Protein AF-A0A9W7W078-F1 (afdb_monomer)

Foldseek 3Di:
DDDDDDDDDDDDDDDDDDDDDDDDDPAAEFAEEEEDLFLLSLLLLLLCQLLLGGYAAEYQAQDFDPFDDFWWDFLVNLLQCLLQVLNVVQVVFWAWAQKEWEWEDDVVVPDDIDTPDMDGLQDLVQDFGPRSTITTDTRRSSSVSSQVSSVLSPHHYHYSKHWDDWDQDPVCWIWTQIHPVSNHTYTYNAYEFPRFQVTPLLVVAPQQDWDDDWDLKKKKKWKFQKDKPPDVLSHFYWFQYPQLAIWTWDATGPNIIMIIGTRDDDPPDRDDPVNPDPVVRQVSVPVRPPPMDIDGPDTPDIDMDIFDWIATPDQAHPVLRYGYFQRRGTGGDSRLSCRSHLRSLLSLQQSLLSSCVSLVLDDPVSSVLSGQLSSVLSVVVSVLRVCQVVVRRVRDDPPSNVVSSSNCVCSSSVQVSFGDDDPLFHFDPFHFAADDHGRGFQRFAWWQQLPPRDIDGLLSQQRLLSAKEKEKEAEQQVVLQQVVQQVVLVLCCDPPPHPNNVSQVSQVVSCVVRPRGDRPVCVPVPNCLQCQLGSHYGYAYEYQHDSVVDDLVSHHVSVVSNSRRYTHQDQLCPGSVSDTSQCNHGVHDDNQKIKIWIAGSSRGTRDMDIDGPPDDDQDDPCSLLVLVSVLVVCVVSVPQEDENADPRCLLPLVSLVVCVVSNHQYLFWHSQLSVQQQWPVSLVVLLVVLVAFAFDWDDDPDADLVVRLVRCVVQDPQKKKADRDDDQQWLIDTDGDSVCSVVSLVVSQVRCCVPPVDRRIMIGYDFDFKWKKKWKWAAAPVLDIATLAIKTQLCAASPHGFKIKPHAPPQDPVLRVVRRVSQRSSCSSSVTHAIKMWIWIARPVPRDIHTDGIGRHDDPPCVQSCQLQVDDRSVVSVCRSVRHGDPDDRVSSVVSNLAFEMKMKGFKFLFDVLVVGHHWWFAFLDWDAFDDDSFWDKAADDDHGTIRDQSAGRGGIMIMGGDNYPLRRLVVVLVRLLRIDTDTGDICSLLVNQQSVPPCVSNSVGHNCVCVVCVCSSVPDDDDDLVNVQQVVVLVVVVVVVVVVDPDPPDDDDDDPQQDWDKFWKFFDDLDPVDDTDTKIKTWGAPDPQWIWIDIHPDDIQHTKRWDADPVQCWIWIDGPVDIKIKRWGQDPVFQWIWIRISSDITIMGGDDDPVVCVVVVDDDQPQFDWDSAWWAWAAAPDDAFDWFAFQQFGTWTATNNDIDTDGHNHTFTWHDQPDHRGDTDGGRHTGTGGDDDDPDDDD

InterPro domains:
  IPR000089 Biotin/lipoyl attachment [PF00364] (1170-1234)
  IPR000089 Biotin/lipoyl attachment [PS50968] (1161-1236)
  IPR002938 FAD-binding domain [PF01494] (29-384)
  IPR005479 Carbamoyl phosphate synthase, ATP-binding domain [PF02786] (679-887)
  IPR005479 Carbamoyl phosphate synthase, ATP-binding domain [PS00867] (851-858)
  IPR005481 Biotin carboxylase-like, N-terminal domain [PF00289] (613-674)
  IPR005482 Biotin carboxylase, C-terminal [PF02785] (905-1012)
  IPR005482 Biotin carboxylase, C-terminal [SM00878] (905-1012)
  IPR011053 Single hybrid motif [SSF51230] (1164-1235)
  IPR011054 Rudiment single hybrid motif [SSF51246] (900-1019)
  IPR011761 ATP-grasp fold [PS50975] (684-882)
  IPR011764 Biotin carboxylation domain [PS50979] (554-1016)
  IPR012941 Phenol hydroxylase-like, C-terminal dimerisation domain [PF07976] (418-607)
  IPR013815 ATP-grasp fold, subdomain 1 [G3DSA:3.30.1490.20] (695-766)
  IPR036188 FAD/NAD(P)-binding domain superfamily [G3DSA:3.50.50.60] (31-382)
  IPR036188 FAD/NAD(P)-binding domain superfamily [SSF51905] (29-404)
  IPR036249 Thioredoxin-like superfamily [SSF52833] (429-608)
  IPR038220 Phenol hydroxylase, C-terminal TRX-fold domain superfamily [G3DSA:3.40.30.20] (397-627)
  IPR050856 Biotin-dependent Carboxylase Complex [PTHR18866] (608-1236)

Nearest PDB structures (foldseek):
  3hb9-assembly1_C  TM=9.054E-01  e=6.932E-40  Staphylococcus aureus subsp. aureus Mu50
  3bg5-assembly2_C  TM=8.882E-01  e=4.922E-40  Staphylococcus aureus
  3hbl-assembly1_C  TM=8.869E-01  e=2.355E-39  Staphylococcus aureus subsp. aureus Mu50
  2dzd-assembly1_A  TM=8.850E-01  e=2.588E-38  Geobacillus thermodenitrificans
  4hnv-assembly1_C  TM=8.382E-01  e=1.937E-39  Staphylococcus aureus

Mean predicted aligned error: 16.95 Å

pLDDT: mean 84.95, std 15.07, range [23.55, 98.62]

Radius of gyration: 37.93 Å; Cα contacts (8 Å, |Δi|>4): 2602; chains: 1; bounding box: 103×86×109 Å

Solvent-accessible surface area (backbone atoms only — not comparable to full-atom values): 67303 Å² total; per-residue (Å²): 133,85,79,89,88,85,86,88,84,87,90,83,89,82,82,88,86,81,86,76,90,74,78,87,61,85,65,48,77,34,52,31,35,30,35,18,70,44,54,23,24,33,43,24,49,37,49,30,44,55,57,36,43,51,67,45,37,29,19,55,50,80,63,81,62,82,67,78,85,47,50,37,38,30,36,43,51,48,50,52,27,49,25,67,70,61,31,65,74,49,72,75,58,32,37,77,35,46,36,36,36,33,30,34,47,42,74,92,82,69,42,72,57,39,80,77,48,73,45,63,64,50,44,72,93,70,37,83,64,93,51,51,36,40,38,23,43,46,42,29,60,59,45,44,55,37,48,55,54,29,46,58,64,73,45,72,75,43,53,51,26,33,82,74,51,73,46,81,45,99,81,74,32,36,42,32,34,22,30,88,82,59,74,39,48,36,38,18,54,29,40,36,22,23,53,26,81,80,29,71,56,43,76,77,28,77,77,30,54,68,49,72,59,67,52,90,61,41,32,33,36,41,35,25,32,65,52,60,74,55,90,55,62,80,31,35,28,41,37,38,20,92,86,54,28,42,37,39,39,34,42,37,50,94,69,23,37,36,39,41,31,42,53,58,53,65,95,79,47,78,71,48,84,89,65,65,40,71,68,52,44,55,51,51,46,40,63,37,50,37,87,40,56,69,47,70,85,45,74,83,42,77,50,80,46,66,37,41,32,30,38,33,75,35,38,50,28,96,85,72,37,43,36,40,30,24,42,36,29,33,42,56,58,75,87,76,38,43,63,62,43,55,11,27,51,42,22,46,56,45,32,50,44,49,52,32,45,80,60,68,74,46,63,74,72,61,58,63,46,46,44,62,44,44,50,50,52,48,49,53,52,38,52,50,45,48,57,53,52,46,48,65,71,64,73,80,49,77,60,61,44,53,45,55,48,55,77,42,38,30,46,67,33,50,61,51,64,60,36,69,78,47,101,61,14,49,78,60,95,84,61,66,51,46,71,49,49,45,20,31,52,66,69,81,33,28,28,29,28,62,83,77,66,47,78,38,48,63,78,49,65,66,60,69,72,65,28,34,39,40,34,40,37,36,23,52,43,48,79,63,32,45,65,47,51,35,55,50,44,49,48,46,59,33,82,85,81,25,66,62,27,50,50,34,52,52,34,46,54,41,42,68,78,39,47,57,65,73,42,83,72,48,76,79,65,55,67,63,55,61,38,59,70,19,63,43,43,31,52,30,40,40,24,48,35,61,75,90,78,58,55,69,84,77,45,45,71,57,49,45,50,18,43,78,40,29,32,26,43,79,41,22,83,78,22,97,84,50,42,34,41,55,41,49,39,37,57,47,63,54,53,50,31,37,34,42,38,36,27,39,54,79,52,29,28,21,36,68,50,77,46,36,87,86,64,79,88,75,72,62,88,71,41,74,68,37,55,70,59,54,54,51,48,30,63,75,70,69,48,60,59,48,73,52,63,61,60,86,53,35,69,35,30,69,48,39,41,49,30,52,79,68,71,23,46,52,48,44,42,47,32,65,34,31,54,44,46,74,36,62,64,58,32,49,54,51,29,52,77,53,71,32,52,58,64,61,60,50,77,62,92,76,78,52,69,68,58,53,50,56,49,44,62,74,66,35,69,37,26,30,39,32,37,58,68,73,68,81,72,60,24,53,33,80,30,73,48,81,86,50,40,64,63,43,49,56,52,22,34,53,43,14,37,75,75,63,74,44,60,60,63,30,42,30,53,47,69,89,51,31,26,38,38,32,31,40,33,39,24,19,87,82,74,50,64,36,50,59,51,42,33,28,42,18,46,28,58,93,82,44,70,40,38,38,29,15,58,46,64,93,61,54,68,71,58,52,52,51,53,37,51,39,39,32,38,52,41,59,71,52,65,38,27,22,40,30,32,37,34,27,42,31,31,70,86,80,72,51,65,22,51,72,53,51,51,52,26,53,62,94,73,45,58,27,42,26,63,16,47,74,52,60,66,70,59,48,25,52,44,25,63,75,62,39,73,76,94,72,54,59,72,57,44,52,48,31,28,72,72,43,28,16,14,37,32,38,60,39,31,26,16,32,61,92,65,77,53,42,71,34,60,39,47,26,78,38,63,42,72,50,82,69,51,103,43,31,45,71,58,64,80,71,59,66,68,40,67,47,58,63,87,47,75,52,64,46,31,36,44,36,21,42,16,78,38,62,67,52,12,47,58,50,41,52,54,40,58,28,49,48,43,74,35,64,36,42,52,35,58,72,51,50,50,41,49,64,69,29,74,48,54,67,73,46,67,67,20,50,56,44,63,74,77,42,34,74,70,60,66,53,86,77,79,85,52,65,67,56,56,46,48,52,46,50,45,54,52,48,55,47,48,62,75,64,71,62,88,67,86,87,79,81,89,91,74,82,86,63,65,74,64,45,76,41,49,33,26,60,58,63,90,50,91,87,57,84,59,70,74,39,47,27,36,42,25,60,77,48,100,47,27,25,27,37,35,40,60,94,81,47,73,43,79,56,30,40,47,52,74,40,83,87,73,38,29,35,42,34,35,43,93,90,47,79,47,59,32,40,54,47,71,48,91,90,50,59,40,35,38,37,40,42,91,50,40,82,45,52,34,26,56,62,76,54,69,73,55,42,63,73,68,66,66,69,83,70,78,58,50,46,53,30,93,39,56,29,31,30,64,42,66,71,62,56,67,66,39,79,44,47,54,68,36,67,41,36,33,32,34,40,51,92,41,80,45,76,44,50,33,92,47,68,49,37,29,57,39,65,68,65,53,61,72,40,79,45,50,53,72,39,64,41,37,31,40,56,80,80,77,94,83,76,92,132

Secondary structure (DSSP, 8-state):
--------------PPPP------PPPEEEEEEEE--SHHHHHHHHHHHHTT--EEEE-S-SS---S-S-EEE-HHHHHHHHHTT--HHHHTTSEEE-EEEEEEEETTTTEEEEEEEEEESS-TTT---SS-SEEEEEHHHHHHHHHHHHHHTT--EE-S--EEEEEE-TTSPEEEEESTTS-EEEEEEEEEE-S-TT-SGGGGSTT--EE--EEEEEEEEEEEEEEE--TTTTSEEEEEETTTEEEEEEEEGGGEEEEEEE-PPBTTBPPPTTT--HHHHHHHHHHHTTTS-EEEEEEEEEEEEEEE-EEES-SB-TTS-EEE-GGGTEE--STTS-HHHHHHHHHHHHHHHHHHHHTT-S-THHHHHHHHHHHHHHHHHHHHHHHHHHHHHH-S-HHHHHHHHHHTHHHHTTTT-PPPSSSSSPPPTT--SSS--TTSBPPP-EEEETTTTEEEEHHHHS--SS-EEEEEEE-S-HHHHHHHHHHHHHHHH-TTT-HHHHHHHHHHHHHHHSPPP--TTGGGT-GGGGTSS-SSEEEEEEE-S-GGG--GGGS-HHHHHTGGGEEE---GGGSSSS--HHHHHHS---TT-EEEEEE-TTSBEEEEEEE-TT----SSGGGGG-HHHHHHHHHHHT--EE---SSTTTT-HHHHHHHHHHT-EESSS-HHHHHHHSSHHHHHHHHHHTT--B-SEE--S---HHHHHHHHHHH-SSEEEEESS--TTTT-EEE-SGGGHHHHHHHHHHHHHHHHS---EEEEEPPSSEEEEEEEEEE-TTS-EEEEEEEEEEEEETTEEEEEEESPTT--HHHHHHHHHHHHHHHHHTT--EEEEEEEEEETTT--EEEEEEESS--TTHHHHHHHHT--HHHHHHHHHTTPPPSS-HHHHHHHHHHH-EEEEEEEESEEGGGTSEE--EE-SEEE----BTTEEEEES--TT-EE-TTS--EEEEEEEEESSHHHHHHHHHHHHHH-EEESS--SHHHHHHHHH-HHHHHT---TTHHHHTHHHHTPPPPPPHHHHHHHHHHHHHHHHHHHT------SSSS--PPPPEEEEEEEPPSSTT--PPPEEEEEEEEETTEEEEEETTTEEEEEEEEEEETTTTEEEEEETTEEEEEEEEE-SSSSEEEEEETTEEEEEEEPPPHHHHHHTT----TTEEE-SSSEEEEEE---TT-EE-TT-EEEEEEETTEEEEEE-SSSEEEEEE---TT-EE-TT-EEEEEPPPP-----

Sequence (1244 aa):
MAPAALLPDSSATPTPATSGEHKCVEAAETDVLVVGAGPAGLMLGTNLVRYGIRTIIIDDRVTKTSTGRADGLQPKSIETLKQLRLADPLLKQGVKVYDICFWSDDREAGQSLRRTRRGVHYPADAVDVLDPYILLVHQGMVEKTFIDDMESQGTKVSRSMPFRSLQLSSASAIETVAGHDASHVISSRFVVGTDGAHSAVRRFIPDATPEGSSSDAIWGVLDGVIETDFPDLWSKVVVHSEVHGNVLCIPRERNMTRLYIELKPEGGTPVSKSQATEDFVMARAKQIMAPYSLSWHSVEWFGVYIIAQRVAKRFMDNSQQVFIAGDASHTHSPKAAQGMNTSMHDTLNLGWKLNLSIRGLAKPELLATYEHERQKIAKELIEFDYEHANAFHAGSDAKALAENFRTNVRFISGVGAEYGPNILNRPLEDGSRGALSPGVILPPARATRYVDANPVDLQLDIPMLGQFRIYFLCGANLSAALPFLTQVCEHVSDSHSSPLRRLTTAAKASYGTRPRPRSPQDASMQLQRYVAASDLFTYALVTAAAKDSFEIADLPPLIQASRWTVYLDDIPESDTRREGCLDKWLGGLMDREVAIVNVRPDGYVGSHAISSPFAVNLGSTDQYLNGPRIIELAKQHGIEAVHPGYGFLSENAAFAKACTDAGVKFIGPPWRAIEAMGDKSRSKEIMIEAGVPCIPGYHGAEQDPAHLAEQAEKIGYPVLLKAVKGGGGKGMRIVTAPEDFQQQLDSAKSEARSSFGDDVMLVEKYITTPRHIEVQVFADQHGNALALGERDCSIQRRHQKILEESPAPNLPEEVRQDLWDKARQAALAVGYEGAGTVEFIFDNDSGDFFFMEMNTRLQVEHPVTEMVTGLDLVHWQILVAEGKPLPLTQAEVERRIKERGHAIEARIYAEDPSMNFVPSTGRLLHLRTPVENESVRVDAGFVQGDEVSAHYDPMIAKLIVSGADRRAALQKMERALEEYEIAGPITNIEFLKRCVASPAFMKGEVETGYINKHHDELFARETVPDEVWSQAALALYQAEQLQHGLTLPAQTIGFGNAPQPREFHLLESSSDPQVTNPTVPVRVLQIDPDTFSVSVGSGKEFQTVTSSYDARANTLTSFYPNTRLSTALVRDPESNNLTLFQQGRQFRLQLATPKYLKEALGQKDVANSVLAPMPCKVLRVEVAEGDEVKKNQALVVIESMKMETVIRSPQDGKIARVVHKAGDLCKAGTALVEFDGADEEGKS

Structure (mmCIF, N/CA/C/O backbone):
data_AF-A0A9W7W078-F1
#
_entry.id   AF-A0A9W7W078-F1
#
loop_
_atom_site.group_PDB
_atom_site.id
_atom_site.type_symbol
_atom_site.label_atom_id
_atom_site.label_alt_id
_atom_site.label_comp_id
_atom_site.label_asym_id
_atom_site.label_entity_id
_atom_site.label_seq_id
_atom_site.pdbx_PDB_ins_code
_atom_site.Cartn_x
_atom_site.Cartn_y
_atom_site.Cartn_z
_atom_site.occupancy
_atom_site.B_iso_or_equiv
_atom_site.auth_seq_id
_atom_site.auth_comp_id
_atom_site.auth_asym_id
_atom_site.auth_atom_id
_atom_site.pdbx_PDB_model_num
ATOM 1 N N . MET A 1 1 ? 67.399 12.438 -49.039 1.00 32.16 1 MET A N 1
ATOM 2 C CA . MET A 1 1 ? 68.011 12.161 -47.723 1.00 32.16 1 MET A CA 1
ATOM 3 C C . MET A 1 1 ? 67.071 12.707 -46.659 1.00 32.16 1 MET A C 1
ATOM 5 O O . MET A 1 1 ? 66.650 13.843 -46.815 1.00 32.16 1 MET A O 1
ATOM 9 N N . ALA A 1 2 ? 66.726 11.922 -45.635 1.00 35.50 2 ALA A N 1
ATOM 10 C CA . ALA A 1 2 ? 66.313 12.475 -44.334 1.00 35.50 2 ALA A CA 1
ATOM 11 C C . ALA A 1 2 ? 67.582 13.019 -43.627 1.00 35.50 2 ALA A C 1
ATOM 13 O O . ALA A 1 2 ? 68.671 12.578 -44.017 1.00 35.50 2 ALA A O 1
ATOM 14 N N . PRO A 1 3 ? 67.509 13.993 -42.695 1.00 35.25 3 PRO A N 1
ATOM 15 C CA . PRO A 1 3 ? 66.773 13.926 -41.413 1.00 35.25 3 PRO A CA 1
ATOM 16 C C . PRO A 1 3 ? 65.824 15.150 -41.213 1.00 35.25 3 PRO A C 1
ATOM 18 O O . PRO A 1 3 ? 65.826 16.050 -42.044 1.00 35.25 3 PRO A O 1
ATOM 21 N N . ALA A 1 4 ? 64.837 15.213 -40.302 1.00 24.34 4 ALA A N 1
ATOM 22 C CA . ALA A 1 4 ? 64.836 15.087 -38.830 1.00 24.34 4 ALA A CA 1
ATOM 23 C C . ALA A 1 4 ? 65.800 16.076 -38.124 1.00 24.34 4 ALA A C 1
ATOM 25 O O . ALA A 1 4 ? 66.919 16.262 -38.584 1.00 24.34 4 ALA A O 1
ATOM 26 N N . ALA A 1 5 ? 65.489 16.729 -37.000 1.00 30.05 5 ALA A N 1
ATOM 27 C CA . ALA A 1 5 ? 64.241 17.050 -36.281 1.00 30.05 5 ALA A CA 1
ATOM 28 C C . ALA A 1 5 ? 64.586 18.148 -35.234 1.00 30.05 5 ALA A C 1
ATOM 30 O O . ALA A 1 5 ? 65.775 18.325 -34.979 1.00 30.05 5 ALA A O 1
ATOM 31 N N . LEU A 1 6 ? 63.597 18.841 -34.633 1.00 24.02 6 LEU A N 1
ATOM 32 C CA . LEU A 1 6 ? 63.548 19.323 -33.222 1.00 24.02 6 LEU A CA 1
ATOM 33 C C . LEU A 1 6 ? 62.532 20.477 -33.015 1.00 24.02 6 LEU A C 1
ATOM 35 O O . LEU A 1 6 ? 62.597 21.512 -33.669 1.00 24.02 6 LEU A O 1
ATOM 39 N N . LEU A 1 7 ? 61.626 20.271 -32.054 1.00 29.55 7 LEU A N 1
ATOM 40 C CA . LEU A 1 7 ? 60.880 21.276 -31.264 1.00 29.55 7 LEU A CA 1
ATOM 41 C C . LEU A 1 7 ? 61.644 21.485 -29.921 1.00 29.55 7 LEU A C 1
ATOM 43 O O . LEU A 1 7 ? 62.582 20.706 -29.704 1.00 29.55 7 LEU A O 1
ATOM 47 N N . PRO A 1 8 ? 61.295 22.412 -28.988 1.00 39.34 8 PRO A N 1
ATOM 48 C CA . PRO A 1 8 ? 60.077 23.242 -28.834 1.00 39.34 8 PRO A CA 1
ATOM 49 C C . PRO A 1 8 ? 60.432 24.773 -28.751 1.00 39.34 8 PRO A C 1
ATOM 51 O O . PRO A 1 8 ? 61.413 25.152 -29.381 1.00 39.34 8 PRO A O 1
ATOM 54 N N . ASP A 1 9 ? 59.731 25.739 -28.120 1.00 23.55 9 ASP A N 1
ATOM 55 C CA . ASP A 1 9 ? 58.607 25.708 -27.162 1.00 23.55 9 ASP A CA 1
ATOM 56 C C . ASP A 1 9 ? 57.757 27.011 -27.054 1.00 23.55 9 ASP A C 1
ATOM 58 O O . ASP A 1 9 ? 58.136 28.064 -27.555 1.00 23.55 9 ASP A O 1
ATOM 62 N N . SER A 1 10 ? 56.601 26.857 -26.390 1.00 28.08 10 SER A N 1
ATOM 63 C CA . SER A 1 10 ? 55.740 27.756 -25.584 1.00 28.08 10 SER A CA 1
ATOM 64 C C . SER A 1 10 ? 55.617 29.291 -25.762 1.00 28.08 10 SER A C 1
ATOM 66 O O . SER A 1 10 ? 56.558 30.076 -25.775 1.00 28.08 10 SER A O 1
ATOM 68 N N . SER A 1 11 ? 54.347 29.705 -25.600 1.00 25.89 11 SER A N 1
ATOM 69 C CA . SER A 1 11 ? 53.844 30.966 -25.013 1.00 25.89 11 SER A CA 1
ATOM 70 C C . SER A 1 11 ? 53.812 32.265 -25.848 1.00 25.89 11 SER A C 1
ATOM 72 O O . SER A 1 11 ? 54.773 33.020 -25.902 1.00 25.89 11 SER A O 1
ATOM 74 N N . ALA A 1 12 ? 52.621 32.595 -26.375 1.00 24.95 12 ALA A N 1
ATOM 75 C CA . ALA A 1 12 ? 51.972 33.916 -26.252 1.00 24.95 12 ALA A CA 1
ATOM 76 C C . ALA A 1 12 ? 50.567 33.913 -26.897 1.00 24.95 12 ALA A C 1
ATOM 78 O O . ALA A 1 12 ? 50.382 33.451 -28.020 1.00 24.95 12 ALA A O 1
ATOM 79 N N . THR A 1 13 ? 49.575 34.469 -26.201 1.00 35.62 13 THR A N 1
ATOM 80 C CA . THR A 1 13 ? 48.233 34.781 -26.730 1.00 35.62 13 THR A CA 1
ATOM 81 C C . THR A 1 13 ? 48.233 36.050 -27.590 1.00 35.62 13 THR A C 1
ATOM 83 O O . THR A 1 13 ? 48.895 37.015 -27.200 1.00 35.62 13 THR A O 1
ATOM 86 N N . PRO A 1 14 ? 47.385 36.145 -28.630 1.00 28.47 14 PRO A N 1
ATOM 87 C CA . PRO A 1 14 ? 46.945 37.434 -29.162 1.00 28.47 14 PRO A CA 1
ATOM 88 C C . PRO A 1 14 ? 45.437 37.691 -28.967 1.00 28.47 14 PRO A C 1
ATOM 90 O O . PRO A 1 14 ? 44.592 36.820 -29.171 1.00 28.47 14 PRO A O 1
ATOM 93 N N . THR A 1 15 ? 45.118 38.928 -28.591 1.00 25.28 15 THR A N 1
ATOM 94 C CA . THR A 1 15 ? 43.776 39.534 -28.523 1.00 25.28 15 THR A CA 1
ATOM 95 C C . THR A 1 15 ? 43.203 39.834 -29.929 1.00 25.28 15 THR A C 1
ATOM 97 O O . THR A 1 15 ? 43.931 39.731 -30.919 1.00 25.28 15 THR A O 1
ATOM 100 N N . PRO A 1 16 ? 41.896 40.150 -30.071 1.00 31.59 16 PRO A N 1
ATOM 101 C CA . PRO A 1 16 ? 41.178 39.969 -31.336 1.00 31.59 16 PRO A CA 1
ATOM 102 C C . PRO A 1 16 ? 41.430 41.064 -32.381 1.00 31.59 16 PRO A C 1
ATOM 104 O O . PRO A 1 16 ? 41.504 42.250 -32.062 1.00 31.59 16 PRO A O 1
ATOM 107 N N . ALA A 1 17 ? 41.447 40.658 -33.654 1.00 27.92 17 ALA A N 1
ATOM 108 C CA . ALA A 1 17 ? 41.353 41.565 -34.795 1.00 27.92 17 ALA A CA 1
ATOM 109 C C . ALA A 1 17 ? 39.883 41.900 -35.112 1.00 27.92 17 ALA A C 1
ATOM 111 O O . ALA A 1 17 ? 39.006 41.037 -35.082 1.00 27.92 17 ALA A O 1
ATOM 112 N N . THR A 1 18 ? 39.620 43.168 -35.413 1.00 30.64 18 THR A N 1
ATOM 113 C CA . THR A 1 18 ? 38.282 43.742 -35.607 1.00 30.64 18 THR A CA 1
ATOM 114 C C . THR A 1 18 ? 37.709 43.548 -37.013 1.00 30.64 18 THR A C 1
ATOM 116 O O . THR A 1 18 ? 38.414 43.726 -38.002 1.00 30.64 18 THR A O 1
ATOM 119 N N . SER A 1 19 ? 36.388 43.335 -37.066 1.00 38.34 19 SER A N 1
ATOM 120 C CA . SER A 1 19 ? 35.465 43.741 -38.147 1.00 38.34 19 SER A CA 1
ATOM 121 C C . SER A 1 19 ? 35.849 43.391 -39.596 1.00 38.34 19 SER A C 1
ATOM 123 O O . SER A 1 19 ? 36.395 44.219 -40.325 1.00 38.34 19 SER A O 1
ATOM 125 N N . GLY A 1 20 ? 35.419 42.209 -40.045 1.00 27.64 20 GLY A N 1
ATOM 126 C CA . GLY A 1 20 ? 35.104 41.938 -41.452 1.00 27.64 20 GLY A CA 1
ATOM 127 C C . GLY A 1 20 ? 33.584 41.895 -41.645 1.00 27.64 20 GLY A C 1
ATOM 128 O O . GLY A 1 20 ? 32.875 41.346 -40.802 1.00 27.64 20 GLY A O 1
ATOM 129 N N . GLU A 1 21 ? 33.074 42.488 -42.724 1.00 34.56 21 GLU A N 1
ATOM 130 C CA . GLU A 1 21 ? 31.635 42.551 -43.015 1.00 34.56 21 GLU A CA 1
ATOM 131 C C . GLU A 1 21 ? 31.056 41.152 -43.288 1.00 34.56 21 GLU A C 1
ATOM 133 O O . GLU A 1 21 ? 31.237 40.578 -44.365 1.00 34.56 21 GLU A O 1
ATOM 138 N N . HIS A 1 22 ? 30.313 40.599 -42.327 1.00 33.81 22 HIS A N 1
ATOM 139 C CA . HIS A 1 22 ? 29.513 39.405 -42.575 1.00 33.81 22 HIS A CA 1
ATOM 140 C C . HIS A 1 22 ? 28.330 39.759 -43.481 1.00 33.81 22 HIS A C 1
ATOM 142 O O . HIS A 1 22 ? 27.445 40.528 -43.102 1.00 33.81 22 HIS A O 1
ATOM 148 N N . LYS A 1 23 ? 28.291 39.153 -44.674 1.00 34.66 23 LYS A N 1
ATOM 149 C CA . LYS A 1 23 ? 27.078 39.115 -45.501 1.00 34.66 23 LYS A CA 1
ATOM 150 C C . LYS A 1 23 ? 25.925 38.594 -44.647 1.00 34.66 23 LYS A C 1
ATOM 152 O O . LYS A 1 23 ? 26.033 37.515 -44.070 1.00 34.66 23 LYS A O 1
ATOM 157 N N . CYS A 1 24 ? 24.836 39.353 -44.597 1.00 31.81 24 CYS A N 1
ATOM 158 C CA . CYS A 1 24 ? 23.642 38.977 -43.857 1.00 31.81 24 CYS A CA 1
ATOM 159 C C . CYS A 1 24 ? 22.996 37.753 -44.530 1.00 31.81 24 CYS A C 1
ATOM 161 O O . CYS A 1 24 ? 22.362 37.872 -45.578 1.00 31.81 24 CYS A O 1
ATOM 163 N N . VAL A 1 25 ? 23.231 36.571 -43.960 1.00 43.78 25 VAL A N 1
ATOM 164 C CA . VAL A 1 25 ? 22.477 35.347 -44.249 1.00 43.78 25 VAL A CA 1
ATOM 165 C C . VAL A 1 25 ? 21.240 35.389 -43.356 1.00 43.78 25 VAL A C 1
ATOM 167 O O . VAL A 1 25 ? 21.375 35.671 -42.167 1.00 43.78 25 VAL A O 1
ATOM 170 N N . GLU A 1 26 ? 20.047 35.147 -43.908 1.00 44.06 26 GLU A N 1
ATOM 171 C CA . GLU A 1 26 ? 18.814 35.113 -43.109 1.00 44.06 26 GLU A CA 1
ATOM 172 C C . GLU A 1 26 ? 18.948 34.086 -41.976 1.00 44.06 26 GLU A C 1
ATOM 174 O O . GLU A 1 26 ? 19.167 32.897 -42.218 1.00 44.06 26 GLU A O 1
ATOM 179 N N . ALA A 1 27 ? 18.834 34.552 -40.730 1.00 59.75 27 ALA A N 1
ATOM 180 C CA . ALA A 1 27 ? 18.890 33.686 -39.563 1.00 59.75 27 ALA A CA 1
ATOM 181 C C . ALA A 1 27 ? 17.602 32.856 -39.478 1.00 59.75 27 ALA A C 1
ATOM 183 O O . ALA A 1 27 ? 16.499 33.404 -39.423 1.00 59.75 27 ALA A O 1
ATOM 184 N N . ALA A 1 28 ? 17.731 31.531 -39.453 1.00 76.50 28 ALA A N 1
ATOM 185 C CA . ALA A 1 28 ? 16.577 30.648 -39.332 1.00 76.50 28 ALA A CA 1
ATOM 186 C C . ALA A 1 28 ? 16.091 30.609 -37.873 1.00 76.50 28 ALA A C 1
ATOM 188 O O . ALA A 1 28 ? 16.864 30.273 -36.977 1.00 76.50 28 ALA A O 1
ATOM 189 N N . GLU A 1 29 ? 14.816 30.916 -37.627 1.00 88.94 29 GLU A N 1
ATOM 190 C CA . GLU A 1 29 ? 14.214 30.836 -36.289 1.00 88.94 29 GLU A CA 1
ATOM 191 C C . GLU A 1 29 ? 13.483 29.510 -36.043 1.00 88.94 29 GLU A C 1
ATOM 193 O O . GLU A 1 29 ? 12.680 29.053 -36.859 1.00 88.94 29 GLU A O 1
ATOM 198 N N . THR A 1 30 ? 13.678 28.935 -34.857 1.00 94.44 30 THR A N 1
ATOM 199 C CA . THR A 1 30 ? 12.986 27.723 -34.398 1.00 94.44 30 THR A CA 1
ATOM 200 C C . THR A 1 30 ? 12.644 27.806 -32.907 1.00 94.44 30 THR A C 1
ATOM 202 O O . THR A 1 30 ? 13.224 28.601 -32.171 1.00 94.44 30 THR A O 1
ATOM 205 N N . ASP A 1 31 ? 11.694 27.002 -32.418 1.00 95.56 31 ASP A N 1
ATOM 206 C CA . ASP A 1 31 ? 11.496 26.882 -30.967 1.00 95.56 31 ASP A CA 1
ATOM 207 C C . ASP A 1 31 ? 12.564 25.941 -30.373 1.00 95.56 31 ASP A C 1
ATOM 209 O O . ASP A 1 31 ? 13.162 26.268 -29.347 1.00 95.56 31 ASP A O 1
ATOM 213 N N . VAL A 1 32 ? 12.866 24.825 -31.053 1.00 97.56 32 VAL A N 1
ATOM 214 C CA . VAL A 1 32 ? 13.921 23.865 -30.673 1.00 97.56 32 VAL A CA 1
ATOM 215 C C . VAL A 1 32 ? 14.879 23.608 -31.841 1.00 97.56 32 VAL A C 1
ATOM 217 O O . VAL A 1 32 ? 14.445 23.416 -32.981 1.00 97.56 32 VAL A O 1
ATOM 220 N N . LEU A 1 33 ? 16.181 23.575 -31.559 1.00 97.75 33 LEU A N 1
ATOM 221 C CA . LEU A 1 33 ? 17.215 23.071 -32.461 1.00 97.75 33 LEU A CA 1
ATOM 222 C C . LEU A 1 33 ? 17.731 21.722 -31.945 1.00 97.75 33 LEU A C 1
ATOM 224 O O . LEU A 1 33 ? 18.274 21.632 -30.845 1.00 97.75 33 LEU A O 1
ATOM 228 N N . VAL A 1 34 ? 17.582 20.676 -32.753 1.00 98.12 34 VAL A N 1
ATOM 229 C CA . VAL A 1 34 ? 18.112 19.339 -32.473 1.00 98.12 34 VAL A CA 1
ATOM 230 C C . VAL A 1 34 ? 19.399 19.145 -33.268 1.00 98.12 34 VAL A C 1
ATOM 232 O O . VAL A 1 34 ? 19.415 19.283 -34.493 1.00 98.12 34 VAL A O 1
ATOM 235 N N . VAL A 1 35 ? 20.485 18.830 -32.569 1.00 97.50 35 VAL A N 1
ATOM 236 C CA . VAL A 1 35 ? 21.803 18.589 -33.163 1.00 97.50 35 VAL A CA 1
ATOM 237 C C . VAL A 1 35 ? 22.062 17.087 -33.165 1.00 97.50 35 VAL A C 1
ATOM 239 O O . VAL A 1 35 ? 22.083 16.454 -32.112 1.00 97.50 35 VAL A O 1
ATOM 242 N N . GLY A 1 36 ? 22.250 16.511 -34.348 1.00 95.56 36 GLY A N 1
ATOM 243 C CA . GLY A 1 36 ? 22.286 15.069 -34.575 1.00 95.56 36 GLY A CA 1
ATOM 244 C C . GLY A 1 36 ? 20.917 14.507 -34.975 1.00 95.56 36 GLY A C 1
ATOM 245 O O . GLY A 1 36 ? 19.883 14.824 -34.398 1.00 95.56 36 GLY A O 1
ATOM 246 N N . ALA A 1 37 ? 20.920 13.631 -35.976 1.00 94.50 37 ALA A N 1
ATOM 247 C CA . ALA A 1 37 ? 19.747 12.923 -36.487 1.00 94.50 37 ALA A CA 1
ATOM 248 C C . ALA A 1 37 ? 19.905 11.399 -36.338 1.00 94.50 37 ALA A C 1
ATOM 250 O O . ALA A 1 37 ? 19.628 10.635 -37.268 1.00 94.50 37 ALA A O 1
ATOM 251 N N . GLY A 1 38 ? 20.462 10.954 -35.208 1.00 92.81 38 GLY A N 1
ATOM 252 C CA . GLY A 1 38 ? 20.394 9.555 -34.771 1.00 92.81 38 GLY A CA 1
ATOM 253 C C . GLY A 1 38 ? 19.030 9.230 -34.137 1.00 92.81 38 GLY A C 1
ATOM 254 O O . GLY A 1 38 ? 18.167 10.108 -34.078 1.00 92.81 38 GLY A O 1
ATOM 255 N N . PRO A 1 39 ? 18.821 8.007 -33.615 1.00 93.69 39 PRO A N 1
ATOM 256 C CA . PRO A 1 39 ? 17.546 7.596 -33.019 1.00 93.69 39 PRO A CA 1
ATOM 257 C C . PRO A 1 39 ? 17.007 8.546 -31.939 1.00 93.69 39 PRO A C 1
ATOM 259 O O . PRO A 1 39 ? 15.821 8.853 -31.964 1.00 93.69 39 PRO A O 1
ATOM 262 N N . ALA A 1 40 ? 17.865 9.084 -31.059 1.00 95.62 40 ALA A N 1
ATOM 263 C CA . ALA A 1 40 ? 17.483 10.116 -30.086 1.00 95.62 40 ALA A CA 1
ATOM 264 C C . ALA A 1 40 ? 16.944 11.390 -30.762 1.00 95.62 40 ALA A C 1
ATOM 266 O O . ALA A 1 40 ? 15.793 11.769 -30.561 1.00 95.62 40 ALA A O 1
ATOM 267 N N . GLY A 1 41 ? 17.760 12.047 -31.593 1.00 96.94 41 GLY A N 1
ATOM 268 C CA . GLY A 1 41 ? 17.379 13.306 -32.242 1.00 96.94 41 GLY A CA 1
ATOM 269 C C . GLY A 1 41 ? 16.148 13.176 -33.142 1.00 96.94 41 GLY A C 1
ATOM 270 O O . GLY A 1 41 ? 15.306 14.071 -33.181 1.00 96.94 41 GLY A O 1
ATOM 271 N N . LEU A 1 42 ? 15.990 12.031 -33.810 1.00 97.31 42 LEU A N 1
ATOM 272 C CA . LEU A 1 42 ? 14.817 11.737 -34.631 1.00 97.31 42 LEU A CA 1
ATOM 273 C C . LEU A 1 42 ? 13.566 11.419 -33.800 1.00 97.31 42 LEU A C 1
ATOM 275 O O . LEU A 1 42 ? 12.488 11.882 -34.169 1.00 97.31 42 LEU A O 1
ATOM 279 N N . MET A 1 43 ? 13.682 10.705 -32.675 1.00 97.19 43 MET A N 1
ATOM 280 C CA . MET A 1 43 ? 12.571 10.506 -31.733 1.00 97.19 43 MET A CA 1
ATOM 281 C C . MET A 1 43 ? 12.108 11.850 -31.151 1.00 97.19 43 MET A C 1
ATOM 283 O O . MET A 1 43 ? 10.907 12.137 -31.148 1.00 97.19 43 MET A O 1
ATOM 287 N N . LEU A 1 44 ? 13.049 12.706 -30.731 1.00 98.00 44 LEU A N 1
ATOM 288 C CA . LEU A 1 44 ? 12.754 14.058 -30.251 1.00 98.00 44 LEU A CA 1
ATOM 289 C C . LEU A 1 44 ? 12.042 14.887 -31.324 1.00 98.00 44 LEU A C 1
ATOM 291 O O . LEU A 1 44 ? 10.959 15.417 -31.078 1.00 98.00 44 LEU A O 1
ATOM 295 N N . GLY A 1 45 ? 12.634 14.962 -32.519 1.00 97.19 45 GLY A N 1
ATOM 296 C CA . GLY A 1 45 ? 12.095 15.708 -33.652 1.00 97.19 45 GLY A CA 1
ATOM 297 C C . GLY A 1 45 ? 10.691 15.249 -34.034 1.00 97.19 45 GLY A C 1
ATOM 298 O O . GLY A 1 45 ? 9.793 16.076 -34.151 1.00 97.19 45 GLY A O 1
ATOM 299 N N . THR A 1 46 ? 10.473 13.935 -34.121 1.00 96.19 46 THR A N 1
ATOM 300 C CA . THR A 1 46 ? 9.166 13.338 -34.437 1.00 96.19 46 THR A CA 1
ATOM 301 C C . THR A 1 46 ? 8.101 13.754 -33.425 1.00 96.19 46 THR A C 1
ATOM 303 O O . THR A 1 46 ? 7.022 14.202 -33.811 1.00 96.19 46 THR A O 1
ATOM 306 N N . ASN A 1 47 ? 8.406 13.664 -32.127 1.00 96.19 47 ASN A N 1
ATOM 307 C CA . ASN A 1 47 ? 7.477 14.073 -31.073 1.00 96.19 47 ASN A CA 1
ATOM 308 C C . ASN A 1 47 ? 7.183 15.579 -31.133 1.00 96.19 47 ASN A C 1
ATOM 310 O O . ASN A 1 47 ? 6.020 15.972 -31.145 1.00 96.19 47 ASN A O 1
ATOM 314 N N . LEU A 1 48 ? 8.213 16.426 -31.220 1.00 96.75 48 LEU A N 1
ATOM 315 C CA . LEU A 1 48 ? 8.043 17.882 -31.268 1.00 96.75 48 LEU A CA 1
ATOM 316 C C . LEU A 1 48 ? 7.249 18.340 -32.503 1.00 96.75 48 LEU A C 1
ATOM 318 O O . LEU A 1 48 ? 6.351 19.174 -32.369 1.00 96.75 48 LEU A O 1
ATOM 322 N N . VAL A 1 49 ? 7.512 17.755 -33.678 1.00 95.00 49 VAL A N 1
ATOM 323 C CA . VAL A 1 49 ? 6.750 18.014 -34.911 1.00 95.00 49 VAL A CA 1
ATOM 324 C C . VAL A 1 49 ? 5.286 17.607 -34.730 1.00 95.00 49 VAL A C 1
ATOM 326 O O . VAL A 1 49 ? 4.409 18.445 -34.934 1.00 95.00 49 VAL A O 1
ATOM 329 N N . ARG A 1 50 ? 5.003 16.394 -34.234 1.00 91.75 50 ARG A N 1
ATOM 330 C CA . ARG A 1 50 ? 3.633 15.924 -33.935 1.00 91.75 50 ARG A CA 1
ATOM 331 C C . ARG A 1 50 ? 2.913 16.771 -32.881 1.00 91.75 50 ARG A C 1
ATOM 333 O O . ARG A 1 50 ? 1.691 16.916 -32.921 1.00 91.75 50 ARG A O 1
ATOM 340 N N . TYR A 1 51 ? 3.654 17.379 -31.957 1.00 93.88 51 TYR A N 1
ATOM 341 C CA . TYR A 1 51 ? 3.122 18.345 -30.997 1.00 93.88 51 TYR A CA 1
ATOM 342 C C . TYR A 1 51 ? 2.906 19.749 -31.584 1.00 93.88 51 TYR A C 1
ATOM 344 O O . TYR A 1 51 ? 2.332 20.588 -30.892 1.00 93.88 51 TYR A O 1
ATOM 352 N N . GLY A 1 52 ? 3.312 20.033 -32.825 1.00 93.69 52 GLY A N 1
ATOM 353 C CA . GLY A 1 52 ? 3.191 21.357 -33.453 1.00 93.69 52 GLY A CA 1
ATOM 354 C C . GLY A 1 52 ? 4.234 22.377 -32.976 1.00 93.69 52 GLY A C 1
ATOM 355 O O . GLY A 1 52 ? 3.970 23.581 -32.981 1.00 93.69 52 GLY A O 1
ATOM 356 N N . ILE A 1 53 ? 5.401 21.913 -32.522 1.00 95.44 53 ILE A N 1
ATOM 357 C CA . ILE A 1 53 ? 6.528 22.750 -32.088 1.00 95.44 53 ILE A CA 1
ATOM 358 C C . ILE A 1 53 ? 7.489 22.965 -33.264 1.00 95.44 53 ILE A C 1
ATOM 360 O O . ILE A 1 53 ? 7.921 21.998 -33.900 1.00 95.44 53 ILE A O 1
ATOM 364 N N . ARG A 1 54 ? 7.863 24.224 -33.550 1.00 94.81 54 ARG A N 1
ATOM 365 C CA . ARG A 1 54 ? 8.827 24.522 -34.622 1.00 94.81 54 ARG A CA 1
ATOM 366 C C . ARG A 1 54 ? 10.176 23.929 -34.234 1.00 94.81 54 ARG A C 1
ATOM 368 O O . ARG A 1 54 ? 10.718 24.267 -33.181 1.00 94.81 54 ARG A O 1
ATOM 375 N N . THR A 1 55 ? 10.674 23.035 -35.079 1.00 96.31 55 THR A N 1
ATOM 376 C CA . THR A 1 55 ? 11.857 22.225 -34.798 1.00 96.31 55 THR A CA 1
ATOM 377 C C . THR A 1 55 ? 12.736 22.163 -36.039 1.00 96.31 55 THR A C 1
ATOM 379 O O . THR A 1 55 ? 12.257 21.797 -37.111 1.00 96.31 55 THR A O 1
ATOM 382 N N . ILE A 1 56 ? 14.020 22.488 -35.890 1.00 97.38 56 ILE A N 1
ATOM 383 C CA . ILE A 1 56 ? 15.049 22.284 -36.917 1.00 97.38 56 ILE A CA 1
ATOM 384 C C . ILE A 1 56 ? 15.955 21.149 -36.441 1.00 97.38 56 ILE A C 1
ATOM 386 O O . ILE A 1 56 ? 16.311 21.098 -35.265 1.00 97.38 56 ILE A O 1
ATOM 390 N N . ILE A 1 57 ? 16.327 20.245 -37.349 1.00 97.38 57 ILE A N 1
ATOM 391 C CA . ILE A 1 57 ? 17.215 19.112 -37.065 1.00 97.38 57 ILE A CA 1
ATOM 392 C C . ILE A 1 57 ? 18.420 19.215 -37.996 1.00 97.38 57 ILE A C 1
ATOM 394 O O . ILE A 1 57 ? 18.250 19.166 -39.216 1.00 97.38 57 ILE A O 1
ATOM 398 N N . ILE A 1 58 ? 19.620 19.346 -37.432 1.00 96.19 58 ILE A N 1
ATOM 399 C CA . ILE A 1 58 ? 20.882 19.430 -38.184 1.00 96.19 58 ILE A CA 1
ATOM 400 C C . ILE A 1 58 ? 21.733 18.183 -37.947 1.00 96.19 58 ILE A C 1
ATOM 402 O O . ILE A 1 58 ? 21.754 17.640 -36.844 1.00 96.19 58 ILE A O 1
ATOM 406 N N . ASP A 1 59 ? 22.438 17.708 -38.969 1.00 94.50 59 ASP A N 1
ATOM 407 C CA . ASP A 1 59 ? 23.292 16.525 -38.881 1.00 94.50 59 ASP A CA 1
ATOM 408 C C . ASP A 1 59 ? 24.496 16.654 -39.827 1.00 94.50 59 ASP A C 1
ATOM 410 O O . ASP A 1 59 ? 24.362 17.064 -40.980 1.00 94.50 59 ASP A O 1
ATOM 414 N N . ASP A 1 60 ? 25.683 16.297 -39.337 1.00 92.56 60 ASP A N 1
ATOM 415 C CA . ASP A 1 60 ? 26.943 16.382 -40.091 1.00 92.56 60 ASP A CA 1
ATOM 416 C C . ASP A 1 60 ? 27.043 15.325 -41.209 1.00 92.56 60 ASP A C 1
ATOM 418 O O . ASP A 1 60 ? 27.729 15.528 -42.208 1.00 92.56 60 ASP A O 1
ATOM 422 N N . ARG A 1 61 ? 26.328 14.192 -41.103 1.00 88.75 61 ARG A N 1
ATOM 423 C CA . ARG A 1 61 ? 26.402 13.144 -42.133 1.00 88.75 61 ARG A CA 1
ATOM 424 C C . ARG A 1 61 ? 25.782 13.654 -43.431 1.00 88.75 61 ARG A C 1
ATOM 426 O O . ARG A 1 61 ? 24.681 14.202 -43.438 1.00 88.75 61 ARG A O 1
ATOM 433 N N . VAL A 1 62 ? 26.454 13.370 -44.545 1.00 86.00 62 VAL A N 1
ATOM 434 C CA . VAL A 1 62 ? 25.983 13.694 -45.903 1.00 86.00 62 VAL A CA 1
ATOM 435 C C . VAL A 1 62 ? 24.691 12.941 -46.250 1.00 86.00 62 VAL A C 1
ATOM 437 O O . VAL A 1 62 ? 23.812 13.466 -46.928 1.00 86.00 62 VAL A O 1
ATOM 440 N N . THR A 1 63 ? 24.546 11.710 -45.755 1.00 84.81 63 THR A N 1
ATOM 441 C CA . THR A 1 63 ? 23.386 10.841 -45.998 1.00 84.81 63 THR A CA 1
ATOM 442 C C . THR A 1 63 ? 22.850 10.244 -44.697 1.00 84.81 63 THR A C 1
ATOM 444 O O . THR A 1 63 ? 23.545 10.177 -43.684 1.00 84.81 63 THR A O 1
ATOM 447 N N . LYS A 1 64 ? 21.603 9.754 -44.730 1.00 83.00 64 LYS A N 1
ATOM 448 C CA . LYS A 1 64 ? 21.051 8.889 -43.671 1.00 83.00 64 LYS A CA 1
ATOM 449 C C . LYS A 1 64 ? 21.842 7.578 -43.540 1.00 83.00 64 LYS A C 1
ATOM 451 O O . LYS A 1 64 ? 22.533 7.182 -44.481 1.00 83.00 64 LYS A O 1
ATOM 456 N N . THR A 1 65 ? 21.699 6.887 -42.410 1.00 81.00 65 THR A N 1
ATOM 457 C CA . THR A 1 65 ? 22.350 5.586 -42.185 1.00 81.00 65 THR A CA 1
ATOM 458 C C . THR A 1 65 ? 21.769 4.526 -43.124 1.00 81.00 65 THR A C 1
ATOM 460 O O . THR A 1 65 ? 20.560 4.295 -43.126 1.00 81.00 65 THR A O 1
ATOM 463 N N . SER A 1 66 ? 22.620 3.872 -43.917 1.00 68.81 66 SER A N 1
ATOM 464 C CA . SER A 1 66 ? 22.240 2.762 -44.803 1.00 68.81 66 SER A CA 1
ATOM 465 C C . SER A 1 66 ? 22.155 1.430 -44.054 1.00 68.81 66 SER A C 1
ATOM 467 O O . SER A 1 66 ? 21.159 0.728 -44.182 1.00 68.81 66 SER A O 1
ATOM 469 N N . THR A 1 67 ? 23.167 1.108 -43.246 1.00 66.62 67 THR A N 1
ATOM 470 C CA . THR A 1 67 ? 23.347 -0.164 -42.522 1.00 66.62 67 THR A CA 1
ATOM 471 C C . THR A 1 67 ? 24.121 0.053 -41.210 1.00 66.62 67 THR A C 1
ATOM 473 O O . THR A 1 67 ? 24.719 1.108 -41.006 1.00 66.62 67 THR A O 1
ATOM 476 N N . GLY A 1 68 ? 24.048 -0.936 -40.310 1.00 65.19 68 GLY A N 1
ATOM 477 C CA . GLY A 1 68 ? 24.967 -1.208 -39.192 1.00 65.19 68 GLY A CA 1
ATOM 478 C C . GLY A 1 68 ? 25.494 -0.051 -38.324 1.00 65.19 68 GLY A C 1
ATOM 479 O O . GLY A 1 68 ? 26.529 0.528 -38.635 1.00 65.19 68 GLY A O 1
ATOM 480 N N . ARG A 1 69 ? 24.871 0.180 -37.153 1.00 67.88 69 ARG A N 1
ATOM 481 C CA . ARG A 1 69 ? 25.495 0.854 -35.980 1.00 67.88 69 ARG A CA 1
ATOM 482 C C . ARG A 1 69 ? 24.890 0.405 -34.646 1.00 67.88 69 ARG A C 1
ATOM 484 O O . ARG A 1 69 ? 25.630 0.089 -33.722 1.00 67.88 69 ARG A O 1
ATOM 491 N N . ALA A 1 70 ? 23.564 0.336 -34.581 1.00 72.12 70 ALA A N 1
ATOM 492 C CA . ALA A 1 70 ? 22.795 -0.248 -33.487 1.00 72.12 70 ALA A CA 1
ATOM 493 C C . ALA A 1 70 ? 21.635 -1.072 -34.062 1.00 72.12 70 ALA A C 1
ATOM 495 O O . ALA A 1 70 ? 21.081 -0.705 -35.102 1.00 72.12 70 ALA A O 1
ATOM 496 N N . ASP A 1 71 ? 21.264 -2.151 -33.372 1.00 78.69 71 ASP A N 1
ATOM 497 C CA . ASP A 1 71 ? 20.156 -3.026 -33.759 1.00 78.69 71 ASP A CA 1
ATOM 498 C C . ASP A 1 71 ? 19.295 -3.367 -32.542 1.00 78.69 71 ASP A C 1
ATOM 500 O O . ASP A 1 71 ? 19.765 -3.315 -31.404 1.00 78.69 71 ASP A O 1
ATOM 504 N N . GLY A 1 72 ? 18.067 -3.806 -32.808 1.00 88.44 72 GLY A N 1
ATOM 505 C CA . GLY A 1 72 ? 17.184 -4.381 -31.798 1.00 88.44 72 GLY A CA 1
ATOM 506 C C . GLY A 1 72 ? 16.313 -3.347 -31.091 1.00 88.44 72 GLY A C 1
ATOM 507 O O . GLY A 1 72 ? 16.792 -2.352 -30.545 1.00 88.44 72 GLY A O 1
ATOM 508 N N . LEU A 1 73 ? 15.011 -3.609 -31.071 1.00 93.50 73 LEU A N 1
ATOM 509 C CA . LEU A 1 73 ? 14.034 -2.890 -30.263 1.00 93.50 73 LEU A CA 1
ATOM 510 C C . LEU A 1 73 ? 13.584 -3.790 -29.112 1.00 93.50 73 LEU A C 1
ATOM 512 O O . LEU A 1 73 ? 13.128 -4.912 -29.343 1.00 93.50 73 LEU A O 1
ATOM 516 N N . GLN A 1 74 ? 13.739 -3.285 -27.889 1.00 94.25 74 GLN A N 1
ATOM 517 C CA . GLN A 1 74 ? 13.261 -3.935 -26.666 1.00 94.25 74 GLN A CA 1
ATOM 518 C C . GLN A 1 74 ? 11.724 -3.864 -26.597 1.00 94.25 74 GLN A C 1
ATOM 520 O O . GLN A 1 74 ? 11.157 -2.916 -27.159 1.00 94.25 74 GLN A O 1
ATOM 525 N N . PRO A 1 75 ? 11.047 -4.779 -25.873 1.00 95.25 75 PRO A N 1
ATOM 526 C CA . PRO A 1 75 ? 9.592 -4.777 -25.708 1.00 95.25 75 PRO A CA 1
ATOM 527 C C . PRO A 1 75 ? 9.002 -3.392 -25.413 1.00 95.25 75 PRO A C 1
ATOM 529 O O . PRO A 1 75 ? 8.080 -2.959 -26.109 1.00 95.25 75 PRO A O 1
ATOM 532 N N . LYS A 1 76 ? 9.593 -2.616 -24.490 1.00 94.75 76 LYS A N 1
ATOM 533 C CA . LYS A 1 76 ? 9.061 -1.284 -24.170 1.00 94.75 76 LYS A CA 1
ATOM 534 C C . LYS A 1 76 ? 9.163 -0.275 -25.317 1.00 94.75 76 LYS A C 1
ATOM 536 O O . LYS A 1 76 ? 8.273 0.554 -25.494 1.00 94.75 76 LYS A O 1
ATOM 541 N N . SER A 1 77 ? 10.210 -0.341 -26.135 1.00 95.88 77 SER A N 1
ATOM 542 C CA . SER A 1 77 ? 10.324 0.512 -27.327 1.00 95.88 77 SER A CA 1
ATOM 543 C C . SER A 1 77 ? 9.351 0.096 -28.429 1.00 95.88 77 SER A C 1
ATOM 545 O O . SER A 1 77 ? 8.867 0.960 -29.160 1.00 95.88 77 SER A O 1
ATOM 547 N N . ILE A 1 78 ? 9.027 -1.199 -28.534 1.00 96.38 78 ILE A N 1
ATOM 548 C CA . ILE A 1 78 ? 7.969 -1.691 -29.429 1.00 96.38 78 ILE A CA 1
ATOM 549 C C . ILE A 1 78 ? 6.619 -1.106 -28.988 1.00 96.38 78 ILE A C 1
ATOM 551 O O . ILE A 1 78 ? 5.908 -0.550 -29.824 1.00 96.38 78 ILE A O 1
ATOM 555 N N . GLU A 1 79 ? 6.300 -1.126 -27.688 1.00 95.12 79 GLU A N 1
ATOM 556 C CA . GLU A 1 79 ? 5.104 -0.470 -27.137 1.00 95.12 79 GLU A CA 1
ATOM 557 C C . GLU A 1 79 ? 5.054 1.037 -27.435 1.00 95.12 79 GLU A C 1
ATOM 559 O O . GLU A 1 79 ? 4.044 1.533 -27.934 1.00 95.12 79 GLU A O 1
ATOM 564 N N . THR A 1 80 ? 6.142 1.774 -27.189 1.00 95.31 80 THR A N 1
ATOM 565 C CA . THR A 1 80 ? 6.223 3.214 -27.493 1.00 95.31 80 THR A CA 1
ATOM 566 C C . THR A 1 80 ? 6.003 3.490 -28.982 1.00 95.31 80 THR A C 1
ATOM 568 O O . THR A 1 80 ? 5.263 4.407 -29.345 1.00 95.31 80 THR A O 1
ATOM 571 N N . LEU A 1 81 ? 6.579 2.676 -29.871 1.00 95.38 81 LEU A N 1
ATOM 572 C CA . LEU A 1 81 ? 6.353 2.797 -31.313 1.00 95.38 81 LEU A CA 1
ATOM 573 C C . LEU A 1 81 ? 4.922 2.395 -31.712 1.00 95.38 81 LEU A C 1
ATOM 575 O O . LEU A 1 81 ? 4.372 2.995 -32.636 1.00 95.38 81 LEU A O 1
ATOM 579 N N . LYS A 1 82 ? 4.273 1.458 -31.005 1.00 94.50 82 LYS A N 1
ATOM 580 C CA . LYS A 1 82 ? 2.839 1.153 -31.169 1.00 94.50 82 LYS A CA 1
ATOM 581 C C . LYS A 1 82 ? 1.961 2.329 -30.720 1.00 94.50 82 LYS A C 1
ATOM 583 O O . LYS A 1 82 ? 1.024 2.673 -31.436 1.00 94.50 82 LYS A O 1
ATOM 588 N N . GLN A 1 83 ? 2.275 3.003 -29.610 1.00 91.50 83 GLN A N 1
ATOM 589 C CA . GLN A 1 83 ? 1.575 4.217 -29.146 1.00 91.50 83 GLN A CA 1
ATOM 590 C C . GLN A 1 83 ? 1.765 5.420 -30.086 1.00 91.50 83 GLN A C 1
ATOM 592 O O . GLN A 1 83 ? 0.844 6.222 -30.255 1.00 91.50 83 GLN A O 1
ATOM 597 N N . LEU A 1 84 ? 2.938 5.532 -30.721 1.00 91.06 84 LEU A N 1
ATOM 598 C CA . LEU A 1 84 ? 3.218 6.492 -31.796 1.00 91.06 84 LEU A CA 1
ATOM 599 C C . LEU A 1 84 ? 2.587 6.096 -33.143 1.00 91.06 84 LEU A C 1
ATOM 601 O O . LEU A 1 84 ? 2.554 6.922 -34.052 1.00 91.06 84 LEU A O 1
ATOM 605 N N . ARG A 1 85 ? 2.082 4.862 -33.283 1.00 89.06 85 ARG A N 1
ATOM 606 C CA . ARG A 1 85 ? 1.591 4.275 -34.547 1.00 89.06 85 ARG A CA 1
ATOM 607 C C . ARG A 1 85 ? 2.677 4.213 -35.644 1.00 89.06 85 ARG A C 1
ATOM 609 O O . ARG A 1 85 ? 2.401 4.380 -36.824 1.00 89.06 85 ARG A O 1
ATOM 616 N N . LEU A 1 86 ? 3.924 3.957 -35.235 1.00 92.19 86 LEU A N 1
ATOM 617 C CA . LEU A 1 86 ? 5.122 3.843 -36.085 1.00 92.19 86 LEU A CA 1
ATOM 618 C C . LEU A 1 86 ? 5.740 2.428 -36.101 1.00 92.19 86 LEU A C 1
ATOM 620 O O . LEU A 1 86 ? 6.740 2.196 -36.780 1.00 92.19 86 LEU A O 1
ATOM 624 N N . ALA A 1 87 ? 5.175 1.467 -35.362 1.00 94.50 87 ALA A N 1
ATOM 625 C CA . ALA A 1 87 ? 5.735 0.117 -35.248 1.00 94.50 87 ALA A CA 1
ATOM 626 C C . ALA A 1 87 ? 5.537 -0.762 -36.501 1.00 94.50 87 ALA A C 1
ATOM 628 O O . ALA A 1 87 ? 6.407 -1.578 -36.805 1.00 94.50 87 ALA A O 1
ATOM 629 N N . ASP A 1 88 ? 4.434 -0.614 -37.240 1.00 92.38 88 ASP A N 1
ATOM 630 C CA . ASP A 1 88 ? 4.017 -1.576 -38.277 1.00 92.38 88 ASP A CA 1
ATOM 631 C C . ASP A 1 88 ? 5.056 -1.836 -39.388 1.00 92.38 88 ASP A C 1
ATOM 633 O O . ASP A 1 88 ? 5.294 -3.007 -39.710 1.00 92.38 88 ASP A O 1
ATOM 637 N N . PRO A 1 89 ? 5.744 -0.819 -39.961 1.00 91.38 89 PRO A N 1
ATOM 638 C CA . PRO A 1 89 ? 6.767 -1.058 -40.979 1.00 91.38 89 PRO A CA 1
ATOM 639 C C . PRO A 1 89 ? 7.947 -1.880 -40.448 1.00 91.38 89 PRO A C 1
ATOM 641 O O . PRO A 1 89 ? 8.553 -2.636 -41.208 1.00 91.38 89 PRO A O 1
ATOM 644 N N . LEU A 1 90 ? 8.258 -1.736 -39.156 1.00 94.00 90 LEU A N 1
ATOM 645 C CA . LEU A 1 90 ? 9.351 -2.420 -38.468 1.00 94.00 90 LEU A CA 1
ATOM 646 C C . LEU A 1 90 ? 8.935 -3.844 -38.080 1.00 94.00 90 LEU A C 1
ATOM 648 O O . LEU A 1 90 ? 9.665 -4.787 -38.367 1.00 94.00 90 LEU A O 1
ATOM 652 N N . LEU A 1 91 ? 7.730 -4.022 -37.527 1.00 94.44 91 LEU A N 1
ATOM 653 C CA . LEU A 1 91 ? 7.159 -5.329 -37.172 1.00 94.44 91 LEU A CA 1
ATOM 654 C C . LEU A 1 91 ? 6.981 -6.259 -38.381 1.00 94.44 91 LEU A C 1
ATOM 656 O O . LEU A 1 91 ? 7.036 -7.477 -38.220 1.00 94.44 91 LEU A O 1
ATOM 660 N N . LYS A 1 92 ? 6.771 -5.697 -39.579 1.00 92.38 92 LYS A N 1
ATOM 661 C CA . LYS A 1 92 ? 6.634 -6.445 -40.839 1.00 92.38 92 LYS A CA 1
ATOM 662 C C . LYS A 1 92 ? 7.970 -6.883 -41.457 1.00 92.38 92 LYS A C 1
ATOM 664 O O . LYS A 1 92 ? 7.979 -7.818 -42.251 1.00 92.38 92 LYS A O 1
ATOM 669 N N . GLN A 1 93 ? 9.068 -6.184 -41.162 1.00 89.50 93 GLN A N 1
ATOM 670 C CA . GLN A 1 93 ? 10.367 -6.372 -41.832 1.00 89.50 93 GLN A CA 1
ATOM 671 C C . GLN A 1 93 ? 11.477 -6.897 -40.909 1.00 89.50 93 GLN A C 1
ATOM 673 O O . GLN A 1 93 ? 12.448 -7.465 -41.403 1.00 89.50 93 GLN A O 1
ATOM 678 N N . GLY A 1 94 ? 11.362 -6.676 -39.599 1.00 91.12 94 GLY A N 1
ATOM 679 C CA . GLY A 1 94 ? 12.336 -7.118 -38.607 1.00 91.12 94 GLY A CA 1
ATOM 680 C C . GLY A 1 94 ? 12.206 -8.593 -38.241 1.00 91.12 94 GLY A C 1
ATOM 681 O O . GLY A 1 94 ? 11.141 -9.198 -38.372 1.00 91.12 94 GLY A O 1
ATOM 682 N N . VAL A 1 95 ? 13.296 -9.161 -37.731 1.00 92.44 95 VAL A N 1
ATOM 683 C CA . VAL A 1 95 ? 13.334 -10.541 -37.231 1.00 92.44 95 VAL A CA 1
ATOM 684 C C . VAL A 1 95 ? 12.923 -10.551 -35.760 1.00 92.44 95 VAL A C 1
ATOM 686 O O . VAL A 1 95 ? 13.457 -9.790 -34.956 1.00 92.44 95 VAL A O 1
ATOM 689 N N . LYS A 1 96 ? 11.965 -11.404 -35.391 1.00 94.19 96 LYS A N 1
ATOM 690 C CA . LYS A 1 96 ? 11.520 -11.571 -34.001 1.00 94.19 96 LYS A CA 1
ATOM 691 C C . LYS A 1 96 ? 12.291 -12.716 -33.357 1.00 94.19 96 LYS A C 1
ATOM 693 O O . LYS A 1 96 ? 12.156 -13.852 -33.804 1.00 94.19 96 LYS A O 1
ATOM 698 N N . VAL A 1 97 ? 13.070 -12.427 -32.318 1.00 92.50 97 VAL A N 1
ATOM 699 C CA . VAL A 1 97 ? 13.823 -13.450 -31.578 1.00 92.50 97 VAL A CA 1
ATOM 700 C C . VAL A 1 97 ? 13.217 -13.624 -30.191 1.00 92.50 97 VAL A C 1
ATOM 702 O O . VAL A 1 97 ? 13.211 -12.698 -29.379 1.00 92.50 97 VAL A O 1
ATOM 705 N N . TYR A 1 98 ? 12.703 -14.829 -29.951 1.00 92.19 98 TYR A N 1
ATOM 706 C CA . TYR A 1 98 ? 12.003 -15.229 -28.727 1.00 92.19 98 TYR A CA 1
ATOM 707 C C . TYR A 1 98 ? 12.913 -15.935 -27.719 1.00 92.19 98 TYR A C 1
ATOM 709 O O . TYR A 1 98 ? 12.531 -16.102 -26.563 1.00 92.19 98 TYR A O 1
ATOM 717 N N . ASP A 1 99 ? 14.102 -16.367 -28.139 1.00 90.00 99 ASP A N 1
ATOM 718 C CA . ASP A 1 99 ? 14.982 -17.209 -27.342 1.00 90.00 99 ASP A CA 1
ATOM 719 C C . ASP A 1 99 ? 16.458 -16.804 -27.411 1.00 90.00 99 ASP A C 1
ATOM 721 O O . ASP A 1 99 ? 16.921 -16.079 -28.298 1.00 90.00 99 ASP A O 1
ATOM 725 N N . ILE A 1 100 ? 17.197 -17.279 -26.414 1.00 88.62 100 ILE A N 1
ATOM 726 C CA . ILE A 1 100 ? 18.639 -17.121 -26.291 1.00 88.62 100 ILE A CA 1
ATOM 727 C C . ILE A 1 100 ? 19.285 -18.491 -26.059 1.00 88.62 100 ILE A C 1
ATOM 729 O O . ILE A 1 100 ? 18.818 -19.285 -25.237 1.00 88.62 100 ILE A O 1
ATOM 733 N N . CYS A 1 101 ? 20.350 -18.777 -26.803 1.00 90.31 101 CYS A N 1
ATOM 734 C CA . CYS A 1 101 ? 21.158 -19.986 -26.673 1.00 90.31 101 CYS A CA 1
ATOM 735 C C . CYS A 1 101 ? 22.560 -19.639 -26.165 1.00 90.31 101 CYS A C 1
ATOM 737 O O . CYS A 1 101 ? 23.138 -18.619 -26.536 1.00 90.31 101 CYS A O 1
ATOM 739 N N . PHE A 1 102 ? 23.121 -20.528 -25.357 1.00 87.75 102 PHE A N 1
ATOM 740 C CA . PHE A 1 102 ? 24.489 -20.458 -24.861 1.00 87.75 102 PHE A CA 1
ATOM 741 C C . PHE A 1 102 ? 25.224 -21.727 -25.286 1.00 87.75 102 PHE A C 1
ATOM 743 O O . PHE A 1 102 ? 24.667 -22.826 -25.209 1.00 87.75 102 PHE A O 1
ATOM 750 N N . TRP A 1 103 ? 26.452 -21.564 -25.760 1.00 90.12 103 TRP A N 1
ATOM 751 C CA . TRP A 1 103 ? 27.343 -22.620 -26.228 1.00 90.12 103 TRP A CA 1
ATOM 752 C C . TRP A 1 103 ? 28.728 -22.429 -25.610 1.00 90.12 103 TRP A C 1
ATOM 754 O O . TRP A 1 103 ? 29.151 -21.292 -25.421 1.00 90.12 103 TRP A O 1
ATOM 764 N N . SER A 1 104 ? 29.425 -23.523 -25.309 1.00 87.06 104 SER A N 1
ATOM 765 C CA . SER A 1 104 ? 30.800 -23.506 -24.791 1.00 87.06 104 SER A CA 1
ATOM 766 C C . SER A 1 104 ? 31.584 -24.712 -25.298 1.00 87.06 104 SER A C 1
ATOM 768 O O . SER A 1 104 ? 30.996 -25.778 -25.524 1.00 87.06 104 SER A O 1
ATOM 770 N N . ASP A 1 105 ? 32.897 -24.558 -25.464 1.00 82.56 105 ASP A N 1
ATOM 771 C CA . ASP A 1 105 ? 33.828 -25.684 -25.402 1.00 82.56 105 ASP A CA 1
ATOM 772 C C . ASP A 1 105 ? 34.096 -26.058 -23.929 1.00 82.56 105 ASP A C 1
ATOM 774 O O . ASP A 1 105 ? 33.707 -25.332 -23.010 1.00 82.56 105 ASP A O 1
ATOM 778 N N . ASP A 1 106 ? 34.636 -27.257 -23.709 1.00 69.25 106 ASP A N 1
ATOM 779 C CA . ASP A 1 106 ? 34.965 -27.808 -22.388 1.00 69.25 106 ASP A CA 1
ATOM 780 C C . ASP A 1 106 ? 36.190 -28.712 -22.572 1.00 69.25 106 ASP A C 1
ATOM 782 O O . ASP A 1 106 ? 36.084 -29.857 -23.038 1.00 69.25 106 ASP A O 1
ATOM 786 N N . ARG A 1 107 ? 37.382 -28.157 -22.314 1.00 60.41 107 ARG A N 1
ATOM 787 C CA . ARG A 1 107 ? 38.641 -28.863 -22.594 1.00 60.41 107 ARG A CA 1
ATOM 788 C C . ARG A 1 107 ? 39.007 -29.886 -21.531 1.00 60.41 107 ARG A C 1
ATOM 790 O O . ARG A 1 107 ? 39.653 -30.871 -21.886 1.00 60.41 107 ARG A O 1
ATOM 797 N N . GLU A 1 108 ? 38.585 -29.706 -20.281 1.00 55.62 108 GLU A N 1
ATOM 798 C CA . GLU A 1 108 ? 38.824 -30.696 -19.223 1.00 55.62 108 GLU A CA 1
ATOM 799 C C . GLU A 1 108 ? 38.043 -31.994 -19.484 1.00 55.62 108 GLU A C 1
ATOM 801 O O . GLU A 1 108 ? 38.581 -33.085 -19.284 1.00 55.62 108 GLU A O 1
ATOM 806 N N . ALA A 1 109 ? 36.825 -31.902 -20.033 1.00 56.91 109 ALA A N 1
ATOM 807 C CA . ALA A 1 109 ? 36.063 -33.063 -20.497 1.00 56.91 109 ALA A CA 1
ATOM 808 C C . ALA A 1 109 ? 36.429 -33.532 -21.923 1.00 56.91 109 ALA A C 1
ATOM 810 O O . ALA A 1 109 ? 35.887 -34.537 -22.393 1.00 56.91 109 ALA A O 1
ATOM 811 N N . GLY A 1 110 ? 37.309 -32.814 -22.633 1.00 58.53 110 GLY A N 1
ATOM 812 C CA . GLY A 1 110 ? 37.710 -33.114 -24.013 1.00 58.53 110 GLY A CA 1
ATOM 813 C C . GLY A 1 110 ? 36.584 -32.971 -25.048 1.00 58.53 110 GLY A C 1
ATOM 814 O O . GLY A 1 110 ? 36.619 -33.647 -26.079 1.00 58.53 110 GLY A O 1
ATOM 815 N N . GLN A 1 111 ? 35.571 -32.140 -24.780 1.00 59.38 111 GLN A N 1
ATOM 816 C CA . GLN A 1 111 ? 34.369 -32.023 -25.612 1.00 59.38 111 GLN A CA 1
ATOM 817 C C . GLN A 1 111 ? 34.454 -30.843 -26.589 1.00 59.38 111 GLN A C 1
ATOM 819 O O . GLN A 1 111 ? 34.839 -29.729 -26.238 1.00 59.38 111 GLN A O 1
ATOM 824 N N . SER A 1 112 ? 34.045 -31.089 -27.836 1.00 75.12 112 SER A N 1
ATOM 825 C CA . SER A 1 112 ? 33.828 -30.043 -28.840 1.00 75.12 112 SER A CA 1
ATOM 826 C C . SER A 1 112 ? 32.655 -29.132 -28.466 1.00 75.12 112 SER A C 1
ATOM 828 O O . SER A 1 112 ? 31.738 -29.569 -27.770 1.00 75.12 112 SER A O 1
ATOM 830 N N . LEU A 1 113 ? 32.650 -27.910 -29.009 1.00 86.50 113 LEU A N 1
ATOM 831 C CA . LEU A 1 113 ? 31.635 -26.872 -28.797 1.00 86.50 113 LEU A CA 1
ATOM 832 C C . LEU A 1 113 ? 30.192 -27.427 -28.750 1.00 86.50 113 LEU A C 1
ATOM 834 O O . LEU A 1 113 ? 29.677 -27.939 -29.750 1.00 86.50 113 LEU A O 1
ATOM 838 N N . ARG A 1 114 ? 29.536 -27.296 -27.587 1.00 87.19 114 ARG A N 1
ATOM 839 C CA . ARG A 1 114 ? 28.188 -27.828 -27.300 1.00 87.19 114 ARG A CA 1
ATOM 840 C C . ARG A 1 114 ? 27.252 -26.769 -26.718 1.00 87.19 114 ARG A C 1
ATOM 842 O O . ARG A 1 114 ? 27.697 -25.840 -26.046 1.00 87.19 114 ARG A O 1
ATOM 849 N N . ARG A 1 115 ? 25.942 -26.929 -26.933 1.00 89.12 115 ARG A N 1
ATOM 850 C CA . ARG A 1 115 ? 24.911 -26.073 -26.327 1.00 89.12 115 ARG A CA 1
ATOM 851 C C . ARG A 1 115 ? 24.842 -26.341 -24.824 1.00 89.12 115 ARG A C 1
ATOM 853 O O . ARG A 1 115 ? 24.546 -27.461 -24.417 1.00 89.12 115 ARG A O 1
ATOM 860 N N . THR A 1 116 ? 25.072 -25.318 -24.011 1.00 85.81 116 THR A N 1
ATOM 861 C CA . THR A 1 116 ? 25.011 -25.388 -22.543 1.00 85.81 116 THR A CA 1
ATOM 862 C C . THR A 1 116 ? 23.638 -24.993 -22.000 1.00 85.81 116 THR A C 1
ATOM 864 O O . THR A 1 116 ? 23.184 -25.567 -21.013 1.00 85.81 116 THR A O 1
ATOM 867 N N . ARG A 1 117 ? 22.938 -24.049 -22.650 1.00 83.88 117 ARG A N 1
ATOM 868 C CA . ARG A 1 117 ? 21.577 -23.620 -22.275 1.00 83.88 117 ARG A CA 1
ATOM 869 C C . ARG A 1 117 ? 20.797 -23.106 -23.491 1.00 83.88 117 ARG A C 1
ATOM 871 O O . ARG A 1 117 ? 21.373 -22.548 -24.420 1.00 83.88 117 ARG A O 1
ATOM 878 N N . ARG A 1 118 ? 19.471 -23.248 -23.454 1.00 87.75 118 ARG A N 1
ATOM 879 C CA . ARG A 1 118 ? 18.501 -22.491 -24.264 1.00 87.75 118 ARG A CA 1
ATOM 880 C C . ARG A 1 118 ? 17.420 -21.972 -23.321 1.00 87.75 118 ARG A C 1
ATOM 882 O O . ARG A 1 118 ? 17.054 -22.684 -22.389 1.00 87.75 118 ARG A O 1
ATOM 889 N N . GLY A 1 119 ? 16.939 -20.753 -23.525 1.00 85.75 119 GLY A N 1
ATOM 890 C CA . GLY A 1 119 ? 15.890 -20.155 -22.698 1.00 85.75 119 GLY A CA 1
ATOM 891 C C . GLY A 1 119 ? 15.064 -19.133 -23.468 1.00 85.75 119 GLY A C 1
ATOM 892 O O . GLY A 1 119 ? 15.515 -18.613 -24.486 1.00 85.75 119 GLY A O 1
ATOM 893 N N . VAL A 1 120 ? 13.857 -18.851 -22.978 1.00 87.56 120 VAL A N 1
ATOM 894 C CA . VAL A 1 120 ? 13.024 -17.746 -23.474 1.00 87.56 120 VAL A CA 1
ATOM 895 C C . VAL A 1 120 ? 13.710 -16.423 -23.122 1.00 87.56 120 VAL A C 1
ATOM 897 O O . VAL A 1 120 ? 14.250 -16.282 -22.028 1.00 87.56 120 VAL A O 1
ATOM 900 N N . HIS A 1 121 ? 13.724 -15.470 -24.053 1.00 84.94 121 HIS A N 1
ATOM 901 C CA . HIS A 1 121 ? 14.447 -14.200 -23.896 1.00 84.94 121 HIS A CA 1
ATOM 902 C C . HIS A 1 121 ? 13.762 -13.265 -22.882 1.00 84.94 121 HIS A C 1
ATOM 904 O O . HIS A 1 121 ? 14.434 -12.672 -22.044 1.00 84.94 121 HIS A O 1
ATOM 910 N N . TYR A 1 122 ? 12.424 -13.226 -22.882 1.00 89.94 122 TYR A N 1
ATOM 911 C CA . TYR A 1 122 ? 11.606 -12.523 -21.883 1.00 89.94 122 TYR A CA 1
ATOM 912 C C . TYR A 1 122 ? 10.590 -13.509 -21.284 1.00 89.94 122 TYR A C 1
ATOM 914 O O . TYR A 1 122 ? 9.504 -13.678 -21.844 1.00 89.94 122 TYR A O 1
ATOM 922 N N . PRO A 1 123 ? 10.951 -14.243 -20.217 1.00 87.56 123 PRO A N 1
ATOM 923 C CA . PRO A 1 123 ? 10.072 -15.239 -19.619 1.00 87.56 123 PRO A CA 1
ATOM 924 C C . PRO A 1 123 ? 9.035 -14.559 -18.703 1.00 87.56 123 PRO A C 1
ATOM 926 O O . PRO A 1 123 ? 9.347 -13.610 -17.979 1.00 87.56 123 PRO A O 1
ATOM 929 N N . ALA A 1 124 ? 7.781 -15.015 -18.784 1.00 84.50 124 ALA A N 1
ATOM 930 C CA . ALA A 1 124 ? 6.612 -14.310 -18.239 1.00 84.50 124 ALA A CA 1
ATOM 931 C C . ALA A 1 124 ? 6.546 -14.270 -16.698 1.00 84.50 124 ALA A C 1
ATOM 933 O O . ALA A 1 124 ? 5.895 -13.398 -16.127 1.00 84.50 124 ALA A O 1
ATOM 934 N N . ASP A 1 125 ? 7.237 -15.191 -16.024 1.00 82.12 125 ASP A N 1
ATOM 935 C CA . ASP A 1 125 ? 7.435 -15.204 -14.572 1.00 82.12 125 ASP A CA 1
ATOM 936 C C . ASP A 1 125 ? 8.347 -14.060 -14.094 1.00 82.12 125 ASP A C 1
ATOM 938 O O . ASP A 1 125 ? 8.158 -13.539 -12.996 1.00 82.12 125 ASP A O 1
ATOM 942 N N . ALA A 1 126 ? 9.301 -13.632 -14.928 1.00 83.31 126 ALA A N 1
ATOM 943 C CA . ALA A 1 126 ? 10.283 -12.608 -14.575 1.00 83.31 126 ALA A CA 1
ATOM 944 C C . ALA A 1 126 ? 9.917 -11.200 -15.082 1.00 83.31 126 ALA A C 1
ATOM 946 O O . ALA A 1 126 ? 10.281 -10.204 -14.451 1.00 83.31 126 ALA A O 1
ATOM 947 N N . VAL A 1 127 ? 9.201 -11.083 -16.209 1.00 89.69 127 VAL A N 1
ATOM 948 C CA . VAL A 1 127 ? 8.761 -9.785 -16.749 1.00 89.69 127 VAL A CA 1
ATOM 949 C C . VAL A 1 127 ? 7.424 -9.876 -17.491 1.00 89.69 127 VAL A C 1
ATOM 951 O O . VAL A 1 127 ? 7.208 -10.757 -18.317 1.00 89.69 127 VAL A O 1
ATOM 954 N N . ASP A 1 128 ? 6.533 -8.924 -17.208 1.00 91.56 128 ASP A N 1
ATOM 955 C CA . ASP A 1 128 ? 5.224 -8.795 -17.855 1.00 91.56 128 ASP A CA 1
ATOM 956 C C . ASP A 1 128 ? 5.328 -7.864 -19.080 1.00 91.56 128 ASP A C 1
ATOM 958 O O . ASP A 1 128 ? 5.592 -6.668 -18.937 1.00 91.56 128 ASP A O 1
ATOM 962 N N . VAL A 1 129 ? 5.182 -8.424 -20.287 1.00 93.50 129 VAL A N 1
ATOM 963 C CA . VAL A 1 129 ? 5.298 -7.725 -21.581 1.00 93.50 129 VAL A CA 1
ATOM 964 C C . VAL A 1 129 ? 4.309 -8.282 -22.607 1.00 93.50 129 VAL A C 1
ATOM 966 O O . VAL A 1 129 ? 4.128 -9.493 -22.712 1.00 93.50 129 VAL A O 1
ATOM 969 N N . LEU A 1 130 ? 3.736 -7.407 -23.441 1.00 92.81 130 LEU A N 1
ATOM 970 C CA . LEU A 1 130 ? 2.867 -7.812 -24.560 1.00 92.81 130 LEU A CA 1
ATOM 971 C C . LEU A 1 130 ? 3.618 -8.517 -25.702 1.00 92.81 130 LEU A C 1
ATOM 973 O O . LEU A 1 130 ? 3.088 -9.415 -26.353 1.00 92.81 130 LEU A O 1
ATOM 977 N N . ASP A 1 131 ? 4.846 -8.078 -25.981 1.00 93.69 131 ASP A N 1
ATOM 978 C CA . ASP A 1 131 ? 5.705 -8.605 -27.041 1.00 93.69 131 ASP A CA 1
ATOM 979 C C . ASP A 1 131 ? 6.931 -9.284 -26.398 1.00 93.69 131 ASP A C 1
ATOM 981 O O . ASP A 1 131 ? 7.955 -8.625 -26.221 1.00 93.69 131 ASP A O 1
ATOM 985 N N . PRO A 1 132 ? 6.872 -10.583 -26.030 1.00 93.19 132 PRO A N 1
ATOM 986 C CA . PRO A 1 132 ? 7.966 -11.297 -25.356 1.00 93.19 132 PRO A CA 1
ATOM 987 C C . PRO A 1 132 ? 9.092 -11.706 -26.329 1.00 93.19 132 PRO A C 1
ATOM 989 O O . PRO A 1 132 ? 9.521 -12.858 -26.386 1.00 93.19 132 PRO A O 1
ATOM 992 N N . TYR A 1 133 ? 9.554 -10.760 -27.145 1.00 93.19 133 TYR A N 1
ATOM 993 C CA . TYR A 1 133 ? 10.626 -10.930 -28.123 1.00 93.19 133 TYR A CA 1
ATOM 994 C C . TYR A 1 133 ? 11.382 -9.620 -28.335 1.00 93.19 133 TYR A C 1
ATOM 996 O O . TYR A 1 133 ? 10.825 -8.527 -28.235 1.00 93.19 133 TYR A O 1
ATOM 1004 N N . ILE A 1 134 ? 12.653 -9.736 -28.714 1.00 92.44 134 ILE A N 1
ATOM 1005 C CA . ILE A 1 134 ? 13.421 -8.604 -29.231 1.00 92.44 134 ILE A CA 1
ATOM 1006 C C . ILE A 1 134 ? 13.183 -8.526 -30.742 1.00 92.44 134 ILE A C 1
ATOM 1008 O O . ILE A 1 134 ? 13.245 -9.539 -31.447 1.00 92.44 134 ILE A O 1
ATOM 1012 N N . LEU A 1 135 ? 12.879 -7.329 -31.248 1.00 94.25 135 LEU A N 1
ATOM 1013 C CA . LEU A 1 135 ? 12.657 -7.097 -32.677 1.00 94.25 135 LEU A CA 1
ATOM 1014 C C . LEU A 1 135 ? 13.946 -6.576 -33.318 1.00 94.25 135 LEU A C 1
ATOM 1016 O O . LEU A 1 135 ? 14.302 -5.407 -33.162 1.00 94.25 135 LEU A O 1
ATOM 1020 N N . LEU A 1 136 ? 14.653 -7.441 -34.039 1.00 92.00 136 LEU A N 1
ATOM 1021 C CA . LEU A 1 136 ? 15.895 -7.108 -34.724 1.00 92.00 136 LEU A CA 1
ATOM 1022 C C . LEU A 1 136 ? 15.580 -6.369 -36.025 1.00 92.00 136 LEU A C 1
ATOM 1024 O O . LEU A 1 136 ? 15.090 -6.940 -36.999 1.00 92.00 136 LEU A O 1
ATOM 1028 N N . VAL A 1 137 ? 15.874 -5.073 -35.997 1.00 89.81 137 VAL A N 1
ATOM 1029 C CA . VAL A 1 137 ? 15.892 -4.146 -37.131 1.00 89.81 137 VAL A CA 1
ATOM 1030 C C . VAL A 1 137 ? 17.160 -3.305 -37.036 1.00 89.81 137 VAL A C 1
ATOM 1032 O O . VAL A 1 137 ? 17.566 -2.931 -35.932 1.00 89.81 137 VAL A O 1
ATOM 1035 N N . HIS A 1 138 ? 17.775 -2.982 -38.174 1.00 87.12 138 HIS A N 1
ATOM 1036 C CA . HIS A 1 138 ? 18.932 -2.088 -38.201 1.00 87.12 138 HIS A CA 1
ATOM 1037 C C . HIS A 1 138 ? 18.526 -0.624 -37.970 1.00 87.12 138 HIS A C 1
ATOM 1039 O O . HIS A 1 138 ? 17.472 -0.179 -38.432 1.00 87.12 138 HIS A O 1
ATOM 1045 N N . GLN A 1 139 ? 19.402 0.161 -37.330 1.00 88.12 139 GLN A N 1
ATOM 1046 C CA . GLN A 1 139 ? 19.200 1.595 -37.056 1.00 88.12 139 GLN A CA 1
ATOM 1047 C C . GLN A 1 139 ? 18.655 2.386 -38.260 1.00 88.12 139 GLN A C 1
ATOM 1049 O O . GLN A 1 139 ? 17.783 3.229 -38.089 1.00 88.12 139 GLN A O 1
ATOM 1054 N N . GLY A 1 140 ? 19.118 2.105 -39.482 1.00 89.62 140 GLY A N 1
ATOM 1055 C CA . GLY A 1 140 ? 18.654 2.784 -40.702 1.00 89.62 140 GLY A CA 1
ATOM 1056 C C . GLY A 1 140 ? 17.156 2.612 -41.012 1.00 89.62 140 GLY A C 1
ATOM 1057 O O . GLY A 1 140 ? 16.553 3.527 -41.571 1.00 89.62 140 GLY A O 1
ATOM 1058 N N . MET A 1 141 ? 16.530 1.494 -40.619 1.00 91.50 141 MET A N 1
ATOM 1059 C CA . MET A 1 141 ? 15.070 1.318 -40.712 1.00 91.50 141 MET A CA 1
ATOM 1060 C C . MET A 1 141 ? 14.342 2.207 -39.705 1.00 91.50 141 MET A C 1
ATOM 1062 O O . MET A 1 141 ? 13.377 2.870 -40.067 1.00 91.50 141 MET A O 1
ATOM 1066 N N . VAL A 1 142 ? 14.835 2.261 -38.465 1.00 93.12 142 VAL A N 1
ATOM 1067 C CA . VAL A 1 142 ? 14.263 3.089 -37.392 1.00 93.12 142 VAL A CA 1
ATOM 1068 C C . VAL A 1 142 ? 14.420 4.581 -37.721 1.00 93.12 142 VAL A C 1
ATOM 1070 O O . VAL A 1 142 ? 13.441 5.324 -37.673 1.00 93.12 142 VAL A O 1
ATOM 1073 N N . GLU A 1 143 ? 15.614 5.011 -38.157 1.00 94.44 143 GLU A N 1
ATOM 1074 C CA . GLU A 1 143 ? 15.856 6.373 -38.655 1.00 94.44 143 GLU A CA 1
ATOM 1075 C C . GLU A 1 143 ? 14.911 6.711 -39.820 1.00 94.44 143 GLU A C 1
ATOM 1077 O O . GLU A 1 143 ? 14.324 7.792 -39.837 1.00 94.44 143 GLU A O 1
ATOM 1082 N N . LYS A 1 144 ? 14.724 5.791 -40.781 1.00 93.44 144 LYS A N 1
ATOM 1083 C CA . LYS A 1 144 ? 13.804 5.996 -41.908 1.00 93.44 144 LYS A CA 1
ATOM 1084 C C . LYS A 1 144 ? 12.358 6.180 -41.443 1.00 93.44 144 LYS A C 1
ATOM 1086 O O . LYS A 1 144 ? 11.714 7.091 -41.944 1.00 93.44 144 LYS A O 1
ATOM 1091 N N . THR A 1 145 ? 11.865 5.376 -40.502 1.00 93.88 145 THR A N 1
ATOM 1092 C CA . THR A 1 145 ? 10.487 5.491 -39.997 1.00 93.88 145 THR A CA 1
ATOM 1093 C C . THR A 1 145 ? 10.204 6.882 -39.420 1.00 93.88 145 THR A C 1
ATOM 1095 O O . THR A 1 145 ? 9.184 7.482 -39.750 1.00 93.88 145 THR A O 1
ATOM 1098 N N . PHE A 1 146 ? 11.124 7.435 -38.623 1.00 95.50 146 PHE A N 1
ATOM 1099 C CA . PHE A 1 146 ? 10.992 8.796 -38.088 1.00 95.50 146 PHE A CA 1
ATOM 1100 C C . PHE A 1 146 ? 11.132 9.886 -39.161 1.00 95.50 146 PHE A C 1
ATOM 1102 O O . PHE A 1 146 ? 10.395 10.869 -39.144 1.00 95.50 146 PHE A O 1
ATOM 1109 N N . ILE A 1 147 ? 12.068 9.726 -40.105 1.00 95.19 147 ILE A N 1
ATOM 1110 C CA . ILE A 1 147 ? 12.253 10.685 -41.205 1.00 95.19 147 ILE A CA 1
ATOM 1111 C C . ILE A 1 147 ? 11.003 10.730 -42.090 1.00 95.19 147 ILE A C 1
ATOM 1113 O O . ILE A 1 147 ? 10.495 11.816 -42.338 1.00 95.19 147 ILE A O 1
ATOM 1117 N N . ASP A 1 148 ? 10.481 9.577 -42.515 1.00 93.50 148 ASP A N 1
ATOM 1118 C CA . ASP A 1 148 ? 9.275 9.490 -43.345 1.00 93.50 148 ASP A CA 1
ATOM 1119 C C . ASP A 1 148 ? 8.059 10.139 -42.642 1.00 93.50 148 ASP A C 1
ATOM 1121 O O . ASP A 1 148 ? 7.271 10.837 -43.285 1.00 93.50 148 ASP A O 1
ATOM 1125 N N . ASP A 1 149 ? 7.918 9.953 -41.321 1.00 92.12 149 ASP A N 1
ATOM 1126 C CA . ASP A 1 149 ? 6.845 10.565 -40.527 1.00 92.12 149 ASP A CA 1
ATOM 1127 C C . ASP A 1 149 ? 6.951 12.096 -40.483 1.00 92.12 149 ASP A C 1
ATOM 1129 O O . ASP A 1 149 ? 5.977 12.791 -40.792 1.00 92.12 149 ASP A O 1
ATOM 1133 N N . MET A 1 150 ? 8.134 12.631 -40.162 1.00 93.44 150 MET A N 1
ATOM 1134 C CA . MET A 1 150 ? 8.381 14.077 -40.138 1.00 93.44 150 MET A CA 1
ATOM 1135 C C . MET A 1 150 ? 8.247 14.711 -41.527 1.00 93.44 150 MET A C 1
ATOM 1137 O O . MET A 1 150 ? 7.655 15.786 -41.650 1.00 93.44 150 MET A O 1
ATOM 1141 N N . GLU A 1 151 ? 8.725 14.037 -42.578 1.00 93.25 151 GLU A N 1
ATOM 1142 C CA . GLU A 1 151 ? 8.593 14.503 -43.961 1.00 93.25 151 GLU A CA 1
ATOM 1143 C C . GLU A 1 151 ? 7.124 14.543 -44.402 1.00 93.25 151 GLU A C 1
ATOM 1145 O O . GLU A 1 151 ? 6.725 15.491 -45.081 1.00 93.25 151 GLU A O 1
ATOM 1150 N N . SER A 1 152 ? 6.291 13.595 -43.948 1.00 90.00 152 SER A N 1
ATOM 1151 C CA . SER A 1 152 ? 4.835 13.620 -44.183 1.00 90.00 152 SER A CA 1
ATOM 1152 C C . SER A 1 152 ? 4.124 14.818 -43.532 1.00 90.00 152 SER A C 1
ATOM 1154 O O . SER A 1 152 ? 3.027 15.183 -43.952 1.00 90.00 152 SER A O 1
ATOM 1156 N N . GLN A 1 153 ? 4.768 15.448 -42.543 1.00 88.69 153 GLN A N 1
ATOM 1157 C CA . GLN A 1 153 ? 4.314 16.648 -41.831 1.00 88.69 153 GLN A CA 1
ATOM 1158 C C . GLN A 1 153 ? 5.077 17.922 -42.259 1.00 88.69 153 GLN A C 1
ATOM 1160 O O . GLN A 1 153 ? 4.845 18.993 -41.702 1.00 88.69 153 GLN A O 1
ATOM 1165 N N . GLY A 1 154 ? 5.958 17.832 -43.265 1.00 89.06 154 GLY A N 1
ATOM 1166 C CA . GLY A 1 154 ? 6.676 18.967 -43.860 1.00 89.06 154 GLY A CA 1
ATOM 1167 C C . GLY A 1 154 ? 8.056 19.288 -43.267 1.00 89.06 154 GLY A C 1
ATOM 1168 O O . GLY A 1 154 ? 8.712 20.203 -43.764 1.00 89.06 154 GLY A O 1
ATOM 1169 N N . THR A 1 155 ? 8.534 18.541 -42.268 1.00 92.75 155 THR A N 1
ATOM 1170 C CA . THR A 1 155 ? 9.842 18.772 -41.623 1.00 92.75 155 THR A CA 1
ATOM 1171 C C . THR A 1 155 ? 10.915 17.848 -42.198 1.00 92.75 155 THR A C 1
ATOM 1173 O O . THR A 1 155 ? 10.694 16.652 -42.367 1.00 92.75 155 THR A O 1
ATOM 1176 N N . LYS A 1 156 ? 12.108 18.390 -42.473 1.00 94.56 156 LYS A N 1
ATOM 1177 C CA . LYS A 1 156 ? 13.260 17.656 -43.027 1.00 94.56 156 LYS A CA 1
ATOM 1178 C C . LYS A 1 156 ? 14.497 17.790 -42.147 1.00 94.56 156 LYS A C 1
ATOM 1180 O O . LYS A 1 156 ? 14.650 18.768 -41.422 1.00 94.56 156 LYS A O 1
ATOM 1185 N N . VAL A 1 157 ? 15.400 16.815 -42.254 1.00 95.56 157 VAL A N 1
ATOM 1186 C CA . VAL A 1 157 ? 16.726 16.861 -41.620 1.00 95.56 157 VAL A CA 1
ATOM 1187 C C . VAL A 1 157 ? 17.711 17.593 -42.532 1.00 95.56 157 VAL A C 1
ATOM 1189 O O . VAL A 1 157 ? 17.950 17.153 -43.659 1.00 95.56 157 VAL A O 1
ATOM 1192 N N . SER A 1 158 ? 18.334 18.653 -42.024 1.00 94.44 158 SER A N 1
ATOM 1193 C CA . SER A 1 158 ? 19.422 19.371 -42.694 1.00 94.44 158 SER A CA 1
ATOM 1194 C C . SER A 1 158 ? 20.728 18.579 -42.578 1.00 94.44 158 SER A C 1
ATOM 1196 O O . SER A 1 158 ? 21.337 18.519 -41.511 1.00 94.44 158 SER A O 1
ATOM 1198 N N . ARG A 1 159 ? 21.137 17.936 -43.677 1.00 92.88 159 ARG A N 1
ATOM 1199 C CA . ARG A 1 159 ? 22.370 17.131 -43.790 1.00 92.88 159 ARG A CA 1
ATOM 1200 C C . ARG A 1 159 ? 23.586 17.990 -44.159 1.00 92.88 159 ARG A C 1
ATOM 1202 O O . ARG A 1 159 ? 23.421 19.110 -44.639 1.00 92.88 159 ARG A O 1
ATOM 1209 N N . SER A 1 160 ? 24.793 17.455 -43.954 1.00 91.88 160 SER A N 1
ATOM 1210 C CA . SER A 1 160 ? 26.075 18.169 -44.135 1.00 91.88 160 SER A CA 1
ATOM 1211 C C . SER A 1 160 ? 26.148 19.500 -43.368 1.00 91.88 160 SER A C 1
ATOM 1213 O O . SER A 1 160 ? 26.712 20.490 -43.843 1.00 91.88 160 SER A O 1
ATOM 1215 N N . MET A 1 161 ? 25.533 19.543 -42.183 1.00 91.81 161 MET A N 1
ATOM 1216 C CA . MET A 1 161 ? 25.401 20.746 -41.363 1.00 91.81 161 MET A CA 1
ATOM 1217 C C . MET A 1 161 ? 25.989 20.505 -39.961 1.00 91.81 161 MET A C 1
ATOM 1219 O O . MET A 1 161 ? 25.238 20.381 -38.991 1.00 91.81 161 MET A O 1
ATOM 1223 N N . PRO A 1 162 ? 27.330 20.417 -39.825 1.00 93.06 162 PRO A N 1
ATOM 1224 C CA . PRO A 1 162 ? 27.976 20.269 -38.525 1.00 93.06 162 PRO A CA 1
ATOM 1225 C C . PRO A 1 162 ? 27.693 21.463 -37.617 1.00 93.06 162 PRO A C 1
ATOM 1227 O O . PRO A 1 162 ? 27.798 22.617 -38.036 1.00 93.06 162 PRO A O 1
ATOM 1230 N N . PHE A 1 163 ? 27.420 21.182 -36.346 1.00 95.12 163 PHE A N 1
ATOM 1231 C CA . PHE A 1 163 ? 27.417 22.182 -35.283 1.00 95.12 163 PHE A CA 1
ATOM 1232 C C . PHE A 1 163 ? 28.841 22.707 -35.039 1.00 95.12 163 PHE A C 1
ATOM 1234 O O . PHE A 1 163 ? 29.798 21.928 -35.003 1.00 95.12 163 PHE A O 1
ATOM 1241 N N . ARG A 1 164 ? 28.991 24.027 -34.867 1.00 93.00 164 ARG A N 1
ATOM 1242 C CA . ARG A 1 164 ? 30.285 24.677 -34.593 1.00 93.00 164 ARG A CA 1
ATOM 1243 C C . ARG A 1 164 ? 30.347 25.266 -33.188 1.00 93.00 164 ARG A C 1
ATOM 1245 O O . ARG A 1 164 ? 31.261 24.939 -32.434 1.00 93.00 164 ARG A O 1
ATOM 1252 N N . SER A 1 165 ? 29.384 26.111 -32.843 1.00 92.50 165 SER A N 1
ATOM 1253 C CA . SER A 1 165 ? 29.311 26.796 -31.552 1.00 92.50 165 SER A CA 1
ATOM 1254 C C . SER A 1 165 ? 27.893 27.277 -31.267 1.00 92.50 165 SER A C 1
ATOM 1256 O O . SER A 1 165 ? 27.090 27.433 -32.187 1.00 92.50 165 SER A O 1
ATOM 1258 N N . LEU A 1 166 ? 27.607 27.555 -29.996 1.00 93.19 166 LEU A N 1
ATOM 1259 C CA . LEU A 1 166 ? 26.418 28.293 -29.579 1.00 93.19 166 LEU A CA 1
ATOM 1260 C C . LEU A 1 166 ? 26.804 29.479 -28.690 1.00 93.19 166 LEU A C 1
ATOM 1262 O O . LEU A 1 166 ? 27.834 29.438 -28.014 1.00 93.19 166 LEU A O 1
ATOM 1266 N N . GLN A 1 167 ? 25.975 30.519 -28.691 1.00 89.31 167 GLN A N 1
ATOM 1267 C CA . GLN A 1 167 ? 26.097 31.680 -27.817 1.00 89.31 167 GLN A CA 1
ATOM 1268 C C . GLN A 1 167 ? 24.710 32.123 -27.333 1.00 89.31 167 GLN A C 1
ATOM 1270 O O . GLN A 1 167 ? 23.738 32.128 -28.087 1.00 89.31 167 GLN A O 1
ATOM 1275 N N . LEU A 1 168 ? 24.615 32.498 -26.056 1.00 79.19 168 LEU A N 1
ATOM 1276 C CA . LEU A 1 168 ? 23.416 33.115 -25.491 1.00 79.19 168 LEU A CA 1
ATOM 1277 C C . LEU A 1 168 ? 23.339 34.581 -25.939 1.00 79.19 168 LEU A C 1
ATOM 1279 O O . LEU A 1 168 ? 24.253 35.364 -25.668 1.00 79.19 168 LEU A O 1
ATOM 1283 N N . SER A 1 169 ? 22.248 34.948 -26.610 1.00 75.75 169 SER A N 1
ATOM 1284 C CA . SER A 1 169 ? 21.934 36.340 -26.946 1.00 75.75 169 SER A CA 1
ATOM 1285 C C . SER A 1 169 ? 21.358 37.087 -25.736 1.00 75.75 169 SER A C 1
ATOM 1287 O O . SER A 1 169 ? 20.853 36.489 -24.782 1.00 75.75 169 SER A O 1
ATOM 1289 N N . SER A 1 170 ? 21.349 38.419 -25.798 1.00 56.84 170 SER A N 1
ATOM 1290 C CA . SER A 1 170 ? 20.732 39.280 -24.777 1.00 56.84 170 SER A CA 1
ATOM 1291 C C . SER A 1 170 ? 19.202 39.154 -24.677 1.00 56.84 170 SER A C 1
ATOM 1293 O O . SER A 1 170 ? 18.615 39.693 -23.741 1.00 56.84 170 SER A O 1
ATOM 1295 N N . ALA A 1 171 ? 18.554 38.442 -25.607 1.00 57.97 171 ALA A N 1
ATOM 1296 C CA . ALA A 1 171 ? 17.102 38.264 -25.688 1.00 57.97 171 ALA A CA 1
ATOM 1297 C C . ALA A 1 171 ? 16.618 36.873 -25.215 1.00 57.97 171 ALA A C 1
ATOM 1299 O O . ALA A 1 171 ? 15.524 36.444 -25.577 1.00 57.97 171 ALA A O 1
ATOM 1300 N N . SER A 1 172 ? 17.437 36.143 -24.444 1.00 69.62 172 SER A N 1
ATOM 1301 C CA . SER A 1 172 ? 17.164 34.764 -23.982 1.00 69.62 172 SER A CA 1
ATOM 1302 C C . SER A 1 172 ? 16.995 33.719 -25.101 1.00 69.62 172 SER A C 1
ATOM 1304 O O . SER A 1 172 ? 16.524 32.609 -24.846 1.00 69.62 172 SER A O 1
ATOM 1306 N N . ALA A 1 173 ? 17.405 34.040 -26.331 1.00 84.44 173 ALA A N 1
ATOM 1307 C CA . ALA A 1 173 ? 17.539 33.089 -27.432 1.00 84.44 173 ALA A CA 1
ATOM 1308 C C . ALA A 1 173 ? 18.991 32.598 -27.553 1.00 84.44 173 ALA A C 1
ATOM 1310 O O . ALA A 1 173 ? 19.931 33.351 -27.280 1.00 84.44 173 ALA A O 1
ATOM 1311 N N . ILE A 1 174 ? 19.175 31.355 -27.989 1.00 91.25 174 ILE A N 1
ATOM 1312 C CA . ILE A 1 174 ? 20.474 30.763 -28.309 1.00 91.25 174 ILE A CA 1
ATOM 1313 C C . ILE A 1 174 ? 20.718 30.900 -29.812 1.00 91.25 174 ILE A C 1
ATOM 1315 O O . ILE A 1 174 ? 19.983 30.323 -30.620 1.00 91.25 174 ILE A O 1
ATOM 1319 N N . GLU A 1 175 ? 21.785 31.606 -30.171 1.00 93.69 175 GLU A N 1
ATOM 1320 C CA . GLU A 1 175 ? 22.313 31.659 -31.531 1.00 93.69 175 GLU A CA 1
ATOM 1321 C C . GLU A 1 175 ? 23.300 30.505 -31.724 1.00 93.69 175 GLU A C 1
ATOM 1323 O O . GLU A 1 175 ? 24.299 30.393 -31.014 1.00 93.69 175 GLU A O 1
ATOM 1328 N N . THR A 1 176 ? 23.010 29.616 -32.672 1.00 93.44 176 THR A N 1
ATOM 1329 C CA . THR A 1 176 ? 23.858 28.469 -33.015 1.00 93.44 176 THR A CA 1
ATOM 1330 C C . THR A 1 176 ? 24.463 28.647 -34.399 1.00 93.44 176 THR A C 1
ATOM 1332 O O . THR A 1 176 ? 23.742 28.867 -35.371 1.00 93.44 176 THR A O 1
ATOM 1335 N N . VAL A 1 177 ? 25.783 28.497 -34.492 1.00 92.50 177 VAL A N 1
ATOM 1336 C CA . VAL A 1 177 ? 26.540 28.540 -35.746 1.00 92.50 177 VAL A CA 1
ATOM 1337 C C . VAL A 1 177 ? 26.739 27.119 -36.270 1.00 92.50 177 VAL A C 1
ATOM 1339 O O . VAL A 1 177 ? 27.219 26.237 -35.548 1.00 92.50 177 VAL A O 1
ATOM 1342 N N . ALA A 1 178 ? 26.393 26.896 -37.537 1.00 89.88 178 ALA A N 1
ATOM 1343 C CA . ALA A 1 178 ? 26.453 25.590 -38.184 1.00 89.88 178 ALA A CA 1
ATOM 1344 C C . ALA A 1 178 ? 26.974 25.648 -39.634 1.00 89.88 178 ALA A C 1
ATOM 1346 O O . ALA A 1 178 ? 27.057 26.705 -40.265 1.00 89.88 178 ALA A O 1
ATOM 1347 N N . GLY A 1 179 ? 27.326 24.474 -40.165 1.00 87.44 179 GLY A N 1
ATOM 1348 C CA . GLY A 1 179 ? 27.861 24.287 -41.515 1.00 87.44 179 GLY A CA 1
ATOM 1349 C C . GLY A 1 179 ? 29.391 24.218 -41.562 1.00 87.44 179 GLY A C 1
ATOM 1350 O O . GLY A 1 179 ? 30.095 24.666 -40.649 1.00 87.44 179 GLY A O 1
ATOM 1351 N N . HIS A 1 180 ? 29.929 23.641 -42.643 1.00 83.00 180 HIS A N 1
ATOM 1352 C CA . HIS A 1 180 ? 31.380 23.501 -42.813 1.00 83.00 180 HIS A CA 1
ATOM 1353 C C . HIS A 1 180 ? 32.093 24.864 -42.806 1.00 83.00 180 HIS A C 1
ATOM 1355 O O . HIS A 1 180 ? 33.070 25.012 -42.074 1.00 83.00 180 HIS A O 1
ATOM 1361 N N . ASP A 1 181 ? 31.532 25.869 -43.480 1.00 82.44 181 ASP A N 1
ATOM 1362 C CA . ASP A 1 181 ? 32.090 27.228 -43.569 1.00 82.44 181 ASP A CA 1
ATOM 1363 C C . ASP A 1 181 ? 31.560 28.190 -42.485 1.00 82.44 181 ASP A C 1
ATOM 1365 O O . ASP A 1 181 ? 31.690 29.403 -42.627 1.00 82.44 181 ASP A O 1
ATOM 1369 N N . ALA A 1 182 ? 30.910 27.674 -41.428 1.00 78.12 182 ALA A N 1
ATOM 1370 C CA . ALA A 1 182 ? 30.215 28.475 -40.404 1.00 78.12 182 ALA A CA 1
ATOM 1371 C C . ALA A 1 182 ? 29.181 29.471 -40.990 1.00 78.12 182 ALA A C 1
ATOM 1373 O O . ALA A 1 182 ? 28.933 30.544 -40.446 1.00 78.12 182 ALA A O 1
ATOM 1374 N N . SER A 1 183 ? 28.588 29.109 -42.130 1.00 80.44 183 SER A N 1
ATOM 1375 C CA . SER A 1 183 ? 27.772 29.981 -42.980 1.00 80.44 183 SER A CA 1
ATOM 1376 C C . SER A 1 183 ? 26.301 30.100 -42.571 1.00 80.44 183 SER A C 1
ATOM 1378 O O . SER A 1 183 ? 25.575 30.880 -43.183 1.00 80.44 183 SER A O 1
ATOM 1380 N N . HIS A 1 184 ? 25.850 29.336 -41.572 1.00 86.00 184 HIS A N 1
ATOM 1381 C CA . HIS A 1 184 ? 24.458 29.317 -41.121 1.00 86.00 184 HIS A CA 1
ATOM 1382 C C . HIS A 1 184 ? 24.369 29.709 -39.645 1.00 86.00 184 HIS A C 1
ATOM 1384 O O . HIS A 1 184 ? 25.065 29.131 -38.809 1.00 86.00 184 HIS A O 1
ATOM 1390 N N . VAL A 1 185 ? 23.471 30.646 -39.330 1.00 90.56 185 VAL A N 1
ATOM 1391 C CA . VAL A 1 185 ? 23.112 31.028 -37.958 1.00 90.56 185 VAL A CA 1
ATOM 1392 C C . VAL A 1 185 ? 21.649 30.661 -37.723 1.00 90.56 185 VAL A C 1
ATOM 1394 O O . VAL A 1 185 ? 20.774 31.029 -38.507 1.00 90.56 185 VAL A O 1
ATOM 1397 N N . ILE A 1 186 ? 21.391 29.908 -36.657 1.00 93.56 186 ILE A N 1
ATOM 1398 C CA . ILE A 1 186 ? 20.059 29.437 -36.268 1.00 93.56 186 ILE A CA 1
ATOM 1399 C C . ILE A 1 186 ? 19.739 30.010 -34.887 1.00 93.56 186 ILE A C 1
ATOM 1401 O O . ILE A 1 186 ? 20.473 29.756 -33.932 1.00 93.56 186 ILE A O 1
ATOM 1405 N N . SER A 1 187 ? 18.641 30.756 -34.777 1.00 94.12 187 SER A N 1
ATOM 1406 C CA . SER A 1 187 ? 18.127 31.274 -33.507 1.00 94.12 187 SER A CA 1
ATOM 1407 C C . SER A 1 187 ? 17.097 30.302 -32.930 1.00 94.12 187 SER A C 1
ATOM 1409 O O . SER A 1 187 ? 16.177 29.862 -33.626 1.00 94.12 187 SER A O 1
ATOM 1411 N N . SER A 1 188 ? 17.258 29.926 -31.661 1.00 94.94 188 SER A N 1
ATOM 1412 C CA . SER A 1 188 ? 16.430 28.911 -31.000 1.00 94.94 188 SER A CA 1
ATOM 1413 C C . SER A 1 188 ? 16.169 29.237 -29.529 1.00 94.94 188 SER A C 1
ATOM 1415 O O . SER A 1 188 ? 16.979 29.901 -28.887 1.00 94.94 188 SER A O 1
ATOM 1417 N N . ARG A 1 189 ? 15.052 28.767 -28.955 1.00 93.81 189 ARG A N 1
ATOM 1418 C CA . ARG A 1 189 ? 14.816 28.882 -27.497 1.00 93.81 189 ARG A CA 1
ATOM 1419 C C . ARG A 1 189 ? 15.531 27.784 -26.710 1.00 93.81 189 ARG A C 1
ATOM 1421 O O . ARG A 1 189 ? 15.922 28.017 -25.569 1.00 93.81 189 ARG A O 1
ATOM 1428 N N . PHE A 1 190 ? 15.671 26.610 -27.327 1.00 96.44 190 PHE A N 1
ATOM 1429 C CA . PHE A 1 190 ? 16.274 25.414 -26.749 1.00 96.44 190 PHE A CA 1
ATOM 1430 C C . PHE A 1 190 ? 17.184 24.716 -27.766 1.00 96.44 190 PHE A C 1
ATOM 1432 O O . PHE A 1 190 ? 16.803 24.569 -28.930 1.00 96.44 190 PHE A O 1
ATOM 1439 N N . VAL A 1 191 ? 18.338 24.221 -27.313 1.00 97.56 191 VAL A N 1
ATOM 1440 C CA . VAL A 1 191 ? 19.260 23.389 -28.106 1.00 97.56 191 VAL A CA 1
ATOM 1441 C C . VAL A 1 191 ? 19.391 22.019 -27.446 1.00 97.56 191 VAL A C 1
ATOM 1443 O O . VAL A 1 191 ? 19.634 21.936 -26.243 1.00 97.56 191 VAL A O 1
ATOM 1446 N N . VAL A 1 192 ? 19.256 20.938 -28.220 1.00 98.19 192 VAL A N 1
ATOM 1447 C CA . VAL A 1 192 ? 19.418 19.563 -27.718 1.00 98.19 192 VAL A CA 1
ATOM 1448 C C . VAL A 1 192 ? 20.490 18.814 -28.508 1.00 98.19 192 VAL A C 1
ATOM 1450 O O . VAL A 1 192 ? 20.335 18.555 -29.703 1.00 98.19 192 VAL A O 1
ATOM 1453 N N . GLY A 1 193 ? 21.576 18.454 -27.825 1.00 97.50 193 GLY A N 1
ATOM 1454 C CA . GLY A 1 193 ? 22.670 17.641 -28.347 1.00 97.50 193 GLY A CA 1
ATOM 1455 C C . GLY A 1 193 ? 22.343 16.151 -28.322 1.00 97.50 193 GLY A C 1
ATOM 1456 O O . GLY A 1 193 ? 22.189 15.547 -27.262 1.00 97.50 193 GLY A O 1
ATOM 1457 N N . THR A 1 194 ? 22.266 15.554 -29.505 1.00 96.19 194 THR A N 1
ATOM 1458 C CA . THR A 1 194 ? 22.102 14.110 -29.751 1.00 96.19 194 THR A CA 1
ATOM 1459 C C . THR A 1 194 ? 23.148 13.608 -30.761 1.00 96.19 194 THR A C 1
ATOM 1461 O O . THR A 1 194 ? 22.968 12.612 -31.460 1.00 96.19 194 THR A O 1
ATOM 1464 N N . ASP A 1 195 ? 24.271 14.324 -30.836 1.00 92.56 195 ASP A N 1
ATOM 1465 C CA . ASP A 1 195 ? 25.390 14.180 -31.772 1.00 92.56 195 ASP A CA 1
ATOM 1466 C C . ASP A 1 195 ? 26.428 13.113 -31.358 1.00 92.56 195 ASP A C 1
ATOM 1468 O O . ASP A 1 195 ? 27.525 13.032 -31.913 1.00 92.56 195 ASP A O 1
ATOM 1472 N N . GLY A 1 196 ? 26.052 12.237 -30.423 1.00 89.00 196 GLY A N 1
ATOM 1473 C CA . GLY A 1 196 ? 26.782 11.020 -30.074 1.00 89.00 196 GLY A CA 1
ATOM 1474 C C . GLY A 1 196 ? 27.902 11.190 -29.043 1.00 89.00 196 GLY A C 1
ATOM 1475 O O . GLY A 1 196 ? 28.113 12.262 -28.475 1.00 89.00 196 GLY A O 1
ATOM 1476 N N . ALA A 1 197 ? 28.672 10.117 -28.835 1.00 85.81 197 ALA A N 1
ATOM 1477 C CA . ALA A 1 197 ? 29.719 10.022 -27.809 1.00 85.81 197 ALA A CA 1
ATOM 1478 C C . ALA A 1 197 ? 30.716 11.202 -27.797 1.00 85.81 197 ALA A C 1
ATOM 1480 O O . ALA A 1 197 ? 31.179 11.627 -26.734 1.00 85.81 197 ALA A O 1
ATOM 1481 N N . HIS A 1 198 ? 31.024 11.777 -28.963 1.00 86.69 198 HIS A N 1
ATOM 1482 C CA . HIS A 1 198 ? 31.963 12.895 -29.121 1.00 86.69 198 HIS A CA 1
ATOM 1483 C C . HIS A 1 198 ? 31.311 14.291 -29.120 1.00 86.69 198 HIS A C 1
ATOM 1485 O O . HIS A 1 198 ? 31.984 15.253 -29.506 1.00 86.69 198 HIS A O 1
ATOM 1491 N N . SER A 1 199 ? 30.054 14.385 -28.657 1.00 91.94 199 SER A N 1
ATOM 1492 C CA . SER A 1 199 ? 29.194 15.576 -28.672 1.00 91.94 199 SER A CA 1
ATOM 1493 C C . SER A 1 199 ? 29.949 16.902 -28.549 1.00 91.94 199 SER A C 1
ATOM 1495 O O . SER A 1 199 ? 30.710 17.143 -27.601 1.00 91.94 199 SER A O 1
ATOM 1497 N N . ALA A 1 200 ? 29.726 17.767 -29.534 1.00 91.94 200 ALA A N 1
ATOM 1498 C CA . ALA A 1 200 ? 30.193 19.141 -29.528 1.00 91.94 200 ALA A CA 1
ATOM 1499 C C . ALA A 1 200 ? 29.303 20.011 -28.630 1.00 91.94 200 ALA A C 1
ATOM 1501 O O . ALA A 1 200 ? 29.833 20.848 -27.900 1.00 91.94 200 ALA A O 1
ATOM 1502 N N . VAL A 1 201 ? 27.986 19.761 -28.612 1.00 93.88 201 VAL A N 1
ATOM 1503 C CA . VAL A 1 201 ? 27.017 20.495 -27.775 1.00 93.88 201 VAL A CA 1
ATOM 1504 C C . VAL A 1 201 ? 27.321 20.330 -26.284 1.00 93.88 201 VAL A C 1
ATOM 1506 O O . VAL A 1 201 ? 27.326 21.320 -25.555 1.00 93.88 201 VAL A O 1
ATOM 1509 N N . ARG A 1 202 ? 27.684 19.118 -25.834 1.00 94.06 202 ARG A N 1
ATOM 1510 C CA . ARG A 1 202 ? 28.048 18.836 -24.429 1.00 94.06 202 ARG A CA 1
ATOM 1511 C C . ARG A 1 202 ? 29.124 19.775 -23.871 1.00 94.06 202 ARG A C 1
ATOM 1513 O O . ARG A 1 202 ? 29.116 20.064 -22.682 1.00 94.06 202 ARG A O 1
ATOM 1520 N N . ARG A 1 203 ? 30.033 20.282 -24.713 1.00 92.19 203 ARG A N 1
ATOM 1521 C CA . ARG A 1 203 ? 31.132 21.181 -24.297 1.00 92.19 203 ARG A CA 1
ATOM 1522 C C . ARG A 1 203 ? 30.655 22.569 -23.860 1.00 92.19 203 ARG A C 1
ATOM 1524 O O . ARG A 1 203 ? 31.431 23.298 -23.254 1.00 92.19 203 ARG A O 1
ATOM 1531 N N . PHE A 1 204 ? 29.410 22.923 -24.175 1.00 92.25 204 PHE A N 1
ATOM 1532 C CA . PHE A 1 204 ? 28.774 24.187 -23.801 1.00 92.25 204 PHE A CA 1
ATOM 1533 C C . PHE A 1 204 ? 27.906 24.063 -22.537 1.00 92.25 204 PHE A C 1
ATOM 1535 O O . PHE A 1 204 ? 27.349 25.061 -22.088 1.00 92.25 204 PHE A O 1
ATOM 1542 N N . ILE A 1 205 ? 27.809 22.867 -21.940 1.00 92.75 205 ILE A N 1
ATOM 1543 C CA . ILE A 1 205 ? 27.161 22.649 -20.643 1.00 92.75 205 ILE A CA 1
ATOM 1544 C C . ILE A 1 205 ? 28.256 22.619 -19.560 1.00 92.75 205 ILE A C 1
ATOM 1546 O O . ILE A 1 205 ? 29.118 21.734 -19.605 1.00 92.75 205 ILE A O 1
ATOM 1550 N N . PRO A 1 206 ? 28.250 23.551 -18.583 1.00 88.81 206 PRO A N 1
ATOM 1551 C CA . PRO A 1 206 ? 29.187 23.528 -17.463 1.00 88.81 206 PRO A CA 1
ATOM 1552 C C . PRO A 1 206 ? 29.160 22.187 -16.724 1.00 88.81 206 PRO A C 1
ATOM 1554 O O . PRO A 1 206 ? 28.099 21.597 -16.529 1.00 88.81 206 PRO A O 1
ATOM 1557 N N . ASP A 1 207 ? 30.340 21.701 -16.343 1.00 88.06 207 ASP A N 1
ATOM 1558 C CA . ASP A 1 207 ? 30.558 20.453 -15.601 1.00 88.06 207 ASP A CA 1
ATOM 1559 C C . ASP A 1 207 ? 29.985 19.161 -16.220 1.00 88.06 207 ASP A C 1
ATOM 1561 O O . ASP A 1 207 ? 30.059 18.110 -15.589 1.00 88.06 207 ASP A O 1
ATOM 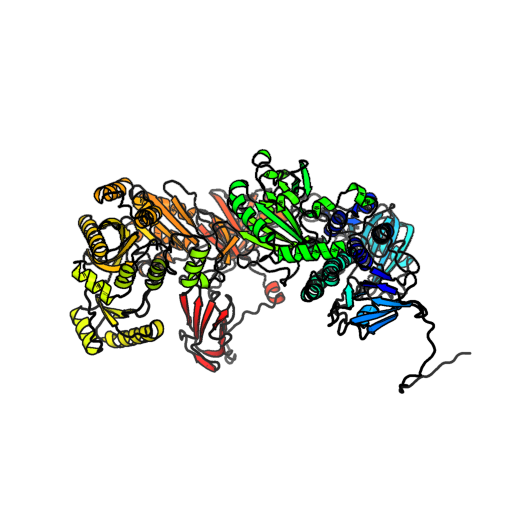1565 N N . ALA A 1 208 ? 29.511 19.164 -17.474 1.00 88.56 208 ALA A N 1
ATOM 1566 C CA . ALA A 1 208 ? 29.020 17.973 -18.189 1.00 88.56 208 ALA A CA 1
ATOM 1567 C C . ALA A 1 208 ? 30.136 17.001 -18.641 1.00 88.56 208 ALA A C 1
ATOM 1569 O O . ALA A 1 208 ? 30.097 16.428 -19.735 1.00 88.56 208 ALA A O 1
ATOM 1570 N N . THR A 1 209 ? 31.163 16.811 -17.812 1.00 88.00 209 THR A N 1
ATOM 1571 C CA . THR A 1 209 ? 32.236 15.844 -18.051 1.00 88.00 209 THR A CA 1
ATOM 1572 C C . THR A 1 209 ? 31.701 14.410 -17.914 1.00 88.00 209 THR A C 1
ATOM 1574 O O . THR A 1 209 ? 30.983 14.116 -16.956 1.00 88.00 209 THR A O 1
ATOM 1577 N N . PRO A 1 210 ? 31.999 13.500 -18.865 1.00 86.25 210 PRO A N 1
ATOM 1578 C CA . PRO A 1 210 ? 31.671 12.083 -18.718 1.00 86.25 210 PRO A CA 1
ATOM 1579 C C . PRO A 1 210 ? 32.592 11.390 -17.707 1.00 86.25 210 PRO A C 1
ATOM 1581 O O . PRO A 1 210 ? 33.811 11.401 -17.884 1.00 86.25 210 PRO A O 1
ATOM 1584 N N . GLU A 1 211 ? 32.012 10.743 -16.699 1.00 85.69 211 GLU A N 1
ATOM 1585 C CA . GLU A 1 211 ? 32.702 9.905 -15.710 1.00 85.69 211 GLU A CA 1
ATOM 1586 C C . GLU A 1 211 ? 32.393 8.423 -15.921 1.00 85.69 211 GLU A C 1
ATOM 1588 O O . GLU A 1 211 ? 31.283 8.069 -16.311 1.00 85.69 211 GLU A O 1
ATOM 1593 N N . GLY A 1 212 ? 33.375 7.564 -15.641 1.00 76.38 212 GLY A N 1
ATOM 1594 C CA . GLY A 1 212 ? 33.259 6.108 -15.712 1.00 76.38 212 GLY A CA 1
ATOM 1595 C C . GLY A 1 212 ? 34.506 5.444 -16.305 1.00 76.38 212 GLY A C 1
ATOM 1596 O O . GLY A 1 212 ? 35.471 6.117 -16.681 1.00 76.38 212 GLY A O 1
ATOM 1597 N N . SER A 1 213 ? 34.504 4.114 -16.359 1.00 67.06 213 SER A N 1
ATOM 1598 C CA . SER A 1 213 ? 35.636 3.294 -16.795 1.00 67.06 213 SER A CA 1
ATOM 1599 C C . SER A 1 213 ? 35.622 3.015 -18.309 1.00 67.06 213 SER A C 1
ATOM 1601 O O . SER A 1 213 ? 34.655 3.253 -19.038 1.00 67.06 213 SER A O 1
ATOM 1603 N N . SER A 1 214 ? 36.741 2.512 -18.823 1.00 61.66 214 SER A N 1
ATOM 1604 C CA . SER A 1 214 ? 36.808 1.888 -20.147 1.00 61.66 214 SER A CA 1
ATOM 1605 C C . SER A 1 214 ? 37.456 0.523 -20.011 1.00 61.66 214 SER A C 1
ATOM 1607 O O . SER A 1 214 ? 38.468 0.399 -19.328 1.00 61.66 214 SER A O 1
ATOM 1609 N N . SER A 1 215 ? 36.876 -0.480 -20.663 1.00 62.88 215 SER A N 1
ATOM 1610 C CA . SER A 1 215 ? 37.479 -1.805 -20.765 1.00 62.88 215 SER A CA 1
ATOM 1611 C C . SER A 1 215 ? 38.461 -1.819 -21.933 1.00 62.88 215 SER A C 1
ATOM 1613 O O . SER A 1 215 ? 38.136 -1.342 -23.023 1.00 62.88 215 SER A O 1
ATOM 1615 N N . ASP A 1 216 ? 39.635 -2.415 -21.727 1.00 58.75 216 ASP A N 1
ATOM 1616 C CA . ASP A 1 216 ? 40.646 -2.605 -22.776 1.00 58.75 216 ASP A CA 1
ATOM 1617 C C . ASP A 1 216 ? 40.249 -3.680 -23.811 1.00 58.75 216 ASP A C 1
ATOM 1619 O O . ASP A 1 216 ? 40.959 -3.905 -24.792 1.00 58.75 216 ASP A O 1
ATOM 1623 N N . ALA A 1 217 ? 39.104 -4.347 -23.622 1.00 65.88 217 ALA A N 1
ATOM 1624 C CA . ALA A 1 217 ? 38.610 -5.367 -24.533 1.00 65.88 217 ALA A CA 1
ATOM 1625 C C . ALA A 1 217 ? 38.164 -4.768 -25.877 1.00 65.88 217 ALA A C 1
ATOM 1627 O O . ALA A 1 217 ? 37.229 -3.963 -25.960 1.00 65.88 217 ALA A O 1
ATOM 1628 N N . ILE A 1 218 ? 38.813 -5.224 -26.949 1.00 76.88 218 ILE A N 1
ATOM 1629 C CA . ILE A 1 218 ? 38.505 -4.840 -28.327 1.00 76.88 218 ILE A CA 1
ATOM 1630 C C . ILE A 1 218 ? 37.589 -5.891 -28.951 1.00 76.88 218 ILE A C 1
ATOM 1632 O O . ILE A 1 218 ? 37.852 -7.092 -28.882 1.00 76.88 218 ILE A O 1
ATOM 1636 N N . TRP A 1 219 ? 36.520 -5.419 -29.587 1.00 82.00 219 TRP A N 1
ATOM 1637 C CA . TRP A 1 219 ? 35.507 -6.257 -30.223 1.00 82.00 219 TRP A CA 1
ATOM 1638 C C . TRP A 1 219 ? 35.408 -5.929 -31.711 1.00 82.00 219 TRP A C 1
ATOM 1640 O O . TRP A 1 219 ? 35.240 -4.766 -32.089 1.00 82.00 219 TRP A O 1
ATOM 1650 N N . GLY A 1 220 ? 35.499 -6.953 -32.556 1.00 87.31 220 GLY A N 1
ATOM 1651 C CA . GLY A 1 220 ? 35.135 -6.857 -33.967 1.00 87.31 220 GLY A CA 1
ATOM 1652 C C . GLY A 1 220 ? 33.634 -7.080 -34.135 1.00 87.31 220 GLY A C 1
ATOM 1653 O O . GLY A 1 220 ? 33.058 -7.916 -33.443 1.00 87.31 220 GLY A O 1
ATOM 1654 N N . VAL A 1 221 ? 32.988 -6.345 -35.035 1.00 87.88 221 VAL A N 1
ATOM 1655 C CA . VAL A 1 221 ? 31.566 -6.528 -35.355 1.00 87.88 221 VAL A CA 1
ATOM 1656 C C . VAL A 1 221 ? 31.407 -6.662 -36.862 1.00 87.88 221 VAL A C 1
ATOM 1658 O O . VAL A 1 221 ? 31.944 -5.846 -37.610 1.00 87.88 221 VAL A O 1
ATOM 1661 N N . LEU A 1 222 ? 30.694 -7.703 -37.287 1.00 89.12 222 LEU A N 1
ATOM 1662 C CA . LEU A 1 222 ? 30.474 -8.066 -38.687 1.00 89.12 222 LEU A CA 1
ATOM 1663 C C . LEU A 1 222 ? 28.979 -8.239 -38.950 1.00 89.12 222 LEU A C 1
ATOM 1665 O O . LEU A 1 222 ? 28.333 -9.021 -38.254 1.00 89.12 222 LEU A O 1
ATOM 1669 N N . ASP A 1 223 ? 28.462 -7.578 -39.985 1.00 88.75 223 ASP A N 1
ATOM 1670 C CA . ASP A 1 223 ? 27.148 -7.854 -40.575 1.00 88.75 223 ASP A CA 1
ATOM 1671 C C . ASP A 1 223 ? 27.367 -8.537 -41.924 1.00 88.75 223 ASP A C 1
ATOM 1673 O O . ASP A 1 223 ? 27.972 -7.944 -42.818 1.00 88.75 223 ASP A O 1
ATOM 1677 N N . GLY A 1 224 ? 26.854 -9.751 -42.112 1.00 90.06 224 GLY A N 1
ATOM 1678 C CA . GLY A 1 224 ? 27.005 -10.448 -43.389 1.00 90.06 224 GLY A CA 1
ATOM 1679 C C . GLY A 1 224 ? 26.021 -11.588 -43.597 1.00 90.06 224 GLY A C 1
ATOM 1680 O O . GLY A 1 224 ? 25.343 -12.019 -42.664 1.00 90.06 224 GLY A O 1
ATOM 1681 N N . VAL A 1 225 ? 25.947 -12.075 -44.835 1.00 92.44 225 VAL A N 1
ATOM 1682 C CA . VAL A 1 225 ? 25.223 -13.306 -45.179 1.00 92.44 225 VAL A CA 1
ATOM 1683 C C . VAL A 1 225 ? 26.179 -14.477 -44.983 1.00 92.44 225 VAL A C 1
ATOM 1685 O O . VAL A 1 225 ? 27.225 -14.539 -45.632 1.00 92.44 225 VAL A O 1
ATOM 1688 N N . ILE A 1 226 ? 25.831 -15.377 -44.064 1.00 92.69 226 ILE A N 1
ATOM 1689 C CA . ILE A 1 226 ? 26.712 -16.444 -43.576 1.00 92.69 226 ILE A CA 1
ATOM 1690 C C . ILE A 1 226 ? 26.200 -17.812 -44.030 1.00 92.69 226 ILE A C 1
ATOM 1692 O O . ILE A 1 226 ? 25.017 -18.116 -43.893 1.00 92.69 226 ILE A O 1
ATOM 1696 N N . GLU A 1 227 ? 27.118 -18.644 -44.517 1.00 92.25 227 GLU A N 1
ATOM 1697 C CA . GLU A 1 227 ? 26.912 -20.067 -44.783 1.00 92.25 227 GLU A CA 1
ATOM 1698 C C . GLU A 1 227 ? 27.681 -20.882 -43.727 1.00 92.25 227 GLU A C 1
ATOM 1700 O O . GLU A 1 227 ? 28.894 -20.715 -43.541 1.00 92.25 227 GLU A O 1
ATOM 1705 N N . THR A 1 228 ? 26.940 -21.707 -42.983 1.00 93.62 228 THR A N 1
ATOM 1706 C CA . THR A 1 228 ? 27.392 -22.459 -41.804 1.00 93.62 228 THR A CA 1
ATOM 1707 C C . THR A 1 228 ? 26.453 -23.637 -41.531 1.00 93.62 228 THR A C 1
ATOM 1709 O O . THR A 1 228 ? 25.263 -23.573 -41.838 1.00 93.62 228 THR A O 1
ATOM 1712 N N . ASP A 1 229 ? 26.980 -24.694 -40.916 1.00 92.81 229 ASP A N 1
ATOM 1713 C CA . ASP A 1 229 ? 26.241 -25.831 -40.354 1.00 92.81 229 ASP A CA 1
ATOM 1714 C C . ASP A 1 229 ? 25.930 -25.663 -38.849 1.00 92.81 229 ASP A C 1
ATOM 1716 O O . ASP A 1 229 ? 25.425 -26.587 -38.209 1.00 92.81 229 ASP A O 1
ATOM 1720 N N . PHE A 1 230 ? 26.192 -24.484 -38.269 1.00 93.81 230 PHE A N 1
ATOM 1721 C CA . PHE A 1 230 ? 25.876 -24.181 -36.873 1.00 93.81 230 PHE A CA 1
ATOM 1722 C C . PHE A 1 230 ? 24.350 -24.109 -36.629 1.00 93.81 230 PHE A C 1
ATOM 1724 O O . PHE A 1 230 ? 23.672 -23.251 -37.206 1.00 93.81 230 PHE A O 1
ATOM 1731 N N . PRO A 1 231 ? 23.777 -24.950 -35.744 1.00 90.19 231 PRO A N 1
ATOM 1732 C CA . PRO A 1 231 ? 22.335 -25.215 -35.734 1.00 90.19 231 PRO A CA 1
ATOM 1733 C C . PRO A 1 231 ? 21.457 -24.100 -35.141 1.00 90.19 231 PRO A C 1
ATOM 1735 O O . PRO A 1 231 ? 20.259 -24.083 -35.412 1.00 90.19 231 PRO A O 1
ATOM 1738 N N . ASP A 1 232 ? 22.013 -23.175 -34.347 1.00 92.12 232 ASP A N 1
ATOM 1739 C CA . ASP A 1 232 ? 21.242 -22.124 -33.653 1.00 92.12 232 ASP A CA 1
ATOM 1740 C C . ASP A 1 232 ? 21.434 -20.712 -34.226 1.00 92.12 232 ASP A C 1
ATOM 1742 O O . ASP A 1 232 ? 21.068 -19.742 -33.569 1.00 92.12 232 ASP A O 1
ATOM 1746 N N . LEU A 1 233 ? 21.981 -20.549 -35.439 1.00 88.62 233 LEU A N 1
ATOM 1747 C CA . LEU A 1 233 ? 22.271 -19.220 -36.018 1.00 88.62 233 LEU A CA 1
ATOM 1748 C C . LEU A 1 233 ? 21.056 -18.257 -36.033 1.00 88.62 233 LEU A C 1
ATOM 1750 O O . LEU A 1 233 ? 21.226 -17.039 -36.058 1.00 88.62 233 LEU A O 1
ATOM 1754 N N . TRP A 1 234 ? 19.840 -18.812 -36.002 1.00 87.88 234 TRP A N 1
ATOM 1755 C CA . TRP A 1 234 ? 18.557 -18.102 -36.004 1.00 87.88 234 TRP A CA 1
ATOM 1756 C C . TRP A 1 234 ? 17.967 -17.785 -34.617 1.00 87.88 234 TRP A C 1
ATOM 1758 O O . TRP A 1 234 ? 16.901 -17.176 -34.538 1.00 87.88 234 TRP A O 1
ATOM 1768 N N . SER A 1 235 ? 18.672 -18.123 -33.536 1.00 90.12 235 SER A N 1
ATOM 1769 C CA . SER A 1 235 ? 18.429 -17.619 -32.176 1.00 90.12 235 SER A CA 1
ATOM 1770 C C . SER A 1 235 ? 19.432 -16.510 -31.834 1.00 90.12 235 SER A C 1
ATOM 1772 O O . SER A 1 235 ? 20.434 -16.327 -32.522 1.00 90.12 235 SER A O 1
ATOM 1774 N N . LYS A 1 236 ? 19.227 -15.772 -30.734 1.00 90.38 236 LYS A N 1
ATOM 1775 C CA . LYS A 1 236 ? 20.318 -14.966 -30.154 1.00 90.38 236 LYS A CA 1
ATOM 1776 C C . LYS A 1 236 ? 21.302 -15.936 -29.497 1.00 90.38 236 LYS A C 1
ATOM 1778 O O . LYS A 1 236 ? 20.901 -16.642 -28.578 1.00 90.38 236 LYS A O 1
ATOM 1783 N N . VAL A 1 237 ? 22.557 -16.008 -29.938 1.00 90.50 237 VAL A N 1
ATOM 1784 C CA . VAL A 1 237 ? 23.501 -17.030 -29.443 1.00 90.50 237 VAL A CA 1
ATOM 1785 C C . VAL A 1 237 ? 24.761 -16.417 -28.865 1.00 90.50 237 VAL A C 1
ATOM 1787 O O . VAL A 1 237 ? 25.427 -15.642 -29.538 1.00 90.50 237 VAL A O 1
ATOM 1790 N N . VAL A 1 238 ? 25.122 -16.819 -27.649 1.00 88.94 238 VAL A N 1
ATOM 1791 C CA . VAL A 1 238 ? 26.458 -16.602 -27.083 1.00 88.94 238 VAL A CA 1
ATOM 1792 C C . VAL A 1 238 ? 27.260 -17.890 -27.235 1.00 88.94 238 VAL A C 1
ATOM 1794 O O . VAL A 1 238 ? 26.854 -18.935 -26.731 1.00 88.94 238 VAL A O 1
ATOM 1797 N N . VAL A 1 239 ? 28.388 -17.811 -27.929 1.00 89.50 239 VAL A N 1
ATOM 1798 C CA . VAL A 1 239 ? 29.355 -18.892 -28.120 1.00 89.50 239 VAL A CA 1
ATOM 1799 C C . VAL A 1 239 ? 30.620 -18.536 -27.349 1.00 89.50 239 VAL A C 1
ATOM 1801 O O . VAL A 1 239 ? 31.264 -17.535 -27.660 1.00 89.50 239 VAL A O 1
ATOM 1804 N N . HIS A 1 240 ? 30.971 -19.340 -26.352 1.00 87.00 240 HIS A N 1
ATOM 1805 C CA . HIS A 1 240 ? 32.217 -19.224 -25.609 1.00 87.00 240 HIS A CA 1
ATOM 1806 C C . HIS A 1 240 ? 33.264 -20.204 -26.151 1.00 87.00 240 HIS A C 1
ATOM 1808 O O . HIS A 1 240 ? 32.955 -21.375 -26.370 1.00 87.00 240 HIS A O 1
ATOM 1814 N N . SER A 1 241 ? 34.501 -19.735 -26.323 1.00 83.44 241 SER A N 1
ATOM 1815 C CA . SER A 1 241 ? 35.680 -20.597 -26.364 1.00 83.44 241 SER A CA 1
ATOM 1816 C C . SER A 1 241 ? 36.690 -20.148 -25.314 1.00 83.44 241 SER A C 1
ATOM 1818 O O . SER A 1 241 ? 37.155 -19.001 -25.356 1.00 83.44 241 SER A O 1
ATOM 1820 N N . GLU A 1 242 ? 37.088 -21.063 -24.426 1.00 77.12 242 GLU A N 1
ATOM 1821 C CA . GLU A 1 242 ? 38.066 -20.821 -23.354 1.00 77.12 242 GLU A CA 1
ATOM 1822 C C . GLU A 1 242 ? 39.344 -20.151 -23.888 1.00 77.12 242 GLU A C 1
ATOM 1824 O O . GLU A 1 242 ? 39.892 -19.211 -23.298 1.00 77.12 242 GLU A O 1
ATOM 1829 N N . VAL A 1 243 ? 39.815 -20.625 -25.046 1.00 76.44 243 VAL A N 1
ATOM 1830 C CA . VAL A 1 243 ? 41.080 -20.204 -25.659 1.00 76.44 243 VAL A CA 1
ATOM 1831 C C . VAL A 1 243 ? 40.908 -18.963 -26.525 1.00 76.44 243 VAL A C 1
ATOM 1833 O O . VAL A 1 243 ? 41.706 -18.032 -26.417 1.00 76.44 243 VAL A O 1
ATOM 1836 N N . HIS A 1 244 ? 39.888 -18.931 -27.384 1.00 80.62 244 HIS A N 1
ATOM 1837 C CA . HIS A 1 244 ? 39.804 -17.926 -28.447 1.00 80.62 244 HIS A CA 1
ATOM 1838 C C . HIS A 1 244 ? 38.939 -16.702 -28.085 1.00 80.62 244 HIS A C 1
ATOM 1840 O O . HIS A 1 244 ? 39.129 -15.639 -28.683 1.00 80.62 244 HIS A O 1
ATOM 1846 N N . GLY A 1 245 ? 38.076 -16.803 -27.068 1.00 83.56 245 GLY A N 1
ATOM 1847 C CA . GLY A 1 245 ? 37.166 -15.741 -26.623 1.00 83.56 245 GLY A CA 1
ATOM 1848 C C . GLY A 1 245 ? 35.709 -16.006 -27.009 1.00 83.56 245 GLY A C 1
ATOM 1849 O O . GLY A 1 245 ? 35.341 -17.117 -27.387 1.00 83.56 245 GLY A O 1
ATOM 1850 N N . ASN A 1 246 ? 34.869 -14.981 -26.896 1.00 86.50 246 ASN A N 1
ATOM 1851 C CA . ASN A 1 246 ? 33.430 -15.074 -27.142 1.00 86.50 246 ASN A CA 1
ATOM 1852 C C . ASN A 1 246 ? 33.003 -14.599 -28.548 1.00 86.50 246 ASN A C 1
ATOM 1854 O O . ASN A 1 246 ? 33.552 -13.636 -29.089 1.00 86.50 246 ASN A O 1
ATOM 1858 N N . VAL A 1 247 ? 31.933 -15.195 -29.088 1.00 89.25 247 VAL A N 1
ATOM 1859 C CA . VAL A 1 247 ? 31.135 -14.654 -30.204 1.00 89.25 247 VAL A CA 1
ATOM 1860 C C . VAL A 1 247 ? 29.666 -14.537 -29.790 1.00 89.25 247 VAL A C 1
ATOM 1862 O O . VAL A 1 247 ? 29.067 -15.508 -29.339 1.00 89.25 247 VAL A O 1
ATOM 1865 N N . LEU A 1 248 ? 29.055 -13.366 -29.980 1.00 89.19 248 LEU A N 1
ATOM 1866 C CA . LEU A 1 248 ? 27.602 -13.174 -29.895 1.00 89.19 248 LEU A CA 1
ATOM 1867 C C . LEU A 1 248 ? 27.019 -13.080 -31.312 1.00 89.19 248 LEU A C 1
ATOM 1869 O O . LEU A 1 248 ? 27.255 -12.092 -32.008 1.00 89.19 248 LEU A O 1
ATOM 1873 N N . CYS A 1 249 ? 26.250 -14.091 -31.718 1.00 91.12 249 CYS A N 1
ATOM 1874 C CA . CYS A 1 249 ? 25.510 -14.146 -32.978 1.00 91.12 249 CYS A CA 1
ATOM 1875 C C . CYS A 1 249 ? 24.083 -13.613 -32.788 1.00 91.12 249 CYS A C 1
ATOM 1877 O O . CYS A 1 249 ? 23.388 -13.980 -31.836 1.00 91.12 249 CYS A O 1
ATOM 1879 N N . ILE A 1 250 ? 23.629 -12.765 -33.709 1.00 90.50 250 ILE A N 1
ATOM 1880 C CA . ILE A 1 250 ? 22.283 -12.185 -33.723 1.00 90.50 250 ILE A CA 1
ATOM 1881 C C . ILE A 1 250 ? 21.730 -12.257 -35.156 1.00 90.50 250 ILE A C 1
ATOM 1883 O O . ILE A 1 250 ? 22.314 -11.635 -36.048 1.00 90.50 250 ILE A O 1
ATOM 1887 N N . PRO A 1 251 ? 20.614 -12.962 -35.411 1.00 90.75 251 PRO A N 1
ATOM 1888 C CA . PRO A 1 251 ? 19.993 -12.999 -36.730 1.00 90.75 251 PRO A CA 1
ATOM 1889 C C . PRO A 1 251 ? 19.400 -11.637 -37.097 1.00 90.75 251 PRO A C 1
ATOM 1891 O O . PRO A 1 251 ? 18.912 -10.889 -36.246 1.00 90.75 251 PRO A O 1
ATOM 1894 N N . ARG A 1 252 ? 19.444 -11.312 -38.385 1.00 87.00 252 ARG A N 1
ATOM 1895 C CA . ARG A 1 252 ? 19.060 -10.013 -38.937 1.00 87.00 252 ARG A CA 1
ATOM 1896 C C . ARG A 1 252 ? 18.189 -10.193 -40.176 1.00 87.00 252 ARG A C 1
ATOM 1898 O O . ARG A 1 252 ? 18.065 -11.274 -40.754 1.00 87.00 252 ARG A O 1
ATOM 1905 N N . GLU A 1 253 ? 17.551 -9.102 -40.574 1.00 87.00 253 GLU A N 1
ATOM 1906 C CA . GLU A 1 253 ? 16.814 -9.002 -41.827 1.00 87.00 253 GLU A CA 1
ATOM 1907 C C . GLU A 1 253 ? 17.661 -9.441 -43.044 1.00 87.00 253 GLU A C 1
ATOM 1909 O O . GLU A 1 253 ? 18.888 -9.417 -43.008 1.00 87.00 253 GLU A O 1
ATOM 1914 N N . ARG A 1 254 ? 17.007 -9.825 -44.152 1.00 86.00 254 ARG A N 1
ATOM 1915 C CA . ARG A 1 254 ? 17.667 -10.222 -45.422 1.00 86.00 254 ARG A CA 1
ATOM 1916 C C . ARG A 1 254 ? 18.606 -11.440 -45.339 1.00 86.00 254 ARG A C 1
ATOM 1918 O O . ARG A 1 254 ? 19.534 -11.539 -46.135 1.00 86.00 254 ARG A O 1
ATOM 1925 N N . ASN A 1 255 ? 18.348 -12.385 -44.431 1.00 86.19 255 ASN A N 1
ATOM 1926 C CA . ASN A 1 255 ? 19.183 -13.583 -44.244 1.00 86.19 255 ASN A CA 1
ATOM 1927 C C . ASN A 1 255 ? 20.625 -13.266 -43.788 1.00 86.19 255 ASN A C 1
ATOM 1929 O O . ASN A 1 255 ? 21.558 -14.017 -44.070 1.00 86.19 255 ASN A O 1
ATOM 1933 N N . MET A 1 256 ? 20.806 -12.131 -43.108 1.00 89.94 256 MET A N 1
ATOM 1934 C CA . MET A 1 256 ? 22.079 -11.725 -42.520 1.00 89.94 256 MET A CA 1
ATOM 1935 C C . MET A 1 256 ? 22.178 -12.180 -41.060 1.00 89.94 256 MET A C 1
ATOM 1937 O O . MET A 1 256 ? 21.168 -12.343 -40.376 1.00 89.94 256 MET A O 1
ATOM 1941 N N . THR A 1 257 ? 23.403 -12.265 -40.553 1.00 90.94 257 THR A N 1
ATOM 1942 C CA . THR A 1 257 ? 23.689 -12.418 -39.123 1.00 90.94 257 THR A CA 1
ATOM 1943 C C . THR A 1 257 ? 24.708 -11.359 -38.716 1.00 90.94 257 THR A C 1
ATOM 1945 O O . THR A 1 257 ? 25.708 -11.151 -39.407 1.00 90.94 257 THR A O 1
ATOM 1948 N N . ARG A 1 258 ? 24.460 -10.682 -37.590 1.00 90.62 258 ARG A N 1
ATOM 1949 C CA . ARG A 1 258 ? 25.465 -9.866 -36.905 1.00 90.62 258 ARG A CA 1
ATOM 1950 C C . ARG A 1 258 ? 26.256 -10.744 -35.944 1.00 90.62 258 ARG A C 1
ATOM 1952 O O . ARG A 1 258 ? 25.660 -11.406 -35.097 1.00 90.62 258 ARG A O 1
ATOM 1959 N N . LEU A 1 259 ? 27.580 -10.699 -36.030 1.00 90.50 259 LEU A N 1
ATOM 1960 C CA . LEU A 1 259 ? 28.482 -11.286 -35.041 1.00 90.50 259 LEU A CA 1
ATOM 1961 C C . LEU A 1 259 ? 29.208 -10.163 -34.293 1.00 90.50 259 LEU A C 1
ATOM 1963 O O . LEU A 1 259 ? 29.754 -9.260 -34.925 1.00 90.50 259 LEU A O 1
ATOM 1967 N N . TYR A 1 260 ? 29.261 -10.250 -32.963 1.00 88.31 260 TYR A N 1
ATOM 1968 C CA . TYR A 1 260 ? 30.228 -9.533 -32.124 1.00 88.31 260 TYR A CA 1
ATOM 1969 C C . TYR A 1 260 ? 31.305 -10.526 -31.682 1.00 88.31 260 TYR A C 1
ATOM 1971 O O . TYR A 1 260 ? 30.982 -11.488 -30.992 1.00 88.31 260 TYR A O 1
ATOM 1979 N N . ILE A 1 261 ? 32.559 -10.300 -32.069 1.00 89.31 261 ILE A N 1
ATOM 1980 C CA . ILE A 1 261 ? 33.699 -11.196 -31.853 1.00 89.31 261 ILE A CA 1
ATOM 1981 C C . ILE A 1 261 ? 34.660 -10.538 -30.864 1.00 89.31 261 ILE A C 1
ATOM 1983 O O . ILE A 1 261 ? 35.143 -9.429 -31.106 1.00 89.31 261 ILE A O 1
ATOM 1987 N N . GLU A 1 262 ? 34.982 -11.228 -29.778 1.00 85.56 262 GLU A N 1
ATOM 1988 C CA . GLU A 1 262 ? 35.995 -10.798 -28.819 1.00 85.56 262 GLU A CA 1
ATOM 1989 C C . GLU A 1 262 ? 37.412 -11.046 -29.354 1.00 85.56 262 GLU A C 1
ATOM 1991 O O . GLU A 1 262 ? 37.774 -12.169 -29.716 1.00 85.56 262 GLU A O 1
ATOM 1996 N N . LEU A 1 263 ? 38.259 -10.015 -29.360 1.00 83.31 263 LEU A N 1
ATOM 1997 C CA . LEU A 1 263 ? 39.648 -10.131 -29.816 1.00 83.31 263 LEU A CA 1
ATOM 1998 C C . LEU A 1 263 ? 40.589 -10.362 -28.627 1.00 83.31 263 LEU A C 1
ATOM 2000 O O . LEU A 1 263 ? 41.462 -9.547 -28.324 1.00 83.31 263 LEU A O 1
ATOM 2004 N N . LYS A 1 264 ? 40.387 -11.499 -27.945 1.00 73.62 264 LYS A N 1
ATOM 2005 C CA . LYS A 1 264 ? 41.189 -11.938 -26.791 1.00 73.62 264 LYS A CA 1
ATOM 2006 C C . LYS A 1 264 ? 42.694 -11.983 -27.147 1.00 73.62 264 LYS A C 1
ATOM 2008 O O . LYS A 1 264 ? 43.019 -12.544 -28.204 1.00 73.62 264 LYS A O 1
ATOM 2013 N N . PRO A 1 265 ? 43.595 -11.427 -26.306 1.00 67.88 265 PRO A N 1
ATOM 2014 C CA . PRO A 1 265 ? 45.046 -11.437 -26.523 1.00 67.88 265 PRO A CA 1
ATOM 2015 C C . PRO A 1 265 ? 45.627 -12.846 -26.692 1.00 67.88 265 PRO A C 1
ATOM 2017 O O . PRO A 1 265 ? 45.427 -13.708 -25.838 1.00 67.88 265 PRO A O 1
ATOM 2020 N N . GLU A 1 266 ? 46.415 -13.070 -27.744 1.00 62.38 266 GLU A N 1
ATOM 2021 C CA . GLU A 1 266 ? 47.213 -14.294 -27.891 1.00 62.38 266 GLU A CA 1
ATOM 2022 C C . GLU A 1 266 ? 48.586 -14.101 -27.228 1.00 62.38 266 GLU A C 1
ATOM 2024 O O . GLU A 1 266 ? 49.254 -13.084 -27.420 1.00 62.38 266 GLU A O 1
ATOM 2029 N N . GLY A 1 267 ? 48.999 -15.057 -26.387 1.00 58.50 267 GLY A N 1
ATOM 2030 C CA . GLY A 1 267 ? 50.302 -15.020 -25.706 1.00 58.50 267 GLY A CA 1
ATOM 2031 C C . GLY A 1 267 ? 50.524 -13.823 -24.767 1.00 58.50 267 GLY A C 1
ATOM 2032 O O . GLY A 1 267 ? 51.668 -13.477 -24.492 1.00 58.50 267 GLY A O 1
ATOM 2033 N N . GLY A 1 268 ? 49.455 -13.163 -24.304 1.00 56.28 268 GLY A N 1
ATOM 2034 C CA . GLY A 1 268 ? 49.532 -11.998 -23.412 1.00 56.28 268 GLY A CA 1
ATOM 2035 C C . GLY A 1 268 ? 49.851 -10.661 -24.095 1.00 56.28 268 GLY A C 1
ATOM 2036 O O . GLY A 1 268 ? 49.995 -9.658 -23.403 1.00 56.28 268 GLY A O 1
ATOM 2037 N N . THR A 1 269 ? 49.936 -10.609 -25.431 1.00 57.62 269 THR A N 1
ATOM 2038 C CA . THR A 1 269 ? 50.143 -9.347 -26.169 1.00 57.62 269 THR A CA 1
ATOM 2039 C C . THR A 1 269 ? 48.793 -8.744 -26.583 1.00 57.62 269 THR A C 1
ATOM 2041 O O . THR A 1 269 ? 48.058 -9.403 -27.323 1.00 57.62 269 THR A O 1
ATOM 2044 N N . PRO A 1 270 ? 48.434 -7.515 -26.156 1.00 64.88 270 PRO A N 1
ATOM 2045 C CA . PRO A 1 270 ? 47.174 -6.884 -26.551 1.00 64.88 270 PRO A CA 1
ATOM 2046 C C . PRO A 1 270 ? 47.058 -6.708 -28.071 1.00 64.88 270 PRO A C 1
ATOM 2048 O O . PRO A 1 270 ? 47.986 -6.222 -28.720 1.00 64.88 270 PRO A O 1
ATOM 2051 N N . VAL A 1 271 ? 45.901 -7.060 -28.639 1.00 68.69 271 VAL A N 1
ATOM 2052 C CA . VAL A 1 271 ? 45.604 -6.830 -30.061 1.00 68.69 271 VAL A CA 1
ATOM 2053 C C . VAL A 1 271 ? 45.479 -5.324 -30.292 1.00 68.69 271 VAL A C 1
ATOM 2055 O O . VAL A 1 271 ? 44.627 -4.673 -29.698 1.00 68.69 271 VAL A O 1
ATOM 2058 N N . SER A 1 272 ? 46.307 -4.737 -31.154 1.00 69.81 272 SER A N 1
ATOM 2059 C CA . SER A 1 272 ? 46.185 -3.308 -31.473 1.00 69.81 272 SER A CA 1
ATOM 2060 C C . SER A 1 272 ? 45.034 -3.043 -32.449 1.00 69.81 272 SER A C 1
ATOM 2062 O O . SER A 1 272 ? 44.697 -3.873 -33.296 1.00 69.81 272 SER A O 1
ATOM 2064 N N . LYS A 1 273 ? 44.451 -1.839 -32.394 1.00 68.56 273 LYS A N 1
ATOM 2065 C CA . LYS A 1 273 ? 43.315 -1.451 -33.255 1.00 68.56 273 LYS A CA 1
ATOM 2066 C C . LYS A 1 273 ? 43.628 -1.509 -34.762 1.00 68.56 273 LYS A C 1
ATOM 2068 O O . LYS A 1 273 ? 42.709 -1.613 -35.563 1.00 68.56 273 LYS A O 1
ATOM 2073 N N . SER A 1 274 ? 44.908 -1.464 -35.139 1.00 72.81 274 SER A N 1
ATOM 2074 C CA . SER A 1 274 ? 45.409 -1.627 -36.513 1.00 72.81 274 SER A CA 1
ATOM 2075 C C . SER A 1 274 ? 45.627 -3.085 -36.944 1.00 72.81 274 SER A C 1
ATOM 2077 O O . SER A 1 274 ? 45.797 -3.330 -38.133 1.00 72.81 274 SER A O 1
ATOM 2079 N N . GLN A 1 275 ? 45.626 -4.047 -36.014 1.00 73.00 275 GLN A N 1
ATOM 2080 C CA . GLN A 1 275 ? 45.688 -5.490 -36.306 1.00 73.00 275 GLN A CA 1
ATOM 2081 C C . GLN A 1 275 ? 44.296 -6.126 -36.442 1.00 73.00 275 GLN A C 1
ATOM 2083 O O . GLN A 1 275 ? 44.161 -7.163 -37.084 1.00 73.00 275 GLN A O 1
ATOM 2088 N N . ALA A 1 276 ? 43.262 -5.500 -35.874 1.00 80.44 276 ALA A N 1
ATOM 2089 C CA . ALA A 1 276 ? 41.867 -5.924 -35.975 1.00 80.44 276 ALA A CA 1
ATOM 2090 C C . ALA A 1 276 ? 41.267 -5.630 -37.371 1.00 80.44 276 ALA A C 1
ATOM 2092 O O . ALA A 1 276 ? 40.386 -4.785 -37.516 1.00 80.44 276 ALA A O 1
ATOM 2093 N N . THR A 1 277 ? 41.771 -6.297 -38.410 1.00 88.19 277 THR A N 1
ATOM 2094 C CA . THR A 1 277 ? 41.225 -6.243 -39.778 1.00 88.19 277 THR A CA 1
ATOM 2095 C C . THR A 1 277 ? 40.021 -7.173 -39.946 1.00 88.19 277 THR A C 1
ATOM 2097 O O . THR A 1 277 ? 39.815 -8.080 -39.142 1.00 88.19 277 THR A O 1
ATOM 2100 N N . GLU A 1 278 ? 39.237 -6.975 -41.009 1.00 88.62 278 GLU A N 1
ATOM 2101 C CA . GLU A 1 278 ? 38.062 -7.802 -41.327 1.00 88.62 278 GLU A CA 1
ATOM 2102 C C . GLU A 1 278 ? 38.417 -9.301 -41.380 1.00 88.62 278 GLU A C 1
ATOM 2104 O O . GLU A 1 278 ? 37.856 -10.094 -40.623 1.00 88.62 278 GLU A O 1
ATOM 2109 N N . ASP A 1 279 ? 39.448 -9.663 -42.155 1.00 89.00 279 ASP A N 1
ATOM 2110 C CA . ASP A 1 279 ? 39.972 -11.033 -42.256 1.00 89.00 279 ASP A CA 1
ATOM 2111 C C . ASP A 1 279 ? 40.387 -11.625 -40.898 1.00 89.00 279 ASP A C 1
ATOM 2113 O O . ASP A 1 279 ? 40.124 -12.797 -40.624 1.00 89.00 279 ASP A O 1
ATOM 2117 N N . PHE A 1 280 ? 41.024 -10.828 -40.030 1.00 88.44 280 PHE A N 1
ATOM 2118 C CA . PHE A 1 280 ? 41.447 -11.272 -38.697 1.00 88.44 280 PHE A CA 1
ATOM 2119 C C . PHE A 1 280 ? 40.238 -11.586 -37.807 1.00 88.44 280 PHE A C 1
ATOM 2121 O O . PHE A 1 280 ? 40.204 -12.617 -37.132 1.00 88.44 280 PHE A O 1
ATOM 2128 N N . VAL A 1 281 ? 39.214 -10.731 -37.844 1.00 89.69 281 VAL A N 1
ATOM 2129 C CA . VAL A 1 281 ? 37.974 -10.915 -37.079 1.00 89.69 281 VAL A CA 1
ATOM 2130 C C . VAL A 1 281 ? 37.174 -12.115 -37.603 1.00 89.69 281 VAL A C 1
ATOM 2132 O O . VAL A 1 281 ? 36.697 -12.925 -36.805 1.00 89.69 281 VAL A O 1
ATOM 2135 N N . MET A 1 282 ? 37.097 -12.301 -38.925 1.00 92.62 282 MET A N 1
ATOM 2136 C CA . MET A 1 282 ? 36.492 -13.488 -39.546 1.00 92.62 282 MET A CA 1
ATOM 2137 C C . MET A 1 282 ? 37.250 -14.771 -39.179 1.00 92.62 282 MET A C 1
ATOM 2139 O O . MET A 1 282 ? 36.628 -15.785 -38.856 1.00 92.62 282 MET A O 1
ATOM 2143 N N . ALA A 1 283 ? 38.587 -14.747 -39.191 1.00 90.62 283 ALA A N 1
ATOM 2144 C CA . ALA A 1 283 ? 39.412 -15.881 -38.778 1.00 90.62 283 ALA A CA 1
ATOM 2145 C C . ALA A 1 283 ? 39.201 -16.229 -37.295 1.00 90.62 283 ALA A C 1
ATOM 2147 O O . ALA A 1 283 ? 39.045 -17.405 -36.964 1.00 90.62 283 ALA A O 1
ATOM 2148 N N . ARG A 1 284 ? 39.111 -15.224 -36.413 1.00 90.44 284 ARG A N 1
ATOM 2149 C CA . ARG A 1 284 ? 38.831 -15.436 -34.988 1.00 90.44 284 ARG A CA 1
ATOM 2150 C C . ARG A 1 284 ? 37.431 -16.011 -34.747 1.00 90.44 284 ARG A C 1
ATOM 2152 O O . ARG A 1 284 ? 37.294 -16.931 -33.945 1.00 90.44 284 ARG A O 1
ATOM 2159 N N . ALA A 1 285 ? 36.410 -15.564 -35.481 1.00 91.75 285 ALA A N 1
ATOM 2160 C CA . ALA A 1 285 ? 35.080 -16.176 -35.421 1.00 91.75 285 ALA A CA 1
ATOM 2161 C C . ALA A 1 285 ? 35.097 -17.662 -35.834 1.00 91.75 285 ALA A C 1
ATOM 2163 O O . ALA A 1 285 ? 34.510 -18.488 -35.139 1.00 91.75 285 ALA A O 1
ATOM 2164 N N . LYS A 1 286 ? 35.830 -18.025 -36.901 1.00 93.31 286 LYS A N 1
ATOM 2165 C CA . LYS A 1 286 ? 36.013 -19.434 -37.312 1.00 93.31 286 LYS A CA 1
ATOM 2166 C C . LYS A 1 286 ? 36.701 -20.278 -36.231 1.00 93.31 286 LYS A C 1
ATOM 2168 O O . LYS A 1 286 ? 36.361 -21.444 -36.077 1.00 93.31 286 LYS A O 1
ATOM 2173 N N . GLN A 1 287 ? 37.654 -19.706 -35.490 1.00 90.75 287 GLN A N 1
ATOM 2174 C CA . GLN A 1 287 ? 38.318 -20.390 -34.372 1.00 90.75 287 GLN A CA 1
ATOM 2175 C C . GLN A 1 287 ? 37.357 -20.639 -33.200 1.00 90.75 287 GLN A C 1
ATOM 2177 O O . GLN A 1 287 ? 37.333 -21.744 -32.669 1.00 90.75 287 GLN A O 1
ATOM 2182 N N . ILE A 1 288 ? 36.552 -19.639 -32.819 1.00 89.44 288 ILE A N 1
ATOM 2183 C CA . ILE A 1 288 ? 35.606 -19.738 -31.691 1.00 89.44 288 ILE A CA 1
ATOM 2184 C C . ILE A 1 288 ? 34.429 -20.674 -32.017 1.00 89.44 288 ILE A C 1
ATOM 2186 O O . ILE A 1 288 ? 33.961 -21.396 -31.145 1.00 89.44 288 ILE A O 1
ATOM 2190 N N . MET A 1 289 ? 33.957 -20.688 -33.269 1.00 90.62 289 MET A N 1
ATOM 2191 C CA . MET A 1 289 ? 32.823 -21.522 -33.694 1.00 90.62 289 MET A CA 1
ATOM 2192 C C . MET A 1 289 ? 33.212 -22.943 -34.144 1.00 90.62 289 MET A C 1
ATOM 2194 O O . MET A 1 289 ? 32.337 -23.716 -34.530 1.00 90.62 289 MET A O 1
ATOM 2198 N N . ALA A 1 290 ? 34.491 -23.327 -34.085 1.00 88.56 290 ALA A N 1
ATOM 2199 C CA . ALA A 1 290 ? 34.922 -24.685 -34.421 1.00 88.56 290 ALA A CA 1
ATOM 2200 C C . ALA A 1 290 ? 34.247 -25.736 -33.501 1.00 88.56 290 ALA A C 1
ATOM 2202 O O . ALA A 1 290 ? 34.102 -25.497 -32.303 1.00 88.56 290 ALA A O 1
ATOM 2203 N N . PRO A 1 291 ? 33.844 -26.919 -34.008 1.00 89.25 291 PRO A N 1
ATOM 2204 C CA . PRO A 1 291 ? 34.171 -27.491 -35.317 1.00 89.25 291 PRO A CA 1
ATOM 2205 C C . PRO A 1 291 ? 33.229 -27.083 -36.463 1.00 89.25 291 PRO A C 1
ATOM 2207 O O . PRO A 1 291 ? 33.413 -27.579 -37.572 1.00 89.25 291 PRO A O 1
ATOM 2210 N N . TYR A 1 292 ? 32.239 -26.219 -36.223 1.00 92.31 292 TYR A N 1
ATOM 2211 C CA . TYR A 1 292 ? 31.277 -25.823 -37.250 1.00 92.31 292 TYR A CA 1
ATOM 2212 C C . TYR A 1 292 ? 31.953 -24.998 -38.352 1.00 92.31 292 TYR A C 1
ATOM 2214 O O . TYR A 1 292 ? 32.808 -24.141 -38.108 1.00 92.31 292 TYR A O 1
ATOM 2222 N N . SER A 1 293 ? 31.555 -25.265 -39.590 1.00 92.19 293 SER A N 1
ATOM 2223 C CA . SER A 1 293 ? 31.927 -24.478 -40.758 1.00 92.19 293 SER A CA 1
ATOM 2224 C C . SER A 1 293 ? 31.368 -23.061 -40.639 1.00 92.19 293 SER A C 1
ATOM 2226 O O . SER A 1 293 ? 30.241 -22.858 -40.195 1.00 92.19 293 SER A O 1
ATOM 2228 N N . LEU A 1 294 ? 32.149 -22.055 -41.034 1.00 93.31 294 LEU A N 1
ATOM 2229 C CA . LEU A 1 294 ? 31.715 -20.660 -41.017 1.00 93.31 294 LEU A CA 1
ATOM 2230 C C . LEU A 1 294 ? 32.343 -19.917 -42.197 1.00 93.31 294 LEU A C 1
ATOM 2232 O O . LEU A 1 294 ? 33.569 -19.795 -42.302 1.00 93.31 294 LEU A O 1
ATOM 2236 N N . SER A 1 295 ? 31.501 -19.433 -43.104 1.00 92.50 295 SER A N 1
ATOM 2237 C CA . SER A 1 295 ? 31.904 -18.699 -44.302 1.00 92.50 295 SER A CA 1
ATOM 2238 C C . SER A 1 295 ? 30.919 -17.573 -44.616 1.00 92.50 295 SER A C 1
ATOM 2240 O O . SER A 1 295 ? 29.777 -17.596 -44.166 1.00 92.50 295 SER A O 1
ATOM 2242 N N . TRP A 1 296 ? 31.367 -16.564 -45.362 1.00 93.38 296 TRP A N 1
ATOM 2243 C CA . TRP A 1 296 ? 30.572 -15.385 -45.702 1.00 93.38 296 TRP A CA 1
ATOM 2244 C C . TRP A 1 296 ? 30.385 -15.320 -47.216 1.00 93.38 296 TRP A C 1
ATOM 2246 O O . TRP A 1 296 ? 31.361 -15.396 -47.961 1.00 93.38 296 TRP A O 1
ATOM 2256 N N . HIS A 1 297 ? 29.142 -15.150 -47.666 1.00 92.06 297 HIS A N 1
ATOM 2257 C CA . HIS A 1 297 ? 28.825 -14.794 -49.052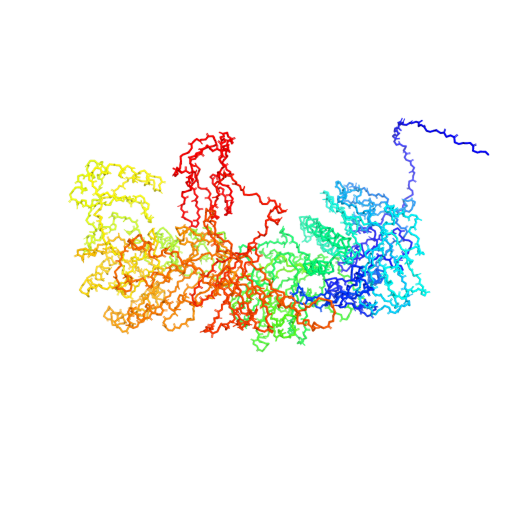 1.00 92.06 297 HIS A CA 1
ATOM 2258 C C . HIS A 1 297 ? 29.041 -13.295 -49.307 1.00 92.06 297 HIS A C 1
ATOM 2260 O O . HIS A 1 297 ? 29.552 -12.910 -50.357 1.00 92.06 297 HIS A O 1
ATOM 2266 N N . SER A 1 298 ? 28.671 -12.452 -48.340 1.00 91.00 298 SER A N 1
ATOM 2267 C CA . SER A 1 298 ? 28.971 -11.018 -48.332 1.00 91.00 298 SER A CA 1
ATOM 2268 C C . SER A 1 298 ? 29.155 -10.510 -46.903 1.00 91.00 298 SER A C 1
ATOM 2270 O O . SER A 1 298 ? 28.556 -11.037 -45.960 1.00 91.00 298 SER A O 1
ATOM 2272 N N . VAL A 1 299 ? 29.971 -9.467 -46.757 1.00 89.69 299 VAL A N 1
ATOM 2273 C CA . VAL A 1 299 ? 30.045 -8.620 -45.562 1.00 89.69 299 VAL A CA 1
ATOM 2274 C C . 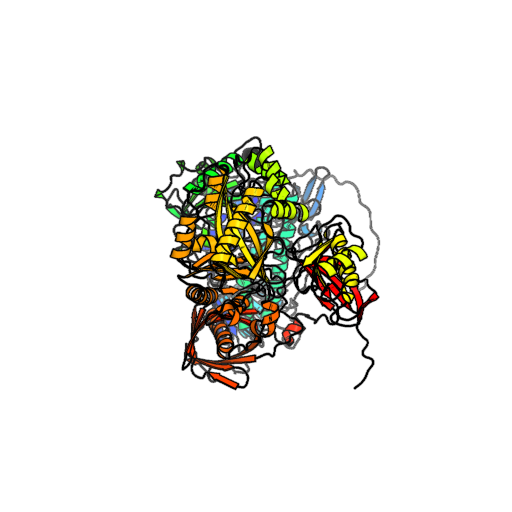VAL A 1 299 ? 29.505 -7.251 -45.968 1.00 89.69 299 VAL A C 1
ATOM 2276 O O . VAL A 1 299 ? 30.049 -6.589 -46.847 1.00 89.69 299 VAL A O 1
ATOM 2279 N N . GLU A 1 300 ? 28.389 -6.853 -45.366 1.00 84.56 300 GLU A N 1
ATOM 2280 C CA . GLU A 1 300 ? 27.703 -5.582 -45.637 1.00 84.56 300 GLU A CA 1
ATOM 2281 C C . GLU A 1 300 ? 28.260 -4.443 -44.774 1.00 84.56 300 GLU A C 1
ATOM 2283 O O . GLU A 1 300 ? 28.128 -3.265 -45.120 1.00 84.56 300 GLU A O 1
ATOM 2288 N N . TRP A 1 301 ? 28.846 -4.778 -43.619 1.00 86.69 301 TRP A N 1
ATOM 2289 C CA . TRP A 1 301 ? 29.455 -3.812 -42.712 1.00 86.69 301 TRP A CA 1
ATOM 2290 C C . TRP A 1 301 ? 30.432 -4.474 -41.728 1.00 86.69 301 TRP A C 1
ATOM 2292 O O . TRP A 1 301 ? 30.158 -5.545 -41.186 1.00 86.69 301 TRP A O 1
ATOM 2302 N N . PHE A 1 302 ? 31.541 -3.782 -41.458 1.00 87.12 302 PHE A N 1
ATOM 2303 C CA . PHE A 1 302 ? 32.572 -4.157 -40.493 1.00 87.12 302 PHE A CA 1
ATOM 2304 C C . PHE A 1 302 ? 32.921 -2.964 -39.587 1.00 87.12 302 PHE A C 1
ATOM 2306 O O . PHE A 1 302 ? 32.987 -1.820 -40.047 1.00 87.12 302 PHE A O 1
ATOM 2313 N N . GLY A 1 303 ? 33.183 -3.219 -38.302 1.00 84.62 303 GLY A N 1
ATOM 2314 C CA . GLY A 1 303 ? 33.635 -2.200 -37.354 1.00 84.62 303 GLY A CA 1
ATOM 2315 C C . GLY A 1 303 ? 34.405 -2.764 -36.158 1.00 84.62 303 GLY A C 1
ATOM 2316 O O . GLY A 1 303 ? 34.224 -3.915 -35.772 1.00 84.62 303 GLY A O 1
ATOM 2317 N N . VAL A 1 304 ? 35.252 -1.929 -35.543 1.00 82.19 304 VAL A N 1
ATOM 2318 C CA . VAL A 1 304 ? 36.069 -2.285 -34.368 1.00 82.19 304 VAL A CA 1
ATOM 2319 C C . VAL A 1 304 ? 35.764 -1.347 -33.201 1.00 82.19 304 VAL A C 1
ATOM 2321 O O . VAL A 1 304 ? 35.969 -0.131 -33.282 1.00 82.19 304 VAL A O 1
ATOM 2324 N N . TYR A 1 305 ? 35.314 -1.930 -32.094 1.00 72.50 305 TYR A N 1
ATOM 2325 C CA . TYR A 1 305 ? 34.793 -1.235 -30.921 1.00 72.50 305 TYR A CA 1
ATOM 2326 C C . TYR A 1 305 ? 35.700 -1.427 -29.704 1.00 72.50 305 TYR A C 1
ATOM 2328 O O . TYR A 1 305 ? 36.305 -2.480 -29.520 1.00 72.50 305 TYR A O 1
ATOM 2336 N N . ILE A 1 306 ? 35.766 -0.390 -28.869 1.00 70.94 306 ILE A N 1
ATOM 2337 C CA . ILE A 1 306 ? 36.327 -0.423 -27.512 1.00 70.94 306 ILE A CA 1
ATOM 2338 C C . ILE A 1 306 ? 35.178 -0.029 -26.588 1.00 70.94 306 ILE A C 1
ATOM 2340 O O . ILE A 1 306 ? 34.462 0.930 -26.890 1.00 70.94 306 ILE A O 1
ATOM 2344 N N . ILE A 1 307 ? 34.972 -0.771 -25.502 1.00 67.56 307 ILE A N 1
ATOM 2345 C CA . ILE A 1 307 ? 33.845 -0.542 -24.593 1.00 67.56 307 ILE A CA 1
ATOM 2346 C C . ILE A 1 307 ? 34.186 0.617 -23.648 1.00 67.56 307 ILE A C 1
ATOM 2348 O O . ILE A 1 307 ? 35.105 0.526 -22.835 1.00 67.56 307 ILE A O 1
ATOM 2352 N N . ALA A 1 308 ? 33.427 1.709 -23.749 1.00 69.94 308 ALA A N 1
ATOM 2353 C CA . ALA A 1 308 ? 33.521 2.862 -22.859 1.00 69.94 308 ALA A CA 1
ATOM 2354 C C . ALA A 1 308 ? 32.201 3.036 -22.099 1.00 69.94 308 ALA A C 1
ATOM 2356 O O . ALA A 1 308 ? 31.170 3.302 -22.716 1.00 69.94 308 ALA A O 1
ATOM 2357 N N . GLN A 1 309 ? 32.256 2.909 -20.775 1.00 82.19 309 GLN A N 1
ATOM 2358 C CA . GLN A 1 309 ? 31.122 3.000 -19.857 1.00 82.19 309 GLN A CA 1
ATOM 2359 C C . GLN A 1 309 ? 31.202 4.352 -19.150 1.00 82.19 309 GLN A C 1
ATOM 2361 O O . GLN A 1 309 ? 32.000 4.519 -18.232 1.00 82.19 309 GLN A O 1
ATOM 2366 N N . ARG A 1 310 ? 30.468 5.363 -19.635 1.00 86.50 310 ARG A N 1
ATOM 2367 C CA . ARG A 1 310 ? 30.581 6.748 -19.137 1.00 86.50 310 ARG A CA 1
ATOM 2368 C C . ARG A 1 310 ? 29.244 7.478 -19.085 1.00 86.50 310 ARG A C 1
ATOM 2370 O O . ARG A 1 310 ? 28.498 7.416 -20.051 1.00 86.50 310 ARG A O 1
ATOM 2377 N N . VAL A 1 311 ? 28.981 8.235 -18.022 1.00 91.12 311 VAL A N 1
ATOM 2378 C CA . VAL A 1 311 ? 27.804 9.114 -17.857 1.00 91.12 311 VAL A CA 1
ATOM 2379 C C . VAL A 1 311 ? 28.262 10.547 -17.599 1.00 91.12 311 VAL A C 1
ATOM 2381 O O . VAL A 1 311 ? 29.166 10.784 -16.803 1.00 91.12 311 VAL A O 1
ATOM 2384 N N . ALA A 1 312 ? 27.640 11.523 -18.259 1.00 91.69 312 ALA A N 1
ATOM 2385 C CA . ALA A 1 312 ? 27.860 12.941 -17.991 1.00 91.69 312 ALA A CA 1
ATOM 2386 C C . ALA A 1 312 ? 27.262 13.356 -16.632 1.00 91.69 312 ALA A C 1
ATOM 2388 O O . ALA A 1 312 ? 26.101 13.055 -16.338 1.00 91.69 312 ALA A O 1
ATOM 2389 N N . LYS A 1 313 ? 28.018 14.115 -15.824 1.00 92.25 313 LYS A N 1
ATOM 2390 C CA . LYS A 1 313 ? 27.535 14.652 -14.528 1.00 92.25 313 LYS A CA 1
ATOM 2391 C C . LYS A 1 313 ? 26.291 15.527 -14.641 1.00 92.25 313 LYS A C 1
ATOM 2393 O O . LYS A 1 313 ? 25.529 15.637 -13.684 1.00 92.25 313 LYS A O 1
ATOM 2398 N N . ARG A 1 314 ? 26.130 16.179 -15.791 1.00 94.06 314 ARG A N 1
ATOM 2399 C CA . ARG A 1 314 ? 25.075 17.139 -16.108 1.00 94.06 314 ARG A CA 1
ATOM 2400 C C . ARG A 1 314 ? 24.490 16.774 -17.464 1.00 94.06 314 ARG A C 1
ATOM 2402 O O . ARG A 1 314 ? 25.247 16.567 -18.410 1.00 94.06 314 ARG A O 1
ATOM 2409 N N . PHE A 1 315 ? 23.168 16.679 -17.555 1.00 96.25 315 PHE A N 1
ATOM 2410 C CA . PHE A 1 315 ? 22.433 16.465 -18.810 1.00 96.25 315 PHE A CA 1
ATOM 2411 C C . PHE A 1 315 ? 21.828 17.779 -19.337 1.00 96.25 315 PHE A C 1
ATOM 2413 O O . PHE A 1 315 ? 21.316 17.820 -20.458 1.00 96.25 315 PHE A O 1
ATOM 2420 N N . MET A 1 316 ? 21.885 18.847 -18.535 1.00 94.94 316 MET A N 1
ATOM 2421 C CA . MET A 1 316 ? 21.366 20.174 -18.855 1.00 94.94 316 MET A CA 1
ATOM 2422 C C . MET A 1 316 ? 22.198 21.289 -18.215 1.00 94.94 316 MET A C 1
ATOM 2424 O O . MET A 1 316 ? 22.800 21.118 -17.147 1.00 94.94 316 MET A O 1
ATOM 2428 N N . ASP A 1 317 ? 22.200 22.453 -18.858 1.00 93.38 317 ASP A N 1
ATOM 2429 C CA . ASP A 1 317 ? 22.825 23.661 -18.330 1.00 93.38 317 ASP A CA 1
ATOM 2430 C C . ASP A 1 317 ? 21.991 24.330 -17.217 1.00 93.38 317 ASP A C 1
ATOM 2432 O O . ASP A 1 317 ? 20.833 23.987 -16.969 1.00 93.38 317 ASP A O 1
ATOM 2436 N N . ASN A 1 318 ? 22.589 25.315 -16.544 1.00 88.38 318 ASN A N 1
ATOM 2437 C CA . ASN A 1 318 ? 21.969 26.003 -15.408 1.00 88.38 318 ASN A CA 1
ATOM 2438 C C . ASN A 1 318 ? 20.769 26.888 -15.803 1.00 88.38 318 ASN A C 1
ATOM 2440 O O . ASN A 1 318 ? 19.893 27.118 -14.971 1.00 88.38 318 ASN A O 1
ATOM 2444 N N . SER A 1 319 ? 20.702 27.371 -17.050 1.00 86.81 319 SER A N 1
ATOM 2445 C CA . SER A 1 319 ? 19.555 28.132 -17.576 1.00 86.81 319 SER A CA 1
ATOM 2446 C C . SER A 1 319 ? 18.410 27.247 -18.083 1.00 86.81 319 SER A C 1
ATOM 2448 O O . SER A 1 319 ? 17.322 27.754 -18.354 1.00 86.81 319 SER A O 1
ATOM 2450 N N . GLN A 1 320 ? 18.618 25.926 -18.149 1.00 91.62 320 GLN A N 1
ATOM 2451 C CA . GLN A 1 320 ? 17.660 24.943 -18.665 1.00 91.62 320 GLN A CA 1
ATOM 2452 C C . GLN A 1 320 ? 17.296 25.172 -20.145 1.00 91.62 320 GLN A C 1
ATOM 2454 O O . GLN A 1 320 ? 16.163 24.913 -20.559 1.00 91.62 320 GLN A O 1
ATOM 2459 N N . GLN A 1 321 ? 18.246 25.670 -20.942 1.00 93.00 321 GLN A N 1
ATOM 2460 C CA . GLN A 1 321 ? 18.073 25.953 -22.370 1.00 93.00 321 GLN A CA 1
ATOM 2461 C C . GLN A 1 321 ? 18.903 25.027 -23.276 1.00 93.00 321 GLN A C 1
ATOM 2463 O O . GLN A 1 321 ? 18.518 24.796 -24.426 1.00 93.00 321 GLN A O 1
ATOM 2468 N N . VAL A 1 322 ? 20.007 24.465 -22.776 1.00 95.88 322 VAL A N 1
ATOM 2469 C CA . VAL A 1 322 ? 20.874 23.520 -23.495 1.00 95.88 322 VAL A CA 1
ATOM 2470 C C . VAL A 1 322 ? 20.828 22.156 -22.810 1.00 95.88 322 VAL A C 1
ATOM 2472 O O . VAL A 1 322 ? 21.147 22.028 -21.628 1.00 95.88 322 VAL A O 1
ATOM 2475 N N . PHE A 1 323 ? 20.458 21.129 -23.571 1.00 97.62 323 PHE A N 1
ATOM 2476 C CA . PHE A 1 323 ? 20.310 19.748 -23.109 1.00 97.62 323 PHE A CA 1
ATOM 2477 C C . PHE A 1 323 ? 21.178 18.792 -23.929 1.00 97.62 323 PHE A C 1
ATOM 2479 O O . PHE A 1 323 ? 21.506 19.067 -25.084 1.00 97.62 323 PHE A O 1
ATOM 2486 N N . ILE A 1 324 ? 21.482 17.627 -23.365 1.00 97.69 324 ILE A N 1
ATOM 2487 C CA . ILE A 1 324 ? 22.055 16.475 -24.075 1.00 97.69 324 ILE A CA 1
ATOM 2488 C C . ILE A 1 324 ? 21.235 15.210 -23.796 1.00 97.69 324 ILE A C 1
ATOM 2490 O O . ILE A 1 324 ? 20.662 15.070 -22.710 1.00 97.69 324 ILE A O 1
ATOM 2494 N N . ALA A 1 325 ? 21.163 14.289 -24.764 1.00 96.81 325 ALA A N 1
ATOM 2495 C CA . ALA A 1 325 ? 20.434 13.020 -24.637 1.00 96.81 325 ALA A CA 1
ATOM 2496 C C . ALA A 1 325 ? 21.103 11.848 -25.388 1.00 96.81 325 ALA A C 1
ATOM 2498 O O . ALA A 1 325 ? 21.818 12.051 -26.375 1.00 96.81 325 ALA A O 1
ATOM 2499 N N . GLY A 1 326 ? 20.826 10.612 -24.951 1.00 93.19 326 GLY A N 1
ATOM 2500 C CA . GLY A 1 326 ? 21.374 9.384 -25.539 1.00 93.19 326 GLY A CA 1
ATOM 2501 C C . GLY A 1 326 ? 22.897 9.310 -25.446 1.00 93.19 326 GLY A C 1
ATOM 2502 O O . GLY A 1 326 ? 23.476 9.769 -24.465 1.00 93.19 326 GLY A O 1
ATOM 2503 N N . ASP A 1 327 ? 23.551 8.832 -26.509 1.00 90.94 327 ASP A N 1
ATOM 2504 C CA . ASP A 1 327 ? 25.018 8.767 -26.652 1.00 90.94 327 ASP A CA 1
ATOM 2505 C C . ASP A 1 327 ? 25.772 10.085 -26.336 1.00 90.94 327 ASP A C 1
ATOM 2507 O O . ASP A 1 327 ? 26.973 10.070 -26.055 1.00 90.94 327 ASP A O 1
ATOM 2511 N N . ALA A 1 328 ? 25.107 11.247 -26.395 1.00 92.94 328 ALA A N 1
ATOM 2512 C CA . ALA A 1 328 ? 25.700 12.519 -25.969 1.00 92.94 328 ALA A CA 1
ATOM 2513 C C . ALA A 1 328 ? 25.814 12.639 -24.436 1.00 92.94 328 ALA A C 1
ATOM 2515 O O . ALA A 1 328 ? 26.695 13.352 -23.954 1.00 92.94 328 ALA A O 1
ATOM 2516 N N . SER A 1 329 ? 24.978 11.931 -23.681 1.00 93.31 329 SER A N 1
ATOM 2517 C CA . SER A 1 329 ? 24.885 11.952 -22.215 1.00 93.31 329 SER A CA 1
ATOM 2518 C C . SER A 1 329 ? 25.468 10.712 -21.547 1.00 93.31 329 SER A C 1
ATOM 2520 O O . SER A 1 329 ? 26.000 10.817 -20.442 1.00 93.31 329 SER A O 1
ATOM 2522 N N . HIS A 1 330 ? 25.383 9.547 -22.190 1.00 91.31 330 HIS A N 1
ATOM 2523 C CA . HIS A 1 330 ? 25.920 8.289 -21.671 1.00 91.31 330 HIS A CA 1
ATOM 2524 C C . HIS A 1 330 ? 26.436 7.383 -22.788 1.00 91.31 330 HIS A C 1
ATOM 2526 O O . HIS A 1 330 ? 25.930 7.411 -23.899 1.00 91.31 330 HIS A O 1
ATOM 2532 N N . THR A 1 331 ? 27.467 6.589 -22.512 1.00 86.00 331 THR A N 1
ATOM 2533 C CA . THR A 1 331 ? 28.005 5.570 -23.424 1.00 86.00 331 THR A CA 1
ATOM 2534 C C . THR A 1 331 ? 28.186 4.261 -22.670 1.00 86.00 331 THR A C 1
ATOM 2536 O O . THR A 1 331 ? 28.571 4.278 -21.502 1.00 86.00 331 THR A O 1
ATOM 2539 N N . HIS A 1 332 ? 27.938 3.135 -23.332 1.00 82.00 332 HIS A N 1
ATOM 2540 C CA . HIS A 1 332 ? 28.031 1.789 -22.760 1.00 82.00 332 HIS A CA 1
ATOM 2541 C C . HIS A 1 332 ? 28.292 0.761 -23.887 1.00 82.00 332 HIS A C 1
ATOM 2543 O O . HIS A 1 332 ? 28.407 1.130 -25.061 1.00 82.00 332 HIS A O 1
ATOM 2549 N N . SER A 1 333 ? 28.403 -0.533 -23.573 1.00 72.75 333 SER A N 1
ATOM 2550 C CA . SER A 1 333 ? 28.644 -1.578 -24.577 1.00 72.75 333 SER A CA 1
ATOM 2551 C C . SER A 1 333 ? 27.415 -1.861 -25.465 1.00 72.75 333 SER A C 1
ATOM 2553 O O . SER A 1 333 ? 26.267 -1.739 -25.028 1.00 72.75 333 SER A O 1
ATOM 2555 N N . PRO A 1 334 ? 27.609 -2.317 -26.717 1.00 68.12 334 PRO A N 1
ATOM 2556 C CA . PRO A 1 334 ? 26.498 -2.678 -27.597 1.00 68.12 334 PRO A CA 1
ATOM 2557 C C . PRO A 1 334 ? 25.835 -4.031 -27.252 1.00 68.12 334 PRO A C 1
ATOM 2559 O O . PRO A 1 334 ? 24.819 -4.370 -27.859 1.00 68.12 334 PRO A O 1
ATOM 2562 N N . LYS A 1 335 ? 26.377 -4.811 -26.301 1.00 65.75 335 LYS A N 1
ATOM 2563 C CA . LYS A 1 335 ? 26.078 -6.250 -26.108 1.00 65.75 335 LYS A CA 1
ATOM 2564 C C . LYS A 1 335 ? 24.604 -6.564 -25.810 1.00 65.75 335 LYS A C 1
ATOM 2566 O O . LYS A 1 335 ? 24.087 -7.593 -26.244 1.00 65.75 335 LYS A O 1
ATOM 2571 N N . ALA A 1 336 ? 23.916 -5.677 -25.091 1.00 65.62 336 ALA A N 1
ATOM 2572 C CA . ALA A 1 336 ? 22.545 -5.894 -24.623 1.00 65.62 336 ALA A CA 1
ATOM 2573 C C . ALA A 1 336 ? 21.455 -5.197 -25.469 1.00 65.62 336 ALA A C 1
ATOM 2575 O O . ALA A 1 336 ? 20.289 -5.199 -25.072 1.00 65.62 336 ALA A O 1
ATOM 2576 N N . ALA A 1 337 ? 21.811 -4.599 -26.617 1.00 76.25 337 ALA A N 1
ATOM 2577 C CA . ALA A 1 337 ? 20.899 -3.825 -27.475 1.00 76.25 337 ALA A CA 1
ATOM 2578 C C . ALA A 1 337 ? 20.145 -2.692 -26.734 1.00 76.25 337 ALA A C 1
ATOM 2580 O O . ALA A 1 337 ? 18.980 -2.410 -27.015 1.00 76.25 337 ALA A O 1
ATOM 2581 N N . GLN A 1 338 ? 20.794 -2.036 -25.766 1.00 81.06 338 GLN A N 1
ATOM 2582 C CA . GLN A 1 338 ? 20.168 -0.978 -24.957 1.00 81.06 338 GLN A CA 1
ATOM 2583 C C . GLN A 1 338 ? 20.289 0.425 -25.565 1.00 81.06 338 GLN A C 1
ATOM 2585 O O . GLN A 1 338 ? 19.335 1.190 -25.505 1.00 81.06 338 GLN A O 1
ATOM 2590 N N . GLY A 1 339 ? 21.404 0.758 -26.224 1.00 83.06 339 GLY A N 1
ATOM 2591 C CA . GLY A 1 339 ? 21.758 2.160 -26.510 1.00 83.06 339 GLY A CA 1
ATOM 2592 C C . GLY A 1 339 ? 20.743 2.919 -27.356 1.00 83.06 339 GLY A C 1
ATOM 2593 O O . GLY A 1 339 ? 20.302 3.998 -26.965 1.00 83.06 339 GLY A O 1
ATOM 2594 N N . MET A 1 340 ? 20.278 2.325 -28.460 1.00 89.56 340 MET A N 1
ATOM 2595 C CA . MET A 1 340 ? 19.207 2.910 -29.277 1.00 89.56 340 MET A CA 1
ATOM 2596 C C . MET A 1 340 ? 17.898 3.066 -28.488 1.00 89.56 340 MET A C 1
ATOM 2598 O O . MET A 1 340 ? 17.204 4.065 -28.651 1.00 89.56 340 MET A O 1
ATOM 2602 N N . ASN A 1 341 ? 17.574 2.104 -27.622 1.00 93.50 341 ASN A N 1
ATOM 2603 C CA . ASN A 1 341 ? 16.342 2.083 -26.842 1.00 93.50 341 ASN A CA 1
ATOM 2604 C C . ASN A 1 341 ? 16.369 3.169 -25.755 1.00 93.50 341 ASN A C 1
ATOM 2606 O O . ASN A 1 341 ? 15.543 4.080 -25.795 1.00 93.50 341 ASN A O 1
ATOM 2610 N N . THR A 1 342 ? 17.364 3.162 -24.865 1.00 92.75 342 THR A N 1
ATOM 2611 C CA . THR A 1 342 ? 17.527 4.180 -23.811 1.00 92.75 342 THR A CA 1
ATOM 2612 C C . THR A 1 342 ? 17.621 5.591 -24.393 1.00 92.75 342 THR A C 1
ATOM 2614 O O . THR A 1 342 ? 16.933 6.489 -23.915 1.00 92.75 342 THR A O 1
ATOM 2617 N N . SER A 1 343 ? 18.370 5.777 -25.486 1.00 93.00 343 SER A N 1
ATOM 2618 C CA . SER A 1 343 ? 18.514 7.069 -26.176 1.00 93.00 343 SER A CA 1
ATOM 2619 C C . SER A 1 343 ? 17.192 7.635 -26.720 1.00 93.00 343 SER A C 1
ATOM 2621 O O . SER A 1 343 ? 16.964 8.850 -26.687 1.00 93.00 343 SER A O 1
ATOM 2623 N N . MET A 1 344 ? 16.299 6.774 -27.220 1.00 95.62 344 MET A N 1
ATOM 2624 C CA . MET A 1 344 ? 14.947 7.186 -27.618 1.00 95.62 344 MET A CA 1
ATOM 2625 C C . MET A 1 344 ? 14.076 7.526 -26.400 1.00 95.62 344 MET A C 1
ATOM 2627 O O . MET A 1 344 ? 13.303 8.478 -26.456 1.00 95.62 344 MET A O 1
ATOM 2631 N N . HIS A 1 345 ? 14.214 6.804 -25.285 1.00 96.50 345 HIS A N 1
ATOM 2632 C CA . HIS A 1 345 ? 13.447 7.078 -24.061 1.00 96.50 345 HIS A CA 1
ATOM 2633 C C . HIS A 1 345 ? 13.902 8.348 -23.321 1.00 96.50 345 HIS A C 1
ATOM 2635 O O . HIS A 1 345 ? 13.059 9.060 -22.775 1.00 96.50 345 HIS A O 1
ATOM 2641 N N . ASP A 1 346 ? 15.189 8.709 -23.381 1.00 97.25 346 ASP A N 1
ATOM 2642 C CA . ASP A 1 346 ? 15.682 10.012 -22.901 1.00 97.25 346 ASP A CA 1
ATOM 2643 C C . ASP A 1 346 ? 14.959 11.165 -23.610 1.00 97.25 346 ASP A C 1
ATOM 2645 O O . ASP A 1 346 ? 14.409 12.079 -22.992 1.00 97.25 346 ASP A O 1
ATOM 2649 N N . THR A 1 347 ? 14.926 11.096 -24.939 1.00 97.19 347 THR A N 1
ATOM 2650 C CA . THR A 1 347 ? 14.340 12.138 -25.786 1.00 97.19 347 THR A CA 1
ATOM 2651 C C . THR A 1 347 ? 12.817 12.135 -25.784 1.00 97.19 347 THR A C 1
ATOM 2653 O O . THR A 1 347 ? 12.214 13.201 -25.913 1.00 97.19 347 THR A O 1
ATOM 2656 N N . LEU A 1 348 ? 12.187 10.982 -25.552 1.00 96.62 348 LEU A N 1
ATOM 2657 C CA . LEU A 1 348 ? 10.758 10.879 -25.273 1.00 96.62 348 LEU A CA 1
ATOM 2658 C C . LEU A 1 348 ? 10.377 11.657 -24.002 1.00 96.62 348 LEU A C 1
ATOM 2660 O O . LEU A 1 348 ? 9.463 12.484 -24.036 1.00 96.62 348 LEU A O 1
ATOM 2664 N N . ASN A 1 349 ? 11.105 11.427 -22.904 1.00 97.12 349 ASN A N 1
ATOM 2665 C CA . ASN A 1 349 ? 10.893 12.105 -21.624 1.00 97.12 349 ASN A CA 1
ATOM 2666 C C . ASN A 1 349 ? 11.118 13.625 -21.734 1.00 97.12 349 ASN A C 1
ATOM 2668 O O . ASN A 1 349 ? 10.327 14.406 -21.205 1.00 97.12 349 ASN A O 1
ATOM 2672 N N . LEU A 1 350 ? 12.151 14.062 -22.461 1.00 97.88 350 LEU A N 1
ATOM 2673 C CA . LEU A 1 350 ? 12.422 15.486 -22.684 1.00 97.88 350 LEU A CA 1
ATOM 2674 C C . LEU A 1 350 ? 11.385 16.153 -23.609 1.00 97.88 350 LEU A C 1
ATOM 2676 O O . LEU A 1 350 ? 10.971 17.288 -23.365 1.00 97.88 350 LEU A O 1
ATOM 2680 N N . GLY A 1 351 ? 10.940 15.461 -24.663 1.00 97.62 351 GLY A N 1
ATOM 2681 C CA . GLY A 1 351 ? 10.106 16.035 -25.723 1.00 97.62 351 GLY A CA 1
ATOM 2682 C C . GLY A 1 351 ? 8.747 16.551 -25.244 1.00 97.62 351 GLY A C 1
ATOM 2683 O O . GLY A 1 351 ? 8.324 17.639 -25.646 1.00 97.62 351 GLY A O 1
ATOM 2684 N N . TRP A 1 352 ? 8.070 15.826 -24.345 1.00 97.25 352 TRP A N 1
ATOM 2685 C CA . TRP A 1 352 ? 6.793 16.294 -23.790 1.00 97.25 352 TRP A CA 1
ATOM 2686 C C . TRP A 1 352 ? 6.976 17.464 -22.810 1.00 97.25 352 TRP A C 1
ATOM 2688 O O . TRP A 1 352 ? 6.155 18.384 -22.795 1.00 97.25 352 TRP A O 1
ATOM 2698 N N . LYS A 1 353 ? 8.079 17.488 -22.050 1.00 97.69 353 LYS A N 1
ATOM 2699 C CA . LYS A 1 353 ? 8.415 18.582 -21.123 1.00 97.69 353 LYS A CA 1
ATOM 2700 C C . LYS A 1 353 ? 8.726 19.877 -21.881 1.00 97.69 353 LYS A C 1
ATOM 2702 O O . LYS A 1 353 ? 8.192 20.932 -21.533 1.00 97.69 353 LYS A O 1
ATOM 2707 N N . LEU A 1 354 ? 9.497 19.787 -22.970 1.00 97.56 354 LEU A N 1
ATOM 2708 C CA . LEU A 1 354 ? 9.739 20.903 -23.893 1.00 97.56 354 LEU A CA 1
ATOM 2709 C C . LEU A 1 354 ? 8.434 21.411 -24.521 1.00 97.56 354 LEU A C 1
ATOM 2711 O O . LEU A 1 354 ? 8.203 22.618 -24.517 1.00 97.56 354 LEU A O 1
ATOM 2715 N N . ASN A 1 355 ? 7.546 20.522 -24.985 1.00 96.94 355 ASN A N 1
ATOM 2716 C CA . ASN A 1 355 ? 6.231 20.908 -25.513 1.00 96.94 355 ASN A CA 1
ATOM 2717 C C . ASN A 1 355 ? 5.424 21.750 -24.507 1.00 96.94 355 ASN A C 1
ATOM 2719 O O . ASN A 1 355 ? 4.981 22.848 -24.845 1.00 96.94 355 ASN A O 1
ATOM 2723 N N . LEU A 1 356 ? 5.269 21.287 -23.262 1.00 96.50 356 LEU A N 1
ATOM 2724 C CA . LEU A 1 356 ? 4.499 22.028 -22.255 1.00 96.50 356 LEU A CA 1
ATOM 2725 C C . LEU A 1 356 ? 5.181 23.339 -21.829 1.00 96.50 356 LEU A C 1
ATOM 2727 O O . LEU A 1 356 ? 4.489 24.342 -21.644 1.00 96.50 356 LEU A O 1
ATOM 2731 N N . SER A 1 357 ? 6.515 23.366 -21.740 1.00 95.56 357 SER A N 1
ATOM 2732 C CA . SER A 1 357 ? 7.290 24.580 -21.435 1.00 95.56 357 SER A CA 1
ATOM 2733 C C . SER A 1 357 ? 7.170 25.641 -22.541 1.00 95.56 357 SER A C 1
ATOM 2735 O O . SER A 1 357 ? 6.796 26.786 -22.278 1.00 95.56 357 SER A O 1
ATOM 2737 N N . ILE A 1 358 ? 7.374 25.259 -23.809 1.00 95.00 358 ILE A N 1
ATOM 2738 C CA . ILE A 1 358 ? 7.266 26.164 -24.969 1.00 95.00 358 ILE A CA 1
ATOM 2739 C C . ILE A 1 358 ? 5.861 26.769 -25.072 1.00 95.00 358 ILE A C 1
ATOM 2741 O O . ILE A 1 358 ? 5.731 27.942 -25.434 1.00 95.00 358 ILE A O 1
ATOM 2745 N N . ARG A 1 359 ? 4.836 25.985 -24.713 1.00 94.31 359 ARG A N 1
ATOM 2746 C CA . ARG A 1 359 ? 3.417 26.365 -24.699 1.00 94.31 359 ARG A CA 1
ATOM 2747 C C . ARG A 1 359 ? 2.974 27.198 -23.494 1.00 94.31 359 ARG A C 1
ATOM 2749 O O . ARG A 1 359 ? 1.834 27.657 -23.510 1.00 94.31 359 ARG A O 1
ATOM 2756 N N . GLY A 1 360 ? 3.817 27.372 -22.472 1.00 93.12 360 GLY A N 1
ATOM 2757 C CA . GLY A 1 360 ? 3.453 28.061 -21.227 1.00 93.12 360 GLY A CA 1
ATOM 2758 C C . GLY A 1 360 ? 2.473 27.281 -20.338 1.00 93.12 360 GLY A C 1
ATOM 2759 O O . GLY A 1 360 ? 1.755 27.881 -19.545 1.00 93.12 360 GLY A O 1
ATOM 2760 N N . LEU A 1 361 ? 2.415 25.952 -20.485 1.00 93.94 361 LEU A N 1
ATOM 2761 C CA . LEU A 1 361 ? 1.532 25.051 -19.724 1.00 93.94 361 LEU A CA 1
ATOM 2762 C C . LEU A 1 361 ? 2.244 24.363 -18.548 1.00 93.94 361 LEU A C 1
ATOM 2764 O O . LEU A 1 361 ? 1.615 23.627 -17.792 1.00 93.94 361 LEU A O 1
ATOM 2768 N N . ALA A 1 362 ? 3.547 24.598 -18.396 1.00 91.25 362 ALA A N 1
ATOM 2769 C CA . ALA A 1 362 ? 4.373 24.074 -17.319 1.00 91.25 362 ALA A CA 1
ATOM 2770 C C . ALA A 1 362 ? 5.205 25.185 -16.674 1.00 91.25 362 ALA A C 1
ATOM 2772 O O . ALA A 1 362 ? 5.559 26.170 -17.323 1.00 91.25 362 ALA A O 1
ATOM 2773 N N . LYS A 1 363 ? 5.543 24.995 -15.397 1.00 89.62 363 LYS A N 1
ATOM 2774 C CA . LYS A 1 363 ? 6.542 25.810 -14.702 1.00 89.62 363 LYS A CA 1
ATOM 2775 C C . LYS A 1 363 ? 7.969 25.287 -14.987 1.00 89.62 363 LYS A C 1
ATOM 2777 O O . LYS A 1 363 ? 8.095 24.123 -15.382 1.00 89.62 363 LYS A O 1
ATOM 2782 N N . PRO A 1 364 ? 9.036 26.087 -14.776 1.00 83.56 364 PRO A N 1
ATOM 2783 C CA . PRO A 1 364 ? 10.416 25.680 -15.071 1.00 83.56 364 PRO A CA 1
ATOM 2784 C C . PRO A 1 364 ? 10.866 24.392 -14.369 1.00 83.56 364 PRO A C 1
ATOM 2786 O O . PRO A 1 364 ? 11.596 23.600 -14.957 1.00 83.56 364 PRO A O 1
ATOM 2789 N N . GLU A 1 365 ? 10.378 24.123 -13.156 1.00 90.75 365 GLU A N 1
ATOM 2790 C CA . GLU A 1 365 ? 10.736 22.936 -12.369 1.00 90.75 365 GLU A CA 1
ATOM 2791 C C . GLU A 1 365 ? 10.405 21.622 -13.098 1.00 90.75 365 GLU A C 1
ATOM 2793 O O . GLU A 1 365 ? 11.032 20.599 -12.826 1.00 90.75 365 GLU A O 1
ATOM 2798 N N . LEU A 1 366 ? 9.478 21.641 -14.070 1.00 93.88 366 LEU A N 1
ATOM 2799 C CA . LEU A 1 366 ? 9.208 20.482 -14.920 1.00 93.88 366 LEU A CA 1
ATOM 2800 C C . LEU A 1 366 ? 10.444 20.057 -15.725 1.00 93.88 366 LEU A C 1
ATOM 2802 O O . LEU A 1 366 ? 10.726 18.862 -15.801 1.00 93.88 366 LEU A O 1
ATOM 2806 N N . LEU A 1 367 ? 11.174 21.000 -16.329 1.00 93.88 367 LEU A N 1
ATOM 2807 C CA . LEU A 1 367 ? 12.340 20.681 -17.160 1.00 93.88 367 LEU A CA 1
ATOM 2808 C C . LEU A 1 367 ? 13.489 20.124 -16.312 1.00 93.88 367 LEU A C 1
ATOM 2810 O O . LEU A 1 367 ? 14.111 19.144 -16.717 1.00 93.88 367 LEU A O 1
ATOM 2814 N N . ALA A 1 368 ? 13.687 20.652 -15.101 1.00 91.69 368 ALA A N 1
ATOM 2815 C CA . ALA A 1 368 ? 14.690 20.162 -14.154 1.00 91.69 368 ALA A CA 1
ATOM 2816 C C . ALA A 1 368 ? 14.548 18.662 -13.808 1.00 91.69 368 ALA A C 1
ATOM 2818 O O . ALA A 1 368 ? 15.545 17.997 -13.531 1.00 91.69 368 ALA A O 1
ATOM 2819 N N . THR A 1 369 ? 13.338 18.087 -13.881 1.00 95.12 369 THR A N 1
ATOM 2820 C CA . THR A 1 369 ? 13.140 16.640 -13.645 1.00 95.12 369 THR A CA 1
ATOM 2821 C C . THR A 1 369 ? 13.823 15.744 -14.684 1.00 95.12 369 THR A C 1
ATOM 2823 O O . THR A 1 369 ? 14.090 14.586 -14.382 1.00 95.12 369 THR A O 1
ATOM 2826 N N . TYR A 1 370 ? 14.105 16.238 -15.901 1.00 96.75 370 TYR A N 1
ATOM 2827 C CA . TYR A 1 370 ? 14.723 15.442 -16.973 1.00 96.75 370 TYR A CA 1
ATOM 2828 C C . TYR A 1 370 ? 16.075 14.854 -16.554 1.00 96.75 370 TYR A C 1
ATOM 2830 O O . TYR A 1 370 ? 16.296 13.654 -16.706 1.00 96.75 370 TYR A O 1
ATOM 2838 N N . GLU A 1 371 ? 16.956 15.682 -15.990 1.00 94.38 371 GLU A N 1
ATOM 2839 C CA . GLU A 1 371 ? 18.285 15.245 -15.566 1.00 94.38 371 GLU A CA 1
ATOM 2840 C C . GLU A 1 371 ? 18.200 14.208 -14.444 1.00 94.38 371 GLU A C 1
ATOM 2842 O O . GLU A 1 371 ? 18.822 13.156 -14.546 1.00 94.38 371 GLU A O 1
ATOM 2847 N N . HIS A 1 372 ? 17.380 14.456 -13.418 1.00 91.81 372 HIS A N 1
ATOM 2848 C CA . HIS A 1 372 ? 17.213 13.522 -12.304 1.00 91.81 372 HIS A CA 1
ATOM 2849 C C . HIS A 1 372 ? 16.671 12.157 -12.765 1.00 91.81 372 HIS A C 1
ATOM 2851 O O . HIS A 1 372 ? 17.219 11.114 -12.408 1.00 91.81 372 HIS A O 1
ATOM 2857 N N . GLU A 1 373 ? 15.627 12.159 -13.599 1.00 95.31 373 GLU A N 1
ATOM 2858 C CA . GLU A 1 373 ? 14.991 10.937 -14.097 1.00 95.31 373 GLU A CA 1
ATOM 2859 C C . GLU A 1 373 ? 15.906 10.145 -15.032 1.00 95.31 373 GLU A C 1
ATOM 2861 O O . GLU A 1 373 ? 16.055 8.935 -14.870 1.00 95.31 373 GLU A O 1
ATOM 2866 N N . ARG A 1 374 ? 16.538 10.806 -16.009 1.00 95.00 374 ARG A N 1
ATOM 2867 C CA . ARG A 1 374 ? 17.302 10.112 -17.055 1.00 95.00 374 ARG A CA 1
ATOM 2868 C C . ARG A 1 374 ? 18.748 9.824 -16.663 1.00 95.00 374 ARG A C 1
ATOM 2870 O O . ARG A 1 374 ? 19.288 8.822 -17.123 1.00 95.00 374 ARG A O 1
ATOM 2877 N N . GLN A 1 375 ? 19.357 10.602 -15.764 1.00 93.44 375 GLN A N 1
ATOM 2878 C CA . GLN A 1 375 ? 20.674 10.253 -15.224 1.00 93.44 375 GLN A CA 1
ATOM 2879 C C . GLN A 1 375 ? 20.609 9.018 -14.308 1.00 93.44 375 GLN A C 1
ATOM 2881 O O . GLN A 1 375 ? 21.556 8.236 -14.321 1.00 93.44 375 GLN A O 1
ATOM 2886 N N . LYS A 1 376 ? 19.508 8.797 -13.565 1.00 93.62 376 LYS A N 1
ATOM 2887 C CA . LYS A 1 376 ? 19.285 7.549 -12.804 1.00 93.62 376 LYS A CA 1
ATOM 2888 C C . LYS A 1 376 ? 19.343 6.332 -13.732 1.00 93.62 376 LYS A C 1
ATOM 2890 O O . LYS A 1 376 ? 20.232 5.500 -13.578 1.00 93.62 376 LYS A O 1
ATOM 2895 N N . ILE A 1 377 ? 18.497 6.309 -14.766 1.00 93.31 377 ILE A N 1
ATOM 2896 C CA . ILE A 1 377 ? 18.456 5.210 -15.747 1.00 93.31 377 ILE A CA 1
ATOM 2897 C C . ILE A 1 377 ? 19.802 5.033 -16.469 1.00 93.31 377 ILE A C 1
ATOM 2899 O O . ILE A 1 377 ? 20.215 3.912 -16.747 1.00 93.31 377 ILE A O 1
ATOM 2903 N N . ALA A 1 378 ? 20.518 6.122 -16.763 1.00 91.19 378 ALA A N 1
ATOM 2904 C CA . ALA A 1 378 ? 21.830 6.043 -17.404 1.00 91.19 378 ALA A CA 1
ATOM 2905 C C . ALA A 1 378 ? 22.934 5.480 -16.482 1.00 91.19 378 ALA A C 1
ATOM 2907 O O . ALA A 1 378 ? 23.857 4.829 -16.971 1.00 91.19 378 ALA A O 1
ATOM 2908 N N . LYS A 1 379 ? 22.843 5.702 -15.163 1.00 90.19 379 LYS A N 1
ATOM 2909 C CA . LYS A 1 379 ? 23.734 5.090 -14.160 1.00 90.19 379 LYS A CA 1
ATOM 2910 C C . LYS A 1 379 ? 23.444 3.597 -14.007 1.00 90.19 379 LYS A C 1
ATOM 2912 O O . LYS A 1 379 ? 24.368 2.804 -14.133 1.00 90.19 379 LYS A O 1
ATOM 2917 N N . GLU A 1 380 ? 22.172 3.228 -13.861 1.00 88.50 380 GLU A N 1
ATOM 2918 C CA . GLU A 1 380 ? 21.713 1.827 -13.815 1.00 88.50 380 GLU A CA 1
ATOM 2919 C C . GLU A 1 380 ? 22.113 1.057 -15.079 1.00 88.50 380 GLU A C 1
ATOM 2921 O O . GLU A 1 380 ? 22.573 -0.078 -15.005 1.00 88.50 380 GLU A O 1
ATOM 2926 N N . LEU A 1 381 ? 22.031 1.701 -16.249 1.00 87.44 381 LEU A N 1
ATOM 2927 C CA . LEU A 1 381 ? 22.492 1.128 -17.513 1.00 87.44 381 LEU A CA 1
ATOM 2928 C C . LEU A 1 381 ? 23.996 0.832 -17.516 1.00 87.44 381 LEU A C 1
ATOM 2930 O O . LEU A 1 381 ? 24.404 -0.176 -18.088 1.00 87.44 381 LEU A O 1
ATOM 2934 N N . ILE A 1 382 ? 24.818 1.688 -16.905 1.00 84.69 382 ILE A N 1
ATOM 2935 C CA . ILE A 1 382 ? 26.263 1.455 -16.786 1.00 84.69 382 ILE A CA 1
ATOM 2936 C C . ILE A 1 382 ? 26.575 0.363 -15.773 1.00 84.69 382 ILE A C 1
ATOM 2938 O O . ILE A 1 382 ? 27.448 -0.455 -16.043 1.00 84.69 382 ILE A O 1
ATOM 2942 N N . GLU A 1 383 ? 25.885 0.343 -14.638 1.00 82.81 383 GLU A N 1
ATOM 2943 C CA . GLU A 1 383 ? 26.048 -0.682 -13.607 1.00 82.81 383 GLU A CA 1
ATOM 2944 C C . GLU A 1 383 ? 25.708 -2.067 -14.170 1.00 82.81 383 GLU A C 1
ATOM 2946 O O . GLU A 1 383 ? 26.559 -2.960 -14.172 1.00 82.81 383 GLU A O 1
ATOM 2951 N N . PHE A 1 384 ? 24.540 -2.189 -14.810 1.00 81.44 384 PHE A N 1
ATOM 2952 C CA . PHE A 1 384 ? 24.162 -3.369 -15.579 1.00 81.44 384 PHE A CA 1
ATOM 2953 C C . PHE A 1 384 ? 25.204 -3.714 -16.655 1.00 81.44 384 PHE A C 1
ATOM 2955 O O . PHE A 1 384 ? 25.661 -4.851 -16.719 1.00 81.44 384 PHE A O 1
ATOM 2962 N N . ASP A 1 385 ? 25.618 -2.763 -17.501 1.00 76.62 385 ASP A N 1
ATOM 2963 C CA . ASP A 1 385 ? 26.579 -3.039 -18.578 1.00 76.62 385 ASP A CA 1
ATOM 2964 C C . ASP A 1 385 ? 27.969 -3.435 -18.046 1.00 76.62 385 ASP A C 1
ATOM 2966 O O . ASP A 1 385 ? 28.675 -4.197 -18.706 1.00 76.62 385 ASP A O 1
ATOM 2970 N N . TYR A 1 386 ? 28.359 -2.974 -16.854 1.00 75.50 386 TYR A N 1
ATOM 2971 C CA . TYR A 1 386 ? 29.591 -3.362 -16.166 1.00 75.50 386 TYR A CA 1
ATOM 2972 C C . TYR A 1 386 ? 29.519 -4.803 -15.652 1.00 75.50 386 TYR A C 1
ATOM 2974 O O . TYR A 1 386 ? 30.374 -5.616 -16.017 1.00 75.50 386 TYR A O 1
ATOM 2982 N N . GLU A 1 387 ? 28.477 -5.157 -14.891 1.00 72.50 387 GLU A N 1
ATOM 2983 C CA . GLU A 1 387 ? 28.226 -6.545 -14.474 1.00 72.50 387 GLU A CA 1
ATOM 2984 C C . GLU A 1 387 ? 28.175 -7.488 -15.679 1.00 72.50 387 GLU A C 1
ATOM 2986 O O . GLU A 1 387 ? 28.853 -8.517 -15.723 1.00 72.50 387 GLU A O 1
ATOM 2991 N N . HIS A 1 388 ? 27.405 -7.096 -16.693 1.00 70.62 388 HIS A N 1
ATOM 2992 C CA . HIS A 1 388 ? 27.160 -7.883 -17.888 1.00 70.62 388 HIS A CA 1
ATOM 2993 C C . HIS A 1 388 ? 28.433 -8.057 -18.719 1.00 70.62 388 HIS A C 1
ATOM 2995 O O . HIS A 1 388 ? 28.753 -9.163 -19.162 1.00 70.62 388 HIS A O 1
ATOM 3001 N N . ALA A 1 389 ? 29.213 -6.987 -18.908 1.00 68.00 389 ALA A N 1
ATOM 3002 C CA . ALA A 1 389 ? 30.498 -7.079 -19.582 1.00 68.00 389 ALA A CA 1
ATOM 3003 C C . ALA A 1 389 ? 31.455 -8.004 -18.822 1.00 68.00 389 ALA A C 1
ATOM 3005 O O . ALA A 1 389 ? 32.103 -8.825 -19.470 1.00 68.00 389 ALA A O 1
ATOM 3006 N N . ASN A 1 390 ? 31.525 -7.919 -17.493 1.00 68.75 390 ASN A N 1
ATOM 3007 C CA . ASN A 1 390 ? 32.394 -8.771 -16.680 1.00 68.75 390 ASN A CA 1
ATOM 3008 C C . ASN A 1 390 ? 31.970 -10.246 -16.731 1.00 68.75 390 ASN A C 1
ATOM 3010 O O . ASN A 1 390 ? 32.822 -11.105 -16.959 1.00 68.75 390 ASN A O 1
ATOM 3014 N N . ALA A 1 391 ? 30.670 -10.542 -16.639 1.00 65.38 391 ALA A N 1
ATOM 3015 C CA . ALA A 1 391 ? 30.137 -11.899 -16.777 1.00 65.38 391 ALA A CA 1
ATOM 3016 C C . ALA A 1 391 ? 30.493 -12.531 -18.139 1.00 65.38 391 ALA A C 1
ATOM 3018 O O . ALA A 1 391 ? 30.869 -13.700 -18.201 1.00 65.38 391 ALA A O 1
ATOM 3019 N N . PHE A 1 392 ? 30.459 -11.750 -19.227 1.00 64.50 392 PHE A N 1
ATOM 3020 C CA . PHE A 1 392 ? 30.920 -12.202 -20.548 1.00 64.50 392 PHE A CA 1
ATOM 3021 C C . PHE A 1 392 ? 32.433 -12.504 -20.602 1.00 64.50 392 PHE A C 1
ATOM 3023 O O . PHE A 1 392 ? 32.830 -13.460 -21.266 1.00 64.50 392 PHE A O 1
ATOM 3030 N N . HIS A 1 393 ? 33.286 -11.713 -19.938 1.00 62.78 393 HIS A N 1
ATOM 3031 C CA . HIS A 1 393 ? 34.743 -11.935 -19.955 1.00 62.78 393 HIS A CA 1
ATOM 3032 C C . HIS A 1 393 ? 35.194 -13.065 -19.012 1.00 62.78 393 HIS A C 1
ATOM 3034 O O . HIS A 1 393 ? 36.208 -13.706 -19.281 1.00 62.78 393 HIS A O 1
ATOM 3040 N N . ALA A 1 394 ? 34.456 -13.328 -17.926 1.00 58.84 394 ALA A N 1
ATOM 3041 C CA . ALA A 1 394 ? 34.798 -14.360 -16.942 1.00 58.84 394 ALA A CA 1
ATOM 3042 C C . ALA A 1 394 ? 34.727 -15.797 -17.499 1.00 58.84 394 ALA A C 1
ATOM 3044 O O . ALA A 1 394 ? 35.386 -16.687 -16.961 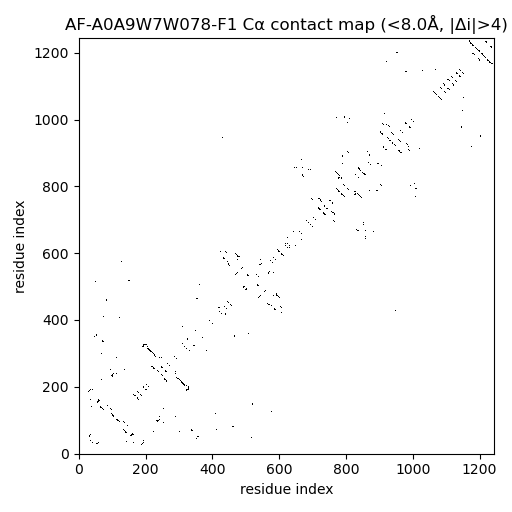1.00 58.84 394 ALA A O 1
ATOM 3045 N N . GLY A 1 395 ? 33.943 -16.023 -18.564 1.00 54.53 395 GLY A N 1
ATOM 3046 C CA . GLY A 1 395 ? 33.962 -17.211 -19.437 1.00 54.53 395 GLY A CA 1
ATOM 3047 C C . GLY A 1 395 ? 33.535 -18.559 -18.838 1.00 54.53 395 GLY A C 1
ATOM 3048 O O . GLY A 1 395 ? 33.192 -19.472 -19.576 1.00 54.53 395 GLY A O 1
ATOM 3049 N N . SER A 1 396 ? 33.519 -18.691 -17.515 1.00 45.06 396 SER A N 1
ATOM 3050 C CA . SER A 1 396 ? 33.551 -19.983 -16.817 1.00 45.06 396 SER A CA 1
ATOM 3051 C C . SER A 1 396 ? 32.204 -20.472 -16.277 1.00 45.06 396 SER A C 1
ATOM 3053 O O . SER A 1 396 ? 32.134 -21.590 -15.774 1.00 45.06 396 SER A O 1
ATOM 3055 N N . ASP A 1 397 ? 31.119 -19.697 -16.404 1.00 58.84 397 ASP A N 1
ATOM 3056 C CA . ASP A 1 397 ? 29.779 -20.191 -16.068 1.00 58.84 397 ASP A CA 1
ATOM 3057 C C . ASP A 1 397 ? 28.653 -19.599 -16.937 1.00 58.84 397 ASP A C 1
ATOM 3059 O O . ASP A 1 397 ? 28.179 -18.473 -16.751 1.00 58.84 397 ASP A O 1
ATOM 3063 N N . ALA A 1 398 ? 28.154 -20.422 -17.863 1.00 53.69 398 ALA A N 1
ATOM 3064 C CA . ALA A 1 398 ? 26.969 -20.122 -18.662 1.00 53.69 398 ALA A CA 1
ATOM 3065 C C . ALA A 1 398 ? 25.676 -20.032 -17.821 1.00 53.69 398 ALA A C 1
ATOM 3067 O O . ALA A 1 398 ? 24.689 -19.462 -18.294 1.00 53.69 398 ALA A O 1
ATOM 3068 N N . LYS A 1 399 ? 25.652 -20.563 -16.586 1.00 59.56 399 LYS A N 1
ATOM 3069 C CA . LYS A 1 399 ? 24.540 -20.357 -15.647 1.00 59.56 399 LYS A CA 1
ATOM 3070 C C . LYS A 1 399 ? 24.589 -18.949 -15.065 1.00 59.56 399 LYS A C 1
ATOM 3072 O O . LYS A 1 399 ? 23.597 -18.249 -15.222 1.00 59.56 399 LYS A O 1
ATOM 3077 N N . ALA A 1 400 ? 25.716 -18.504 -14.502 1.00 61.00 400 ALA A N 1
ATOM 3078 C CA . ALA A 1 400 ? 25.887 -17.146 -13.976 1.00 61.00 400 ALA A CA 1
ATOM 3079 C C . ALA A 1 400 ? 25.556 -16.056 -15.009 1.00 61.00 400 ALA A C 1
ATOM 3081 O O . ALA A 1 400 ? 24.827 -15.117 -14.692 1.00 61.00 400 ALA A O 1
ATOM 3082 N N . LEU A 1 401 ? 26.008 -16.195 -16.263 1.00 61.41 401 LEU A N 1
ATOM 3083 C CA . LEU A 1 401 ? 25.670 -15.228 -17.317 1.00 61.41 401 LEU A CA 1
ATOM 3084 C C . LEU A 1 401 ? 24.160 -15.202 -17.618 1.00 61.41 401 LEU A C 1
ATOM 3086 O O . LEU A 1 401 ? 23.565 -14.135 -17.768 1.00 61.41 401 LEU A O 1
ATOM 3090 N N . ALA A 1 402 ? 23.528 -16.373 -17.695 1.00 63.56 402 ALA A N 1
ATOM 3091 C CA . ALA A 1 402 ? 22.097 -16.479 -17.950 1.00 63.56 402 ALA A CA 1
ATOM 3092 C C . ALA A 1 402 ? 21.233 -16.103 -16.726 1.00 63.56 402 ALA A C 1
ATOM 3094 O O . ALA A 1 402 ? 20.085 -15.699 -16.899 1.00 63.56 402 ALA A O 1
ATOM 3095 N N . GLU A 1 403 ? 21.779 -16.181 -15.512 1.00 66.81 403 GLU A N 1
ATOM 3096 C CA . GLU A 1 403 ? 21.145 -15.692 -14.286 1.00 66.81 403 GLU A CA 1
ATOM 3097 C C . GLU A 1 403 ? 21.266 -14.168 -14.162 1.00 66.81 403 GLU A C 1
ATOM 3099 O O . GLU A 1 403 ? 20.266 -13.516 -13.889 1.00 66.81 403 GLU A O 1
ATOM 3104 N N . ASN A 1 404 ? 22.413 -13.566 -14.505 1.00 68.75 404 ASN A N 1
ATOM 3105 C CA . ASN A 1 404 ? 22.533 -12.107 -14.647 1.00 68.75 404 ASN A CA 1
ATOM 3106 C C . ASN A 1 404 ? 21.522 -11.553 -15.671 1.00 68.75 404 ASN A C 1
ATOM 3108 O O . ASN A 1 404 ? 20.891 -10.527 -15.414 1.00 68.75 404 ASN A O 1
ATOM 3112 N N . PHE A 1 405 ? 21.311 -12.257 -16.793 1.00 66.75 405 PHE A N 1
ATOM 3113 C CA . PHE A 1 405 ? 20.236 -11.943 -17.741 1.00 66.75 405 PHE A CA 1
ATOM 3114 C C . PHE A 1 405 ? 18.842 -12.031 -17.102 1.00 66.75 405 PHE A C 1
ATOM 3116 O O . PHE A 1 405 ? 18.022 -11.160 -17.378 1.00 66.75 405 PHE A O 1
ATOM 3123 N N . ARG A 1 406 ? 18.568 -13.050 -16.272 1.00 68.94 406 ARG A N 1
ATOM 3124 C CA . ARG A 1 406 ? 17.267 -13.258 -15.612 1.00 68.94 406 ARG A CA 1
ATOM 3125 C C . ARG A 1 406 ? 16.986 -12.183 -14.560 1.00 68.94 406 ARG A C 1
ATOM 3127 O O . ARG A 1 406 ? 15.929 -11.564 -14.616 1.00 68.94 406 ARG A O 1
ATOM 3134 N N . THR A 1 407 ? 17.941 -11.902 -13.675 1.00 71.44 407 THR A N 1
ATOM 3135 C CA . THR A 1 407 ? 17.848 -10.847 -12.650 1.00 71.44 407 THR A CA 1
ATOM 3136 C C . THR A 1 407 ? 17.599 -9.476 -13.278 1.00 71.44 407 THR A C 1
ATOM 3138 O O . THR A 1 407 ? 16.723 -8.737 -12.836 1.00 71.44 407 THR A O 1
ATOM 3141 N N . ASN A 1 408 ? 18.304 -9.159 -14.368 1.00 80.31 408 ASN A N 1
ATOM 3142 C CA . ASN A 1 408 ? 18.199 -7.863 -15.037 1.00 80.31 408 ASN A CA 1
ATOM 3143 C C . ASN A 1 408 ? 17.125 -7.804 -16.144 1.00 80.31 408 ASN A C 1
ATOM 3145 O O . ASN A 1 408 ? 16.983 -6.767 -16.798 1.00 80.31 408 ASN A O 1
ATOM 3149 N N . VAL A 1 409 ? 16.335 -8.864 -16.379 1.00 84.19 409 VAL A N 1
ATOM 3150 C CA . VAL A 1 409 ? 15.432 -8.942 -17.550 1.00 84.19 409 VAL A CA 1
ATOM 3151 C C . VAL A 1 409 ? 14.365 -7.840 -17.564 1.00 84.19 409 VAL A C 1
ATOM 3153 O O . VAL A 1 409 ? 14.041 -7.309 -18.631 1.00 84.19 409 VAL A O 1
ATOM 3156 N N . ARG A 1 410 ? 13.881 -7.417 -16.384 1.00 87.94 410 ARG A N 1
ATOM 3157 C CA . ARG A 1 410 ? 12.975 -6.263 -16.242 1.00 87.94 410 ARG A CA 1
ATOM 3158 C C . ARG A 1 410 ? 13.611 -4.995 -16.807 1.00 87.94 410 ARG A C 1
ATOM 3160 O O . ARG A 1 410 ? 13.002 -4.361 -17.669 1.00 87.94 410 ARG A O 1
ATOM 3167 N N . PHE A 1 411 ? 14.830 -4.658 -16.389 1.00 88.06 411 PHE A N 1
ATOM 3168 C CA . PHE A 1 411 ? 15.555 -3.488 -16.891 1.00 88.06 411 PHE A CA 1
ATOM 3169 C C . PHE A 1 411 ? 15.860 -3.616 -18.392 1.00 88.06 411 PHE A C 1
ATOM 3171 O O . PHE A 1 411 ? 15.530 -2.720 -19.165 1.00 88.06 411 PHE A O 1
ATOM 3178 N N . ILE A 1 412 ? 16.376 -4.774 -18.829 1.00 85.94 412 ILE A N 1
ATOM 3179 C CA . ILE A 1 412 ? 16.719 -5.060 -20.235 1.00 85.94 412 ILE A CA 1
ATOM 3180 C C . ILE A 1 412 ? 15.511 -4.876 -21.167 1.00 85.94 412 ILE A C 1
ATOM 3182 O O . ILE A 1 412 ? 15.665 -4.334 -22.261 1.00 85.94 412 ILE A O 1
ATOM 3186 N N . SER A 1 413 ? 14.311 -5.294 -20.750 1.00 90.81 413 SER A N 1
ATOM 3187 C CA . SER A 1 413 ? 13.075 -5.128 -21.534 1.00 90.81 413 SER A CA 1
ATOM 3188 C C . SER A 1 413 ? 12.626 -3.666 -21.709 1.00 90.81 413 SER A C 1
ATOM 3190 O O . SER A 1 413 ? 11.780 -3.370 -22.561 1.00 90.81 413 SER A O 1
ATOM 3192 N N . GLY A 1 414 ? 13.173 -2.761 -20.890 1.00 89.50 414 GLY A N 1
ATOM 3193 C CA . GLY A 1 414 ? 12.763 -1.368 -20.732 1.00 89.50 414 GLY A CA 1
ATOM 3194 C C . GLY A 1 414 ? 11.565 -1.152 -19.798 1.00 89.50 414 GLY A C 1
ATOM 3195 O O . GLY A 1 414 ? 11.252 -0.003 -19.506 1.00 89.50 414 GLY A O 1
ATOM 3196 N N . VAL A 1 415 ? 10.898 -2.209 -19.313 1.00 88.44 415 VAL A N 1
ATOM 3197 C CA . VAL A 1 415 ? 9.761 -2.095 -18.374 1.00 88.44 415 VAL A CA 1
ATOM 3198 C C . VAL A 1 415 ? 10.229 -1.753 -16.954 1.00 88.44 415 VAL A C 1
ATOM 3200 O O . VAL A 1 415 ? 9.591 -0.954 -16.279 1.00 88.44 415 VAL A O 1
ATOM 3203 N N . GLY A 1 416 ? 11.374 -2.291 -16.522 1.00 86.56 416 GLY A N 1
ATOM 3204 C CA . GLY A 1 416 ? 11.988 -2.017 -15.213 1.00 86.56 416 GLY A CA 1
ATOM 3205 C C . GLY A 1 416 ? 12.835 -0.742 -15.143 1.00 86.56 416 GLY A C 1
ATOM 3206 O O . GLY A 1 416 ? 13.657 -0.615 -14.244 1.00 86.56 416 GLY A O 1
ATOM 3207 N N . ALA A 1 417 ? 12.701 0.179 -16.101 1.00 90.56 417 ALA A N 1
ATOM 3208 C CA . ALA A 1 417 ? 13.394 1.466 -16.075 1.00 90.56 417 ALA A CA 1
ATOM 3209 C C . ALA A 1 417 ? 12.582 2.481 -15.249 1.00 90.56 417 ALA A C 1
ATOM 3211 O O . ALA A 1 417 ? 11.831 3.277 -15.810 1.00 90.56 417 ALA A O 1
ATOM 3212 N N . GLU A 1 418 ? 12.695 2.422 -13.923 1.00 92.25 418 GLU A N 1
ATOM 3213 C CA . GLU A 1 418 ? 11.797 3.099 -12.973 1.00 92.25 418 GLU A CA 1
ATOM 3214 C C . GLU A 1 418 ? 12.368 4.449 -12.483 1.00 92.25 418 GLU A C 1
ATOM 3216 O O . GLU A 1 418 ? 13.563 4.586 -12.218 1.00 92.25 418 GLU A O 1
ATOM 3221 N N . TYR A 1 419 ? 11.534 5.484 -12.355 1.00 92.44 419 TYR A N 1
ATOM 3222 C CA . TYR A 1 419 ? 11.961 6.827 -11.943 1.00 92.44 419 TYR A CA 1
ATOM 3223 C C . TYR A 1 419 ? 11.872 7.047 -10.431 1.00 92.44 419 TYR A C 1
ATOM 3225 O O . TYR A 1 419 ? 10.893 6.683 -9.791 1.00 92.44 419 TYR A O 1
ATOM 3233 N N . GLY A 1 420 ? 12.876 7.730 -9.872 1.00 86.38 420 GLY A N 1
ATOM 3234 C CA . GLY A 1 420 ? 12.898 8.092 -8.455 1.00 86.38 420 GLY A CA 1
ATOM 3235 C C . GLY A 1 420 ? 11.870 9.171 -8.063 1.00 86.38 420 GLY A C 1
ATOM 3236 O O . GLY A 1 420 ? 11.313 9.849 -8.944 1.00 86.38 420 GLY A O 1
ATOM 3237 N N . PRO A 1 421 ? 11.646 9.361 -6.744 1.00 87.69 421 PRO A N 1
ATOM 3238 C CA . PRO A 1 421 ? 10.732 10.365 -6.206 1.00 87.69 421 PRO A CA 1
ATOM 3239 C C . PRO A 1 421 ? 11.058 11.787 -6.673 1.00 87.69 421 PRO A C 1
ATOM 3241 O O . PRO A 1 421 ? 12.185 12.256 -6.527 1.00 87.69 421 PRO A O 1
ATOM 3244 N N . ASN A 1 422 ? 10.068 12.502 -7.211 1.00 88.19 422 ASN A N 1
ATOM 3245 C CA . ASN A 1 422 ? 10.198 13.911 -7.590 1.00 88.19 422 ASN A CA 1
ATOM 3246 C C . ASN A 1 422 ? 8.821 14.608 -7.663 1.00 88.19 422 ASN A C 1
ATOM 3248 O O . ASN A 1 422 ? 7.804 14.046 -7.267 1.00 88.19 422 ASN A O 1
ATOM 3252 N N . ILE A 1 423 ? 8.757 15.846 -8.172 1.00 86.44 423 ILE A N 1
ATOM 3253 C CA . ILE A 1 423 ? 7.501 16.617 -8.263 1.00 86.44 423 ILE A CA 1
ATOM 3254 C C . ILE A 1 423 ? 6.399 15.952 -9.111 1.00 86.44 423 ILE A C 1
ATOM 3256 O O . ILE A 1 423 ? 5.230 16.286 -8.922 1.00 86.44 423 ILE A O 1
ATOM 3260 N N . LEU A 1 424 ? 6.762 15.040 -10.020 1.00 88.38 424 LEU A N 1
ATOM 3261 C CA . LEU A 1 424 ? 5.857 14.239 -10.849 1.00 88.38 424 LEU A CA 1
ATOM 3262 C C . LEU A 1 424 ? 5.572 12.853 -10.264 1.00 88.38 424 LEU A C 1
ATOM 3264 O O . LEU A 1 424 ? 4.526 12.302 -10.580 1.00 88.38 424 LEU A O 1
ATOM 3268 N N . ASN A 1 425 ? 6.493 12.310 -9.461 1.00 86.62 425 ASN A N 1
ATOM 3269 C CA . ASN A 1 425 ? 6.460 10.952 -8.919 1.00 86.62 425 ASN A CA 1
ATOM 3270 C C . ASN A 1 425 ? 6.504 11.047 -7.387 1.00 86.62 425 ASN A C 1
ATOM 3272 O O . ASN A 1 425 ? 7.585 11.041 -6.796 1.00 86.62 425 ASN A O 1
ATOM 3276 N N . ARG A 1 426 ? 5.354 11.216 -6.733 1.00 75.00 426 ARG A N 1
ATOM 3277 C CA . ARG A 1 426 ? 5.300 11.320 -5.264 1.00 75.00 426 ARG A CA 1
ATOM 3278 C C . ARG A 1 426 ? 4.954 9.959 -4.664 1.00 75.00 426 ARG A C 1
ATOM 3280 O O . ARG A 1 426 ? 3.896 9.456 -5.031 1.00 75.00 426 ARG A O 1
ATOM 3287 N N . PRO A 1 427 ? 5.789 9.381 -3.776 1.00 67.12 427 PRO A N 1
ATOM 3288 C CA . PRO A 1 427 ? 5.438 8.180 -3.022 1.00 67.12 427 PRO A CA 1
ATOM 3289 C C . PRO A 1 427 ? 4.125 8.364 -2.260 1.00 67.12 427 PRO A C 1
ATOM 3291 O O . PRO A 1 427 ? 3.770 9.490 -1.908 1.00 67.12 427 PRO A O 1
ATOM 3294 N N . LEU A 1 428 ? 3.429 7.259 -2.008 1.00 61.16 428 LEU A N 1
ATOM 3295 C CA . LEU A 1 428 ? 2.257 7.244 -1.139 1.00 61.16 428 LEU A CA 1
ATOM 3296 C C . LEU A 1 428 ? 2.679 7.006 0.304 1.00 61.16 428 LEU A C 1
ATOM 3298 O O . LEU A 1 428 ? 3.588 6.217 0.552 1.00 61.16 428 LEU A O 1
ATOM 3302 N N . GLU A 1 429 ? 2.014 7.694 1.229 1.00 50.56 429 GLU A N 1
ATOM 3303 C CA . GLU A 1 429 ? 2.269 7.570 2.668 1.00 50.56 429 GLU A CA 1
ATOM 3304 C C . GLU A 1 429 ? 1.766 6.216 3.207 1.00 50.56 429 GLU A C 1
ATOM 3306 O O . GLU A 1 429 ? 2.416 5.636 4.068 1.00 50.56 429 GLU A O 1
ATOM 3311 N N . ASP A 1 430 ? 0.705 5.658 2.607 1.00 49.38 430 ASP A N 1
ATOM 3312 C CA . ASP A 1 430 ? 0.082 4.377 2.991 1.00 49.38 430 ASP A CA 1
ATOM 3313 C C . ASP A 1 430 ? 0.582 3.163 2.165 1.00 49.38 430 ASP A C 1
ATOM 3315 O O . ASP A 1 430 ? 0.002 2.077 2.206 1.00 49.38 430 ASP A O 1
ATOM 3319 N N . GLY A 1 431 ? 1.639 3.339 1.362 1.00 51.34 431 GLY A N 1
ATOM 3320 C CA . GLY A 1 431 ? 2.124 2.329 0.412 1.00 51.34 431 GLY A CA 1
ATOM 3321 C C . GLY A 1 431 ? 1.245 2.168 -0.842 1.00 51.34 431 GLY A C 1
ATOM 3322 O O . GLY A 1 431 ? 0.333 2.952 -1.098 1.00 51.34 431 GLY A O 1
ATOM 3323 N N . SER A 1 432 ? 1.549 1.166 -1.676 1.00 55.91 432 SER A N 1
ATOM 3324 C CA . SER A 1 432 ? 0.741 0.815 -2.856 1.00 55.91 432 SER A CA 1
ATOM 3325 C C . SER A 1 432 ? 0.268 -0.633 -2.800 1.00 55.91 432 SER A C 1
ATOM 3327 O O . SER A 1 432 ? 1.070 -1.553 -2.609 1.00 55.91 432 SER A O 1
ATOM 3329 N N . ARG A 1 433 ? -1.027 -0.837 -3.039 1.00 63.28 433 ARG A N 1
ATOM 3330 C CA . ARG A 1 433 ? -1.619 -2.154 -3.293 1.00 63.28 433 ARG A CA 1
ATOM 3331 C C . ARG A 1 433 ? -1.513 -2.465 -4.798 1.00 63.28 433 ARG A C 1
ATOM 3333 O O . ARG A 1 433 ? -1.568 -1.555 -5.621 1.00 63.28 433 ARG A O 1
ATOM 3340 N N . GLY A 1 434 ? -1.320 -3.735 -5.161 1.00 80.19 434 GLY A N 1
ATOM 3341 C CA . GLY A 1 434 ? -1.107 -4.154 -6.556 1.00 80.19 434 GLY A CA 1
ATOM 3342 C C . GLY A 1 434 ? 0.260 -3.773 -7.147 1.00 80.19 434 GLY A C 1
ATOM 3343 O O . GLY A 1 434 ? 1.233 -3.555 -6.425 1.00 80.19 434 GLY A O 1
ATOM 3344 N N . ALA A 1 435 ? 0.345 -3.746 -8.482 1.00 84.06 435 ALA A N 1
ATOM 3345 C CA . ALA A 1 435 ? 1.586 -3.514 -9.229 1.00 84.06 435 ALA A CA 1
ATOM 3346 C C . ALA A 1 435 ? 1.843 -2.048 -9.642 1.00 84.06 435 ALA A C 1
ATOM 3348 O O . ALA A 1 435 ? 2.905 -1.764 -10.202 1.00 84.06 435 ALA A O 1
ATOM 3349 N N . LEU A 1 436 ? 0.909 -1.114 -9.416 1.00 86.94 436 LEU A N 1
ATOM 3350 C CA . LEU A 1 436 ? 1.146 0.309 -9.689 1.00 86.94 436 LEU A CA 1
ATOM 3351 C C . LEU A 1 436 ? 1.913 0.979 -8.551 1.00 86.94 436 LEU A C 1
ATOM 3353 O O . LEU A 1 436 ? 1.483 0.959 -7.404 1.00 86.94 436 LEU A O 1
ATOM 3357 N N . SER A 1 437 ? 2.964 1.724 -8.887 1.00 86.81 437 SER A N 1
ATOM 3358 C CA . SER A 1 437 ? 3.592 2.664 -7.958 1.00 86.81 437 SER A CA 1
ATOM 3359 C C . SER A 1 437 ? 4.097 3.928 -8.677 1.00 86.81 437 SER A C 1
ATOM 3361 O O . SER A 1 437 ? 4.362 3.911 -9.881 1.00 86.81 437 SER A O 1
ATOM 3363 N N . PRO A 1 438 ? 4.180 5.080 -7.989 1.00 90.12 438 PRO A N 1
ATOM 3364 C CA . PRO A 1 438 ? 4.726 6.313 -8.557 1.00 90.12 438 PRO A CA 1
ATOM 3365 C C . PRO A 1 438 ? 6.141 6.109 -9.119 1.00 90.12 438 PRO A C 1
ATOM 3367 O O . PRO A 1 438 ? 7.036 5.668 -8.406 1.00 90.12 438 PRO A O 1
ATOM 3370 N N . GLY A 1 439 ? 6.354 6.462 -10.387 1.00 91.06 439 GLY A N 1
ATOM 3371 C CA . GLY A 1 439 ? 7.637 6.306 -11.078 1.00 91.06 439 GLY A CA 1
ATOM 3372 C C . GLY A 1 439 ? 7.794 5.031 -11.915 1.00 91.06 439 GLY A C 1
ATOM 3373 O O . GLY A 1 439 ? 8.782 4.940 -12.645 1.00 91.06 439 GLY A O 1
ATOM 3374 N N . VAL A 1 440 ? 6.843 4.088 -11.900 1.00 91.81 440 VAL A N 1
ATOM 3375 C CA . VAL A 1 440 ? 6.882 2.890 -12.768 1.00 91.81 440 VAL A CA 1
ATOM 3376 C C . VAL A 1 440 ? 6.063 3.073 -14.047 1.00 91.81 440 VAL A C 1
ATOM 3378 O O . VAL A 1 440 ? 5.262 3.999 -14.179 1.00 91.81 440 VAL A O 1
ATOM 3381 N N . ILE A 1 441 ? 6.274 2.194 -15.022 1.00 92.25 441 ILE A N 1
ATOM 3382 C CA . ILE A 1 441 ? 5.479 2.122 -16.254 1.00 92.25 441 ILE A CA 1
ATOM 3383 C C . ILE A 1 441 ? 4.186 1.344 -15.972 1.00 92.25 441 ILE A C 1
ATOM 3385 O O . ILE A 1 441 ? 4.224 0.368 -15.230 1.00 92.25 441 ILE A O 1
ATOM 3389 N N . LEU A 1 442 ? 3.060 1.734 -16.589 1.00 91.88 442 LEU A N 1
ATOM 3390 C CA . LEU A 1 442 ? 1.817 0.948 -16.521 1.00 91.88 442 LEU A CA 1
ATOM 3391 C C . LEU A 1 442 ? 2.069 -0.534 -16.882 1.00 91.88 442 LEU A C 1
ATOM 3393 O O . LEU A 1 442 ? 2.484 -0.793 -18.019 1.00 91.88 442 LEU A O 1
ATOM 3397 N N . PRO A 1 443 ? 1.777 -1.495 -15.982 1.00 91.44 443 PRO A N 1
ATOM 3398 C CA . PRO A 1 443 ? 1.772 -2.914 -16.316 1.00 91.44 443 PRO A CA 1
ATOM 3399 C C . PRO A 1 443 ? 0.773 -3.192 -17.448 1.00 91.44 443 PRO A C 1
ATOM 3401 O O . PRO A 1 443 ? -0.290 -2.556 -17.470 1.00 91.44 443 PRO A O 1
ATOM 3404 N N . PRO A 1 444 ? 1.056 -4.138 -18.364 1.00 93.75 444 PRO A N 1
ATOM 3405 C CA . PRO A 1 444 ? 0.077 -4.580 -19.347 1.00 93.75 444 PRO A CA 1
ATOM 3406 C C . PRO A 1 444 ? -1.235 -4.981 -18.675 1.00 93.75 444 PRO A C 1
ATOM 3408 O O . PRO A 1 444 ? -1.222 -5.734 -17.705 1.00 93.75 444 PRO A O 1
ATOM 3411 N N . ALA A 1 445 ? -2.349 -4.451 -19.168 1.00 95.25 445 ALA A N 1
ATOM 3412 C CA . ALA A 1 445 ? -3.686 -4.806 -18.708 1.00 95.25 445 ALA A CA 1
ATOM 3413 C C . ALA A 1 445 ? -4.647 -4.746 -19.891 1.00 95.25 445 ALA A C 1
ATOM 3415 O O . ALA A 1 445 ? -4.604 -3.800 -20.690 1.00 95.25 445 ALA A O 1
ATOM 3416 N N . ARG A 1 446 ? -5.504 -5.758 -20.004 1.00 96.44 446 ARG A N 1
ATOM 3417 C CA . ARG A 1 446 ? -6.417 -5.922 -21.131 1.00 96.44 446 ARG A CA 1
ATOM 3418 C C . ARG A 1 446 ? -7.862 -5.737 -20.696 1.00 96.44 446 ARG A C 1
ATOM 3420 O O . ARG A 1 446 ? -8.268 -6.266 -19.674 1.00 96.44 446 ARG A O 1
ATOM 3427 N N . ALA A 1 447 ? -8.621 -4.988 -21.486 1.00 97.69 447 ALA A N 1
ATOM 3428 C CA . ALA A 1 447 ? -9.992 -4.604 -21.169 1.00 97.69 447 ALA A CA 1
ATOM 3429 C C . ALA A 1 447 ? -10.825 -4.448 -22.448 1.00 97.69 447 ALA A C 1
ATOM 3431 O O . ALA A 1 447 ? -10.277 -4.242 -23.537 1.00 97.69 447 ALA A O 1
ATOM 3432 N N . THR A 1 448 ? -12.149 -4.490 -22.330 1.00 98.25 448 THR A N 1
ATOM 3433 C CA . THR A 1 448 ? -13.056 -4.242 -23.458 1.00 98.25 448 THR A CA 1
ATOM 3434 C C . THR A 1 448 ? -13.420 -2.761 -23.532 1.00 98.25 448 THR A C 1
ATOM 3436 O O . THR A 1 448 ? -13.959 -2.191 -22.584 1.00 98.25 448 THR A O 1
ATOM 3439 N N . ARG A 1 449 ? -13.177 -2.093 -24.668 1.00 97.69 449 ARG A N 1
ATOM 3440 C CA . ARG A 1 449 ? -13.624 -0.702 -24.856 1.00 97.69 449 ARG A CA 1
ATOM 3441 C C . ARG A 1 449 ? -15.151 -0.660 -24.979 1.00 97.69 449 ARG A C 1
ATOM 3443 O O . ARG A 1 449 ? -15.733 -1.288 -25.863 1.00 97.69 449 ARG A O 1
ATOM 3450 N N . TYR A 1 450 ? -15.811 0.130 -24.132 1.00 97.88 450 TYR A N 1
ATOM 3451 C CA . TYR A 1 450 ? -17.271 0.128 -23.993 1.00 97.88 450 TYR A CA 1
ATOM 3452 C C . TYR A 1 450 ? -18.001 0.409 -25.319 1.00 97.88 450 TYR A C 1
ATOM 3454 O O . TYR A 1 450 ? -18.934 -0.308 -25.684 1.00 97.88 450 TYR A O 1
ATOM 3462 N N . VAL A 1 451 ? -17.577 1.441 -26.057 1.00 95.75 451 VAL A N 1
ATOM 3463 C CA . VAL A 1 451 ? -18.327 1.999 -27.202 1.00 95.75 451 VAL A CA 1
ATOM 3464 C C . VAL A 1 451 ? -18.403 1.107 -28.443 1.00 95.75 451 VAL A C 1
ATOM 3466 O O . VAL A 1 451 ? -19.333 1.263 -29.230 1.00 95.75 451 VAL A O 1
ATOM 3469 N N . ASP A 1 452 ? -17.454 0.191 -28.632 1.00 95.12 452 ASP A N 1
ATOM 3470 C CA . ASP A 1 452 ? -17.382 -0.697 -29.802 1.00 95.12 452 ASP A CA 1
ATOM 3471 C C . ASP A 1 452 ? -17.145 -2.175 -29.447 1.00 95.12 452 ASP A C 1
ATOM 3473 O O . ASP A 1 452 ? -17.081 -3.009 -30.347 1.00 95.12 452 ASP A O 1
ATOM 3477 N N . ALA A 1 453 ? -17.076 -2.504 -28.151 1.00 95.50 453 ALA A N 1
ATOM 3478 C CA . ALA A 1 453 ? -16.779 -3.838 -27.625 1.00 95.50 453 ALA A CA 1
ATOM 3479 C C . ALA A 1 453 ? -15.448 -4.429 -28.132 1.00 95.50 453 ALA A C 1
ATOM 3481 O O . ALA A 1 453 ? -15.280 -5.646 -28.178 1.00 95.50 453 ALA A O 1
ATOM 3482 N N . ASN A 1 454 ? -14.493 -3.580 -28.526 1.00 96.00 454 ASN A N 1
ATOM 3483 C CA . ASN A 1 454 ? -13.190 -4.034 -28.991 1.00 96.00 454 ASN A CA 1
ATOM 3484 C C . ASN A 1 454 ? -12.248 -4.319 -27.800 1.00 96.00 454 ASN A C 1
ATOM 3486 O O . ASN A 1 454 ? -12.017 -3.404 -27.003 1.00 96.00 454 ASN A O 1
ATOM 3490 N N . PRO A 1 455 ? -11.638 -5.517 -27.698 1.00 96.94 455 PRO A N 1
ATOM 3491 C CA . PRO A 1 455 ? -10.572 -5.786 -26.735 1.00 96.94 455 PRO A CA 1
ATOM 3492 C C . PRO A 1 455 ? -9.341 -4.917 -27.020 1.00 96.94 455 PRO A C 1
ATOM 3494 O O . PRO A 1 455 ? -8.863 -4.861 -28.158 1.00 96.94 455 PRO A O 1
ATOM 3497 N N . VAL A 1 456 ? -8.814 -4.252 -25.995 1.00 96.62 456 VAL A N 1
ATOM 3498 C CA . VAL A 1 456 ? -7.677 -3.325 -26.097 1.00 96.62 456 VAL A CA 1
ATOM 3499 C C . VAL A 1 456 ? -6.676 -3.529 -24.964 1.00 96.62 456 VAL A C 1
ATOM 3501 O O . VAL A 1 456 ? -7.045 -3.887 -23.847 1.00 96.62 456 VAL A O 1
ATOM 3504 N N . ASP A 1 457 ? -5.406 -3.252 -25.253 1.00 96.62 457 ASP A N 1
ATOM 3505 C CA . ASP A 1 457 ? -4.362 -3.115 -24.238 1.00 96.62 457 ASP A CA 1
ATOM 3506 C C . ASP A 1 457 ? -4.420 -1.679 -23.685 1.00 96.62 457 ASP A C 1
ATOM 3508 O O . ASP A 1 457 ? -4.124 -0.716 -24.406 1.00 96.62 457 ASP A O 1
ATOM 3512 N N . LEU A 1 458 ? -4.833 -1.508 -22.425 1.00 95.69 458 LEU A N 1
ATOM 3513 C CA . LEU A 1 458 ? -5.159 -0.201 -21.831 1.00 95.69 458 LEU A CA 1
ATOM 3514 C C . LEU A 1 458 ? -4.001 0.801 -21.916 1.00 95.69 458 LEU A C 1
ATOM 3516 O O . LEU A 1 458 ? -4.200 1.985 -22.206 1.00 95.69 458 LEU A O 1
ATOM 3520 N N . GLN A 1 459 ? -2.768 0.330 -21.722 1.00 93.12 459 GLN A N 1
ATOM 3521 C CA . GLN A 1 459 ? -1.582 1.170 -21.811 1.00 93.12 459 GLN A CA 1
ATOM 3522 C C . GLN A 1 459 ? -1.306 1.655 -23.248 1.00 93.12 459 GLN A C 1
ATOM 3524 O O . GLN A 1 459 ? -0.717 2.729 -23.422 1.00 93.12 459 GLN A O 1
ATOM 3529 N N . LEU A 1 460 ? -1.753 0.930 -24.284 1.00 94.00 460 LEU A N 1
ATOM 3530 C CA . LEU A 1 460 ? -1.514 1.251 -25.701 1.00 94.00 460 LEU A CA 1
ATOM 3531 C C . LEU A 1 460 ? -2.691 1.927 -26.425 1.00 94.00 460 LEU A C 1
ATOM 3533 O O . LEU A 1 460 ? -2.480 2.469 -27.521 1.00 94.00 460 LEU A O 1
ATOM 3537 N N . ASP A 1 461 ? -3.906 1.881 -25.866 1.00 93.69 461 ASP A N 1
ATOM 3538 C CA . ASP A 1 461 ? -5.100 2.321 -26.596 1.00 93.69 461 ASP A CA 1
ATOM 3539 C C . ASP A 1 461 ? -5.100 3.829 -26.860 1.00 93.69 461 ASP A C 1
ATOM 3541 O O . ASP A 1 461 ? -5.246 4.273 -28.002 1.00 93.69 461 ASP A O 1
ATOM 3545 N N . ILE A 1 462 ? -4.839 4.615 -25.810 1.00 92.88 462 ILE A N 1
ATOM 3546 C CA . ILE A 1 462 ? -4.732 6.073 -25.893 1.00 92.88 462 ILE A CA 1
ATOM 3547 C C . ILE A 1 462 ? -3.421 6.435 -26.624 1.00 92.88 462 ILE A C 1
ATOM 3549 O O . ILE A 1 462 ? -2.335 6.145 -26.106 1.00 92.88 462 ILE A O 1
ATOM 3553 N N . PRO A 1 463 ? -3.483 7.077 -27.809 1.00 90.56 463 PRO A N 1
ATOM 3554 C CA . PRO A 1 463 ? -2.297 7.447 -28.575 1.00 90.56 463 PRO A CA 1
ATOM 3555 C C . PRO A 1 463 ? -1.487 8.539 -27.868 1.00 90.56 463 PRO A C 1
ATOM 3557 O O . PRO A 1 463 ? -2.009 9.347 -27.096 1.00 90.56 463 PRO A O 1
ATOM 3560 N N . MET A 1 464 ? -0.187 8.599 -28.152 1.00 89.81 464 MET A N 1
ATOM 3561 C CA . MET A 1 464 ? 0.713 9.528 -27.468 1.00 89.81 464 MET A CA 1
ATOM 3562 C C . MET A 1 464 ? 0.653 10.939 -28.077 1.00 89.81 464 MET A C 1
ATOM 3564 O O . MET A 1 464 ? 1.375 11.270 -29.013 1.00 89.81 464 MET A O 1
ATOM 3568 N N . LEU A 1 465 ? -0.239 11.775 -27.534 1.00 90.38 465 LEU A N 1
ATOM 3569 C CA . LEU A 1 465 ? -0.547 13.131 -28.027 1.00 90.38 465 LEU A CA 1
ATOM 3570 C C . LEU A 1 465 ? -0.020 14.269 -27.127 1.00 90.38 465 LEU A C 1
ATOM 3572 O O . LEU A 1 465 ? -0.434 15.426 -27.279 1.00 90.38 465 LEU A O 1
ATOM 3576 N N . GLY A 1 466 ? 0.883 13.950 -26.191 1.00 91.56 466 GLY A N 1
ATOM 3577 C CA . GLY A 1 466 ? 1.458 14.904 -25.234 1.00 91.56 466 GLY A CA 1
ATOM 3578 C C . GLY A 1 466 ? 0.539 15.233 -24.050 1.00 91.56 466 GLY A C 1
ATOM 3579 O O . GLY A 1 466 ? 0.688 16.292 -23.444 1.00 91.56 466 GLY A O 1
ATOM 3580 N N . GLN A 1 467 ? -0.428 14.356 -23.761 1.00 93.81 467 GLN A N 1
ATOM 3581 C CA . GLN A 1 467 ? -1.440 14.500 -22.710 1.00 93.81 467 GLN A CA 1
ATOM 3582 C C . GLN A 1 467 ? -1.122 13.627 -21.491 1.00 93.81 467 GLN A C 1
ATOM 3584 O O . GLN A 1 467 ? -0.603 12.520 -21.636 1.00 93.81 467 GLN A O 1
ATOM 3589 N N . PHE A 1 468 ? -1.501 14.101 -20.305 1.00 96.06 468 PHE A N 1
ATOM 3590 C CA . PHE A 1 468 ? -1.663 13.250 -19.125 1.00 96.06 468 PHE A CA 1
ATOM 3591 C C . PHE A 1 468 ? -2.935 12.405 -19.280 1.00 96.06 468 PHE A C 1
ATOM 3593 O O . PHE A 1 468 ? -3.929 12.875 -19.837 1.00 96.06 468 PHE A O 1
ATOM 3600 N N . ARG A 1 469 ? -2.927 11.171 -18.777 1.00 96.75 469 ARG A N 1
ATOM 3601 C CA . ARG A 1 469 ? -4.079 10.261 -18.789 1.00 96.75 469 ARG A CA 1
ATOM 3602 C C . ARG A 1 469 ? -4.535 10.060 -17.347 1.00 96.75 469 ARG A C 1
ATOM 3604 O O . ARG A 1 469 ? -3.746 9.617 -16.519 1.00 96.75 469 ARG A O 1
ATOM 3611 N N . ILE A 1 470 ? -5.776 10.424 -17.049 1.00 95.88 470 ILE A N 1
ATOM 3612 C CA . ILE A 1 470 ? -6.365 10.322 -15.712 1.00 95.88 470 ILE A CA 1
ATOM 3613 C C . ILE A 1 470 ? -7.364 9.172 -15.745 1.00 95.88 470 ILE A C 1
ATOM 3615 O O . ILE A 1 470 ? -8.440 9.322 -16.321 1.00 95.88 470 ILE A O 1
ATOM 3619 N N . TYR A 1 471 ? -6.998 8.030 -15.171 1.00 96.88 471 TYR A N 1
ATOM 3620 C CA . TYR A 1 471 ? -7.889 6.881 -15.046 1.00 96.88 471 TYR A CA 1
ATOM 3621 C C . TYR A 1 471 ? -8.650 6.969 -13.726 1.00 96.88 471 TYR A C 1
ATOM 3623 O O . TYR A 1 471 ? -8.037 7.044 -12.664 1.00 96.88 471 TYR A O 1
ATOM 3631 N N . PHE A 1 472 ? -9.972 6.932 -13.808 1.00 95.94 472 PHE A N 1
ATOM 3632 C CA . PHE A 1 472 ? -10.850 6.553 -12.711 1.00 95.94 472 PHE A CA 1
ATOM 3633 C C . PHE A 1 472 ? -11.027 5.035 -12.769 1.00 95.94 472 PHE A C 1
ATOM 3635 O O . PHE A 1 472 ? -11.339 4.506 -13.838 1.00 95.94 472 PHE A O 1
ATOM 3642 N N . LEU A 1 473 ? -10.808 4.339 -11.658 1.00 95.31 473 LEU A N 1
ATOM 3643 C CA . LEU A 1 473 ? -11.005 2.896 -11.551 1.00 95.31 473 LEU A CA 1
ATOM 3644 C C . LEU A 1 473 ? -12.027 2.605 -10.455 1.00 95.31 473 LEU A C 1
ATOM 3646 O O . LEU A 1 473 ? -11.900 3.127 -9.348 1.00 95.31 473 LEU A O 1
ATOM 3650 N N . CYS A 1 474 ? -13.032 1.794 -10.780 1.00 93.56 474 CYS A N 1
ATOM 3651 C CA . CYS A 1 474 ? -14.168 1.494 -9.907 1.00 93.56 474 CYS A CA 1
ATOM 3652 C C . CYS A 1 474 ? -14.459 -0.011 -9.903 1.00 93.56 474 CYS A C 1
ATOM 3654 O O . CYS A 1 474 ? -14.390 -0.645 -10.958 1.00 93.56 474 CYS A O 1
ATOM 3656 N N . GLY A 1 475 ? -14.867 -0.560 -8.755 1.00 90.81 475 GLY A N 1
ATOM 3657 C CA . GLY A 1 475 ? -15.330 -1.948 -8.639 1.00 90.81 475 GLY A CA 1
ATOM 3658 C C . GLY A 1 475 ? -16.596 -2.263 -9.455 1.00 90.81 475 GLY A C 1
ATOM 3659 O O . GLY A 1 475 ? -17.044 -1.473 -10.292 1.00 90.81 475 GLY A O 1
ATOM 3660 N N . ALA A 1 476 ? -17.196 -3.428 -9.201 1.00 88.69 476 ALA A N 1
ATOM 3661 C CA . ALA A 1 476 ? -18.380 -3.892 -9.930 1.00 88.69 476 ALA A CA 1
ATOM 3662 C C . ALA A 1 476 ? -19.623 -3.010 -9.693 1.00 88.69 476 ALA A C 1
ATOM 3664 O O . ALA A 1 476 ? -20.458 -2.848 -10.585 1.00 88.69 476 ALA A O 1
ATOM 3665 N N . ASN A 1 477 ? -19.747 -2.394 -8.514 1.00 87.06 477 ASN A N 1
ATOM 3666 C CA . ASN A 1 477 ? -20.872 -1.522 -8.178 1.00 87.06 477 ASN A CA 1
ATOM 3667 C C . ASN A 1 477 ? -20.632 -0.049 -8.567 1.00 87.06 477 ASN A C 1
ATOM 3669 O O . ASN A 1 477 ? -20.522 0.835 -7.715 1.00 87.06 477 ASN A O 1
ATOM 3673 N N . LEU A 1 478 ? -20.614 0.245 -9.872 1.00 88.56 478 LEU A N 1
ATOM 3674 C CA . LEU A 1 478 ? -20.421 1.616 -10.370 1.00 88.56 478 LEU A CA 1
ATOM 3675 C C . LEU A 1 478 ? -21.431 2.623 -9.782 1.00 88.56 478 LEU A C 1
ATOM 3677 O O . LEU A 1 478 ? -21.077 3.782 -9.562 1.00 88.56 478 LEU A O 1
ATOM 3681 N N . SER A 1 479 ? -22.658 2.192 -9.459 1.00 86.75 479 SER A N 1
ATOM 3682 C CA . SER A 1 479 ? -23.687 3.070 -8.881 1.00 86.75 479 SER A CA 1
ATOM 3683 C C . SER A 1 479 ? -23.277 3.687 -7.537 1.00 86.75 479 SER A C 1
ATOM 3685 O O . SER A 1 479 ? -23.620 4.835 -7.257 1.00 86.75 479 SER A O 1
ATOM 3687 N N . ALA A 1 480 ? -22.482 2.966 -6.740 1.00 84.00 480 ALA A N 1
ATOM 3688 C CA . ALA A 1 480 ? -21.957 3.456 -5.470 1.00 84.00 480 ALA A CA 1
ATOM 3689 C C . ALA A 1 480 ? -20.801 4.460 -5.648 1.00 84.00 480 ALA A C 1
ATOM 3691 O O . ALA A 1 480 ? -20.608 5.331 -4.799 1.00 84.00 480 ALA A O 1
ATOM 3692 N N . ALA A 1 481 ? -20.073 4.378 -6.766 1.00 86.94 481 ALA A N 1
ATOM 3693 C CA . ALA A 1 481 ? -18.993 5.294 -7.136 1.00 86.94 481 ALA A CA 1
ATOM 3694 C C . ALA A 1 481 ? -19.485 6.585 -7.824 1.00 86.94 481 ALA A C 1
ATOM 3696 O O . ALA A 1 481 ? -18.813 7.618 -7.752 1.00 86.94 481 ALA A O 1
ATOM 3697 N N . LEU A 1 482 ? -20.654 6.561 -8.482 1.00 88.62 482 LEU A N 1
ATOM 3698 C CA . LEU A 1 482 ? -21.189 7.697 -9.251 1.00 88.62 482 LEU A CA 1
ATOM 3699 C C . LEU A 1 482 ? -21.257 9.038 -8.488 1.00 88.62 482 LEU A C 1
ATOM 3701 O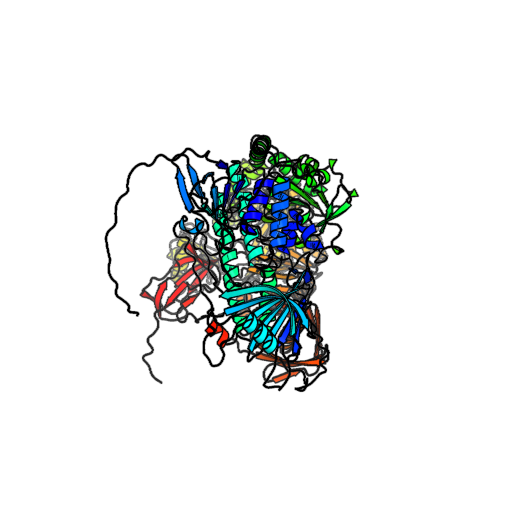 O . LEU A 1 482 ? -20.904 10.049 -9.102 1.00 88.62 482 LEU A O 1
ATOM 3705 N N . PRO A 1 483 ? -21.642 9.114 -7.194 1.00 87.00 483 PRO A N 1
ATOM 3706 C CA . PRO A 1 483 ? -21.648 10.382 -6.459 1.00 87.00 483 PRO A CA 1
ATOM 3707 C C . PRO A 1 483 ? -20.255 11.021 -6.369 1.00 87.00 483 PRO A C 1
ATOM 3709 O O . PRO A 1 483 ? -20.096 12.204 -6.674 1.00 87.00 483 PRO A O 1
ATOM 3712 N N . PHE A 1 484 ? -19.232 10.222 -6.044 1.00 86.62 484 PHE A N 1
ATOM 3713 C CA . PHE A 1 484 ? -17.837 10.669 -5.991 1.00 86.62 484 PHE A CA 1
ATOM 3714 C C . PHE A 1 484 ? -17.332 11.090 -7.376 1.00 86.62 484 PHE A C 1
ATOM 3716 O O . PHE A 1 484 ? -16.795 12.187 -7.538 1.00 86.62 484 PHE A O 1
ATOM 3723 N N . LEU A 1 485 ? -17.561 10.256 -8.400 1.00 89.69 485 LEU A N 1
ATOM 3724 C CA . LEU A 1 485 ? -17.178 10.569 -9.781 1.00 89.69 485 LEU A CA 1
ATOM 3725 C C . LEU A 1 485 ? -17.819 11.876 -10.266 1.00 89.69 485 LEU A C 1
ATOM 3727 O O . LEU A 1 485 ? -17.154 12.669 -10.934 1.00 89.69 485 LEU A O 1
ATOM 3731 N N . THR A 1 486 ? -19.085 12.119 -9.916 1.00 90.44 486 THR A N 1
ATOM 3732 C CA . THR A 1 486 ? -19.810 13.352 -10.255 1.00 90.44 486 THR A CA 1
ATOM 3733 C C . THR A 1 486 ? -19.156 14.557 -9.591 1.00 90.44 486 THR A C 1
ATOM 3735 O O . THR A 1 486 ? -18.724 15.467 -10.298 1.00 90.44 486 THR A O 1
ATOM 3738 N N . GLN A 1 487 ? -18.975 14.523 -8.267 1.00 87.62 487 GLN A N 1
ATOM 3739 C CA . GLN A 1 487 ? -18.368 15.617 -7.503 1.00 87.62 487 GLN A CA 1
ATOM 3740 C C . GLN A 1 487 ? -16.949 15.955 -7.995 1.00 87.62 487 GLN A C 1
ATOM 3742 O O . GLN A 1 487 ? -16.609 17.128 -8.176 1.00 87.62 487 GLN A O 1
ATOM 3747 N N . VAL A 1 488 ? -16.125 14.939 -8.279 1.00 88.06 488 VAL A N 1
ATOM 3748 C CA . VAL A 1 488 ? -14.780 15.135 -8.840 1.00 88.06 488 VAL A CA 1
ATOM 3749 C C . VAL A 1 488 ? -14.853 15.725 -10.251 1.00 88.06 488 VAL A C 1
ATOM 3751 O O . VAL A 1 488 ? -14.141 16.684 -10.543 1.00 88.06 488 VAL A O 1
ATOM 3754 N N . CYS A 1 489 ? -15.725 15.222 -11.130 1.00 91.50 489 CYS A N 1
ATOM 3755 C CA . CYS A 1 489 ? -15.864 15.744 -12.495 1.00 91.50 489 CYS A CA 1
ATOM 3756 C C . CYS A 1 489 ? -16.394 17.188 -12.536 1.00 91.50 489 CYS A C 1
ATOM 3758 O O . CYS A 1 489 ? -15.953 17.976 -13.381 1.00 91.50 489 CYS A O 1
ATOM 3760 N N . GLU A 1 490 ? -17.301 17.550 -11.628 1.00 89.50 490 GLU A N 1
ATOM 3761 C CA . GLU A 1 490 ? -17.789 18.919 -11.445 1.00 89.50 490 GLU A CA 1
ATOM 3762 C C . GLU A 1 490 ? -16.667 19.839 -10.955 1.00 89.50 490 GLU A C 1
ATOM 3764 O O . GLU A 1 490 ? -16.403 20.865 -11.585 1.00 89.50 490 GLU A O 1
ATOM 3769 N N . HIS A 1 491 ? -15.917 19.436 -9.922 1.00 86.38 491 HIS A N 1
ATOM 3770 C CA . HIS A 1 491 ? -14.774 20.209 -9.427 1.00 86.38 491 HIS A CA 1
ATOM 3771 C C . HIS A 1 491 ? -13.648 20.350 -10.470 1.00 86.38 491 HIS A C 1
ATOM 3773 O O . HIS A 1 491 ? -13.032 21.406 -10.598 1.00 86.38 491 HIS A O 1
ATOM 3779 N N . VAL A 1 492 ? -13.387 19.323 -11.283 1.00 87.88 492 VAL A N 1
ATOM 3780 C CA . VAL A 1 492 ? -12.449 19.400 -12.422 1.00 87.88 492 VAL A CA 1
ATOM 3781 C C . VAL A 1 492 ? -12.948 20.369 -13.508 1.00 87.88 492 VAL A C 1
ATOM 3783 O O . VAL A 1 492 ? -12.140 20.949 -14.239 1.00 87.88 492 VAL A O 1
ATOM 3786 N N . SER A 1 493 ? -14.264 20.575 -13.603 1.00 86.06 493 SER A N 1
ATOM 3787 C CA . SER A 1 493 ? -14.908 21.418 -14.616 1.00 86.06 493 SER A CA 1
ATOM 3788 C C . SER A 1 493 ? -15.156 22.869 -14.178 1.00 86.06 493 SER A C 1
ATOM 3790 O O . SER A 1 493 ? -15.300 23.723 -15.058 1.00 86.06 493 SER A O 1
ATOM 3792 N N . ASP A 1 494 ? -15.173 23.166 -12.872 1.00 84.50 494 ASP A N 1
ATOM 3793 C CA . ASP A 1 494 ? -15.405 24.509 -12.318 1.00 84.50 494 ASP A CA 1
ATOM 3794 C C . ASP A 1 494 ? -14.349 25.529 -12.786 1.00 84.50 494 ASP A C 1
ATOM 3796 O O . ASP A 1 494 ? -13.140 25.350 -12.627 1.00 84.50 494 ASP A O 1
ATOM 3800 N N . SER A 1 495 ? -14.816 26.641 -13.355 1.00 66.06 495 SER A N 1
ATOM 3801 C CA . SER A 1 495 ? -13.980 27.732 -13.856 1.00 66.06 495 SER A CA 1
ATOM 3802 C C . SER A 1 495 ? -13.354 28.621 -12.781 1.00 66.06 495 SER A C 1
ATOM 3804 O O . SER A 1 495 ? -12.386 29.315 -13.102 1.00 66.06 495 SER A O 1
ATOM 3806 N N . HIS A 1 496 ? -13.877 28.640 -11.552 1.00 65.31 496 HIS A N 1
ATOM 3807 C CA . HIS A 1 496 ? -13.434 29.583 -10.520 1.00 65.31 496 HIS A CA 1
ATOM 3808 C C . HIS A 1 496 ? -12.393 29.002 -9.559 1.00 65.31 496 HIS A C 1
ATOM 3810 O O . HIS A 1 496 ? -11.385 29.666 -9.306 1.00 65.31 496 HIS A O 1
ATOM 3816 N N . SER A 1 497 ? -12.582 27.777 -9.056 1.00 72.00 497 SER A N 1
ATOM 3817 C CA . SER A 1 497 ? -11.643 27.161 -8.101 1.00 72.00 497 SER A CA 1
ATOM 3818 C C . SER A 1 497 ? -10.567 26.286 -8.765 1.00 72.00 497 SER A C 1
ATOM 3820 O O . SER A 1 497 ? -9.399 26.303 -8.361 1.00 72.00 497 SER A O 1
ATOM 3822 N N . SER A 1 498 ? -10.919 25.560 -9.830 1.00 84.00 498 SER A N 1
ATOM 3823 C CA . SER A 1 498 ? -10.127 24.428 -10.319 1.00 84.00 498 SER A CA 1
ATOM 3824 C C . SER A 1 498 ? -8.823 24.818 -11.038 1.00 84.00 498 SER A C 1
ATOM 3826 O O . SER A 1 498 ? -8.837 25.561 -12.031 1.00 84.00 498 SER A O 1
ATOM 3828 N N . PRO A 1 499 ? -7.652 24.290 -10.627 1.00 83.06 499 PRO A N 1
ATOM 3829 C CA . PRO A 1 499 ? -6.421 24.394 -11.413 1.00 83.06 499 PRO A CA 1
ATOM 3830 C C . PRO A 1 499 ? -6.517 23.655 -12.759 1.00 83.06 499 PRO A C 1
ATOM 3832 O O . PRO A 1 499 ? -6.034 24.161 -13.773 1.00 83.06 499 PRO A O 1
ATOM 3835 N N . LEU A 1 500 ? -7.182 22.493 -12.791 1.00 86.81 500 LEU A N 1
ATOM 3836 C CA . LEU A 1 500 ? -7.293 21.641 -13.982 1.00 86.81 500 LEU A CA 1
ATOM 3837 C C . LEU A 1 500 ? -8.156 22.283 -15.076 1.00 86.81 500 LEU A C 1
ATOM 3839 O O . LEU A 1 500 ? -7.791 22.232 -16.256 1.00 86.81 500 LEU A O 1
ATOM 3843 N N . ARG A 1 501 ? -9.239 22.980 -14.702 1.00 89.06 501 ARG A N 1
ATOM 3844 C CA . ARG A 1 501 ? -10.046 23.757 -15.656 1.00 89.06 501 ARG A CA 1
ATOM 3845 C C . ARG A 1 501 ? -9.270 24.922 -16.266 1.00 89.06 501 ARG A C 1
ATOM 3847 O O . ARG A 1 501 ? -9.349 25.148 -17.479 1.00 89.06 501 ARG A O 1
ATOM 3854 N N . ARG A 1 502 ? -8.502 25.652 -15.448 1.00 89.00 502 ARG A N 1
ATOM 3855 C CA . ARG A 1 502 ? -7.651 26.764 -15.908 1.00 89.00 502 ARG A CA 1
ATOM 3856 C C . ARG A 1 502 ? -6.577 26.274 -16.878 1.00 89.00 502 ARG A C 1
ATOM 3858 O O . ARG A 1 502 ? -6.447 26.839 -17.963 1.00 89.00 502 ARG A O 1
ATOM 3865 N N . LEU A 1 503 ? -5.892 25.177 -16.548 1.00 90.31 503 LEU A N 1
ATOM 3866 C CA . LEU A 1 503 ? -4.916 24.533 -17.434 1.00 90.31 503 LEU A CA 1
ATOM 3867 C C . LEU A 1 503 ? -5.551 24.018 -18.732 1.00 90.31 503 LEU A C 1
ATOM 3869 O O . LEU A 1 503 ? -5.002 24.258 -19.802 1.00 90.31 503 LEU A O 1
ATOM 3873 N N . THR A 1 504 ? -6.730 23.395 -18.674 1.00 92.31 504 THR A N 1
ATOM 3874 C CA . THR A 1 504 ? -7.476 22.961 -19.873 1.00 92.31 504 THR A CA 1
ATOM 3875 C C . THR A 1 504 ? -7.848 24.141 -20.776 1.00 92.31 504 THR A C 1
ATOM 3877 O O . THR A 1 504 ? -7.726 24.058 -21.998 1.00 92.31 504 THR A O 1
ATOM 3880 N N . THR A 1 505 ? -8.239 25.275 -20.190 1.00 92.19 505 THR A N 1
ATOM 3881 C CA . THR A 1 505 ? -8.566 26.501 -20.939 1.00 92.19 505 THR A CA 1
ATOM 3882 C C . THR A 1 505 ? -7.319 27.104 -21.598 1.00 92.19 505 THR A C 1
ATOM 3884 O O . THR A 1 505 ? -7.348 27.437 -22.784 1.00 92.19 505 THR A O 1
ATOM 3887 N N . ALA A 1 506 ? -6.201 27.182 -20.866 1.00 93.00 506 ALA A N 1
ATOM 3888 C CA . ALA A 1 506 ? -4.917 27.641 -21.396 1.00 93.00 506 ALA A CA 1
ATOM 3889 C C . ALA A 1 506 ? -4.374 26.708 -22.495 1.00 93.00 506 ALA A C 1
ATOM 3891 O O . ALA A 1 506 ? -3.893 27.178 -23.528 1.00 93.00 506 ALA A O 1
ATOM 3892 N N . ALA A 1 507 ? -4.510 25.390 -22.317 1.00 94.31 507 ALA A N 1
ATOM 3893 C CA . ALA A 1 507 ? -4.128 24.392 -23.309 1.00 94.31 507 ALA A CA 1
ATOM 3894 C C . ALA A 1 507 ? -4.931 24.569 -24.601 1.00 94.31 507 ALA A C 1
ATOM 3896 O O . ALA A 1 507 ? -4.329 24.688 -25.664 1.00 94.31 507 ALA A O 1
ATOM 3897 N N . LYS A 1 508 ? -6.260 24.702 -24.513 1.00 94.25 508 LYS A N 1
ATOM 3898 C CA . LYS A 1 508 ? -7.126 24.940 -25.677 1.00 94.25 508 LYS A CA 1
ATOM 3899 C C . LYS A 1 508 ? -6.745 26.212 -26.448 1.00 94.25 508 LYS A C 1
ATOM 3901 O O . LYS A 1 508 ? -6.729 26.201 -27.676 1.00 94.25 508 LYS A O 1
ATOM 3906 N N . ALA A 1 509 ? -6.385 27.295 -25.755 1.00 94.69 509 ALA A N 1
ATOM 3907 C CA . ALA A 1 509 ? -5.876 28.508 -26.402 1.00 94.69 509 ALA A CA 1
ATOM 3908 C C . ALA A 1 509 ? -4.510 28.272 -27.084 1.00 94.69 509 ALA A C 1
ATOM 3910 O O . ALA A 1 509 ? -4.310 28.641 -28.244 1.00 94.69 509 ALA A O 1
ATOM 3911 N N . SER A 1 510 ? -3.583 27.598 -26.398 1.00 94.81 510 SER A N 1
ATOM 3912 C CA . SER A 1 510 ? -2.251 27.266 -26.919 1.00 94.81 510 SER A CA 1
ATOM 3913 C C . SER A 1 510 ? -2.310 26.356 -28.154 1.00 94.81 510 SER A C 1
ATOM 3915 O O . SER A 1 510 ? -1.701 26.660 -29.181 1.00 94.81 510 SER A O 1
ATOM 3917 N N . TYR A 1 511 ? -3.084 25.270 -28.110 1.00 92.75 511 TYR A N 1
ATOM 3918 C CA . TYR A 1 511 ? -3.284 24.369 -29.248 1.00 92.75 511 TYR A CA 1
ATOM 3919 C C . TYR A 1 511 ? -4.150 24.990 -30.355 1.00 92.75 511 TYR A C 1
ATOM 3921 O O . TYR A 1 511 ? -3.978 24.635 -31.516 1.00 92.75 511 TYR A O 1
ATOM 3929 N N . GLY A 1 512 ? -4.992 25.983 -30.048 1.00 92.12 512 GLY A N 1
ATOM 3930 C CA . GLY A 1 512 ? -5.658 26.804 -31.063 1.00 92.12 512 GLY A CA 1
ATOM 3931 C C . GLY A 1 512 ? -4.690 27.672 -31.881 1.00 92.12 512 GLY A C 1
ATOM 3932 O O . GLY A 1 512 ? -4.873 27.812 -33.087 1.00 92.12 512 GLY A O 1
ATOM 3933 N N . THR A 1 513 ? -3.640 28.225 -31.257 1.00 92.25 513 THR A N 1
ATOM 3934 C CA . THR A 1 513 ? -2.613 29.024 -31.970 1.00 92.25 513 THR A CA 1
ATOM 3935 C C . THR A 1 513 ? -1.535 28.174 -32.643 1.00 92.25 513 THR A C 1
ATOM 3937 O O . THR A 1 513 ? -1.021 28.550 -33.694 1.00 92.25 513 THR A O 1
ATOM 3940 N N . ARG A 1 514 ? -1.190 27.027 -32.049 1.00 90.62 514 ARG A N 1
ATOM 3941 C CA . ARG A 1 514 ? -0.209 26.061 -32.563 1.00 90.62 514 ARG A CA 1
ATOM 3942 C C . ARG A 1 514 ? -0.847 24.666 -32.561 1.00 90.62 514 ARG A C 1
ATOM 3944 O O . ARG A 1 514 ? -0.644 23.925 -31.593 1.00 90.62 514 ARG A O 1
ATOM 3951 N N . PRO A 1 515 ? -1.665 24.316 -33.567 1.00 90.69 515 PRO A N 1
ATOM 3952 C CA . PRO A 1 515 ? -2.328 23.017 -33.622 1.00 90.69 515 PRO A CA 1
ATOM 3953 C C . PRO A 1 515 ? -1.331 21.883 -33.875 1.00 90.69 515 PRO A C 1
ATOM 3955 O O . PRO A 1 515 ? -0.265 22.089 -34.454 1.00 90.69 515 PRO A O 1
ATOM 3958 N N . ARG A 1 516 ? -1.705 20.665 -33.470 1.00 88.94 516 ARG A N 1
ATOM 3959 C CA . ARG A 1 516 ? -1.002 19.446 -33.894 1.00 88.94 516 ARG A CA 1
ATOM 3960 C C . ARG A 1 516 ? -1.162 19.311 -35.423 1.00 88.94 516 ARG A C 1
ATOM 3962 O O . ARG A 1 516 ? -2.305 19.405 -35.890 1.00 88.94 516 ARG A O 1
ATOM 3969 N N . PRO A 1 517 ? -0.083 19.139 -36.211 1.00 85.12 517 PRO A N 1
ATOM 3970 C CA . PRO A 1 517 ? -0.201 18.879 -37.645 1.00 85.12 517 PRO A CA 1
ATOM 3971 C C . PRO A 1 517 ? -0.941 17.559 -37.898 1.00 85.12 517 PRO A C 1
ATOM 3973 O O . PRO A 1 517 ? -1.106 16.739 -36.997 1.00 85.12 517 PRO A O 1
ATOM 3976 N N . ARG A 1 518 ? -1.417 17.364 -39.132 1.00 75.50 518 ARG A N 1
ATOM 3977 C CA . ARG A 1 518 ? -2.067 16.119 -39.562 1.00 75.50 518 ARG A CA 1
ATOM 3978 C C . ARG A 1 518 ? -1.216 15.439 -40.623 1.00 75.50 518 ARG A C 1
ATOM 3980 O O . ARG A 1 518 ? -1.037 16.001 -41.702 1.00 75.50 518 ARG A O 1
ATOM 3987 N N . SER A 1 519 ? -0.757 14.227 -40.339 1.00 73.50 519 SER A N 1
ATOM 3988 C CA . SER A 1 519 ? -0.255 13.305 -41.353 1.00 73.50 519 SER A CA 1
ATOM 3989 C C . SER A 1 519 ? -1.424 12.782 -42.207 1.00 73.50 519 SER A C 1
ATOM 3991 O O . SER A 1 519 ? -2.542 12.637 -41.697 1.00 73.50 519 SER A O 1
ATOM 3993 N N . PRO A 1 520 ? -1.208 12.412 -43.485 1.00 71.62 520 PRO A N 1
ATOM 3994 C CA . PRO A 1 520 ? -2.188 11.652 -44.266 1.00 71.62 520 PRO A CA 1
ATOM 3995 C C . PRO A 1 520 ? -2.675 10.369 -43.569 1.00 71.62 520 PRO A C 1
ATOM 3997 O O . PRO A 1 520 ? -3.796 9.927 -43.811 1.00 71.62 520 PRO A O 1
ATOM 4000 N N . GLN A 1 521 ? -1.860 9.789 -42.681 1.00 66.50 521 GLN A N 1
ATOM 4001 C CA . GLN A 1 521 ? -2.192 8.584 -41.914 1.00 66.50 521 GLN A CA 1
ATOM 4002 C C . GLN A 1 521 ? -3.269 8.864 -40.841 1.00 66.50 521 GLN A C 1
ATOM 4004 O O . GLN A 1 521 ? -4.182 8.054 -40.645 1.00 66.50 521 GLN A O 1
ATOM 4009 N N . ASP A 1 522 ? -3.254 10.057 -40.229 1.00 67.44 522 ASP A N 1
ATOM 4010 C CA . ASP A 1 522 ? -4.193 10.473 -39.171 1.00 67.44 522 ASP A CA 1
ATOM 4011 C C . ASP A 1 522 ? -5.641 10.613 -39.656 1.00 67.44 522 ASP A C 1
ATOM 4013 O O . ASP A 1 522 ? -6.578 10.556 -38.852 1.00 67.44 522 ASP A O 1
ATOM 4017 N N . ALA A 1 523 ? -5.844 10.770 -40.970 1.00 68.69 523 ALA A N 1
ATOM 4018 C CA . ALA A 1 523 ? -7.168 10.871 -41.583 1.00 68.69 523 ALA A CA 1
ATOM 4019 C C . ALA A 1 523 ? -8.057 9.650 -41.278 1.00 68.69 523 ALA A C 1
ATOM 4021 O O . ALA A 1 523 ? -9.279 9.784 -41.207 1.00 68.69 523 ALA A O 1
ATOM 4022 N N . SER A 1 524 ? -7.445 8.483 -41.052 1.00 66.94 524 SER A N 1
ATOM 4023 C CA . SER A 1 524 ? -8.136 7.237 -40.701 1.00 66.94 524 SER A CA 1
ATOM 4024 C C . SER A 1 524 ? -8.426 7.073 -39.200 1.00 66.94 524 SER A C 1
ATOM 4026 O O . SER A 1 524 ? -9.338 6.334 -38.836 1.00 66.94 524 SER A O 1
ATOM 4028 N N . MET A 1 525 ? -7.693 7.772 -38.322 1.00 66.62 525 MET A N 1
ATOM 4029 C CA . MET A 1 525 ? -7.622 7.449 -36.884 1.00 66.62 525 MET A CA 1
ATOM 4030 C C . MET A 1 525 ? -8.464 8.352 -35.967 1.00 66.62 525 MET A C 1
ATOM 4032 O O . MET A 1 525 ? -8.633 8.036 -34.793 1.00 66.62 525 MET A O 1
ATOM 4036 N N . GLN A 1 526 ? -9.000 9.471 -36.471 1.00 82.75 526 GLN A N 1
ATOM 4037 C CA . GLN A 1 526 ? -9.861 10.401 -35.713 1.00 82.75 526 GLN A CA 1
ATOM 4038 C C . GLN A 1 526 ? -9.321 10.778 -34.312 1.00 82.75 526 GLN A C 1
ATOM 4040 O O . GLN A 1 526 ? -10.041 10.696 -33.318 1.00 82.75 526 GLN A O 1
ATOM 4045 N N . LEU A 1 527 ? -8.079 11.275 -34.226 1.00 83.88 527 LEU A N 1
ATOM 4046 C CA . LEU A 1 527 ? -7.403 11.648 -32.962 1.00 83.88 527 LEU A CA 1
ATOM 4047 C C . LEU A 1 527 ? -8.230 12.548 -32.014 1.00 83.88 527 LEU A C 1
ATOM 4049 O O . LEU A 1 527 ? -8.033 12.525 -30.802 1.00 83.88 527 LEU A O 1
ATOM 4053 N N . GLN A 1 528 ? -9.201 13.295 -32.555 1.00 86.00 528 GLN A N 1
ATOM 4054 C CA . GLN A 1 528 ? -10.177 14.099 -31.805 1.00 86.00 528 GLN A CA 1
ATOM 4055 C C . GLN A 1 528 ? -10.942 13.316 -30.721 1.00 86.00 528 GLN A C 1
ATOM 4057 O O . GLN A 1 528 ? -11.386 13.914 -29.746 1.00 86.00 528 GLN A O 1
ATOM 4062 N N . ARG A 1 529 ? -11.047 11.984 -30.844 1.00 90.56 529 ARG A N 1
ATOM 4063 C CA . ARG A 1 529 ? -11.648 11.090 -29.839 1.00 90.56 529 ARG A CA 1
ATOM 4064 C C . ARG A 1 529 ? -10.982 11.174 -28.457 1.00 90.56 529 ARG A C 1
ATOM 4066 O O . ARG A 1 529 ? -11.676 10.996 -27.464 1.00 90.56 529 ARG A O 1
ATOM 4073 N N . TYR A 1 530 ? -9.681 11.482 -28.396 1.00 92.31 530 TYR A N 1
ATOM 4074 C CA . TYR A 1 530 ? -8.865 11.450 -27.168 1.00 92.31 530 TYR A CA 1
ATOM 4075 C C . TYR A 1 530 ? -8.520 12.845 -26.599 1.00 92.31 530 TYR A C 1
ATOM 4077 O O . TYR A 1 530 ? -7.961 12.954 -25.506 1.00 92.31 530 TYR A O 1
ATOM 4085 N N . VAL A 1 531 ? -8.877 13.917 -27.319 1.00 92.31 531 VAL A N 1
ATOM 4086 C CA . VAL A 1 531 ? -8.714 15.334 -26.910 1.00 92.31 531 VAL A CA 1
ATOM 4087 C C . VAL A 1 531 ? -10.056 16.045 -26.669 1.00 92.31 531 VAL A C 1
ATOM 4089 O O . VAL A 1 531 ? -10.085 17.244 -26.407 1.00 92.31 531 VAL A O 1
ATOM 4092 N N . ALA A 1 532 ? -11.180 15.324 -26.754 1.00 90.12 532 ALA A N 1
ATOM 4093 C CA . ALA A 1 532 ? -12.528 15.899 -26.722 1.00 90.12 532 ALA A CA 1
ATOM 4094 C C . ALA A 1 532 ? -12.851 16.682 -25.432 1.00 90.12 532 ALA A C 1
ATOM 4096 O O . ALA A 1 532 ? -13.523 17.712 -25.496 1.00 90.12 532 ALA A O 1
ATOM 4097 N N . ALA A 1 533 ? -12.359 16.218 -24.277 1.00 91.19 533 ALA A N 1
ATOM 4098 C CA . ALA A 1 533 ? -12.514 16.905 -22.994 1.00 91.19 533 ALA A CA 1
ATOM 4099 C C . ALA A 1 533 ? -11.425 17.969 -22.739 1.00 91.19 533 ALA A C 1
ATOM 4101 O O . ALA A 1 533 ? -11.719 19.041 -22.208 1.00 91.19 533 ALA A O 1
ATOM 4102 N N . SER A 1 534 ? -10.170 17.689 -23.107 1.00 93.75 534 SER A N 1
ATOM 4103 C CA . SER A 1 534 ? -9.033 18.596 -22.922 1.00 93.75 534 SER A CA 1
ATOM 4104 C C . SER A 1 534 ? -7.871 18.245 -23.854 1.00 93.75 534 SER A C 1
ATOM 4106 O O . SER A 1 534 ? -7.546 17.079 -24.055 1.00 93.75 534 SER A O 1
ATOM 4108 N N . ASP A 1 535 ? -7.173 19.265 -24.358 1.00 93.44 535 ASP A N 1
ATOM 4109 C CA . ASP A 1 535 ? -5.930 19.110 -25.124 1.00 93.44 535 ASP A CA 1
ATOM 4110 C C . ASP A 1 535 ? -4.722 18.664 -24.277 1.00 93.44 535 ASP A C 1
ATOM 4112 O O . ASP A 1 535 ? -3.678 18.332 -24.844 1.00 93.44 535 ASP A O 1
ATOM 4116 N N . LEU A 1 536 ? -4.847 18.689 -22.942 1.00 94.56 536 LEU A N 1
ATOM 4117 C CA . LEU A 1 536 ? -3.784 18.375 -21.975 1.00 94.56 536 LEU A CA 1
ATOM 4118 C C . LEU A 1 536 ? -4.077 17.124 -21.129 1.00 94.56 536 LEU A C 1
ATOM 4120 O O . LEU A 1 536 ? -3.136 16.465 -20.691 1.00 94.56 536 LEU A O 1
ATOM 4124 N N . PHE A 1 537 ? -5.354 16.782 -20.934 1.00 95.56 537 PHE A N 1
ATOM 4125 C CA . PHE A 1 537 ? -5.792 15.636 -20.132 1.00 95.56 537 PHE A CA 1
ATOM 4126 C C . PHE A 1 537 ? -6.744 14.736 -20.932 1.00 95.56 537 PHE A C 1
ATOM 4128 O O . PHE A 1 537 ? -7.716 15.222 -21.510 1.00 95.56 537 PHE A O 1
ATOM 4135 N N . THR A 1 538 ? -6.501 13.428 -20.931 1.00 96.19 538 THR A N 1
ATOM 4136 C CA . THR A 1 538 ? -7.468 12.414 -21.375 1.00 96.19 538 THR A CA 1
ATOM 4137 C C . THR A 1 538 ? -8.037 11.735 -20.134 1.00 96.19 538 THR A C 1
ATOM 4139 O O . THR A 1 538 ? -7.287 11.107 -19.388 1.00 96.19 538 THR A O 1
ATOM 4142 N N . TYR A 1 539 ? -9.341 11.865 -19.897 1.00 96.56 539 TYR A N 1
ATOM 4143 C CA . TYR A 1 539 ? -10.017 11.210 -18.775 1.00 96.56 539 TYR A CA 1
ATOM 4144 C C . TYR A 1 539 ? -10.520 9.834 -19.210 1.00 96.56 539 TYR A C 1
ATOM 4146 O O . TYR A 1 539 ? -11.144 9.705 -20.261 1.00 96.56 539 TYR A O 1
ATOM 4154 N N . ALA A 1 540 ? -10.242 8.808 -18.419 1.00 97.56 540 ALA A N 1
ATOM 4155 C CA . ALA A 1 540 ? -10.606 7.428 -18.697 1.00 97.56 540 ALA A CA 1
ATOM 4156 C C . ALA A 1 540 ? -11.357 6.823 -17.509 1.00 97.56 540 ALA A C 1
ATOM 4158 O O . ALA A 1 540 ? -11.118 7.213 -16.370 1.00 97.56 540 ALA A O 1
ATOM 4159 N N . LEU A 1 541 ? -12.243 5.867 -17.776 1.00 97.75 541 LEU A N 1
ATOM 4160 C CA . LEU A 1 541 ? -12.930 5.071 -16.759 1.00 97.75 541 LEU A CA 1
ATOM 4161 C C . LEU A 1 541 ? -12.640 3.595 -17.033 1.00 97.75 541 LEU A C 1
ATOM 4163 O O . LEU A 1 541 ? -12.843 3.144 -18.156 1.00 97.75 541 LEU A O 1
ATOM 4167 N N . VAL A 1 542 ? -12.180 2.864 -16.023 1.00 97.88 542 VAL A N 1
ATOM 4168 C CA . VAL A 1 542 ? -12.063 1.400 -16.025 1.00 97.88 542 VAL A CA 1
ATOM 4169 C C . VAL A 1 542 ? -12.983 0.879 -14.927 1.00 97.88 542 VAL A C 1
ATOM 4171 O O . VAL A 1 542 ? -12.933 1.373 -13.800 1.00 97.88 542 VAL A O 1
ATOM 4174 N N . THR A 1 543 ? -13.852 -0.079 -15.232 1.00 96.25 543 THR A N 1
ATOM 4175 C CA . THR A 1 543 ? -14.757 -0.641 -14.223 1.00 96.25 543 THR A CA 1
ATOM 4176 C C . THR A 1 543 ? -15.045 -2.114 -14.458 1.00 96.25 543 THR A C 1
ATOM 4178 O O . THR A 1 543 ? -15.192 -2.540 -15.599 1.00 96.25 543 THR A O 1
ATOM 4181 N N . ALA A 1 544 ? -15.167 -2.875 -13.370 1.00 94.75 544 ALA A N 1
ATOM 4182 C CA . ALA A 1 544 ? -15.652 -4.256 -13.394 1.00 94.75 544 ALA A CA 1
ATOM 4183 C C . ALA A 1 544 ? -17.197 -4.353 -13.448 1.00 94.75 544 ALA A C 1
ATOM 4185 O O . ALA A 1 544 ? -17.759 -5.438 -13.318 1.00 94.75 544 ALA A O 1
ATOM 4186 N N . ALA A 1 545 ? -17.908 -3.226 -13.591 1.00 94.12 545 ALA A N 1
ATOM 4187 C CA . ALA A 1 545 ? -19.359 -3.213 -13.739 1.00 94.12 545 ALA A CA 1
ATOM 4188 C C . ALA A 1 545 ? -19.796 -3.855 -15.065 1.00 94.12 545 ALA A C 1
ATOM 4190 O O . ALA A 1 545 ? -19.198 -3.614 -16.115 1.00 94.12 545 ALA A O 1
ATOM 4191 N N . ALA A 1 546 ? -20.872 -4.642 -15.027 1.00 93.75 546 ALA A N 1
ATOM 4192 C CA . ALA A 1 546 ? -21.423 -5.272 -16.221 1.00 93.75 546 ALA A CA 1
ATOM 4193 C C . ALA A 1 546 ? -21.927 -4.217 -17.223 1.00 93.75 546 ALA A C 1
ATOM 4195 O O . ALA A 1 546 ? -22.509 -3.200 -16.846 1.00 93.75 546 ALA A O 1
ATOM 4196 N N . LYS A 1 547 ? -21.720 -4.452 -18.524 1.00 94.38 547 LYS A N 1
ATOM 4197 C CA . LYS A 1 547 ? -22.038 -3.463 -19.570 1.00 94.38 547 LYS A CA 1
ATOM 4198 C C . LYS A 1 547 ? -23.506 -3.026 -19.585 1.00 94.38 547 LYS A C 1
ATOM 4200 O O . LYS A 1 547 ? -23.802 -1.896 -19.952 1.00 94.38 547 LYS A O 1
ATOM 4205 N N . ASP A 1 548 ? -24.408 -3.933 -19.236 1.00 94.19 548 ASP A N 1
ATOM 4206 C CA . ASP A 1 548 ? -25.855 -3.736 -19.190 1.00 94.19 548 ASP A CA 1
ATOM 4207 C C . ASP A 1 548 ? -26.348 -3.071 -17.893 1.00 94.19 548 ASP A C 1
ATOM 4209 O O . ASP A 1 548 ? -27.530 -2.742 -17.795 1.00 94.19 548 ASP A O 1
ATOM 4213 N N . SER A 1 549 ? -25.465 -2.821 -16.916 1.00 94.12 549 SER A N 1
ATOM 4214 C CA . SER A 1 549 ? -25.821 -2.147 -15.663 1.00 94.12 549 SER A CA 1
ATOM 4215 C C . SER A 1 549 ? -25.731 -0.616 -15.722 1.00 94.12 549 SER A C 1
ATOM 4217 O O . SER A 1 549 ? -26.121 0.035 -14.753 1.00 94.12 549 SER A O 1
ATOM 4219 N N . PHE A 1 550 ? -25.184 -0.032 -16.797 1.00 96.00 550 PHE A N 1
ATOM 4220 C CA . PHE A 1 550 ? -25.084 1.421 -16.985 1.00 96.00 550 PHE A CA 1
ATOM 4221 C C . PHE A 1 550 ? -24.927 1.813 -18.461 1.00 96.00 550 PHE A C 1
ATOM 4223 O O . PHE A 1 550 ? -24.301 1.100 -19.247 1.00 96.00 550 PHE A O 1
ATOM 4230 N N . GLU A 1 551 ? -25.415 2.997 -18.818 1.00 96.44 551 GLU A N 1
ATOM 4231 C CA . GLU A 1 551 ? -25.182 3.646 -20.109 1.00 96.44 551 GLU A CA 1
ATOM 4232 C C . GLU A 1 551 ? -24.145 4.772 -19.994 1.00 96.44 551 GLU A C 1
ATOM 4234 O O . GLU A 1 551 ? -23.957 5.388 -18.944 1.00 96.44 551 GLU A O 1
ATOM 4239 N N . ILE A 1 552 ? -23.506 5.142 -21.113 1.00 96.75 552 ILE A N 1
ATOM 4240 C CA . ILE A 1 552 ? -22.599 6.311 -21.145 1.00 96.75 552 ILE A CA 1
ATOM 4241 C C . ILE A 1 552 ? -23.321 7.593 -20.693 1.00 96.75 552 ILE A C 1
ATOM 4243 O O . ILE A 1 552 ? -22.685 8.484 -20.136 1.00 96.75 552 ILE A O 1
ATOM 4247 N N . ALA A 1 553 ? -24.634 7.694 -20.919 1.00 96.25 553 ALA A N 1
ATOM 4248 C CA . ALA A 1 553 ? -25.449 8.838 -20.514 1.00 96.25 553 ALA A CA 1
ATOM 4249 C C . ALA A 1 553 ? -25.594 8.994 -18.985 1.00 96.25 553 ALA A C 1
ATOM 4251 O O . ALA A 1 553 ? -25.864 10.106 -18.531 1.00 96.25 553 ALA A O 1
ATOM 4252 N N . ASP A 1 554 ? -25.369 7.926 -18.213 1.00 94.56 554 ASP A N 1
ATOM 4253 C CA . ASP A 1 554 ? -25.459 7.927 -16.746 1.00 94.56 554 ASP A CA 1
ATOM 4254 C C . ASP A 1 554 ? -24.164 8.438 -16.084 1.00 94.56 554 ASP A C 1
ATOM 4256 O O . ASP A 1 554 ? -24.136 8.766 -14.898 1.00 94.56 554 ASP A O 1
ATOM 4260 N N . LEU A 1 555 ? -23.072 8.523 -16.854 1.00 96.44 555 LEU A N 1
ATOM 4261 C CA . LEU A 1 555 ? -21.765 8.979 -16.382 1.00 96.44 555 LEU A CA 1
ATOM 4262 C C . LEU A 1 555 ? -21.687 10.518 -16.314 1.00 96.44 555 LEU A C 1
ATOM 4264 O O . LEU A 1 555 ? -22.351 11.204 -17.096 1.00 96.44 555 LEU A O 1
ATOM 4268 N N . PRO A 1 556 ? -20.806 11.103 -15.479 1.00 95.69 556 PRO A N 1
ATOM 4269 C CA . PRO A 1 556 ? -20.597 12.550 -15.440 1.00 95.69 556 PRO A CA 1
ATOM 4270 C C . PRO A 1 556 ? -20.185 13.141 -16.807 1.00 95.69 556 PRO A C 1
ATOM 4272 O O . PRO A 1 556 ? -19.406 12.509 -17.531 1.00 95.69 556 PRO A O 1
ATOM 4275 N N . PRO A 1 557 ? -20.596 14.380 -17.163 1.00 95.31 557 PRO A N 1
ATOM 4276 C CA . PRO A 1 557 ? -20.378 14.964 -18.498 1.00 95.31 557 PRO A CA 1
ATOM 4277 C C . PRO A 1 557 ? -18.925 14.961 -19.006 1.00 95.31 557 PRO A C 1
ATOM 4279 O O . PRO A 1 557 ? -18.684 14.862 -20.210 1.00 95.31 557 PRO A O 1
ATOM 4282 N N . LEU A 1 558 ? -17.945 15.036 -18.098 1.00 94.88 558 LEU A N 1
ATOM 4283 C CA . LEU A 1 558 ? -16.515 14.955 -18.416 1.00 94.88 558 LEU A CA 1
ATOM 4284 C C . LEU A 1 558 ? -16.116 13.579 -18.990 1.00 94.88 558 LEU A C 1
ATOM 4286 O O . LEU A 1 558 ? -15.330 13.496 -19.940 1.00 94.88 558 LEU A O 1
ATOM 4290 N N . ILE A 1 559 ? -16.692 12.507 -18.439 1.00 96.38 559 ILE A N 1
ATOM 4291 C CA . ILE A 1 559 ? -16.491 11.129 -18.899 1.00 96.38 559 ILE A CA 1
ATOM 4292 C C . ILE A 1 559 ? -17.328 10.873 -20.161 1.00 96.38 559 ILE A C 1
ATOM 4294 O O . ILE A 1 559 ? -16.813 10.275 -21.102 1.00 96.38 559 ILE A O 1
ATOM 4298 N N . GLN A 1 560 ? -18.544 11.430 -20.274 1.00 96.69 560 GLN A N 1
ATOM 4299 C CA . GLN A 1 560 ? -19.335 11.368 -21.520 1.00 96.69 560 GLN A CA 1
ATOM 4300 C C . GLN A 1 560 ? -18.584 11.957 -22.725 1.00 96.69 560 GLN A C 1
ATOM 4302 O O . GLN A 1 560 ? -18.561 11.370 -23.812 1.00 96.69 560 GLN A O 1
ATOM 4307 N N . ALA A 1 561 ? -17.925 13.108 -22.535 1.00 95.00 561 ALA A N 1
ATOM 4308 C CA . ALA A 1 561 ? -17.068 13.718 -23.552 1.00 95.00 561 ALA A CA 1
ATOM 4309 C C . ALA A 1 561 ? -15.887 12.806 -23.940 1.00 95.00 561 ALA A C 1
ATOM 4311 O O . ALA A 1 561 ? -15.447 12.824 -25.090 1.00 95.00 561 ALA A O 1
ATOM 4312 N N . SER A 1 562 ? -15.433 11.971 -23.004 1.00 95.31 562 SER A N 1
ATOM 4313 C CA . SER A 1 562 ? -14.313 11.032 -23.137 1.00 95.31 562 SER A CA 1
ATOM 4314 C C . SER A 1 562 ? -14.768 9.576 -23.358 1.00 95.31 562 SER A C 1
ATOM 4316 O O . SER A 1 562 ? -14.019 8.644 -23.104 1.00 95.31 562 SER A O 1
ATOM 4318 N N . ARG A 1 563 ? -15.984 9.341 -23.875 1.00 96.19 563 ARG A N 1
ATOM 4319 C CA . ARG A 1 563 ? -16.587 7.999 -24.072 1.00 96.19 563 ARG A CA 1
ATOM 4320 C C . ARG A 1 563 ? -15.724 6.942 -24.783 1.00 96.19 563 ARG A C 1
ATOM 4322 O O . ARG A 1 563 ? -15.959 5.754 -24.607 1.00 96.19 563 ARG A O 1
ATOM 4329 N N . TRP A 1 564 ? -14.743 7.346 -25.593 1.00 95.94 564 TRP A N 1
ATOM 4330 C CA . TRP A 1 564 ? -13.815 6.420 -26.266 1.00 95.94 564 TRP A CA 1
ATOM 4331 C C . TRP A 1 564 ? -12.770 5.803 -25.328 1.00 95.94 564 TRP A C 1
ATOM 4333 O O . TRP A 1 564 ? -12.099 4.856 -25.723 1.00 95.94 564 TRP A O 1
ATOM 4343 N N . THR A 1 565 ? -12.646 6.323 -24.108 1.00 97.06 565 THR A N 1
ATOM 4344 C CA . THR A 1 565 ? -11.737 5.856 -23.055 1.00 97.06 565 THR A CA 1
ATOM 4345 C C . THR A 1 565 ? -12.506 5.352 -21.828 1.00 97.06 565 THR A C 1
ATOM 4347 O O . THR A 1 565 ? -12.031 5.458 -20.700 1.00 97.06 565 THR A O 1
ATOM 4350 N N . VAL A 1 566 ? -13.708 4.808 -22.053 1.00 98.19 566 VAL A N 1
ATOM 4351 C CA . VAL A 1 566 ? -14.460 4.007 -21.077 1.00 98.19 566 VAL A CA 1
ATOM 4352 C C . VAL A 1 566 ? -14.232 2.531 -21.400 1.00 98.19 566 VAL A C 1
ATOM 4354 O O . VAL A 1 566 ? -14.447 2.102 -22.539 1.00 98.19 566 VAL A O 1
ATOM 4357 N N . TYR A 1 567 ? -13.793 1.771 -20.403 1.00 98.50 567 TYR A N 1
ATOM 4358 C CA . TYR A 1 567 ? -13.367 0.384 -20.523 1.00 98.50 567 TYR A CA 1
ATOM 4359 C C . TYR A 1 567 ? -14.017 -0.486 -19.446 1.00 98.50 567 TYR A C 1
ATOM 4361 O O . TYR A 1 567 ? -14.240 -0.040 -18.318 1.00 98.50 567 TYR A O 1
ATOM 4369 N N . LEU A 1 568 ? -14.285 -1.731 -19.815 1.00 98.00 568 LEU A N 1
ATOM 4370 C CA . LEU A 1 568 ? -14.801 -2.781 -18.954 1.00 98.00 568 LEU A CA 1
ATOM 4371 C C . LEU A 1 568 ? -13.662 -3.739 -18.616 1.00 98.00 568 LEU A C 1
ATOM 4373 O O . LEU A 1 568 ? -12.945 -4.188 -19.513 1.00 98.00 568 LEU A O 1
ATOM 4377 N N . ASP A 1 569 ? -13.487 -4.023 -17.333 1.00 97.00 569 ASP A N 1
ATOM 4378 C CA . ASP A 1 569 ? -12.511 -4.988 -16.832 1.00 97.00 569 ASP A CA 1
ATOM 4379 C C . ASP A 1 569 ? -13.147 -6.386 -16.783 1.00 97.00 569 ASP A C 1
ATOM 4381 O O . ASP A 1 569 ? -13.467 -6.915 -15.722 1.00 97.00 569 ASP A O 1
ATOM 4385 N N . ASP A 1 570 ? -13.454 -6.917 -17.970 1.00 95.62 570 ASP A N 1
ATOM 4386 C CA . ASP A 1 570 ? -14.373 -8.045 -18.180 1.00 95.62 570 ASP A CA 1
ATOM 4387 C C . ASP A 1 570 ? -13.753 -9.258 -18.900 1.00 95.62 570 ASP A C 1
ATOM 4389 O O . ASP A 1 570 ? -14.438 -10.259 -19.108 1.00 95.62 570 ASP A O 1
ATOM 4393 N N . ILE A 1 571 ? -12.467 -9.183 -19.266 1.00 95.81 571 ILE A N 1
ATOM 4394 C CA . ILE A 1 571 ? -11.736 -10.211 -20.037 1.00 95.81 571 ILE A CA 1
ATOM 4395 C C . ILE A 1 571 ? -10.376 -10.597 -19.410 1.00 95.81 571 ILE A C 1
ATOM 4397 O O . ILE A 1 571 ? -9.352 -10.612 -20.111 1.00 95.81 571 ILE A O 1
ATOM 4401 N N . PRO A 1 572 ? -10.313 -10.900 -18.095 1.00 92.81 572 PRO A N 1
ATOM 4402 C CA . PRO A 1 572 ? -9.057 -11.197 -17.410 1.00 92.81 572 PRO A CA 1
ATOM 4403 C C . PRO A 1 572 ? -8.322 -12.380 -18.048 1.00 92.81 572 PRO A C 1
ATOM 4405 O O . PRO A 1 572 ? -7.112 -12.334 -18.203 1.00 92.81 572 PRO A O 1
ATOM 4408 N N . GLU A 1 573 ? -9.012 -13.418 -18.526 1.00 92.12 573 GLU A N 1
ATOM 4409 C CA . GLU A 1 573 ? -8.392 -14.587 -19.173 1.00 92.12 573 GLU A CA 1
ATOM 4410 C C . GLU A 1 573 ? -7.604 -14.270 -20.459 1.00 92.12 573 GLU A C 1
ATOM 4412 O O . GLU A 1 573 ? -6.785 -15.087 -20.893 1.00 92.12 573 GLU A O 1
ATOM 4417 N N . SER A 1 574 ? -7.843 -13.094 -21.048 1.00 89.62 574 SER A N 1
ATOM 4418 C CA . SER A 1 574 ? -7.179 -12.592 -22.253 1.00 89.62 574 SER A CA 1
ATOM 4419 C C . SER A 1 574 ? -5.946 -11.714 -21.962 1.00 89.62 574 SER A C 1
ATOM 4421 O O . SER A 1 574 ? -5.246 -11.325 -22.907 1.00 89.62 574 SER A O 1
ATOM 4423 N N . ASP A 1 575 ? -5.685 -11.396 -20.691 1.00 92.81 575 ASP A N 1
ATOM 4424 C CA . ASP A 1 575 ? -4.527 -10.647 -20.186 1.00 92.81 575 ASP A CA 1
ATOM 4425 C C . ASP A 1 575 ? -3.258 -11.527 -20.032 1.00 92.81 575 ASP A C 1
ATOM 4427 O O . ASP A 1 575 ? -3.325 -12.755 -19.939 1.00 92.81 575 ASP A O 1
ATOM 4431 N N . THR A 1 576 ? -2.076 -10.899 -19.992 1.00 89.31 576 THR A N 1
ATOM 4432 C CA . THR A 1 576 ? -0.764 -11.565 -19.864 1.00 89.31 576 THR A CA 1
ATOM 4433 C C . THR A 1 576 ? -0.582 -12.393 -18.585 1.00 89.31 576 THR A C 1
ATOM 4435 O O . THR A 1 576 ? 0.144 -13.389 -18.619 1.00 89.31 576 THR A O 1
ATOM 4438 N N . ARG A 1 577 ? -1.239 -12.024 -17.476 1.00 88.12 577 ARG A N 1
ATOM 4439 C CA . ARG A 1 577 ? -1.217 -12.739 -16.181 1.00 88.12 577 ARG A CA 1
ATOM 4440 C C . ARG A 1 577 ? -2.500 -13.503 -15.876 1.00 88.12 577 ARG A C 1
ATOM 4442 O O . ARG A 1 577 ? -2.513 -14.304 -14.945 1.00 88.12 577 ARG A O 1
ATOM 4449 N N . ARG A 1 578 ? -3.539 -13.327 -16.696 1.00 90.12 578 ARG A N 1
ATOM 4450 C CA . ARG A 1 578 ? -4.911 -13.803 -16.454 1.00 90.12 578 ARG A CA 1
ATOM 4451 C C . ARG A 1 578 ? -5.605 -13.125 -15.266 1.00 90.12 578 ARG A C 1
ATOM 4453 O O . ARG A 1 578 ? -6.379 -13.762 -14.556 1.00 90.12 578 ARG A O 1
ATOM 4460 N N . GLU A 1 579 ? -5.294 -11.852 -15.051 1.00 89.38 579 GLU A N 1
ATOM 4461 C CA . GLU A 1 579 ? -5.790 -11.019 -13.952 1.00 89.38 579 GLU A CA 1
ATOM 4462 C C . GLU A 1 579 ? -6.592 -9.842 -14.522 1.00 89.38 579 GLU A C 1
ATOM 4464 O O . GLU A 1 579 ? -6.294 -9.366 -15.621 1.00 89.38 579 GLU A O 1
ATOM 4469 N N . GLY A 1 580 ? -7.587 -9.356 -13.774 1.00 91.38 580 GLY A N 1
ATOM 4470 C CA . GLY A 1 580 ? -8.262 -8.101 -14.106 1.00 91.38 580 GLY A CA 1
ATOM 4471 C C . GLY A 1 580 ? -7.310 -6.913 -13.964 1.00 91.38 580 GLY A C 1
ATOM 4472 O O . GLY A 1 580 ? -6.350 -6.946 -13.187 1.00 91.38 580 GLY A O 1
ATOM 4473 N N . CYS A 1 581 ? -7.579 -5.835 -14.692 1.00 94.69 581 CYS A N 1
ATOM 4474 C CA . CYS A 1 581 ? -6.903 -4.557 -14.526 1.00 94.69 581 CYS A CA 1
ATOM 4475 C C . CYS A 1 581 ? -6.962 -4.067 -13.072 1.00 94.69 581 CYS A C 1
ATOM 4477 O O . CYS A 1 581 ? -5.941 -3.605 -12.570 1.00 94.69 581 CYS A O 1
ATOM 4479 N N . LEU A 1 582 ? -8.113 -4.153 -12.394 1.00 92.75 582 LEU A N 1
ATOM 4480 C CA . LEU A 1 582 ? -8.265 -3.707 -11.003 1.00 92.75 582 LEU A CA 1
ATOM 4481 C C . LEU A 1 582 ? -7.369 -4.513 -10.052 1.00 92.75 582 LEU A C 1
ATOM 4483 O O . LEU A 1 582 ? -6.639 -3.932 -9.247 1.00 92.75 582 LEU A O 1
ATOM 4487 N N . ASP A 1 583 ? -7.367 -5.838 -10.192 1.00 90.06 583 ASP A N 1
ATOM 4488 C CA . ASP A 1 583 ? -6.569 -6.737 -9.357 1.00 90.06 583 ASP A CA 1
ATOM 4489 C C . ASP A 1 583 ? -5.071 -6.556 -9.621 1.00 90.06 583 ASP A C 1
ATOM 4491 O O . ASP A 1 583 ? -4.295 -6.323 -8.693 1.00 90.06 583 ASP A O 1
ATOM 4495 N N . LYS A 1 584 ? -4.655 -6.563 -10.894 1.00 89.50 584 LYS A N 1
ATOM 4496 C CA . LYS A 1 584 ? -3.247 -6.399 -11.272 1.00 89.50 584 LYS A CA 1
ATOM 4497 C C . LYS A 1 584 ? -2.704 -5.032 -10.859 1.00 89.50 584 LYS A C 1
ATOM 4499 O O . LYS A 1 584 ? -1.598 -4.932 -10.326 1.00 89.50 584 LYS A O 1
ATOM 4504 N N . TRP A 1 585 ? -3.437 -3.955 -11.142 1.00 91.94 585 TRP A N 1
ATOM 4505 C CA . TRP A 1 585 ? -2.939 -2.598 -10.915 1.00 91.94 585 TRP A CA 1
ATOM 4506 C C . TRP A 1 585 ? -3.028 -2.170 -9.450 1.00 91.94 585 TRP A C 1
ATOM 4508 O O . TRP A 1 585 ? -2.100 -1.511 -8.984 1.00 91.94 585 TRP A O 1
ATOM 4518 N N . LEU A 1 586 ? -4.096 -2.542 -8.736 1.00 87.00 586 LEU A N 1
ATOM 4519 C CA . LEU A 1 586 ? -4.421 -2.006 -7.407 1.00 87.00 586 LEU A CA 1
ATOM 4520 C C . LEU A 1 586 ? -4.535 -3.072 -6.308 1.00 87.00 586 LEU A C 1
ATOM 4522 O O . LEU A 1 586 ? -4.708 -2.715 -5.151 1.00 87.00 586 LEU A O 1
ATOM 4526 N N . GLY A 1 587 ? -4.428 -4.367 -6.625 1.00 84.31 587 GLY A N 1
ATOM 4527 C CA . GLY A 1 587 ? -4.660 -5.442 -5.652 1.00 84.31 587 GLY A CA 1
ATOM 4528 C C . GLY A 1 587 ? -6.138 -5.620 -5.287 1.00 84.31 587 GLY A C 1
ATOM 4529 O O . GLY A 1 587 ? -6.434 -6.183 -4.236 1.00 84.31 587 GLY A O 1
ATOM 4530 N N . GLY A 1 588 ? -7.043 -5.121 -6.136 1.00 82.75 588 GLY A N 1
ATOM 4531 C CA . GLY A 1 588 ? -8.487 -5.073 -5.909 1.00 82.75 588 GLY A CA 1
ATOM 4532 C C . GLY A 1 588 ? -8.979 -3.697 -5.438 1.00 82.75 588 GLY A C 1
ATOM 4533 O O . GLY A 1 588 ? -8.199 -2.818 -5.076 1.00 82.75 588 GLY A O 1
ATOM 4534 N N . LEU A 1 589 ? -10.300 -3.506 -5.464 1.00 81.38 589 LEU A N 1
ATOM 4535 C CA . LEU A 1 589 ? -11.007 -2.343 -4.911 1.00 81.38 589 LEU A CA 1
ATOM 4536 C C . LEU A 1 589 ? -12.314 -2.803 -4.263 1.00 81.38 589 LEU A C 1
ATOM 4538 O O . LEU A 1 589 ? -13.008 -3.660 -4.814 1.00 81.38 589 LEU A O 1
ATOM 4542 N N . MET A 1 590 ? -12.688 -2.201 -3.136 1.00 76.81 590 MET A N 1
ATOM 4543 C CA . MET A 1 590 ? -14.007 -2.411 -2.534 1.00 76.81 590 MET A CA 1
ATOM 4544 C C . MET A 1 590 ? -15.106 -1.706 -3.349 1.00 76.81 590 MET A C 1
ATOM 4546 O O . MET A 1 590 ? -14.865 -0.692 -4.001 1.00 76.81 590 MET A O 1
ATOM 4550 N N . ASP A 1 591 ? -16.354 -2.175 -3.243 1.00 71.19 591 ASP A N 1
ATOM 4551 C CA . ASP A 1 591 ? -17.518 -1.667 -4.003 1.00 71.19 591 ASP A CA 1
ATOM 4552 C C . ASP A 1 591 ? -17.784 -0.152 -3.909 1.00 71.19 591 ASP A C 1
ATOM 4554 O O . ASP A 1 591 ? -18.519 0.403 -4.725 1.00 71.19 591 ASP A O 1
ATOM 4558 N N . ARG A 1 592 ? -17.241 0.519 -2.888 1.00 73.06 592 ARG A N 1
ATOM 4559 C CA . ARG A 1 592 ? -17.408 1.960 -2.626 1.00 73.06 592 ARG A CA 1
ATOM 4560 C C . ARG A 1 592 ? -16.134 2.776 -2.839 1.00 73.06 592 ARG A C 1
ATOM 4562 O O . ARG A 1 592 ? -16.156 3.987 -2.628 1.00 73.06 592 ARG A O 1
ATOM 4569 N N . GLU A 1 593 ? -15.045 2.131 -3.237 1.00 82.50 593 GLU A N 1
ATOM 4570 C CA . GLU A 1 593 ? -13.778 2.791 -3.517 1.00 82.50 593 GLU A CA 1
ATOM 4571 C C . GLU A 1 593 ? -13.679 3.196 -4.990 1.00 82.50 593 GLU A C 1
ATOM 4573 O O . GLU A 1 593 ? -14.107 2.489 -5.905 1.00 82.50 593 GLU A O 1
ATOM 4578 N N . VAL A 1 594 ? -13.065 4.354 -5.209 1.00 88.25 594 VAL A N 1
ATOM 4579 C CA . VAL A 1 594 ? -12.645 4.844 -6.516 1.00 88.25 594 VAL A CA 1
ATOM 4580 C C . VAL A 1 594 ? -11.163 5.155 -6.430 1.00 88.25 594 VAL A C 1
ATOM 4582 O O . VAL A 1 594 ? -10.743 6.002 -5.637 1.00 88.25 594 VAL A O 1
ATOM 4585 N N . ALA A 1 595 ? -10.366 4.504 -7.271 1.00 90.06 595 ALA A N 1
ATOM 4586 C CA . ALA A 1 595 ? -8.979 4.893 -7.455 1.00 90.06 595 ALA A CA 1
ATOM 4587 C C . ALA A 1 595 ? -8.850 5.919 -8.584 1.00 90.06 595 ALA A C 1
ATOM 4589 O O . ALA A 1 595 ? -9.514 5.827 -9.618 1.00 90.06 595 ALA A O 1
ATOM 4590 N N . ILE A 1 596 ? -7.961 6.890 -8.400 1.00 92.00 596 ILE A N 1
ATOM 4591 C CA . ILE A 1 596 ? -7.571 7.852 -9.431 1.00 92.00 596 ILE A CA 1
ATOM 4592 C C . ILE A 1 596 ? -6.092 7.631 -9.729 1.00 92.00 596 ILE A C 1
ATOM 4594 O O . ILE A 1 596 ? -5.256 7.866 -8.862 1.00 92.00 596 ILE A O 1
ATOM 4598 N N . VAL A 1 597 ? -5.757 7.213 -10.952 1.00 93.19 597 VAL A N 1
ATOM 4599 C CA . VAL A 1 597 ? -4.374 7.007 -11.413 1.00 93.19 597 VAL A CA 1
ATOM 4600 C C . VAL A 1 597 ? -4.023 8.073 -12.451 1.00 93.19 597 VAL A C 1
ATOM 4602 O O . VAL A 1 597 ? -4.638 8.167 -13.514 1.00 93.19 597 VAL A O 1
ATOM 4605 N N . ASN A 1 598 ? -3.006 8.877 -12.150 1.00 93.75 598 ASN A N 1
ATOM 4606 C CA . ASN A 1 598 ? -2.453 9.897 -13.033 1.00 93.75 598 ASN A CA 1
ATOM 4607 C C . ASN A 1 598 ? -1.226 9.344 -13.768 1.00 93.75 598 ASN A C 1
ATOM 4609 O O . ASN A 1 598 ? -0.184 9.090 -13.159 1.00 93.75 598 ASN A O 1
ATOM 4613 N N . VAL A 1 599 ? -1.341 9.199 -15.085 1.00 95.50 599 VAL A N 1
ATOM 4614 C CA . VAL A 1 599 ? -0.288 8.694 -15.968 1.00 95.50 599 VAL A CA 1
ATOM 4615 C C . VAL A 1 599 ? 0.236 9.830 -16.839 1.00 95.50 599 VAL A C 1
ATOM 4617 O O . VAL A 1 599 ? -0.513 10.573 -17.476 1.00 95.50 599 VAL A O 1
ATOM 4620 N N . ARG A 1 600 ? 1.554 9.969 -16.859 1.00 95.19 600 ARG A N 1
ATOM 4621 C CA . ARG A 1 600 ? 2.303 11.010 -17.560 1.00 95.19 600 ARG A CA 1
ATOM 4622 C C . ARG A 1 600 ? 2.275 10.811 -19.084 1.00 95.19 600 ARG A C 1
ATOM 4624 O O . ARG A 1 600 ? 2.035 9.694 -19.553 1.00 95.19 600 ARG A O 1
ATOM 4631 N N . PRO A 1 601 ? 2.605 11.845 -19.883 1.00 95.38 601 PRO A N 1
ATOM 4632 C CA . PRO A 1 601 ? 2.672 11.721 -21.342 1.00 95.38 601 PRO A CA 1
ATOM 4633 C C . PRO A 1 601 ? 3.672 10.673 -21.856 1.00 95.38 601 PRO A C 1
ATOM 4635 O O . PRO A 1 601 ? 3.482 10.164 -22.956 1.00 95.38 601 PRO A O 1
ATOM 4638 N N . ASP A 1 602 ? 4.701 10.334 -21.069 1.00 93.56 602 ASP A N 1
ATOM 4639 C CA . ASP A 1 602 ? 5.686 9.278 -21.350 1.00 93.56 602 ASP A CA 1
ATOM 4640 C C . ASP A 1 602 ? 5.248 7.866 -20.893 1.00 93.56 602 ASP A C 1
ATOM 4642 O O . ASP A 1 602 ? 6.014 6.914 -21.021 1.00 93.56 602 ASP A O 1
ATOM 4646 N N . GLY A 1 603 ? 4.013 7.698 -20.400 1.00 92.19 603 GLY A N 1
ATOM 4647 C CA . GLY A 1 603 ? 3.436 6.398 -20.023 1.00 92.19 603 GLY A CA 1
ATOM 4648 C C . GLY A 1 603 ? 3.782 5.910 -18.611 1.00 92.19 603 GLY A C 1
ATOM 4649 O O . GLY A 1 603 ? 3.401 4.799 -18.241 1.00 92.19 603 GLY A O 1
ATOM 4650 N N . TYR A 1 604 ? 4.477 6.737 -17.831 1.00 94.38 604 TYR A N 1
ATOM 4651 C CA . TYR A 1 604 ? 4.819 6.483 -16.433 1.00 94.38 604 TYR A CA 1
ATOM 4652 C C . TYR A 1 604 ? 3.695 6.907 -15.483 1.00 94.38 604 TYR A C 1
ATOM 4654 O O . TYR A 1 604 ? 3.066 7.948 -15.680 1.00 94.38 604 TYR A O 1
ATOM 4662 N N . VAL A 1 605 ? 3.474 6.147 -14.415 1.00 93.81 605 VAL A N 1
ATOM 4663 C CA . VAL A 1 605 ? 2.596 6.520 -13.300 1.00 93.81 605 VAL A CA 1
ATOM 4664 C C . VAL A 1 605 ? 3.239 7.688 -12.551 1.00 93.81 605 VAL A C 1
ATOM 4666 O O . VAL A 1 605 ? 4.357 7.569 -12.058 1.00 93.81 605 VAL A O 1
ATOM 4669 N N . GLY A 1 606 ? 2.553 8.827 -12.463 1.00 89.88 606 GLY A N 1
ATOM 4670 C CA . GLY A 1 606 ? 3.002 9.953 -11.638 1.00 89.88 606 GLY A CA 1
ATOM 4671 C C . GLY A 1 606 ? 2.496 9.852 -10.198 1.00 89.88 606 GLY A C 1
ATOM 4672 O O . GLY A 1 606 ? 3.241 10.018 -9.235 1.00 89.88 606 GLY A O 1
ATOM 4673 N N . SER A 1 607 ? 1.216 9.530 -10.038 1.00 87.56 607 SER A N 1
ATOM 4674 C CA . SER A 1 607 ? 0.582 9.348 -8.732 1.00 87.56 607 SER A CA 1
ATOM 4675 C C . SER A 1 607 ? -0.666 8.488 -8.871 1.00 87.56 607 SER A C 1
ATOM 4677 O O . SER A 1 607 ? -1.322 8.525 -9.913 1.00 87.56 607 SER A O 1
ATOM 4679 N N . HIS A 1 608 ? -1.046 7.780 -7.814 1.00 84.00 608 HIS A N 1
ATOM 4680 C CA . HIS A 1 608 ? -2.400 7.255 -7.672 1.00 84.00 608 HIS A CA 1
ATOM 4681 C C . HIS A 1 608 ? -2.933 7.537 -6.268 1.00 84.00 608 HIS A C 1
ATOM 4683 O O . HIS A 1 608 ? -2.155 7.891 -5.393 1.00 84.00 608 HIS A O 1
ATOM 4689 N N . ALA A 1 609 ? -4.240 7.440 -6.062 1.00 80.25 609 ALA A N 1
ATOM 4690 C CA . ALA A 1 609 ? -4.860 7.497 -4.741 1.00 80.25 609 ALA A CA 1
ATOM 4691 C C . ALA A 1 609 ? -6.151 6.678 -4.763 1.00 80.25 609 ALA A C 1
ATOM 4693 O O . ALA A 1 609 ? -6.853 6.698 -5.774 1.00 80.25 609 ALA A O 1
ATOM 4694 N N . ILE A 1 610 ? -6.463 5.995 -3.663 1.00 77.94 610 ILE A N 1
ATOM 4695 C CA . ILE A 1 610 ? -7.751 5.328 -3.440 1.00 77.94 610 ILE A CA 1
ATOM 4696 C C . ILE A 1 610 ? -8.582 6.237 -2.531 1.00 77.94 610 ILE A C 1
ATOM 4698 O O . ILE A 1 610 ? -8.058 6.832 -1.591 1.00 77.94 610 ILE A O 1
ATOM 4702 N N . SER A 1 611 ? -9.864 6.409 -2.841 1.00 70.94 611 SER A N 1
ATOM 4703 C CA . SER A 1 611 ? -10.769 7.253 -2.062 1.00 70.94 611 SER A CA 1
ATOM 4704 C C . SER A 1 611 ? -12.176 6.665 -2.032 1.00 70.94 611 SER A C 1
ATOM 4706 O O . SER A 1 611 ? -12.576 5.922 -2.923 1.00 70.94 611 SER A O 1
ATOM 4708 N N . SER A 1 612 ? -12.937 7.021 -1.004 1.00 66.19 612 SER A N 1
ATOM 4709 C CA . SER A 1 612 ? -14.343 6.667 -0.820 1.00 66.19 612 SER A CA 1
ATOM 4710 C C . SER A 1 612 ? -15.123 7.959 -0.563 1.00 66.19 612 SER A C 1
ATOM 4712 O O . SER A 1 612 ? -14.593 8.838 0.121 1.00 66.19 612 SER A O 1
ATOM 4714 N N . PRO A 1 613 ? -16.379 8.100 -1.033 1.00 56.69 613 PRO A N 1
ATOM 4715 C CA . PRO A 1 613 ? -17.201 9.288 -0.770 1.00 56.69 613 PRO A CA 1
ATOM 4716 C C . PRO A 1 613 ? -17.451 9.565 0.724 1.00 56.69 613 PRO A C 1
ATOM 4718 O O . PRO A 1 613 ? -17.925 10.644 1.067 1.00 56.69 613 PRO A O 1
ATOM 4721 N N . PHE A 1 614 ? -17.134 8.612 1.607 1.00 62.72 614 PHE A N 1
ATOM 4722 C CA . PHE A 1 614 ? -17.280 8.731 3.060 1.00 62.72 614 PHE A CA 1
ATOM 4723 C C . PHE A 1 614 ? -15.950 8.980 3.799 1.00 62.72 614 PHE A C 1
ATOM 4725 O O . PHE A 1 614 ? -15.954 9.138 5.017 1.00 62.72 614 PHE A O 1
ATOM 4732 N N . ALA A 1 615 ? -14.815 9.020 3.090 1.00 67.00 615 ALA A N 1
ATOM 4733 C CA . ALA A 1 615 ? -13.494 9.234 3.676 1.00 67.00 615 ALA A CA 1
ATOM 4734 C C . ALA A 1 615 ? -13.049 10.698 3.517 1.00 67.00 615 ALA A C 1
ATOM 4736 O O . ALA A 1 615 ? -12.852 11.185 2.403 1.00 67.00 615 ALA A O 1
ATOM 4737 N N . VAL A 1 616 ? -12.842 11.395 4.637 1.00 69.25 616 VAL A N 1
ATOM 4738 C CA . VAL A 1 616 ? -12.319 12.771 4.660 1.00 69.25 616 VAL A CA 1
ATOM 4739 C C . VAL A 1 616 ? -10.867 12.745 5.129 1.00 69.25 616 VAL A C 1
ATOM 4741 O O . VAL A 1 616 ? -10.584 12.360 6.261 1.00 69.25 616 VAL A O 1
ATOM 4744 N N . ASN A 1 617 ? -9.936 13.166 4.269 1.00 71.94 617 ASN A N 1
ATOM 4745 C CA . ASN A 1 617 ? -8.518 13.238 4.622 1.00 71.94 617 ASN A CA 1
ATOM 4746 C C . ASN A 1 617 ? -8.280 14.384 5.630 1.00 71.94 617 ASN A C 1
ATOM 4748 O O . ASN A 1 617 ? -8.536 15.554 5.329 1.00 71.94 617 ASN A O 1
ATOM 4752 N N . LEU A 1 618 ? -7.802 14.040 6.832 1.00 72.12 618 LEU A N 1
ATOM 4753 C CA . LEU A 1 618 ? -7.540 14.996 7.915 1.00 72.12 618 LEU A CA 1
ATOM 4754 C C . LEU A 1 618 ? -6.190 15.723 7.781 1.00 72.12 618 LEU A C 1
ATOM 4756 O O . LEU A 1 618 ? -6.013 16.774 8.397 1.00 72.12 618 LEU A O 1
ATOM 4760 N N . GLY A 1 619 ? -5.268 15.203 6.970 1.00 73.94 619 GLY A N 1
ATOM 4761 C CA . GLY A 1 619 ? -3.866 15.607 6.896 1.00 73.94 619 GLY A CA 1
ATOM 4762 C C . GLY A 1 619 ? -2.945 14.548 7.504 1.00 73.94 619 GLY A C 1
ATOM 4763 O O . GLY A 1 619 ? -3.203 13.354 7.392 1.00 73.94 619 GLY A O 1
ATOM 4764 N N . SER A 1 620 ? -1.873 14.999 8.152 1.00 73.62 620 SER A N 1
ATOM 4765 C CA . SER A 1 620 ? -0.904 14.145 8.841 1.00 73.62 620 SER A CA 1
ATOM 4766 C C . SER A 1 620 ? -1.499 13.414 10.057 1.00 73.62 620 SER A C 1
ATOM 4768 O O . SER A 1 620 ? -2.551 13.779 10.584 1.00 73.62 620 SER A O 1
ATOM 4770 N N . THR A 1 621 ? -0.814 12.366 10.520 1.00 71.44 621 THR A N 1
ATOM 4771 C CA . THR A 1 621 ? -1.307 11.413 11.538 1.00 71.44 621 THR A CA 1
ATOM 4772 C C . THR A 1 621 ? -1.648 12.041 12.900 1.00 71.44 621 THR A C 1
ATOM 4774 O O . THR A 1 621 ? -2.474 11.510 13.642 1.00 71.44 621 THR A O 1
ATOM 4777 N N . ASP A 1 622 ? -1.083 13.204 13.226 1.00 76.19 622 ASP A N 1
ATOM 4778 C CA . ASP A 1 622 ? -1.400 13.999 14.418 1.00 76.19 622 ASP A CA 1
ATOM 4779 C C . ASP A 1 622 ? -2.791 14.665 14.366 1.00 76.19 622 ASP A C 1
ATOM 4781 O O . ASP A 1 622 ? -3.368 14.987 15.409 1.00 76.19 622 ASP A O 1
ATOM 4785 N N . GLN A 1 623 ? -3.378 14.831 13.176 1.00 85.25 623 GLN A N 1
ATOM 4786 C CA . GLN A 1 623 ? -4.639 15.558 12.990 1.00 85.25 623 GLN A CA 1
ATOM 4787 C C . GLN A 1 623 ? -5.867 14.830 13.565 1.00 85.25 623 GLN A C 1
ATOM 4789 O O . GLN A 1 623 ? -6.883 15.475 13.824 1.00 85.25 623 GLN A O 1
ATOM 4794 N N . TYR A 1 624 ? -5.765 13.536 13.891 1.00 86.25 624 TYR A N 1
ATOM 4795 C CA . TYR A 1 624 ? -6.787 12.811 14.664 1.00 86.25 624 TYR A CA 1
ATOM 4796 C C . TYR A 1 624 ? -6.978 13.351 16.097 1.00 86.25 624 TYR A C 1
ATOM 4798 O O . TYR A 1 624 ? -7.993 13.069 16.732 1.00 86.25 624 TYR A 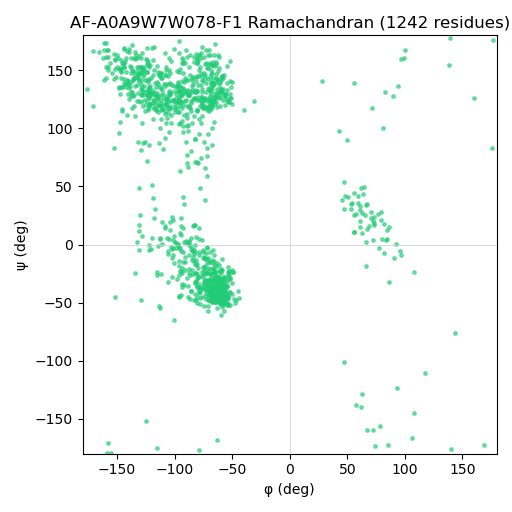O 1
ATOM 4806 N N . LEU A 1 625 ? -6.034 14.147 16.615 1.00 90.81 625 LEU A N 1
ATOM 4807 C CA . LEU A 1 625 ? -6.158 14.853 17.898 1.00 90.81 625 LEU A CA 1
ATOM 4808 C C . LEU A 1 625 ? -6.638 16.311 17.733 1.00 90.81 625 LEU A C 1
ATOM 4810 O O . LEU A 1 625 ? -6.865 17.010 18.722 1.00 90.81 625 LEU A O 1
ATOM 4814 N N . ASN A 1 626 ? -6.827 16.789 16.498 1.00 93.25 626 ASN A N 1
ATOM 4815 C CA . ASN A 1 626 ? -7.215 18.167 16.200 1.00 93.25 626 ASN A CA 1
ATOM 4816 C C . ASN A 1 626 ? -8.746 18.331 16.173 1.00 93.25 626 ASN A C 1
ATOM 4818 O O . ASN A 1 626 ? -9.376 18.441 15.119 1.00 93.25 626 ASN A O 1
ATOM 4822 N N . GLY A 1 627 ? -9.351 18.383 17.363 1.00 94.00 627 GLY A N 1
ATOM 4823 C CA . GLY A 1 627 ? -10.795 18.578 17.539 1.00 94.00 627 GLY A CA 1
ATOM 4824 C C . GLY A 1 627 ? -11.401 19.742 16.728 1.00 94.00 627 GLY A C 1
ATOM 4825 O O . GLY A 1 627 ? -12.405 19.527 16.045 1.00 94.00 627 GLY A O 1
ATOM 4826 N N . PRO A 1 628 ? -10.804 20.955 16.721 1.00 94.06 628 PRO A N 1
ATOM 4827 C CA . PRO A 1 628 ? -11.266 22.064 15.883 1.00 94.06 628 PRO A CA 1
ATOM 4828 C C . PRO A 1 628 ? -11.341 21.732 14.387 1.00 94.06 628 PRO A C 1
ATOM 4830 O O . PRO A 1 628 ? -12.330 22.080 13.743 1.00 94.06 628 PRO A O 1
ATOM 4833 N N . ARG A 1 629 ? -10.341 21.025 13.840 1.00 91.94 629 ARG A N 1
ATOM 4834 C CA . ARG A 1 629 ? -10.311 20.612 12.426 1.00 91.94 629 ARG A CA 1
ATOM 4835 C C . ARG A 1 629 ? -11.389 19.578 12.104 1.00 91.94 629 ARG A C 1
ATOM 4837 O O . ARG A 1 629 ? -12.036 19.681 11.065 1.00 91.94 629 ARG A O 1
ATOM 4844 N N . ILE A 1 630 ? -11.625 18.625 13.006 1.00 94.25 630 ILE A N 1
ATOM 4845 C CA . ILE A 1 630 ? -12.692 17.623 12.862 1.00 94.25 630 ILE A CA 1
ATOM 4846 C C . ILE A 1 630 ? -14.071 18.306 12.830 1.00 94.25 630 ILE A C 1
ATOM 4848 O O . ILE A 1 630 ? -14.884 18.004 11.961 1.00 94.25 630 ILE A O 1
ATOM 4852 N N . ILE A 1 631 ? -14.317 19.283 13.712 1.00 94.69 631 ILE A N 1
ATOM 4853 C CA . ILE A 1 631 ? -15.578 20.048 13.747 1.00 94.69 631 ILE A CA 1
ATOM 4854 C C . ILE A 1 631 ? -15.738 20.945 12.505 1.00 94.69 631 ILE A C 1
ATOM 4856 O O . ILE A 1 631 ? -16.846 21.083 11.982 1.00 94.69 631 ILE A O 1
ATOM 4860 N N . GLU A 1 632 ? -14.653 21.552 12.015 1.00 92.38 632 GLU A N 1
ATOM 4861 C CA . GLU A 1 632 ? -14.651 22.331 10.770 1.00 92.38 632 GLU A CA 1
ATOM 4862 C C . GLU A 1 632 ? -15.090 21.465 9.578 1.00 92.38 632 GLU A C 1
ATOM 4864 O O . GLU A 1 632 ? -16.008 21.835 8.843 1.00 92.38 632 GLU A O 1
ATOM 4869 N N . LEU A 1 633 ? -14.476 20.288 9.427 1.00 89.00 633 LEU A N 1
ATOM 4870 C CA . LEU A 1 633 ? -14.786 19.334 8.364 1.00 89.00 633 LEU A CA 1
ATOM 4871 C C . LEU A 1 633 ? -16.203 18.767 8.500 1.00 89.00 633 LEU A C 1
ATOM 4873 O O . LEU A 1 633 ? -16.926 18.715 7.507 1.00 89.00 633 LEU A O 1
ATOM 4877 N N . ALA A 1 634 ? -16.646 18.435 9.717 1.00 90.56 634 ALA A N 1
ATOM 4878 C CA . ALA A 1 634 ? -18.018 17.992 9.960 1.00 90.56 634 ALA A CA 1
ATOM 4879 C C . ALA A 1 634 ? -19.043 19.007 9.423 1.00 90.56 634 ALA A C 1
ATOM 4881 O O . ALA A 1 634 ? -19.971 18.636 8.707 1.00 90.56 634 ALA A O 1
ATOM 4882 N N . LYS A 1 635 ? -18.818 20.307 9.658 1.00 89.81 635 LYS A N 1
ATOM 4883 C CA . LYS A 1 635 ? -19.671 21.378 9.115 1.00 89.81 635 LYS A CA 1
ATOM 4884 C C . LYS A 1 635 ? -19.565 21.534 7.601 1.00 89.81 635 LYS A C 1
ATOM 4886 O O . LYS A 1 635 ? -20.584 21.765 6.958 1.00 89.81 635 LYS A O 1
ATOM 4891 N N . GLN A 1 636 ? -18.366 21.414 7.030 1.00 87.12 636 GLN A N 1
ATOM 4892 C CA . GLN A 1 636 ? -18.157 21.501 5.576 1.00 87.12 636 GLN A CA 1
ATOM 4893 C C . GLN A 1 636 ? -18.857 20.365 4.816 1.00 87.12 636 GLN A C 1
ATOM 4895 O O . GLN A 1 636 ? -19.350 20.589 3.713 1.00 87.12 636 GLN A O 1
ATOM 4900 N N . HIS A 1 637 ? -18.934 19.175 5.417 1.00 82.62 637 HIS A N 1
ATOM 4901 C CA . HIS A 1 637 ? -19.520 17.975 4.816 1.00 82.62 637 HIS A CA 1
ATOM 4902 C C . HIS A 1 637 ? -20.965 17.677 5.262 1.00 82.62 637 HIS A C 1
ATOM 4904 O O . HIS A 1 637 ? -21.538 16.687 4.816 1.00 82.62 637 HIS A O 1
ATOM 4910 N N . GLY A 1 638 ? -21.577 18.520 6.105 1.00 85.94 638 GLY A N 1
ATOM 4911 C CA . GLY A 1 638 ? -22.958 18.329 6.573 1.00 85.94 638 GLY A CA 1
ATOM 4912 C C . GLY A 1 638 ? -23.144 17.150 7.538 1.00 85.94 638 GLY A C 1
ATOM 4913 O O . GLY A 1 638 ? -24.219 16.563 7.585 1.00 85.94 638 GLY A O 1
ATOM 4914 N N . ILE A 1 639 ? -22.101 16.789 8.288 1.00 90.69 639 ILE A N 1
ATOM 4915 C CA . ILE A 1 639 ? -22.111 15.689 9.257 1.00 90.69 639 ILE A CA 1
ATOM 4916 C C . ILE A 1 639 ? -22.825 16.139 10.540 1.00 90.69 639 ILE A C 1
ATOM 4918 O O . ILE A 1 639 ? -22.381 17.063 11.222 1.00 90.69 639 ILE A O 1
ATOM 4922 N N . GLU A 1 640 ? -23.920 15.459 10.880 1.00 93.06 640 GLU A N 1
ATOM 4923 C CA . GLU A 1 640 ? -24.787 15.800 12.020 1.00 93.06 640 GLU A CA 1
ATOM 4924 C C . GLU A 1 640 ? -24.255 15.290 13.371 1.00 93.06 640 GLU A C 1
ATOM 4926 O O . GLU A 1 640 ? -24.566 15.857 14.421 1.00 93.06 640 GLU A O 1
ATOM 4931 N N . ALA A 1 641 ? -23.436 14.233 13.361 1.00 94.75 641 ALA A N 1
ATOM 4932 C CA . ALA A 1 641 ? -22.931 13.583 14.566 1.00 94.75 641 ALA A CA 1
ATOM 4933 C C . ALA A 1 641 ? -21.512 13.019 14.391 1.00 94.75 641 ALA A C 1
ATOM 4935 O O . ALA A 1 641 ? -21.128 12.605 13.300 1.00 94.75 641 ALA A O 1
ATOM 4936 N N . VAL A 1 642 ? -20.747 12.960 15.484 1.00 95.12 642 VAL A N 1
ATOM 4937 C CA . VAL A 1 642 ? -19.413 12.339 15.535 1.00 95.12 642 VAL A CA 1
ATOM 4938 C C . VAL A 1 642 ? -19.421 11.225 16.577 1.00 95.12 642 VAL A C 1
ATOM 4940 O O . VAL A 1 642 ? -19.656 11.478 17.761 1.00 95.12 642 VAL A O 1
ATOM 4943 N N . HIS A 1 643 ? -19.124 10.001 16.136 1.00 96.38 643 HIS A N 1
ATOM 4944 C CA . HIS A 1 643 ? -18.756 8.891 17.015 1.00 96.38 643 HIS A CA 1
ATOM 4945 C C . HIS A 1 643 ? -17.233 8.915 17.209 1.00 96.38 643 HIS A C 1
ATOM 4947 O O . HIS A 1 643 ? -16.508 8.852 16.216 1.00 96.38 643 HIS A O 1
ATOM 4953 N N . PRO A 1 644 ? -16.722 9.072 18.442 1.00 94.00 644 PRO A N 1
ATOM 4954 C CA . PRO A 1 644 ? -15.290 9.234 18.680 1.00 94.00 644 PRO A CA 1
ATOM 4955 C C . PRO A 1 644 ? -14.531 7.901 18.794 1.00 94.00 644 PRO A C 1
ATOM 4957 O O . PRO A 1 644 ? -13.314 7.920 18.971 1.00 94.00 644 PRO A O 1
ATOM 4960 N N . GLY A 1 645 ? -15.225 6.758 18.758 1.00 93.62 645 GLY A N 1
ATOM 4961 C CA . GLY A 1 645 ? -14.645 5.448 19.039 1.00 93.62 645 GLY A CA 1
ATOM 4962 C C . GLY A 1 645 ? -14.119 5.350 20.473 1.00 93.62 645 GLY A C 1
ATOM 4963 O O . GLY A 1 645 ? -14.822 5.665 21.435 1.00 93.62 645 GLY A O 1
ATOM 4964 N N . TYR A 1 646 ? -12.865 4.922 20.595 1.00 91.50 646 TYR A N 1
ATOM 4965 C CA . TYR A 1 646 ? -12.103 4.840 21.838 1.00 91.50 646 TYR A CA 1
ATOM 4966 C C . TYR A 1 646 ? -10.705 5.445 21.648 1.00 91.50 646 TYR A C 1
ATOM 4968 O O . TYR A 1 646 ? -10.158 5.465 20.544 1.00 91.50 646 TYR A O 1
ATOM 4976 N N . GLY A 1 647 ? -10.115 5.959 22.730 1.00 88.56 647 GLY A N 1
ATOM 4977 C CA . GLY A 1 647 ? -8.884 6.749 22.653 1.00 88.56 647 GLY A CA 1
ATOM 4978 C C . GLY A 1 647 ? -9.094 8.096 21.945 1.00 88.56 647 GLY A C 1
ATOM 4979 O O . GLY A 1 647 ? -10.216 8.604 21.872 1.00 88.56 647 GLY A O 1
ATOM 4980 N N . PHE A 1 648 ? -8.006 8.693 21.450 1.00 92.38 648 PHE A N 1
ATOM 4981 C CA . PHE A 1 648 ? -7.978 10.005 20.784 1.00 92.38 648 PHE A CA 1
ATOM 4982 C C . PHE A 1 648 ? -8.748 11.105 21.541 1.00 92.38 648 PHE A C 1
ATOM 4984 O O . PHE A 1 648 ? -8.224 11.666 22.500 1.00 92.38 648 PHE A O 1
ATOM 4991 N N . LEU A 1 649 ? -9.970 11.430 21.104 1.00 94.25 649 LEU A N 1
ATOM 4992 C CA . LEU A 1 649 ? -10.812 12.496 21.660 1.00 94.25 649 LEU A CA 1
ATOM 4993 C C . LEU A 1 649 ? -12.076 11.976 22.374 1.00 94.25 649 LEU A C 1
ATOM 4995 O O . LEU A 1 649 ? -12.894 12.788 22.804 1.00 94.25 649 LEU A O 1
ATOM 4999 N N . SER A 1 650 ? -12.240 10.656 22.520 1.00 94.31 650 SER A N 1
ATOM 5000 C CA . SER A 1 650 ? -13.434 10.035 23.131 1.00 94.31 650 SER A CA 1
ATOM 5001 C C . SER A 1 650 ? -13.691 10.449 24.581 1.00 94.31 650 SER A C 1
ATOM 5003 O O . SER A 1 650 ? -14.842 10.603 24.965 1.00 94.31 650 SER A O 1
ATOM 5005 N N . GLU A 1 651 ? -12.641 10.720 25.355 1.00 92.06 651 GLU A N 1
ATOM 5006 C CA . GLU A 1 651 ? -12.739 11.124 26.769 1.00 92.06 651 GLU A CA 1
ATOM 5007 C C . GLU A 1 651 ? -12.317 12.590 26.973 1.00 92.06 651 GLU A C 1
ATOM 5009 O O . GLU A 1 651 ? -11.982 13.036 28.069 1.00 92.06 651 GLU A O 1
ATOM 5014 N N . ASN A 1 652 ? -12.325 13.383 25.896 1.00 94.25 652 ASN A N 1
ATOM 5015 C CA . ASN A 1 652 ? -11.984 14.798 25.948 1.00 94.25 652 ASN A CA 1
ATOM 5016 C C . ASN A 1 652 ? -13.252 15.644 26.156 1.00 94.25 652 ASN A C 1
ATOM 5018 O O . ASN A 1 652 ? -13.952 15.999 25.204 1.00 94.25 652 ASN A O 1
ATOM 5022 N N . ALA A 1 653 ? -13.522 16.017 27.411 1.00 95.06 653 ALA A N 1
ATOM 5023 C CA . ALA A 1 653 ? -14.677 16.839 27.781 1.00 95.06 653 ALA A CA 1
ATOM 5024 C C . ALA A 1 653 ? -14.748 18.170 27.003 1.00 95.06 653 ALA A C 1
ATOM 5026 O O . ALA A 1 653 ? -15.834 18.608 26.620 1.00 95.06 653 ALA A O 1
ATOM 5027 N N . ALA A 1 654 ? -13.604 18.800 26.705 1.00 95.88 654 ALA A N 1
ATOM 5028 C CA . ALA A 1 654 ? -13.566 20.037 25.926 1.00 95.88 654 ALA A CA 1
ATOM 5029 C C . ALA A 1 654 ? -13.973 19.813 24.458 1.00 95.88 654 ALA A C 1
ATOM 5031 O O . ALA A 1 654 ? -14.667 20.656 23.891 1.00 95.88 654 ALA A O 1
ATOM 5032 N N . PHE A 1 655 ? -13.614 18.672 23.859 1.00 96.38 655 PHE A N 1
ATOM 5033 C CA . PHE A 1 655 ? -14.059 18.291 22.515 1.00 96.38 655 PHE A CA 1
ATOM 5034 C C . PHE A 1 655 ? -15.553 17.947 22.479 1.00 96.38 655 PHE A C 1
ATOM 5036 O O . PHE A 1 655 ? -16.276 18.502 21.656 1.00 96.38 655 PHE A O 1
ATOM 5043 N N . ALA A 1 656 ? -16.049 17.123 23.408 1.00 96.38 656 ALA A N 1
ATOM 5044 C CA . ALA A 1 656 ? -17.477 16.799 23.504 1.00 96.38 656 ALA A CA 1
ATOM 5045 C C . ALA A 1 656 ? -18.342 18.062 23.713 1.00 96.38 656 ALA A C 1
ATOM 5047 O O . ALA A 1 656 ? -19.397 18.233 23.085 1.00 96.38 656 ALA A O 1
ATOM 5048 N N . LYS A 1 657 ? -17.858 19.006 24.535 1.00 97.06 657 LYS A N 1
ATOM 5049 C CA . LYS A 1 657 ? -18.462 20.333 24.686 1.00 97.06 657 LYS A CA 1
ATOM 5050 C C . LYS A 1 657 ? -18.394 21.138 23.383 1.00 97.06 657 LYS A C 1
ATOM 5052 O O . LYS A 1 657 ? -19.411 21.693 22.983 1.00 97.06 657 LYS A O 1
ATOM 5057 N N . ALA A 1 658 ? -17.250 21.173 22.700 1.00 96.62 658 ALA A N 1
ATOM 5058 C CA . ALA A 1 658 ? -17.094 21.897 21.438 1.00 96.62 658 ALA A CA 1
ATOM 5059 C C . ALA A 1 658 ? -17.999 21.350 20.320 1.00 96.62 658 ALA A C 1
ATOM 5061 O O . ALA A 1 658 ? -18.560 22.146 19.574 1.00 96.62 658 ALA A O 1
ATOM 5062 N N . CYS A 1 659 ? -18.209 20.031 20.232 1.00 96.44 659 CYS A N 1
ATOM 5063 C CA . CYS A 1 659 ? -19.196 19.423 19.333 1.00 96.44 659 CYS A CA 1
ATOM 5064 C C . CYS A 1 659 ? -20.616 19.914 19.659 1.00 96.44 659 CYS A C 1
ATOM 5066 O O . CYS A 1 659 ? -21.321 20.401 18.774 1.00 96.44 659 CYS A O 1
ATOM 5068 N N . THR A 1 660 ? -20.988 19.893 20.945 1.00 92.69 660 THR A N 1
ATOM 5069 C CA . THR A 1 660 ? -22.287 20.390 21.433 1.00 92.69 660 THR A CA 1
ATOM 5070 C C . THR A 1 660 ? -22.494 21.871 21.083 1.00 92.69 660 THR A C 1
ATOM 5072 O O . THR A 1 660 ? -23.497 22.225 20.466 1.00 92.69 660 THR A O 1
ATOM 5075 N N . ASP A 1 661 ? -21.520 22.731 21.403 1.00 95.19 661 ASP A N 1
ATOM 5076 C CA . ASP A 1 661 ? -21.533 24.168 21.084 1.00 95.19 661 ASP A CA 1
ATOM 5077 C C . ASP A 1 661 ? -21.549 24.425 19.561 1.00 95.19 661 ASP A C 1
ATOM 5079 O O . ASP A 1 661 ? -22.028 25.459 19.089 1.00 95.19 661 ASP A O 1
ATOM 5083 N N . ALA A 1 662 ? -21.018 23.486 18.775 1.00 94.81 662 ALA A N 1
ATOM 5084 C CA . ALA A 1 662 ? -20.968 23.547 17.324 1.00 94.81 662 ALA A CA 1
ATOM 5085 C C . ALA A 1 662 ? -22.251 23.064 16.626 1.00 94.81 662 ALA A C 1
ATOM 5087 O O . ALA A 1 662 ? -22.355 23.296 15.417 1.00 94.81 662 ALA A O 1
ATOM 5088 N N . GLY A 1 663 ? -23.191 22.442 17.347 1.00 94.44 663 GLY A N 1
ATOM 5089 C CA . GLY A 1 663 ? -24.406 21.837 16.791 1.00 94.44 663 GLY A CA 1
ATOM 5090 C C . GLY A 1 663 ? -24.207 20.436 16.200 1.00 94.44 663 GLY A C 1
ATOM 5091 O O . GLY A 1 663 ? -25.048 19.995 15.426 1.00 94.44 663 GLY A O 1
ATOM 5092 N N . VAL A 1 664 ? -23.109 19.753 16.539 1.00 95.62 664 VAL A N 1
ATOM 5093 C CA . VAL A 1 664 ? -22.790 18.389 16.086 1.00 95.62 664 VAL A CA 1
ATOM 5094 C C . VAL A 1 664 ? -22.969 17.438 17.271 1.00 95.62 664 VAL A C 1
ATOM 5096 O O . VAL A 1 664 ? -22.330 17.618 18.310 1.00 95.62 664 VAL A O 1
ATOM 5099 N N . LYS A 1 665 ? -23.839 16.426 17.159 1.00 95.38 665 LYS A N 1
ATOM 5100 C CA . LYS A 1 665 ? -24.101 15.494 18.270 1.00 95.38 665 LYS A CA 1
ATOM 5101 C C . LYS A 1 665 ? -22.858 14.635 18.527 1.00 95.38 665 LYS A C 1
ATOM 5103 O O . LYS A 1 665 ? -22.403 13.891 17.663 1.00 95.38 665 LYS A O 1
ATOM 5108 N N . PHE A 1 666 ? -22.314 14.722 19.734 1.00 96.50 666 PHE A N 1
ATOM 5109 C CA . PHE A 1 666 ? -21.300 13.790 20.214 1.00 96.50 666 PHE A CA 1
ATOM 5110 C C . PHE A 1 666 ? -21.987 12.469 20.595 1.00 96.50 666 PHE A C 1
ATOM 5112 O O . PHE A 1 666 ? -22.914 12.480 21.407 1.00 96.50 666 PHE A O 1
ATOM 5119 N N . ILE A 1 667 ? -21.583 11.352 19.983 1.00 96.69 667 ILE A N 1
ATOM 5120 C CA . ILE A 1 667 ? -22.153 10.027 20.266 1.00 96.69 667 ILE A CA 1
ATOM 5121 C C . ILE A 1 667 ? -21.341 9.384 21.398 1.00 96.69 667 ILE A C 1
ATOM 5123 O O . ILE A 1 667 ? -20.347 8.698 21.173 1.00 96.69 667 ILE A O 1
ATOM 5127 N N . GLY A 1 668 ? -21.761 9.659 22.630 1.00 94.25 668 GLY A N 1
ATOM 5128 C CA . GLY A 1 668 ? -21.097 9.259 23.869 1.00 94.25 668 GLY A CA 1
ATOM 5129 C C . GLY A 1 668 ? -21.717 9.985 25.071 1.00 94.25 668 GLY A C 1
ATOM 5130 O O . GLY A 1 668 ? -22.723 10.680 24.897 1.00 94.25 668 GLY A O 1
ATOM 5131 N N . PRO A 1 669 ? -21.135 9.858 26.274 1.00 95.12 669 PRO A N 1
ATOM 5132 C CA . PRO A 1 669 ? -21.638 10.547 27.458 1.00 95.12 669 PRO A CA 1
ATOM 5133 C C . PRO A 1 669 ? -21.543 12.075 27.337 1.00 95.12 669 PRO A C 1
ATOM 5135 O O . PRO A 1 669 ? -20.698 12.604 26.606 1.00 95.12 669 PRO A O 1
ATOM 5138 N N . PRO A 1 670 ? -22.383 12.825 28.077 1.00 94.62 670 PRO A N 1
ATOM 5139 C CA . PRO A 1 670 ? -22.326 14.278 28.072 1.00 94.62 670 PRO A CA 1
ATOM 5140 C C . PRO A 1 670 ? -20.990 14.756 28.646 1.00 94.62 670 PRO A C 1
ATOM 5142 O O . PRO A 1 670 ? -20.468 14.184 29.603 1.00 94.62 670 PRO A O 1
ATOM 5145 N N . TRP A 1 671 ? -20.472 15.876 28.134 1.00 95.69 671 TRP A N 1
ATOM 5146 C CA . TRP A 1 671 ? -19.167 16.423 28.538 1.00 95.69 671 TRP A CA 1
ATOM 5147 C C . TRP A 1 671 ? -19.001 16.625 30.056 1.00 95.69 671 TRP A C 1
ATOM 5149 O O . TRP A 1 671 ? -17.883 16.574 30.557 1.00 95.69 671 TRP A O 1
ATOM 5159 N N . ARG A 1 672 ? -20.103 16.816 30.796 1.00 94.81 672 ARG A N 1
ATOM 5160 C CA . ARG A 1 672 ? -20.110 16.916 32.265 1.00 94.81 672 ARG A CA 1
ATOM 5161 C C . ARG A 1 672 ? -19.822 15.590 32.968 1.00 94.81 672 ARG A C 1
ATOM 5163 O O . ARG A 1 672 ? -19.163 15.611 33.996 1.00 94.81 672 ARG A O 1
ATOM 5170 N N . ALA A 1 673 ? -20.299 14.466 32.433 1.00 94.44 673 ALA A N 1
ATOM 5171 C CA . ALA A 1 673 ? -19.993 13.140 32.970 1.00 94.44 673 ALA A CA 1
ATOM 5172 C C . ALA A 1 673 ? -18.525 12.776 32.690 1.00 94.44 673 ALA A C 1
ATOM 5174 O O . ALA A 1 673 ? -17.840 12.281 33.580 1.00 94.44 673 ALA A O 1
ATOM 5175 N N . ILE A 1 674 ? -18.021 13.130 31.499 1.00 94.69 674 ILE A N 1
ATOM 5176 C CA . ILE A 1 674 ? -16.593 13.025 31.150 1.00 94.69 674 ILE A CA 1
ATOM 5177 C C . ILE A 1 674 ? -15.734 13.849 32.128 1.00 94.69 674 ILE A C 1
ATOM 5179 O O . ILE A 1 674 ? -14.784 13.336 32.711 1.00 94.69 674 ILE A O 1
ATOM 5183 N N . GLU A 1 675 ? -16.094 15.114 32.375 1.00 93.50 675 GLU A N 1
ATOM 5184 C CA . GLU A 1 675 ? -15.386 15.981 33.332 1.00 93.50 675 GLU A CA 1
ATOM 5185 C C . GLU A 1 675 ? -15.474 15.474 34.785 1.00 93.50 675 GLU A C 1
ATOM 5187 O O . GLU A 1 675 ? -14.501 15.571 35.530 1.00 93.50 675 GLU A O 1
ATOM 5192 N N . ALA A 1 676 ? -16.624 14.935 35.202 1.00 91.50 676 ALA A N 1
ATOM 5193 C CA . ALA A 1 676 ? -16.823 14.423 36.557 1.00 91.50 676 ALA A CA 1
ATOM 5194 C C . ALA A 1 676 ? -15.962 13.187 36.857 1.00 91.50 676 ALA A C 1
ATOM 5196 O O . ALA A 1 676 ? -15.470 13.062 37.978 1.00 91.50 676 ALA A O 1
ATOM 5197 N N . MET A 1 677 ? -15.761 12.310 35.866 1.00 90.12 677 MET A N 1
ATOM 5198 C CA . MET A 1 677 ? -14.989 11.071 36.028 1.00 90.12 677 MET A CA 1
ATOM 5199 C C . MET A 1 677 ? -13.501 11.206 35.677 1.00 90.12 677 MET A C 1
ATOM 5201 O O . MET A 1 677 ? -12.711 10.365 36.091 1.00 90.12 677 MET A O 1
ATOM 5205 N N . GLY A 1 678 ? -13.095 12.280 34.989 1.00 82.88 678 GLY A N 1
ATOM 5206 C CA . GLY A 1 678 ? -11.687 12.549 34.665 1.00 82.88 678 GLY A CA 1
ATOM 5207 C C . GLY A 1 678 ? -10.803 12.978 35.850 1.00 82.88 678 GLY A C 1
ATOM 5208 O O . GLY A 1 678 ? -9.580 12.990 35.717 1.00 82.88 678 GLY A O 1
ATOM 5209 N N . ASP A 1 679 ? -11.387 13.327 37.001 1.00 80.12 679 ASP A N 1
ATOM 5210 C CA . ASP A 1 679 ? -10.665 13.652 38.241 1.00 80.12 679 ASP A CA 1
ATOM 5211 C C . ASP A 1 679 ? -10.870 12.544 39.289 1.00 80.12 679 ASP A C 1
ATOM 5213 O O . ASP A 1 679 ? -12.000 12.180 39.623 1.00 80.12 679 ASP A O 1
ATOM 5217 N N . LYS A 1 680 ? -9.770 11.999 39.825 1.00 77.25 680 LYS A N 1
ATOM 5218 C CA . LYS A 1 680 ? -9.791 10.852 40.752 1.00 77.25 680 LYS A CA 1
ATOM 5219 C C . LYS A 1 680 ? -10.294 11.168 42.161 1.00 77.25 680 LYS A C 1
ATOM 5221 O O . LYS A 1 680 ? -10.760 10.252 42.831 1.00 77.25 680 LYS A O 1
ATOM 5226 N N . SER A 1 681 ? -10.201 12.415 42.627 1.00 77.88 681 SER A N 1
ATOM 5227 C CA . SER A 1 681 ? -10.802 12.800 43.914 1.00 77.88 681 SER A CA 1
ATOM 5228 C C . SER A 1 681 ? -12.303 12.978 43.729 1.00 77.88 681 SER A C 1
ATOM 5230 O O . SER A 1 681 ? -13.102 12.321 44.397 1.00 77.88 681 SER A O 1
ATOM 5232 N N . ARG A 1 682 ? -12.683 13.777 42.723 1.00 83.31 682 ARG A N 1
ATOM 5233 C CA . ARG A 1 682 ? -14.080 14.112 42.427 1.00 83.31 682 ARG A CA 1
ATOM 5234 C C . ARG A 1 682 ? -14.918 12.877 42.095 1.00 83.31 682 ARG A C 1
ATOM 5236 O O . ARG A 1 682 ? -16.025 12.739 42.605 1.00 83.31 682 ARG A O 1
ATOM 5243 N N . SER A 1 683 ? -14.394 11.966 41.275 1.00 86.94 683 SER A N 1
ATOM 5244 C CA . SER A 1 683 ? -15.078 10.708 40.947 1.00 86.94 683 SER A CA 1
ATOM 5245 C C . SER A 1 683 ? -15.320 9.850 42.189 1.00 86.94 683 SER A C 1
ATOM 5247 O O . SER A 1 683 ? -16.433 9.365 42.379 1.00 86.94 683 SER A O 1
ATOM 5249 N N . LYS A 1 684 ? -14.329 9.713 43.079 1.00 84.94 684 LYS A N 1
ATOM 5250 C CA . LYS A 1 684 ? -14.473 8.957 44.331 1.00 84.94 684 LYS A CA 1
ATOM 5251 C C . LYS A 1 684 ? -15.462 9.584 45.305 1.00 84.94 684 LYS A C 1
ATOM 5253 O O . LYS A 1 684 ? -16.226 8.842 45.914 1.00 84.94 684 LYS A O 1
ATOM 5258 N N . GLU A 1 685 ? -15.473 10.908 45.437 1.00 86.69 685 GLU A N 1
ATOM 5259 C CA . GLU A 1 685 ? -16.471 11.633 46.234 1.00 86.69 685 GLU A CA 1
ATOM 5260 C C . GLU A 1 685 ? -17.891 11.310 45.739 1.00 86.69 685 GLU A C 1
ATOM 5262 O O . GLU A 1 685 ? -18.720 10.845 46.521 1.00 86.69 685 GLU A O 1
ATOM 5267 N N . ILE A 1 686 ? -18.131 11.421 44.425 1.00 91.50 686 ILE A N 1
ATOM 5268 C CA . ILE A 1 686 ? -19.421 11.082 43.799 1.00 91.50 686 ILE A CA 1
ATOM 5269 C C . ILE A 1 686 ? -19.779 9.602 44.018 1.00 91.50 686 ILE A C 1
ATOM 5271 O O . ILE A 1 686 ? -20.925 9.293 44.339 1.00 91.50 686 ILE A O 1
ATOM 5275 N N . MET A 1 687 ? -18.824 8.677 43.871 1.00 93.50 687 MET A N 1
ATOM 5276 C CA . MET A 1 687 ? -19.076 7.244 44.068 1.00 93.50 687 MET A CA 1
ATOM 5277 C C . MET A 1 687 ? -19.410 6.896 45.527 1.00 93.50 687 MET A C 1
ATOM 5279 O O . MET A 1 687 ? -20.327 6.110 45.768 1.00 93.50 687 MET A O 1
ATOM 5283 N N . ILE A 1 688 ? -18.738 7.520 46.500 1.00 90.38 688 ILE A N 1
ATOM 5284 C CA . ILE A 1 688 ? -19.033 7.341 47.930 1.00 90.38 688 ILE A CA 1
ATOM 5285 C C . ILE A 1 688 ? -20.427 7.894 48.264 1.00 90.38 688 ILE A C 1
ATOM 5287 O O . ILE A 1 688 ? -21.200 7.214 48.942 1.00 90.38 688 ILE A O 1
ATOM 5291 N N . GLU A 1 689 ? -20.788 9.076 47.753 1.00 91.69 689 GLU A N 1
ATOM 5292 C CA . GLU A 1 689 ? -22.140 9.642 47.904 1.00 91.69 689 GLU A CA 1
ATOM 5293 C C . GLU A 1 689 ? -23.220 8.772 47.234 1.00 91.69 689 GLU A C 1
ATOM 5295 O O . GLU A 1 689 ? -24.323 8.634 47.768 1.00 91.69 689 GLU A O 1
ATOM 5300 N N . ALA A 1 690 ? -22.894 8.123 46.112 1.00 92.38 690 ALA A N 1
ATOM 5301 C CA . ALA A 1 690 ? -23.756 7.163 45.420 1.00 92.38 690 ALA A CA 1
ATOM 5302 C C . ALA A 1 690 ? -23.847 5.784 46.111 1.00 92.38 690 ALA A C 1
ATOM 5304 O O . ALA A 1 690 ? -24.609 4.925 45.663 1.00 92.38 690 ALA A O 1
ATOM 5305 N N . GLY A 1 691 ? -23.093 5.548 47.191 1.00 92.44 691 GLY A N 1
ATOM 5306 C CA . GLY A 1 691 ? -23.074 4.272 47.910 1.00 92.44 691 GLY A CA 1
ATOM 5307 C C . GLY A 1 691 ? -22.339 3.144 47.176 1.00 92.44 691 GLY A C 1
ATOM 5308 O O . GLY A 1 691 ? -22.619 1.967 47.427 1.00 92.44 691 GLY A O 1
ATOM 5309 N N . VAL A 1 692 ? -21.423 3.487 46.268 1.00 94.06 692 VAL A N 1
ATOM 5310 C CA . VAL A 1 692 ? -20.527 2.557 45.570 1.00 94.06 692 VAL A CA 1
ATOM 5311 C C . VAL A 1 692 ? -19.253 2.381 46.417 1.00 94.06 692 VAL A C 1
ATOM 5313 O O . VAL A 1 692 ? -18.665 3.381 46.836 1.00 94.06 692 VAL A O 1
ATOM 5316 N N . PRO A 1 693 ? -18.814 1.143 46.719 1.00 91.12 693 PRO A N 1
ATOM 5317 C CA . PRO A 1 693 ? -17.637 0.922 47.558 1.00 91.12 693 PRO A CA 1
ATOM 5318 C C . PRO A 1 693 ? -16.368 1.403 46.846 1.00 91.12 693 PRO A C 1
ATOM 5320 O O . PRO A 1 693 ? -16.094 0.980 45.730 1.00 91.12 693 PRO A O 1
ATOM 5323 N N . CYS A 1 694 ? -15.570 2.253 47.492 1.00 90.19 694 CYS A N 1
ATOM 5324 C CA . CYS A 1 694 ? -14.265 2.716 47.000 1.00 90.19 694 CYS A CA 1
ATOM 5325 C C . CYS A 1 694 ? -13.127 2.079 47.810 1.00 90.19 694 CYS A C 1
ATOM 5327 O O . CYS A 1 694 ? -13.312 1.763 48.986 1.00 90.19 694 CYS A O 1
ATOM 5329 N N . ILE A 1 695 ? -11.941 1.922 47.204 1.00 87.12 695 ILE A N 1
ATOM 5330 C CA . ILE A 1 695 ? -10.763 1.354 47.890 1.00 87.12 695 ILE A CA 1
ATOM 5331 C C . ILE A 1 695 ? -10.461 2.189 49.149 1.00 87.12 695 ILE A C 1
ATOM 5333 O O . ILE A 1 695 ? -10.305 3.408 49.016 1.00 87.12 695 ILE A O 1
ATOM 5337 N N . PRO A 1 696 ? -10.328 1.576 50.345 1.00 83.88 696 PRO A N 1
ATOM 5338 C CA . PRO A 1 696 ? -9.951 2.288 51.562 1.00 83.88 696 PRO A CA 1
ATOM 5339 C C . PRO A 1 696 ? -8.641 3.056 51.369 1.00 83.88 696 PRO A C 1
ATOM 5341 O O . PRO A 1 696 ? -7.616 2.479 51.001 1.00 83.88 696 PRO A O 1
ATOM 5344 N N . GLY A 1 697 ? -8.670 4.366 51.604 1.00 86.44 697 GLY A N 1
ATOM 5345 C CA . GLY A 1 697 ? -7.539 5.228 51.299 1.00 86.44 697 GLY A CA 1
ATOM 5346 C C . GLY A 1 697 ? -7.675 6.647 51.838 1.00 86.44 697 GLY A C 1
ATOM 5347 O O . GLY A 1 697 ? -8.747 7.086 52.249 1.00 86.44 697 GLY A O 1
ATOM 5348 N N . TYR A 1 698 ? -6.556 7.363 51.821 1.00 86.94 698 TYR A N 1
ATOM 5349 C CA . TYR A 1 698 ? -6.463 8.780 52.119 1.00 86.94 698 TYR A CA 1
ATOM 5350 C C . TYR A 1 698 ? -6.354 9.590 50.826 1.00 86.94 698 TYR A C 1
ATOM 5352 O O . TYR A 1 698 ? -5.462 9.362 50.000 1.00 86.94 698 TYR A O 1
ATOM 5360 N N . HIS A 1 699 ? -7.275 10.541 50.668 1.00 83.56 699 HIS A N 1
ATOM 5361 C CA . HIS A 1 699 ? -7.416 11.400 49.487 1.00 83.56 699 HIS A CA 1
ATOM 5362 C C . HIS A 1 699 ? -7.526 12.889 49.861 1.00 83.56 699 HIS A C 1
ATOM 5364 O O . HIS A 1 699 ? -7.995 13.704 49.075 1.00 83.56 699 HIS A O 1
ATOM 5370 N N . GLY A 1 700 ? -7.146 13.247 51.091 1.00 79.12 700 GLY A N 1
ATOM 5371 C CA . GLY A 1 700 ? -7.270 14.613 51.588 1.00 79.12 700 GLY A CA 1
ATOM 5372 C C . GLY A 1 700 ? -6.198 15.564 51.048 1.00 79.12 700 GLY A C 1
ATOM 5373 O O . GLY A 1 700 ? -5.154 15.162 50.533 1.00 79.12 700 GLY A O 1
ATOM 5374 N N . ALA A 1 701 ? -6.461 16.859 51.220 1.00 80.75 701 ALA A N 1
ATOM 5375 C CA . ALA A 1 701 ? -5.584 17.934 50.762 1.00 80.75 701 ALA A CA 1
ATOM 5376 C C . ALA A 1 701 ? -4.286 18.099 51.583 1.00 80.75 701 ALA A C 1
ATOM 5378 O O . ALA A 1 701 ? -3.436 18.893 51.187 1.00 80.75 701 ALA A O 1
ATOM 5379 N N . GLU A 1 702 ? -4.120 17.390 52.707 1.00 87.19 702 GLU A N 1
ATOM 5380 C CA . GLU A 1 702 ? -2.874 17.425 53.482 1.00 87.19 702 GLU A CA 1
ATOM 5381 C C . GLU A 1 702 ? -1.861 16.441 52.881 1.00 87.19 702 GLU A C 1
ATOM 5383 O O . GLU A 1 702 ? -2.165 15.272 52.653 1.00 87.19 702 GLU A O 1
ATOM 5388 N N . GLN A 1 703 ? -0.666 16.937 52.573 1.00 89.81 703 GLN A N 1
ATOM 5389 C CA . GLN A 1 703 ? 0.318 16.267 51.711 1.00 89.81 703 GLN A CA 1
ATOM 5390 C C . GLN A 1 703 ? 1.711 16.170 52.351 1.00 89.81 703 GLN A C 1
ATOM 5392 O O . GLN A 1 703 ? 2.673 15.740 51.693 1.00 89.81 703 GLN A O 1
ATOM 5397 N N . ASP A 1 704 ? 1.816 16.551 53.628 1.00 91.19 704 ASP A N 1
ATOM 5398 C CA . ASP A 1 704 ? 2.988 16.321 54.466 1.00 91.19 704 ASP A CA 1
ATOM 5399 C C . ASP A 1 704 ? 3.356 14.817 54.542 1.00 91.19 704 ASP A C 1
ATOM 5401 O O . ASP A 1 704 ? 2.491 13.984 54.837 1.00 91.19 704 ASP A O 1
ATOM 5405 N N . PRO A 1 705 ? 4.629 14.435 54.302 1.00 89.75 705 PRO A N 1
ATOM 5406 C CA . PRO A 1 705 ? 5.061 13.037 54.323 1.00 89.75 705 PRO A CA 1
ATOM 5407 C C . PRO A 1 705 ? 4.767 12.281 55.623 1.00 89.75 705 PRO A C 1
ATOM 5409 O O . PRO A 1 705 ? 4.431 11.099 55.560 1.00 89.75 705 PRO A O 1
ATOM 5412 N N . ALA A 1 706 ? 4.860 12.934 56.789 1.00 89.44 706 ALA A N 1
ATOM 5413 C CA . ALA A 1 706 ? 4.596 12.276 58.066 1.00 89.44 706 ALA A CA 1
ATOM 5414 C C . ALA A 1 706 ? 3.095 12.026 58.260 1.00 89.44 706 ALA A C 1
ATOM 5416 O O . ALA A 1 706 ? 2.716 10.966 58.758 1.00 89.44 706 ALA A O 1
ATOM 5417 N N . HIS A 1 707 ? 2.233 12.941 57.798 1.00 91.56 707 HIS A N 1
ATOM 5418 C CA . HIS A 1 707 ? 0.792 12.684 57.774 1.00 91.56 707 HIS A CA 1
ATOM 5419 C C . HIS A 1 707 ? 0.431 11.544 56.813 1.00 91.56 707 HIS A C 1
ATOM 5421 O O . HIS A 1 707 ? -0.334 10.655 57.179 1.00 91.56 707 HIS A O 1
ATOM 5427 N N . LEU A 1 708 ? 1.012 11.511 55.608 1.00 91.50 708 LEU A N 1
ATOM 5428 C CA . LEU A 1 708 ? 0.769 10.424 54.652 1.00 91.50 708 LEU A CA 1
ATOM 5429 C C . LEU A 1 708 ? 1.226 9.056 55.205 1.00 91.50 708 LEU A C 1
ATOM 5431 O O . LEU A 1 708 ? 0.533 8.060 54.994 1.00 91.50 708 LEU A O 1
ATOM 5435 N N . ALA A 1 709 ? 2.326 9.010 55.967 1.00 90.38 709 ALA A N 1
ATOM 5436 C CA . ALA A 1 709 ? 2.780 7.804 56.667 1.00 90.38 709 ALA A CA 1
ATOM 5437 C C . ALA A 1 709 ? 1.819 7.380 57.799 1.00 90.38 709 ALA A C 1
ATOM 5439 O O . ALA A 1 709 ? 1.475 6.204 57.908 1.00 90.38 709 ALA A O 1
ATOM 5440 N N . GLU A 1 710 ? 1.312 8.332 58.591 1.00 91.81 710 GLU A N 1
ATOM 5441 C CA . GLU A 1 710 ? 0.295 8.083 59.629 1.00 91.81 710 GLU A CA 1
ATOM 5442 C C . GLU A 1 710 ? -1.002 7.504 59.025 1.00 91.81 710 GLU A C 1
ATOM 5444 O O . GLU A 1 710 ? -1.647 6.631 59.609 1.00 91.81 710 GLU A O 1
ATOM 5449 N N . GLN A 1 711 ? -1.395 7.967 57.835 1.00 92.62 711 GLN A N 1
ATOM 5450 C CA . GLN A 1 711 ? -2.545 7.421 57.109 1.00 92.62 711 GLN A CA 1
ATOM 5451 C C . GLN A 1 711 ? -2.254 6.023 56.546 1.00 92.62 711 GLN A C 1
ATOM 5453 O O . GLN A 1 711 ? -3.115 5.149 56.633 1.00 92.62 711 GLN A O 1
ATOM 5458 N N . ALA A 1 712 ? -1.043 5.773 56.039 1.00 90.88 712 ALA A N 1
ATOM 5459 C CA . ALA A 1 712 ? -0.617 4.443 55.605 1.00 90.88 712 ALA A CA 1
ATOM 5460 C C . ALA A 1 712 ? -0.657 3.412 56.748 1.00 90.88 712 ALA A C 1
ATOM 5462 O O . ALA A 1 712 ? -1.141 2.298 56.549 1.00 90.88 712 ALA A O 1
ATOM 5463 N N . GLU A 1 713 ? -0.238 3.791 57.960 1.00 90.62 713 GLU A N 1
ATOM 5464 C CA . GLU A 1 713 ? -0.371 2.946 59.155 1.00 90.62 713 GLU A CA 1
ATOM 5465 C C . GLU A 1 713 ? -1.837 2.658 59.516 1.00 90.62 713 GLU A C 1
ATOM 5467 O O . GLU A 1 713 ? -2.168 1.517 59.839 1.00 90.62 713 GLU A O 1
ATOM 5472 N N . LYS A 1 714 ? -2.735 3.651 59.411 1.00 91.31 714 LYS A N 1
ATOM 5473 C CA . LYS A 1 714 ? -4.182 3.478 59.670 1.00 91.31 714 LYS A CA 1
ATOM 5474 C C . LYS A 1 714 ? -4.879 2.580 58.645 1.00 91.31 714 LYS A C 1
ATOM 5476 O O . LYS A 1 714 ? -5.773 1.825 59.019 1.00 91.31 714 LYS A O 1
ATOM 5481 N N . ILE A 1 715 ? -4.491 2.670 57.371 1.00 90.81 715 ILE A N 1
ATOM 5482 C CA . ILE A 1 715 ? -4.977 1.801 56.282 1.00 90.81 715 ILE A CA 1
ATOM 5483 C C . ILE A 1 715 ? -4.394 0.381 56.424 1.00 90.81 715 ILE A C 1
ATOM 5485 O O . ILE A 1 715 ? -5.042 -0.613 56.085 1.00 90.81 715 ILE A O 1
ATOM 5489 N N . GLY A 1 716 ? -3.175 0.288 56.958 1.00 88.69 716 GLY A N 1
ATOM 5490 C CA . GLY A 1 716 ? -2.432 -0.943 57.175 1.00 88.69 716 GLY A CA 1
ATOM 5491 C C . GLY A 1 716 ? -1.709 -1.414 55.914 1.00 88.69 716 GLY A C 1
ATOM 5492 O O . GLY A 1 716 ? -2.298 -1.543 54.840 1.00 88.69 716 GLY A O 1
ATOM 5493 N N . TYR A 1 717 ? -0.428 -1.742 56.058 1.00 87.69 717 TYR A N 1
ATOM 5494 C CA . TYR A 1 717 ? 0.410 -2.248 54.971 1.00 87.69 717 TYR A CA 1
ATOM 5495 C C . TYR A 1 717 ? -0.069 -3.627 54.444 1.00 87.69 717 TYR A C 1
ATOM 5497 O O . TYR A 1 717 ? -0.731 -4.367 55.180 1.00 87.69 717 TYR A O 1
ATOM 5505 N N . PRO A 1 718 ? 0.215 -3.985 53.175 1.00 91.75 718 PRO A N 1
ATOM 5506 C CA . PRO A 1 718 ? 0.800 -3.131 52.140 1.00 91.75 718 PRO A CA 1
ATOM 5507 C C . PRO A 1 718 ? -0.165 -2.022 51.680 1.00 91.75 718 PRO A C 1
ATOM 5509 O O . PRO A 1 718 ? -1.388 -2.190 51.691 1.00 91.75 718 PRO A O 1
ATOM 5512 N N . VAL A 1 719 ? 0.400 -0.889 51.260 1.00 92.25 719 VAL A N 1
ATOM 5513 C CA . VAL A 1 719 ? -0.330 0.257 50.687 1.00 92.25 719 VAL A CA 1
ATOM 5514 C C . VAL A 1 719 ? 0.223 0.624 49.310 1.00 92.25 719 VAL A C 1
ATOM 5516 O O . VAL A 1 719 ? 1.350 0.277 48.961 1.00 92.25 719 VAL A O 1
ATOM 5519 N N . LEU A 1 720 ? -0.578 1.329 48.518 1.00 90.12 720 LEU A N 1
ATOM 5520 C CA . LEU A 1 720 ? -0.249 1.805 47.182 1.00 90.12 720 LEU A CA 1
ATOM 5521 C C . LEU A 1 720 ? -0.309 3.332 47.160 1.00 90.12 720 LEU A C 1
ATOM 5523 O O . LEU A 1 720 ? -1.363 3.931 47.367 1.00 90.12 720 LEU A O 1
ATOM 5527 N N . LEU A 1 721 ? 0.831 3.957 46.891 1.00 88.69 721 LEU A N 1
ATOM 5528 C CA . LEU A 1 721 ? 0.928 5.382 46.602 1.00 88.69 721 LEU A CA 1
ATOM 5529 C C . LEU A 1 721 ? 0.551 5.612 45.137 1.00 88.69 721 LEU A C 1
ATOM 5531 O O . LEU A 1 721 ? 1.068 4.906 44.268 1.00 88.69 721 LEU A O 1
ATOM 5535 N N . LYS A 1 722 ? -0.314 6.592 44.855 1.00 84.94 722 LYS A N 1
ATOM 5536 C CA . LYS A 1 722 ? -0.712 6.989 43.489 1.00 84.94 722 LYS A CA 1
ATOM 5537 C C . LYS A 1 722 ? -0.727 8.507 43.336 1.00 84.94 722 LYS A C 1
ATOM 5539 O O . LYS A 1 722 ? -1.188 9.196 44.237 1.00 84.94 722 LYS A O 1
ATOM 5544 N N . ALA A 1 723 ? -0.304 9.032 42.192 1.00 82.75 723 ALA A N 1
ATOM 5545 C CA . ALA A 1 723 ? -0.538 10.437 41.854 1.00 82.75 723 ALA A CA 1
ATOM 5546 C C . ALA A 1 723 ? -2.037 10.710 41.593 1.00 82.75 723 ALA A C 1
ATOM 5548 O O . ALA A 1 723 ? -2.728 9.871 41.004 1.00 82.75 723 ALA A O 1
ATOM 5549 N N . VAL A 1 724 ? -2.532 11.891 41.990 1.00 76.56 724 VAL A N 1
ATOM 5550 C CA . VAL A 1 724 ? -3.919 12.328 41.703 1.00 76.56 724 VAL A CA 1
ATOM 5551 C C . VAL A 1 724 ? -4.155 12.463 40.199 1.00 76.56 724 VAL A C 1
ATOM 5553 O O . VAL A 1 724 ? -5.149 11.961 39.674 1.00 76.56 724 VAL A O 1
ATOM 5556 N N . LYS A 1 725 ? -3.217 13.105 39.496 1.00 69.38 725 LYS A N 1
ATOM 5557 C CA . LYS A 1 725 ? -3.217 13.223 38.035 1.00 69.38 725 LYS A CA 1
ATOM 5558 C C . LYS A 1 725 ? -2.333 12.134 37.439 1.00 69.38 725 LYS A C 1
ATOM 5560 O O . LYS A 1 725 ? -1.171 12.023 37.813 1.00 69.38 725 LYS A O 1
ATOM 5565 N N . GLY A 1 726 ? -2.881 11.364 36.500 1.00 58.84 726 GLY A N 1
ATOM 5566 C CA . GLY A 1 726 ? -2.146 10.348 35.743 1.00 58.84 726 GLY A CA 1
ATOM 5567 C C . GLY A 1 726 ? -2.915 9.041 35.547 1.00 58.84 726 GLY A C 1
ATOM 5568 O O . GLY A 1 726 ? -3.776 8.687 36.349 1.00 58.84 726 GLY A O 1
ATOM 5569 N N . GLY A 1 727 ? -2.579 8.304 34.490 1.00 53.78 727 GLY A N 1
ATOM 5570 C CA . GLY A 1 727 ? -3.121 6.978 34.174 1.00 53.78 727 GLY A CA 1
ATOM 5571 C C . GLY A 1 727 ? -2.018 6.016 33.721 1.00 53.78 727 GLY A C 1
ATOM 5572 O O . GLY A 1 727 ? -0.877 6.434 33.516 1.00 53.78 727 GLY A O 1
ATOM 5573 N N . GLY A 1 728 ? -2.348 4.729 33.570 1.00 54.34 728 GLY A N 1
ATOM 5574 C CA . GLY A 1 728 ? -1.451 3.736 32.958 1.00 54.34 728 GLY A CA 1
ATOM 5575 C C . GLY A 1 728 ? -0.147 3.457 33.723 1.00 54.34 728 GLY A C 1
ATOM 5576 O O . GLY A 1 728 ? 0.931 3.495 33.137 1.00 54.34 728 GLY A O 1
ATOM 5577 N N . GLY A 1 729 ? -0.211 3.200 35.033 1.00 57.50 729 GLY A N 1
ATOM 5578 C CA . GLY A 1 729 ? 0.953 2.749 35.821 1.00 57.50 729 GLY A CA 1
ATOM 5579 C C . GLY A 1 729 ? 1.857 3.851 36.389 1.00 57.50 729 GLY A C 1
ATOM 5580 O O . GLY A 1 729 ? 2.418 3.678 37.472 1.00 57.50 729 GLY A O 1
ATOM 5581 N N . LYS A 1 730 ? 1.994 4.982 35.686 1.00 63.09 730 LYS A N 1
ATOM 5582 C CA . LYS A 1 730 ? 2.967 6.033 36.029 1.00 63.09 730 LYS A CA 1
ATOM 5583 C C . LYS A 1 730 ? 2.654 6.721 37.364 1.00 63.09 730 LYS A C 1
ATOM 5585 O O . LYS A 1 730 ? 1.506 7.050 37.658 1.00 63.09 730 LYS A O 1
ATOM 5590 N N . GLY A 1 731 ? 3.691 6.964 38.161 1.00 68.56 731 GLY A N 1
ATOM 5591 C CA . GLY A 1 731 ? 3.599 7.608 39.476 1.00 68.56 731 GLY A CA 1
ATOM 5592 C C . GLY A 1 731 ? 2.997 6.726 40.577 1.00 68.56 731 GLY A C 1
ATOM 5593 O O . GLY A 1 731 ? 2.547 7.256 41.592 1.00 68.56 731 GLY A O 1
ATOM 5594 N N . MET A 1 732 ? 2.964 5.398 40.393 1.00 82.19 732 MET A N 1
ATOM 5595 C CA . MET A 1 732 ? 2.492 4.450 41.408 1.00 82.19 732 MET A CA 1
ATOM 5596 C C . MET A 1 732 ? 3.645 3.711 42.106 1.00 82.19 732 MET A C 1
ATOM 5598 O O . MET A 1 732 ? 4.600 3.287 41.449 1.00 82.19 732 MET A O 1
ATOM 5602 N N . ARG A 1 733 ? 3.559 3.520 43.432 1.00 84.94 733 ARG A N 1
ATOM 5603 C CA . ARG A 1 733 ? 4.517 2.712 44.219 1.00 84.94 733 ARG A CA 1
ATOM 5604 C C . ARG A 1 733 ? 3.832 1.884 45.295 1.00 84.94 733 ARG A C 1
ATOM 5606 O O . ARG A 1 733 ? 3.079 2.415 46.106 1.00 84.94 733 ARG A O 1
ATOM 5613 N N . ILE A 1 734 ? 4.144 0.592 45.325 1.00 88.44 734 ILE A N 1
ATOM 5614 C CA . ILE A 1 734 ? 3.737 -0.313 46.402 1.00 88.44 734 ILE A CA 1
ATOM 5615 C C . ILE A 1 734 ? 4.699 -0.107 47.573 1.00 88.44 734 ILE A C 1
ATOM 5617 O O . ILE A 1 734 ? 5.916 -0.110 47.383 1.00 88.44 734 ILE A O 1
ATOM 5621 N N . VAL A 1 735 ? 4.154 0.051 48.775 1.00 90.12 735 VAL A N 1
ATOM 5622 C CA . VAL A 1 735 ? 4.908 0.097 50.028 1.00 90.12 735 VAL A CA 1
ATOM 5623 C C . VAL A 1 735 ? 4.493 -1.106 50.863 1.00 90.12 735 VAL A C 1
ATOM 5625 O O . VAL A 1 735 ? 3.329 -1.238 51.246 1.00 90.12 735 VAL A O 1
ATOM 5628 N N . THR A 1 736 ? 5.438 -2.007 51.116 1.00 89.00 736 THR A N 1
ATOM 5629 C CA . THR A 1 736 ? 5.203 -3.268 51.832 1.00 89.00 736 THR A CA 1
ATOM 5630 C C . THR A 1 736 ? 5.368 -3.154 53.341 1.00 89.00 736 THR A C 1
ATOM 5632 O O . THR A 1 736 ? 4.711 -3.898 54.066 1.00 89.00 736 THR A O 1
ATOM 5635 N N . ALA A 1 737 ? 6.208 -2.233 53.811 1.00 89.31 737 ALA A N 1
ATOM 5636 C CA . ALA A 1 737 ? 6.498 -2.028 55.225 1.00 89.31 737 ALA A CA 1
ATOM 5637 C C . ALA A 1 737 ? 6.773 -0.535 55.529 1.00 89.31 737 ALA A C 1
ATOM 5639 O O . ALA A 1 737 ? 7.107 0.215 54.605 1.00 89.31 737 ALA A O 1
ATOM 5640 N N . PRO A 1 738 ? 6.631 -0.075 56.789 1.00 89.25 738 PRO A N 1
ATOM 5641 C CA . PRO A 1 738 ? 6.793 1.338 57.147 1.00 89.25 738 PRO A CA 1
ATOM 5642 C C . PRO A 1 738 ? 8.168 1.925 56.800 1.00 89.25 738 PRO A C 1
ATOM 5644 O O . PRO A 1 738 ? 8.268 3.109 56.480 1.00 89.25 738 PRO A O 1
ATOM 5647 N N . GLU A 1 739 ? 9.227 1.113 56.837 1.00 89.81 739 GLU A N 1
ATOM 5648 C CA . GLU A 1 739 ? 10.606 1.546 56.592 1.00 89.81 739 GLU A CA 1
ATOM 5649 C C . GLU A 1 739 ? 10.825 2.011 55.141 1.00 89.81 739 GLU A C 1
ATOM 5651 O O . GLU A 1 739 ? 11.620 2.918 54.893 1.00 89.81 739 GLU A O 1
ATOM 5656 N N . ASP A 1 740 ? 10.082 1.432 54.192 1.00 86.81 740 ASP A N 1
ATOM 5657 C CA . ASP A 1 740 ? 10.179 1.735 52.761 1.00 86.81 740 ASP A CA 1
ATOM 5658 C C . ASP A 1 740 ? 9.421 3.022 52.370 1.00 86.81 740 ASP A C 1
ATOM 5660 O O . ASP A 1 740 ? 9.639 3.573 51.285 1.00 86.81 740 ASP A O 1
ATOM 5664 N N . PHE A 1 741 ? 8.512 3.509 53.227 1.00 90.12 741 PHE A N 1
ATOM 5665 C CA . PHE A 1 741 ? 7.499 4.507 52.860 1.00 90.12 741 PHE A CA 1
ATOM 5666 C C . PHE A 1 741 ? 8.093 5.806 52.311 1.00 90.12 741 PHE A C 1
ATOM 5668 O O . PHE A 1 741 ? 7.688 6.265 51.243 1.00 90.12 741 PHE A O 1
ATOM 5675 N N . GLN A 1 742 ? 9.085 6.379 53.000 1.00 87.06 742 GLN A N 1
ATOM 5676 C CA . GLN A 1 742 ? 9.687 7.655 52.602 1.00 87.06 742 GLN A CA 1
ATOM 5677 C C . GLN A 1 742 ? 10.379 7.552 51.233 1.00 87.06 742 GLN A C 1
ATOM 5679 O O . GLN A 1 742 ? 10.151 8.385 50.358 1.00 87.06 742 GLN A O 1
ATOM 5684 N N . GLN A 1 743 ? 11.166 6.492 51.012 1.00 85.50 743 GLN A N 1
ATOM 5685 C CA . GLN A 1 743 ? 11.876 6.274 49.748 1.00 85.50 743 GLN A CA 1
ATOM 5686 C C . GLN A 1 743 ? 10.903 6.089 48.573 1.00 85.50 743 GLN A C 1
ATOM 5688 O O . GLN A 1 743 ? 11.128 6.626 47.484 1.00 85.50 743 GLN A O 1
ATOM 5693 N N . GLN A 1 744 ? 9.818 5.340 48.785 1.00 88.75 744 GLN A N 1
ATOM 5694 C CA . GLN A 1 744 ? 8.807 5.118 47.753 1.00 88.75 744 GLN A CA 1
ATOM 5695 C C . GLN A 1 744 ? 7.982 6.385 47.477 1.00 88.75 744 GLN A C 1
ATOM 5697 O O . GLN A 1 744 ? 7.692 6.674 46.315 1.00 88.75 744 GLN A O 1
ATOM 5702 N N . LEU A 1 745 ? 7.666 7.184 48.503 1.00 88.50 745 LEU A N 1
ATOM 5703 C CA . LEU A 1 745 ? 6.964 8.461 48.349 1.00 88.50 745 LEU A CA 1
ATOM 5704 C C . LEU A 1 745 ? 7.786 9.474 47.545 1.00 88.50 745 LEU A C 1
ATOM 5706 O O . LEU A 1 745 ? 7.253 10.087 46.619 1.00 88.50 745 LEU A O 1
ATOM 5710 N N . ASP A 1 746 ? 9.080 9.609 47.839 1.00 84.94 746 ASP A N 1
ATOM 5711 C CA . ASP A 1 746 ? 9.972 10.505 47.097 1.00 84.94 746 ASP A CA 1
ATOM 5712 C C . ASP A 1 746 ? 10.132 10.057 45.632 1.00 84.94 746 ASP A C 1
ATOM 5714 O O . ASP A 1 746 ? 10.097 10.884 44.715 1.00 84.94 746 ASP A O 1
ATOM 5718 N N . SER A 1 747 ? 10.219 8.741 45.390 1.00 81.50 747 SER A N 1
ATOM 5719 C CA . SER A 1 747 ? 10.227 8.170 44.036 1.00 81.50 747 SER A CA 1
ATOM 5720 C C . SER A 1 747 ? 8.929 8.469 43.275 1.00 81.50 747 SER A C 1
ATOM 5722 O O . SER A 1 747 ? 8.979 8.915 42.126 1.00 81.50 747 SER A O 1
ATOM 5724 N N . ALA A 1 748 ? 7.772 8.275 43.917 1.00 83.88 748 ALA A N 1
ATOM 5725 C CA . ALA A 1 748 ? 6.464 8.509 43.314 1.00 83.88 748 ALA A CA 1
ATOM 5726 C C . ALA A 1 748 ? 6.227 9.998 43.005 1.00 83.88 748 ALA A C 1
ATOM 5728 O O . ALA A 1 748 ? 5.835 10.327 41.886 1.00 83.88 748 ALA A O 1
ATOM 5729 N N . LYS A 1 749 ? 6.546 10.908 43.942 1.00 84.62 749 LYS A N 1
ATOM 5730 C CA . LYS A 1 749 ? 6.439 12.364 43.729 1.00 84.62 749 LYS A CA 1
ATOM 5731 C C . LYS A 1 749 ? 7.376 12.856 42.621 1.00 84.62 749 LYS A C 1
ATOM 5733 O O . LYS A 1 749 ? 6.990 13.719 41.835 1.00 84.62 749 LYS A O 1
ATOM 5738 N N . SER A 1 750 ? 8.591 12.311 42.515 1.00 79.50 750 SER A N 1
ATOM 5739 C CA . SER A 1 750 ? 9.527 12.657 41.433 1.00 79.50 750 SER A CA 1
ATOM 5740 C C . SER A 1 750 ? 8.987 12.256 40.048 1.00 79.50 750 SER A C 1
ATOM 5742 O O . SER A 1 750 ? 8.999 13.056 39.105 1.00 79.50 750 SER A O 1
ATOM 5744 N N . GLU A 1 751 ? 8.436 11.045 39.932 1.00 78.00 751 GLU A N 1
ATOM 5745 C CA . GLU A 1 751 ? 7.813 10.556 38.697 1.00 78.00 751 GLU A CA 1
ATOM 5746 C C . GLU A 1 751 ? 6.531 11.332 38.341 1.00 78.00 751 GLU A C 1
ATOM 5748 O O . GLU A 1 751 ? 6.330 11.695 37.181 1.00 78.00 751 GLU A O 1
ATOM 5753 N N . ALA A 1 752 ? 5.699 11.660 39.334 1.00 77.00 752 ALA A N 1
ATOM 5754 C CA . ALA A 1 752 ? 4.481 12.446 39.146 1.00 77.00 752 ALA A CA 1
ATOM 5755 C C . ALA A 1 752 ? 4.783 13.864 38.624 1.00 77.00 752 ALA A C 1
ATOM 5757 O O . ALA A 1 752 ? 4.219 14.278 37.607 1.00 77.00 752 ALA A O 1
ATOM 5758 N N . ARG A 1 753 ? 5.757 14.571 39.224 1.00 80.69 753 ARG A N 1
ATOM 5759 C CA . ARG A 1 753 ? 6.184 15.905 38.755 1.00 80.69 753 ARG A CA 1
ATOM 5760 C C . ARG A 1 753 ? 6.694 15.874 37.319 1.00 80.69 753 ARG A C 1
ATOM 5762 O O . ARG A 1 753 ? 6.347 16.754 36.537 1.00 80.69 753 ARG A O 1
ATOM 5769 N N . SER A 1 754 ? 7.514 14.878 36.978 1.00 73.44 754 SER A N 1
ATOM 5770 C CA . SER A 1 754 ? 8.099 14.754 35.636 1.00 73.44 754 SER A CA 1
ATOM 5771 C C . SER A 1 754 ? 7.083 14.346 34.564 1.00 73.44 754 SER A C 1
ATOM 5773 O O . SER A 1 754 ? 7.216 14.783 33.423 1.00 73.44 754 SER A O 1
ATOM 5775 N N . SER A 1 755 ? 6.058 13.567 34.923 1.00 69.88 755 SER A N 1
ATOM 5776 C CA . SER A 1 755 ? 5.052 13.055 33.978 1.00 69.88 755 SER A CA 1
ATOM 5777 C C . SER A 1 755 ? 3.820 13.955 33.833 1.00 69.88 755 SER A C 1
ATOM 5779 O O . SER A 1 755 ? 3.247 14.037 32.749 1.00 69.88 755 SER A O 1
ATOM 5781 N N . PHE A 1 756 ? 3.391 14.608 34.918 1.00 73.62 756 PHE A N 1
ATOM 5782 C CA . PHE A 1 756 ? 2.077 15.263 35.020 1.00 73.62 756 PHE A CA 1
ATOM 5783 C C . PHE A 1 756 ? 2.127 16.702 35.555 1.00 73.62 756 PHE A C 1
ATOM 5785 O O . PHE A 1 756 ? 1.096 17.374 35.585 1.00 73.62 756 PHE A O 1
ATOM 5792 N N . GLY A 1 757 ? 3.302 17.195 35.970 1.00 76.88 757 GLY A N 1
ATOM 5793 C CA . GLY A 1 757 ? 3.464 18.546 36.523 1.00 76.88 757 GLY A CA 1
ATOM 5794 C C . GLY A 1 757 ? 2.813 18.754 37.897 1.00 76.88 757 GLY A C 1
ATOM 5795 O O . GLY A 1 757 ? 2.620 19.896 38.307 1.00 76.88 757 GLY A O 1
ATOM 5796 N N . ASP A 1 758 ? 2.469 17.668 38.591 1.00 79.00 758 ASP A N 1
ATOM 5797 C CA . ASP A 1 758 ? 1.763 17.650 39.875 1.00 79.00 758 ASP A CA 1
ATOM 5798 C C . ASP A 1 758 ? 2.422 16.617 40.809 1.00 79.00 758 ASP A C 1
ATOM 5800 O O . ASP A 1 758 ? 2.997 15.636 40.337 1.00 79.00 758 ASP A O 1
ATOM 5804 N N . ASP A 1 759 ? 2.380 16.846 42.120 1.00 83.31 759 ASP A N 1
ATOM 5805 C CA . ASP A 1 759 ? 2.980 15.987 43.149 1.00 83.31 759 ASP A CA 1
ATOM 5806 C C . ASP A 1 759 ? 2.038 15.634 44.307 1.00 83.31 759 ASP A C 1
ATOM 5808 O O . ASP A 1 759 ? 2.485 15.070 45.314 1.00 83.31 759 ASP A O 1
ATOM 5812 N N . VAL A 1 760 ? 0.742 15.928 44.156 1.00 86.12 760 VAL A N 1
ATOM 5813 C CA . VAL A 1 760 ? -0.300 15.497 45.090 1.00 86.12 760 VAL A CA 1
ATOM 5814 C C . VAL A 1 760 ? -0.502 13.982 44.972 1.00 86.12 760 VAL A C 1
ATOM 5816 O O . VAL A 1 760 ? -0.757 13.438 43.891 1.00 86.12 760 VAL A O 1
ATOM 5819 N N . MET A 1 761 ? -0.396 13.306 46.115 1.00 87.25 761 MET A N 1
ATOM 5820 C CA . MET A 1 761 ? -0.432 11.854 46.251 1.00 87.25 761 MET A CA 1
ATOM 5821 C C . MET A 1 761 ? -1.674 11.380 47.011 1.00 87.25 761 MET A C 1
ATOM 5823 O O . MET A 1 761 ? -2.145 12.013 47.956 1.00 87.25 761 MET A O 1
ATOM 5827 N N . LEU A 1 762 ? -2.149 10.203 46.623 1.00 86.81 762 LEU A N 1
ATOM 5828 C CA . LEU A 1 762 ? -3.151 9.390 47.297 1.00 86.81 762 LEU A CA 1
ATOM 5829 C C . LEU A 1 762 ? -2.452 8.194 47.957 1.00 86.81 762 LEU A C 1
ATOM 5831 O O . LEU A 1 762 ? -1.508 7.639 47.387 1.00 86.81 762 LEU A O 1
ATOM 5835 N N . VAL A 1 763 ? -2.940 7.772 49.125 1.00 89.62 763 VAL A N 1
ATOM 5836 C CA . VAL A 1 763 ? -2.518 6.527 49.790 1.00 89.62 763 VAL A CA 1
ATOM 5837 C C . VAL A 1 763 ? -3.706 5.576 49.787 1.00 89.62 763 VAL A C 1
ATOM 5839 O O . VAL A 1 763 ? -4.751 5.909 50.332 1.00 89.62 763 VAL A O 1
ATOM 5842 N N . GLU A 1 764 ? -3.579 4.406 49.178 1.00 89.50 764 GLU A N 1
ATOM 5843 C CA . GLU A 1 764 ? -4.657 3.416 49.063 1.00 89.50 764 GLU A CA 1
ATOM 5844 C C . GLU A 1 764 ? -4.242 2.075 49.656 1.00 89.50 764 GLU A C 1
ATOM 5846 O O . GLU A 1 764 ? -3.057 1.741 49.683 1.00 89.50 764 GLU A O 1
ATOM 5851 N N . LYS A 1 765 ? -5.206 1.266 50.097 1.00 90.12 765 LYS A N 1
ATOM 5852 C CA . LYS A 1 765 ? -4.940 -0.135 50.419 1.00 90.12 765 LYS A CA 1
ATOM 5853 C C . LYS A 1 765 ? -4.442 -0.859 49.164 1.00 90.12 765 LYS A C 1
ATOM 5855 O O . LYS A 1 765 ? -5.067 -0.769 48.109 1.00 90.12 765 LYS A O 1
ATOM 5860 N N . TYR A 1 766 ? -3.328 -1.583 49.271 1.00 87.88 766 TYR A N 1
ATOM 5861 C CA . TYR A 1 766 ? -2.884 -2.461 48.192 1.00 87.88 766 TYR A CA 1
ATOM 5862 C C . TYR A 1 766 ? -3.572 -3.822 48.329 1.00 87.88 766 TYR A C 1
ATOM 5864 O O . TYR A 1 766 ? -3.443 -4.476 49.364 1.00 87.88 766 TYR A O 1
ATOM 5872 N N . ILE A 1 767 ? -4.300 -4.224 47.287 1.00 87.62 767 ILE A N 1
ATOM 5873 C CA . ILE A 1 767 ? -4.938 -5.541 47.184 1.00 87.62 767 ILE A CA 1
ATOM 5874 C C . ILE A 1 767 ? -3.891 -6.550 46.698 1.00 87.62 767 ILE A C 1
ATOM 5876 O O . ILE A 1 767 ? -3.170 -6.276 45.737 1.00 87.62 767 ILE A O 1
ATOM 5880 N N . THR A 1 768 ? -3.784 -7.696 47.373 1.00 83.31 768 THR A N 1
ATOM 5881 C CA . THR A 1 768 ? -2.709 -8.685 47.174 1.00 83.31 768 THR A CA 1
ATOM 5882 C C . THR A 1 768 ? -2.938 -9.624 45.999 1.00 83.31 768 THR A C 1
ATOM 5884 O O . THR A 1 768 ? -2.006 -9.848 45.227 1.00 83.31 768 THR A O 1
ATOM 5887 N N . THR A 1 769 ? -4.164 -10.124 45.833 1.00 88.19 769 THR A N 1
ATOM 5888 C CA . THR A 1 769 ? -4.558 -11.059 44.761 1.00 88.19 769 THR A CA 1
ATOM 5889 C C . THR A 1 769 ? -5.671 -10.484 43.857 1.00 88.19 769 THR A C 1
ATOM 5891 O O . THR A 1 769 ? -6.712 -11.111 43.647 1.00 88.19 769 THR A O 1
ATOM 5894 N N . PRO A 1 770 ? -5.510 -9.256 43.321 1.00 92.75 770 PRO A N 1
ATOM 5895 C CA . PRO A 1 770 ? -6.601 -8.514 42.699 1.00 92.75 770 PRO A CA 1
ATOM 5896 C C . PRO A 1 770 ? -7.031 -9.063 41.336 1.00 92.75 770 PRO A C 1
ATOM 5898 O O . PRO A 1 770 ? -6.193 -9.297 40.460 1.00 92.75 770 PRO A O 1
ATOM 5901 N N . ARG A 1 771 ? -8.343 -9.105 41.102 1.00 94.81 771 ARG A N 1
ATOM 5902 C CA . ARG A 1 771 ? -8.965 -9.252 39.777 1.00 94.81 771 ARG A CA 1
ATOM 5903 C C . ARG A 1 771 ? -9.484 -7.920 39.264 1.00 94.81 771 ARG A C 1
ATOM 5905 O O . ARG A 1 771 ? -10.111 -7.174 40.010 1.00 94.81 771 ARG A O 1
ATOM 5912 N N . HIS A 1 772 ? -9.252 -7.646 37.986 1.00 95.62 772 HIS A N 1
ATOM 5913 C CA . HIS A 1 772 ? -9.836 -6.501 37.299 1.00 95.62 772 HIS A CA 1
ATOM 5914 C C . HIS A 1 772 ? -11.177 -6.945 36.703 1.00 95.62 772 HIS A C 1
ATOM 5916 O O . HIS A 1 772 ? -11.198 -7.633 35.683 1.00 95.62 772 HIS A O 1
ATOM 5922 N N . ILE A 1 773 ? -12.283 -6.579 37.357 1.00 97.06 773 ILE A N 1
ATOM 5923 C CA . ILE A 1 773 ? -13.646 -6.886 36.904 1.00 97.06 773 ILE A CA 1
ATOM 5924 C C . ILE A 1 773 ? -14.345 -5.575 36.567 1.00 97.06 773 ILE A C 1
ATOM 5926 O O . ILE A 1 773 ? -14.361 -4.647 37.367 1.00 97.06 773 ILE A O 1
ATOM 5930 N N . GLU A 1 774 ? -14.954 -5.490 35.396 1.00 97.25 774 GLU A N 1
ATOM 5931 C CA . GLU A 1 774 ? -15.616 -4.277 34.925 1.00 97.25 774 GLU A CA 1
ATOM 5932 C C . GLU A 1 774 ? -17.039 -4.562 34.449 1.00 97.25 774 GLU A C 1
ATOM 5934 O O . GLU A 1 774 ? -17.342 -5.666 34.007 1.00 97.25 774 GLU A O 1
ATOM 5939 N N . VAL A 1 775 ? -17.936 -3.578 34.524 1.00 98.31 775 VAL A N 1
ATOM 5940 C CA . VAL A 1 775 ? -19.329 -3.729 34.074 1.00 98.31 775 VAL A CA 1
ATOM 5941 C C . VAL A 1 775 ? -19.608 -2.806 32.912 1.00 98.31 775 VAL A C 1
ATOM 5943 O O . VAL A 1 775 ? -19.435 -1.588 33.013 1.00 98.31 775 VAL A O 1
ATOM 5946 N N . GLN A 1 776 ? -20.130 -3.384 31.831 1.00 98.31 776 GLN A N 1
ATOM 5947 C CA . GLN A 1 776 ? -20.720 -2.604 30.758 1.00 98.31 776 GLN A CA 1
ATOM 5948 C C . GLN A 1 776 ? -22.003 -1.957 31.268 1.00 98.31 776 GLN A C 1
ATOM 5950 O O . GLN A 1 776 ? -22.976 -2.650 31.564 1.00 98.31 776 GLN A O 1
ATOM 5955 N N . VAL A 1 777 ? -22.040 -0.632 31.306 1.00 97.69 777 VAL A N 1
ATOM 5956 C CA . VAL A 1 777 ? -23.273 0.117 31.546 1.00 97.69 777 VAL A CA 1
ATOM 5957 C C . VAL A 1 777 ? -23.774 0.743 30.254 1.00 97.69 777 VAL A C 1
ATOM 5959 O O . VAL A 1 777 ? -22.997 1.067 29.348 1.00 97.69 777 VAL A O 1
ATOM 5962 N N . PHE A 1 778 ? -25.089 0.899 30.169 1.00 97.56 778 PHE A N 1
ATOM 5963 C CA . PHE A 1 778 ? -25.745 1.648 29.108 1.00 97.56 778 PHE A CA 1
ATOM 5964 C C . PHE A 1 778 ? -26.839 2.521 29.712 1.00 97.56 778 PHE A C 1
ATOM 5966 O O . PHE A 1 778 ? -27.680 2.009 30.453 1.00 97.56 778 PHE A O 1
ATOM 5973 N N . ALA A 1 779 ? -26.826 3.816 29.403 1.00 97.12 779 ALA A N 1
ATOM 5974 C CA . ALA A 1 779 ? -27.798 4.781 29.910 1.00 97.12 779 ALA A CA 1
ATOM 5975 C C . ALA A 1 779 ? -28.433 5.602 28.779 1.00 97.12 779 ALA A C 1
ATOM 5977 O O . ALA A 1 779 ? -27.807 5.807 27.738 1.00 97.12 779 ALA A O 1
ATOM 5978 N N . ASP A 1 780 ? -29.665 6.075 28.976 1.00 95.88 780 ASP A N 1
ATOM 5979 C CA . ASP A 1 780 ? -30.377 6.936 28.024 1.00 95.88 780 ASP A CA 1
ATOM 5980 C C . ASP A 1 780 ? -30.764 8.309 28.601 1.00 95.88 780 ASP A C 1
ATOM 5982 O O . ASP A 1 780 ? -30.715 8.561 29.804 1.00 95.88 780 ASP A O 1
ATOM 5986 N N . GLN A 1 781 ? -31.204 9.208 27.715 1.00 92.81 781 GLN A N 1
ATOM 5987 C CA . GLN A 1 781 ? -31.675 10.555 28.071 1.00 92.81 781 GLN A CA 1
ATOM 5988 C C . GLN A 1 781 ? -32.984 10.558 28.894 1.00 92.81 781 GLN A C 1
ATOM 5990 O O . GLN A 1 781 ? -33.436 11.622 29.318 1.00 92.81 781 GLN A O 1
ATOM 5995 N N . HIS A 1 782 ? -33.604 9.393 29.125 1.00 93.94 782 HIS A N 1
ATOM 5996 C CA . HIS A 1 782 ? -34.850 9.226 29.885 1.00 93.94 782 HIS A CA 1
ATOM 5997 C C . HIS A 1 782 ? -34.592 8.779 31.333 1.00 93.94 782 HIS A C 1
ATOM 5999 O O . HIS A 1 782 ? -35.541 8.610 32.099 1.00 93.94 782 HIS A O 1
ATOM 6005 N N . GLY A 1 783 ? -33.321 8.626 31.725 1.00 90.00 783 GLY A N 1
ATOM 6006 C CA . GLY A 1 783 ? -32.910 8.224 33.070 1.00 90.00 783 GLY A CA 1
ATOM 6007 C C . GLY A 1 783 ? -32.900 6.710 33.296 1.00 90.00 783 GLY A C 1
ATOM 6008 O O . GLY A 1 783 ? -32.788 6.273 34.442 1.00 90.00 783 GLY A O 1
ATOM 6009 N N . ASN A 1 784 ? -33.008 5.898 32.239 1.00 94.50 784 ASN A N 1
ATOM 6010 C CA . ASN A 1 784 ? -32.828 4.453 32.354 1.00 94.50 784 ASN A CA 1
ATOM 6011 C C . ASN A 1 784 ? -31.333 4.113 32.347 1.00 94.50 784 ASN A C 1
ATOM 6013 O O . ASN A 1 784 ? -30.575 4.670 31.555 1.00 94.50 784 ASN A O 1
ATOM 6017 N N . ALA A 1 785 ? -30.927 3.151 33.179 1.00 96.75 785 ALA A N 1
ATOM 6018 C CA . ALA A 1 785 ? -29.583 2.580 33.171 1.00 96.75 785 ALA A CA 1
ATOM 6019 C C . ALA A 1 785 ? -29.624 1.053 33.351 1.00 96.75 785 ALA A C 1
ATOM 6021 O O . ALA A 1 785 ? -30.274 0.533 34.271 1.00 96.75 785 ALA A O 1
ATOM 6022 N N . LEU A 1 786 ? -28.904 0.344 32.481 1.00 97.50 786 LEU A N 1
ATOM 6023 C CA . LEU A 1 786 ? -28.769 -1.114 32.458 1.00 97.50 786 LEU A CA 1
ATOM 6024 C C . LEU A 1 786 ? -27.308 -1.521 32.666 1.00 97.50 786 LEU A C 1
ATOM 6026 O O . LEU A 1 786 ? -26.405 -0.852 32.164 1.00 97.50 786 LEU A O 1
ATOM 6030 N N . ALA A 1 787 ? -27.097 -2.646 33.345 1.00 97.88 787 ALA A N 1
ATOM 6031 C CA . ALA A 1 787 ? -25.838 -3.384 33.327 1.00 97.88 787 ALA A CA 1
ATOM 6032 C C . ALA A 1 787 ? -25.946 -4.499 32.278 1.00 97.88 787 ALA A C 1
ATOM 6034 O O . ALA A 1 787 ? -26.850 -5.330 32.352 1.00 97.88 787 ALA A O 1
ATOM 6035 N N . LEU A 1 788 ? -25.035 -4.524 31.306 1.00 97.56 788 LEU A N 1
ATOM 6036 C CA . LEU A 1 788 ? -25.021 -5.490 30.201 1.00 97.56 788 LEU A CA 1
ATOM 6037 C C . LEU A 1 788 ? -24.120 -6.706 30.473 1.00 97.56 788 LEU A C 1
ATOM 6039 O O . LEU A 1 788 ? -23.692 -7.381 29.544 1.00 97.56 788 LEU A O 1
ATOM 6043 N N . GLY A 1 789 ? -23.856 -6.995 31.748 1.00 95.81 789 GLY A N 1
ATOM 6044 C CA . GLY A 1 789 ? -22.926 -8.029 32.189 1.00 95.81 789 GLY A CA 1
ATOM 6045 C C . GLY A 1 789 ? -21.560 -7.473 32.587 1.00 95.81 789 GLY A C 1
ATOM 6046 O O . GLY A 1 789 ? -21.180 -6.355 32.220 1.00 95.81 789 GLY A O 1
ATOM 6047 N N . GLU A 1 790 ? -20.829 -8.270 33.362 1.00 97.38 790 GLU A N 1
ATOM 6048 C CA . GLU A 1 790 ? -19.447 -8.003 33.740 1.00 97.38 790 GLU A CA 1
ATOM 6049 C C . GLU A 1 790 ? -18.446 -8.669 32.783 1.00 97.38 790 GLU A C 1
ATOM 6051 O O . GLU A 1 790 ? -18.750 -9.674 32.128 1.00 97.38 790 GLU A O 1
ATOM 6056 N N . ARG A 1 791 ? -17.236 -8.117 32.729 1.00 98.19 791 ARG A N 1
ATOM 6057 C CA . ARG A 1 791 ? -16.068 -8.676 32.052 1.00 98.19 791 ARG A CA 1
ATOM 6058 C C . ARG A 1 791 ? -14.931 -8.818 33.058 1.00 98.19 791 ARG A C 1
ATOM 6060 O O . ARG A 1 791 ? -14.743 -7.939 33.895 1.00 98.19 791 ARG A O 1
ATOM 6067 N N . ASP A 1 792 ? -14.178 -9.906 32.980 1.00 97.50 792 ASP A N 1
ATOM 6068 C CA . ASP A 1 792 ? -12.897 -10.043 33.670 1.00 97.50 792 ASP A CA 1
ATOM 6069 C C . ASP A 1 792 ? -11.768 -9.717 32.689 1.00 97.50 792 ASP A C 1
ATOM 6071 O O . ASP A 1 792 ? -11.656 -10.334 31.628 1.00 97.50 792 ASP A O 1
ATOM 6075 N N . CYS A 1 793 ? -10.951 -8.733 33.050 1.00 96.56 793 CYS A N 1
ATOM 6076 C CA . CYS A 1 793 ? -9.828 -8.223 32.268 1.00 96.56 793 CYS A CA 1
ATOM 6077 C C . CYS A 1 793 ? -8.493 -8.414 33.010 1.00 96.56 793 CYS A C 1
ATOM 6079 O O . CYS A 1 793 ? -7.527 -7.686 32.775 1.00 96.56 793 CYS A O 1
ATOM 6081 N N . SER A 1 794 ? -8.431 -9.362 33.953 1.00 95.69 794 SER A N 1
ATOM 6082 C CA . SER A 1 794 ? -7.269 -9.558 34.829 1.00 95.69 794 SER A CA 1
ATOM 6083 C C . SER A 1 794 ? -6.004 -9.985 34.081 1.00 95.69 794 SER A C 1
ATOM 6085 O O . SER A 1 794 ? -4.901 -9.754 34.571 1.00 95.69 794 SER A O 1
ATOM 6087 N N . ILE A 1 795 ? -6.116 -10.587 32.895 1.00 95.69 795 ILE A N 1
ATOM 6088 C CA . ILE A 1 795 ? -4.947 -10.994 32.109 1.00 95.69 795 ILE A CA 1
ATOM 6089 C C . ILE A 1 795 ? -4.412 -9.785 31.332 1.00 95.69 795 ILE A C 1
ATOM 6091 O O . ILE A 1 795 ? -4.815 -9.499 30.203 1.00 95.69 795 ILE A O 1
ATOM 6095 N N . GLN A 1 796 ? -3.477 -9.077 31.965 1.00 93.06 796 GLN A N 1
ATOM 6096 C CA . GLN A 1 796 ? -2.871 -7.846 31.461 1.00 93.06 796 GLN A CA 1
ATOM 6097 C C . GLN A 1 796 ? -1.342 -7.841 31.634 1.00 93.06 796 GLN A C 1
ATOM 6099 O O . GLN A 1 796 ? -0.819 -8.355 32.623 1.00 93.06 796 GLN A O 1
ATOM 6104 N N . ARG A 1 797 ? -0.609 -7.201 30.712 1.00 88.06 797 ARG A N 1
ATOM 6105 C CA . ARG A 1 797 ? 0.826 -6.869 30.873 1.00 88.06 797 ARG A CA 1
ATOM 6106 C C . ARG A 1 797 ? 0.953 -5.381 31.171 1.00 88.06 797 ARG A C 1
ATOM 6108 O O . ARG A 1 797 ? 0.392 -4.583 30.438 1.00 88.06 797 ARG A O 1
ATOM 6115 N N . ARG A 1 798 ? 1.696 -4.967 32.203 1.00 80.19 798 ARG A N 1
ATOM 6116 C CA . ARG A 1 798 ? 1.957 -3.531 32.487 1.00 80.19 798 ARG A CA 1
ATOM 6117 C C . ARG A 1 798 ? 0.702 -2.622 32.388 1.00 80.19 798 ARG A C 1
ATOM 6119 O O . ARG A 1 798 ? 0.797 -1.505 31.893 1.00 80.19 798 ARG A O 1
ATOM 6126 N N . HIS A 1 799 ? -0.459 -3.110 32.840 1.00 81.06 799 HIS A N 1
ATOM 6127 C CA . HIS A 1 799 ? -1.788 -2.465 32.738 1.00 81.06 799 HIS A CA 1
ATOM 6128 C C . HIS A 1 799 ? -2.455 -2.419 31.342 1.00 81.06 799 HIS A C 1
ATOM 6130 O O . HIS A 1 799 ? -3.553 -1.888 31.221 1.00 81.06 799 HIS A O 1
ATOM 6136 N N . GLN A 1 800 ? -1.860 -3.016 30.307 1.00 87.31 800 GLN A N 1
ATOM 6137 C CA . GLN A 1 800 ? -2.501 -3.279 29.015 1.00 87.31 800 GLN A CA 1
ATOM 6138 C C . GLN A 1 800 ? -3.227 -4.632 29.044 1.00 87.31 800 GLN A C 1
ATOM 6140 O O . GLN A 1 800 ? -2.580 -5.670 29.212 1.00 87.31 800 GLN A O 1
ATOM 6145 N N . LYS A 1 801 ? -4.552 -4.621 28.860 1.00 94.25 801 LYS A N 1
ATOM 6146 C CA . LYS A 1 801 ? -5.407 -5.821 28.771 1.00 94.25 801 LYS A CA 1
ATOM 6147 C C . LYS A 1 801 ? -5.019 -6.682 27.548 1.00 94.25 801 LYS A C 1
ATOM 6149 O O . LYS A 1 801 ? -4.607 -6.138 26.520 1.00 94.25 801 LYS A O 1
ATOM 6154 N N . ILE A 1 802 ? -5.069 -8.013 27.684 1.00 95.00 802 ILE A N 1
ATOM 6155 C CA . ILE A 1 802 ? -4.632 -8.986 26.654 1.00 95.00 802 ILE A CA 1
ATOM 6156 C C . ILE A 1 802 ? -5.697 -10.050 26.365 1.00 95.00 802 ILE A C 1
ATOM 6158 O O . ILE A 1 802 ? -5.932 -10.359 25.194 1.00 95.00 802 ILE A O 1
ATOM 6162 N N . LEU A 1 803 ? -6.257 -10.644 27.424 1.00 97.50 803 LEU A N 1
ATOM 61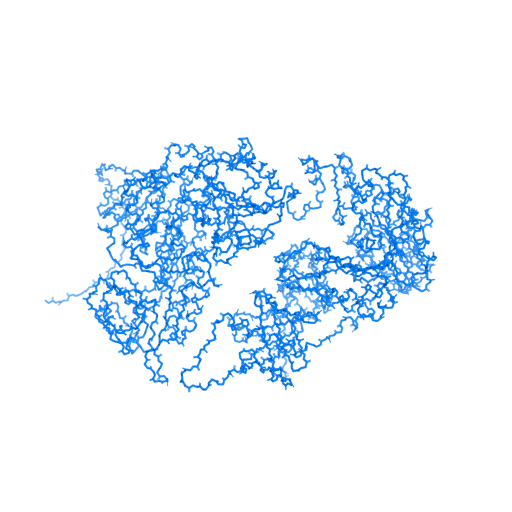63 C CA . LEU A 1 803 ? -7.414 -11.534 27.355 1.00 97.50 803 LEU A CA 1
ATOM 6164 C C . LEU A 1 803 ? -8.521 -10.963 28.236 1.00 97.50 803 LEU A C 1
ATOM 6166 O O . LEU A 1 803 ? -8.278 -10.593 29.390 1.00 97.50 803 LEU A O 1
ATOM 6170 N N . GLU A 1 804 ? -9.730 -10.963 27.698 1.00 98.00 804 GLU A N 1
ATOM 6171 C CA . GLU A 1 804 ? -10.941 -10.488 28.349 1.00 98.00 804 GLU A CA 1
ATOM 6172 C C . GLU A 1 804 ? -12.024 -11.554 28.233 1.00 98.00 804 GLU A C 1
ATOM 6174 O O . GLU A 1 804 ? -12.151 -12.210 27.201 1.00 98.00 804 GLU A O 1
ATOM 6179 N N . GLU A 1 805 ? -12.834 -11.745 29.268 1.00 98.31 805 GLU A N 1
ATOM 6180 C CA . GLU A 1 805 ? -13.915 -12.730 29.219 1.00 98.31 805 GLU A CA 1
ATOM 6181 C C . GLU A 1 805 ? -15.190 -12.269 29.917 1.00 98.31 805 GLU A C 1
ATOM 6183 O O . GLU A 1 805 ? -15.147 -11.515 30.884 1.00 98.31 805 GLU A O 1
ATOM 6188 N N . SER A 1 806 ? -16.339 -12.724 29.418 1.00 97.75 806 SER A N 1
ATOM 6189 C CA . SER A 1 806 ? -17.659 -12.418 29.971 1.00 97.75 806 SER A CA 1
ATOM 6190 C C . SER A 1 806 ? -1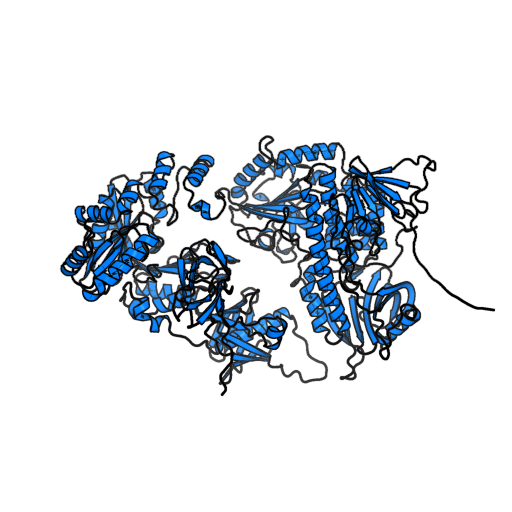8.548 -13.663 29.943 1.00 97.75 806 SER A C 1
ATOM 6192 O O . SER A 1 806 ? -18.603 -14.324 28.903 1.00 97.75 806 SER A O 1
ATOM 6194 N N . PRO A 1 807 ? -19.286 -13.980 31.023 1.00 97.12 807 PRO A N 1
ATOM 6195 C CA . PRO A 1 807 ? -19.221 -13.373 32.362 1.00 97.12 807 PRO A CA 1
ATOM 6196 C C . PRO A 1 807 ? -17.875 -13.619 33.077 1.00 97.12 807 PRO A C 1
ATOM 6198 O O . PRO A 1 807 ? -17.046 -14.398 32.609 1.00 97.12 807 PRO A O 1
ATOM 6201 N N . ALA A 1 808 ? -17.646 -12.992 34.233 1.00 96.50 808 ALA A N 1
ATOM 6202 C CA . ALA A 1 808 ? -16.419 -13.202 35.004 1.00 96.50 808 ALA A CA 1
ATOM 6203 C C . ALA A 1 808 ? -16.393 -14.613 35.641 1.00 96.50 808 ALA A C 1
ATOM 6205 O O . ALA A 1 808 ? -17.380 -15.032 36.264 1.00 96.50 808 ALA A O 1
ATOM 6206 N N . PRO A 1 809 ? -15.274 -15.361 35.549 1.00 94.75 809 PRO A N 1
ATOM 6207 C CA . PRO A 1 809 ? -15.201 -16.734 36.043 1.00 94.75 809 PRO A CA 1
ATOM 6208 C C . PRO A 1 809 ? -15.303 -16.802 37.570 1.00 94.75 809 PRO A C 1
ATOM 6210 O O . PRO A 1 809 ? -14.830 -15.917 38.282 1.00 94.75 809 PRO A O 1
ATOM 6213 N N . ASN A 1 810 ? -15.895 -17.880 38.088 1.00 92.56 810 ASN A N 1
ATOM 6214 C CA . ASN A 1 810 ? -15.965 -18.201 39.522 1.00 92.56 810 ASN A CA 1
ATOM 6215 C C . ASN A 1 810 ? -16.587 -17.119 40.441 1.00 92.56 810 ASN A C 1
ATOM 6217 O O . ASN A 1 810 ? -16.514 -17.253 41.660 1.00 92.56 810 ASN A O 1
ATOM 6221 N N . LEU A 1 811 ? -17.220 -16.071 39.895 1.00 93.50 811 LEU A N 1
ATOM 6222 C CA . LEU A 1 811 ? -17.861 -15.013 40.680 1.00 93.50 811 LEU A CA 1
ATOM 6223 C C . LEU A 1 811 ? -19.258 -15.467 41.169 1.00 93.50 811 LEU A C 1
ATOM 6225 O O . LEU A 1 811 ? -20.092 -15.839 40.328 1.00 93.50 811 LEU A O 1
ATOM 6229 N N . PRO A 1 812 ? -19.546 -15.438 42.490 1.00 93.81 812 PRO A N 1
ATOM 6230 C CA . PRO A 1 812 ? -20.861 -15.783 43.032 1.00 93.81 812 PRO A CA 1
ATOM 6231 C C . PRO A 1 812 ? -21.971 -14.883 42.478 1.00 93.81 812 PRO A C 1
ATOM 6233 O O . PRO A 1 812 ? -21.772 -13.683 42.307 1.00 93.81 812 PRO A O 1
ATOM 6236 N N . GLU A 1 813 ? -23.162 -15.442 42.238 1.00 93.56 813 GLU A N 1
ATOM 6237 C CA . GLU A 1 813 ? -24.280 -14.688 41.643 1.00 93.56 813 GLU A CA 1
ATOM 6238 C C . GLU A 1 813 ? -24.727 -13.507 42.520 1.00 93.56 813 GLU A C 1
ATOM 6240 O O . GLU A 1 813 ? -25.031 -12.446 41.991 1.00 93.56 813 GLU A O 1
ATOM 6245 N N . GLU A 1 814 ? -24.705 -13.645 43.850 1.00 94.62 814 GLU A N 1
ATOM 6246 C CA . GLU A 1 814 ? -25.043 -12.546 44.771 1.00 94.62 814 GLU A CA 1
ATOM 6247 C C . GLU A 1 814 ? -24.080 -11.356 44.615 1.00 94.62 814 GLU A C 1
ATOM 6249 O O . GLU A 1 814 ? -24.522 -10.210 44.539 1.00 94.62 814 GLU A O 1
ATOM 6254 N N . VAL A 1 815 ? -22.778 -11.632 44.473 1.00 95.12 815 VAL A N 1
ATOM 6255 C CA . VAL A 1 815 ? -21.749 -10.605 44.245 1.00 95.12 815 VAL A CA 1
ATOM 6256 C C . VAL A 1 815 ? -21.891 -9.990 42.853 1.00 95.12 815 VAL A C 1
ATOM 6258 O O . VAL A 1 815 ? -21.816 -8.774 42.722 1.00 95.12 815 VAL A O 1
ATOM 6261 N N . ARG A 1 816 ? -22.151 -10.799 41.815 1.00 95.62 816 ARG A N 1
ATOM 6262 C CA . ARG A 1 816 ? -22.410 -10.311 40.446 1.00 95.62 816 ARG A CA 1
ATOM 6263 C C . ARG A 1 816 ? -23.560 -9.305 40.411 1.00 95.62 816 ARG A C 1
ATOM 6265 O O . ARG A 1 816 ? -23.426 -8.256 39.789 1.00 95.62 816 ARG A O 1
ATOM 6272 N N . GLN A 1 817 ? -24.670 -9.622 41.076 1.00 95.88 817 GLN A N 1
ATOM 6273 C CA . GLN A 1 817 ? -25.865 -8.777 41.087 1.00 95.88 817 GLN A CA 1
ATOM 6274 C C . GLN A 1 817 ? -25.618 -7.455 41.835 1.00 95.88 817 GLN A C 1
ATOM 6276 O O . GLN A 1 817 ? -25.973 -6.400 41.312 1.00 95.88 817 GLN A O 1
ATOM 6281 N N . ASP A 1 818 ? -24.934 -7.475 42.989 1.00 96.19 818 ASP A N 1
ATOM 6282 C CA . ASP A 1 818 ? -24.539 -6.234 43.678 1.00 96.19 818 ASP A CA 1
ATOM 6283 C C . ASP A 1 818 ? -23.573 -5.400 42.818 1.00 96.19 818 ASP A C 1
ATOM 6285 O O . ASP A 1 818 ? -23.796 -4.211 42.614 1.00 96.19 818 ASP A O 1
ATOM 6289 N N . LEU A 1 819 ? -22.559 -6.023 42.209 1.00 96.12 819 LEU A N 1
ATOM 6290 C CA . LEU A 1 819 ? -21.575 -5.357 41.345 1.00 96.12 819 LEU A CA 1
ATOM 6291 C C . LEU A 1 819 ? -22.251 -4.685 40.124 1.00 96.12 819 LEU A C 1
ATOM 6293 O O . LEU A 1 819 ? -21.940 -3.538 39.788 1.00 96.12 819 LEU A O 1
ATOM 6297 N N . TRP A 1 820 ? -23.250 -5.334 39.515 1.00 97.44 820 TRP A N 1
ATOM 6298 C CA . TRP A 1 820 ? -24.094 -4.739 38.469 1.00 97.44 820 TRP A CA 1
ATOM 6299 C C . TRP A 1 820 ? -24.947 -3.565 38.973 1.00 97.44 820 TRP A C 1
ATOM 6301 O O . TRP A 1 820 ? -25.009 -2.527 38.307 1.00 97.44 820 TRP A O 1
ATOM 6311 N N . ASP A 1 821 ? -25.585 -3.683 40.139 1.00 96.81 821 ASP A N 1
ATOM 6312 C CA . ASP A 1 821 ? -26.382 -2.594 40.712 1.00 96.81 821 ASP A CA 1
ATOM 6313 C C . ASP A 1 821 ? -25.509 -1.404 41.147 1.00 96.81 821 ASP A C 1
ATOM 6315 O O . ASP A 1 821 ? -25.901 -0.253 40.925 1.00 96.81 821 ASP A O 1
ATOM 6319 N N . LYS A 1 822 ? -24.290 -1.640 41.650 1.00 97.00 822 LYS A N 1
ATOM 6320 C CA . LYS A 1 822 ? -23.290 -0.591 41.915 1.00 97.00 822 LYS A CA 1
ATOM 6321 C C . LYS A 1 822 ? -22.834 0.111 40.643 1.00 97.00 822 LYS A C 1
ATOM 6323 O O . LYS A 1 822 ? -22.762 1.339 40.629 1.00 97.00 822 LYS A O 1
ATOM 6328 N N . ALA A 1 823 ? -22.606 -0.621 39.555 1.00 97.25 823 ALA A N 1
ATOM 6329 C CA . ALA A 1 823 ? -22.276 -0.014 38.267 1.00 97.25 823 ALA A CA 1
ATOM 6330 C C . ALA A 1 823 ? -23.418 0.872 37.729 1.00 97.25 823 ALA A C 1
ATOM 6332 O O . ALA A 1 823 ? -23.183 1.975 37.230 1.00 97.25 823 ALA A O 1
ATOM 6333 N N . ARG A 1 824 ? -24.675 0.435 37.883 1.00 96.75 824 ARG A N 1
ATOM 6334 C CA . ARG A 1 824 ? -25.859 1.228 37.504 1.00 96.75 824 ARG A CA 1
ATOM 6335 C C . ARG A 1 824 ? -26.019 2.468 38.389 1.00 96.75 824 ARG A C 1
ATOM 6337 O O . ARG A 1 824 ? -26.307 3.541 37.863 1.00 96.75 824 ARG A O 1
ATOM 6344 N N . GLN A 1 825 ? -25.781 2.351 39.698 1.00 95.75 825 GLN A N 1
ATOM 6345 C CA . GLN A 1 825 ? -25.762 3.484 40.637 1.00 95.75 825 GLN A CA 1
ATOM 6346 C C . GLN A 1 825 ? -24.685 4.513 40.253 1.00 95.75 825 GLN A C 1
ATOM 6348 O O . GLN A 1 825 ? -24.999 5.699 40.164 1.00 95.75 825 GLN A O 1
ATOM 6353 N N . ALA A 1 826 ? -23.468 4.065 39.921 1.00 95.50 826 ALA A N 1
ATOM 6354 C CA . ALA A 1 826 ? -22.384 4.919 39.433 1.00 95.50 826 ALA A CA 1
ATOM 6355 C C . ALA A 1 826 ? -22.778 5.716 38.173 1.00 95.50 826 ALA A C 1
ATOM 6357 O O . ALA A 1 826 ? -22.615 6.935 38.128 1.00 95.50 826 ALA A O 1
ATOM 6358 N N . ALA A 1 827 ? -23.357 5.046 37.169 1.00 95.69 827 ALA A N 1
ATOM 6359 C CA . ALA A 1 827 ? -23.793 5.689 35.927 1.00 95.69 827 ALA A CA 1
ATOM 6360 C C . ALA A 1 827 ? -24.921 6.717 36.149 1.00 95.69 827 ALA A C 1
ATOM 6362 O O . ALA A 1 827 ? -24.905 7.806 35.569 1.00 95.69 827 ALA A O 1
ATOM 6363 N N . LEU A 1 828 ? -25.888 6.400 37.016 1.00 95.25 828 LEU A N 1
ATOM 6364 C CA . LEU A 1 828 ? -26.983 7.312 37.356 1.00 95.25 828 LEU A CA 1
ATOM 6365 C C . LEU A 1 828 ? -26.491 8.541 38.138 1.00 95.25 828 LEU A C 1
ATOM 6367 O O . LEU A 1 828 ? -26.967 9.646 37.879 1.00 95.25 828 LEU A O 1
ATOM 6371 N N . ALA A 1 829 ? -25.513 8.378 39.036 1.00 94.81 829 ALA A N 1
ATOM 6372 C CA . ALA A 1 829 ? -24.973 9.463 39.861 1.00 94.81 829 ALA A CA 1
ATOM 6373 C C . ALA A 1 829 ? -24.330 10.600 39.043 1.00 94.81 829 ALA A C 1
ATOM 6375 O O . ALA A 1 829 ? -24.411 11.763 39.437 1.00 94.81 829 ALA A O 1
ATOM 6376 N N . VAL A 1 830 ? -23.738 10.287 37.884 1.00 94.25 830 VAL A N 1
ATOM 6377 C CA . VAL A 1 830 ? -23.118 11.281 36.984 1.00 94.25 830 VAL A CA 1
ATOM 6378 C C . VAL A 1 830 ? -24.014 11.734 35.826 1.00 94.25 830 VAL A C 1
ATOM 6380 O O . VAL A 1 830 ? -23.586 12.558 35.016 1.00 94.25 830 VAL A O 1
ATOM 6383 N N . GLY A 1 831 ? -25.250 11.228 35.732 1.00 94.19 831 GLY A N 1
ATOM 6384 C CA . GLY A 1 831 ? -26.165 11.540 34.626 1.00 94.19 831 GLY A CA 1
ATOM 6385 C C . GLY A 1 831 ? -25.624 11.081 33.268 1.00 94.19 831 GLY A C 1
ATOM 6386 O O . GLY A 1 831 ? -25.553 11.872 32.327 1.00 94.19 831 GLY A O 1
ATOM 6387 N N . TYR A 1 832 ? -25.168 9.829 33.200 1.00 96.12 832 TYR A N 1
ATOM 6388 C CA . TYR A 1 832 ? -24.505 9.254 32.028 1.00 96.12 832 TYR A CA 1
ATOM 6389 C C . TYR A 1 832 ? -25.447 9.077 30.815 1.00 96.12 832 TYR A C 1
ATOM 6391 O O . TYR A 1 832 ? -26.649 8.891 30.977 1.00 96.12 832 TYR A O 1
ATOM 6399 N N . GLU A 1 833 ? -24.896 9.075 29.595 1.00 94.81 833 GLU A N 1
ATOM 6400 C CA . GLU A 1 833 ? -25.609 8.789 28.334 1.00 94.81 833 GLU A CA 1
ATOM 6401 C C . GLU A 1 833 ? -24.753 7.849 27.466 1.00 94.81 833 GLU A C 1
ATOM 6403 O O . GLU A 1 833 ? -23.531 7.987 27.412 1.00 94.81 833 GLU A O 1
ATOM 6408 N N . GLY A 1 834 ? -25.377 6.903 26.764 1.00 95.31 834 GLY A N 1
ATOM 6409 C CA . GLY A 1 834 ? -24.687 5.976 25.868 1.00 95.31 834 GLY A CA 1
ATOM 6410 C C . GLY A 1 834 ? -23.992 4.820 26.595 1.00 95.31 834 GLY A C 1
ATOM 6411 O O . GLY A 1 834 ? -24.380 4.434 27.699 1.00 95.31 834 GLY A O 1
ATOM 6412 N N . ALA A 1 835 ? -22.976 4.248 25.941 1.00 96.25 835 ALA A N 1
ATOM 6413 C CA . ALA A 1 835 ? -22.177 3.138 26.454 1.00 96.25 835 ALA A CA 1
ATOM 6414 C C . ALA A 1 835 ? -21.039 3.640 27.352 1.00 96.25 835 ALA A C 1
ATOM 6416 O O . ALA A 1 835 ? -20.295 4.536 26.953 1.00 96.25 835 ALA A O 1
ATOM 6417 N N . GLY A 1 836 ? -20.877 3.016 28.519 1.00 96.12 836 GLY A N 1
ATOM 6418 C CA . GLY A 1 836 ? -19.787 3.285 29.457 1.00 96.12 836 GLY A CA 1
ATOM 6419 C C . GLY A 1 836 ? -19.315 2.030 30.169 1.00 96.12 836 GLY A C 1
ATOM 6420 O O . GLY A 1 836 ? -19.954 0.983 30.088 1.00 96.12 836 GLY A O 1
ATOM 6421 N N . THR A 1 837 ? -18.194 2.097 30.877 1.00 97.12 837 THR A N 1
ATOM 6422 C CA . THR A 1 837 ? -17.709 0.956 31.666 1.00 97.12 837 THR A CA 1
ATOM 6423 C C . THR A 1 837 ? -17.244 1.408 33.039 1.00 97.12 837 THR A C 1
ATOM 6425 O O . THR A 1 837 ? -16.463 2.349 33.147 1.00 97.12 837 THR A O 1
ATOM 6428 N N . VAL A 1 838 ? -17.742 0.740 34.080 1.00 97.19 838 VAL A N 1
ATOM 6429 C CA . VAL A 1 838 ? -17.337 0.959 35.474 1.00 97.19 838 VAL A CA 1
ATOM 6430 C C . VAL A 1 838 ? -16.335 -0.133 35.838 1.00 97.19 838 VAL A C 1
ATOM 6432 O O . VAL A 1 838 ? -16.691 -1.311 35.803 1.00 97.19 838 VAL A O 1
ATOM 6435 N N . GLU A 1 839 ? -15.095 0.246 36.136 1.00 95.50 839 GLU A N 1
ATOM 6436 C CA . GLU A 1 839 ? -14.009 -0.678 36.474 1.00 95.50 839 GLU A CA 1
ATOM 6437 C C . GLU A 1 839 ? -13.909 -0.855 37.998 1.00 95.50 839 GLU A C 1
ATOM 6439 O O . GLU A 1 839 ? -13.899 0.117 38.764 1.00 95.50 839 GLU A O 1
ATOM 6444 N N . PHE A 1 840 ? -13.824 -2.108 38.443 1.00 95.69 840 PHE A N 1
ATOM 6445 C CA . PHE A 1 840 ? -13.672 -2.504 39.838 1.00 95.69 840 PHE A CA 1
ATOM 6446 C C . PHE A 1 840 ? -12.427 -3.382 40.024 1.00 95.69 840 PHE A C 1
ATOM 6448 O O . PHE A 1 840 ? -12.057 -4.189 39.166 1.00 95.69 840 PHE A O 1
ATOM 6455 N N . ILE A 1 841 ? -11.820 -3.272 41.203 1.00 93.31 841 ILE A N 1
ATOM 6456 C CA . ILE A 1 841 ? -10.865 -4.251 41.712 1.00 93.31 841 ILE A CA 1
ATOM 6457 C C . ILE A 1 841 ? -11.623 -5.199 42.648 1.00 93.31 841 ILE A C 1
ATOM 6459 O O . ILE A 1 841 ? -12.286 -4.748 43.581 1.00 93.31 841 ILE A O 1
ATOM 6463 N N . PHE A 1 842 ? -11.560 -6.499 42.384 1.00 94.56 842 PHE A N 1
ATOM 6464 C CA . PHE A 1 842 ? -12.106 -7.547 43.248 1.00 94.56 842 PHE A CA 1
ATOM 6465 C C . PHE A 1 842 ? -10.953 -8.220 43.997 1.00 94.56 842 PHE A C 1
ATOM 6467 O O . PHE A 1 842 ? -9.954 -8.599 43.380 1.00 94.56 842 PHE A O 1
ATOM 6474 N N . ASP A 1 843 ? -11.071 -8.347 45.314 1.00 92.75 843 ASP A N 1
ATOM 6475 C CA . ASP A 1 843 ? -10.082 -9.007 46.164 1.00 92.75 843 ASP A CA 1
ATOM 6476 C C . ASP A 1 843 ? -10.410 -10.504 46.274 1.00 92.75 843 ASP A C 1
ATOM 6478 O O . ASP A 1 843 ? -11.423 -10.883 46.863 1.00 92.75 843 ASP A O 1
ATOM 6482 N N . ASN A 1 844 ? -9.563 -11.373 45.707 1.00 88.44 844 ASN A N 1
ATOM 6483 C CA . ASN A 1 844 ? -9.756 -12.822 45.819 1.00 88.44 844 ASN A CA 1
ATOM 6484 C C . ASN A 1 844 ? -9.593 -13.331 47.266 1.00 88.44 844 ASN A C 1
ATOM 6486 O O . ASN A 1 844 ? -10.117 -14.403 47.573 1.00 88.44 844 ASN A O 1
ATOM 6490 N N . ASP A 1 845 ? -8.885 -12.600 48.138 1.00 88.06 845 ASP A N 1
ATOM 6491 C CA . ASP A 1 845 ? -8.631 -13.016 49.521 1.00 88.06 845 ASP A CA 1
ATOM 6492 C C . ASP A 1 845 ? -9.833 -12.720 50.446 1.00 88.06 845 ASP A C 1
ATOM 6494 O O . ASP A 1 845 ? -10.125 -13.519 51.341 1.00 88.06 845 ASP A O 1
ATOM 6498 N N . SER A 1 846 ? -10.551 -11.604 50.239 1.00 88.06 846 SER A N 1
ATOM 6499 C CA . SER A 1 846 ? -11.722 -11.225 51.058 1.00 88.06 846 SER A CA 1
ATOM 6500 C C . SER A 1 846 ? -13.082 -11.494 50.398 1.00 88.06 846 SER A C 1
ATOM 6502 O O . SER A 1 846 ? -14.060 -11.749 51.102 1.00 88.06 846 SER A O 1
ATOM 6504 N N . GLY A 1 847 ? -13.151 -11.469 49.064 1.00 88.69 847 GLY A N 1
ATOM 6505 C CA . GLY A 1 847 ? -14.396 -11.510 48.293 1.00 88.69 847 GLY A CA 1
ATOM 6506 C C . GLY A 1 847 ? -15.082 -10.148 48.109 1.00 88.69 847 GLY A C 1
ATOM 6507 O O . GLY A 1 847 ? -16.172 -10.101 47.535 1.00 88.69 847 GLY A O 1
ATOM 6508 N N . ASP A 1 848 ? -14.471 -9.055 48.575 1.00 91.00 848 ASP A N 1
ATOM 6509 C CA . ASP A 1 848 ? -14.979 -7.692 48.393 1.00 91.00 848 ASP A CA 1
ATOM 6510 C C . ASP A 1 848 ? -14.588 -7.118 47.020 1.00 91.00 848 ASP A C 1
ATOM 6512 O O . ASP A 1 848 ? -13.581 -7.502 46.420 1.00 91.00 848 ASP A O 1
ATOM 6516 N N . PHE A 1 849 ? -15.350 -6.132 46.539 1.00 94.38 849 PHE A N 1
ATOM 6517 C CA . PHE A 1 849 ? -14.988 -5.340 45.364 1.00 94.38 849 PHE A CA 1
ATOM 6518 C C . PHE A 1 849 ? -15.021 -3.840 45.654 1.00 94.38 849 PHE A C 1
ATOM 6520 O O . PHE A 1 849 ? -15.809 -3.353 46.465 1.00 94.38 849 PHE A O 1
ATOM 6527 N N . PHE A 1 850 ? -14.173 -3.097 44.946 1.00 93.94 850 PHE A N 1
ATOM 6528 C CA . PHE A 1 850 ? -14.024 -1.658 45.110 1.00 93.94 850 PHE A CA 1
ATOM 6529 C C . PHE A 1 850 ? -13.887 -0.964 43.756 1.00 93.94 850 PHE A C 1
ATOM 6531 O O . PHE A 1 850 ? -13.149 -1.412 42.881 1.00 93.94 850 PHE A O 1
ATOM 6538 N N . PHE A 1 851 ? -14.576 0.159 43.593 1.00 93.69 851 PHE A N 1
ATOM 6539 C CA . PHE A 1 851 ? -14.501 1.031 42.430 1.00 93.69 851 PHE A CA 1
ATOM 6540 C C . PHE A 1 851 ? -13.073 1.551 42.218 1.00 93.69 851 PHE A C 1
ATOM 6542 O O . PHE A 1 851 ? -12.428 2.043 43.154 1.00 93.69 851 PHE A O 1
ATOM 6549 N N . MET A 1 852 ? -12.608 1.460 40.971 1.00 87.69 852 MET A N 1
ATOM 6550 C CA . MET A 1 852 ? -11.354 2.049 40.509 1.00 87.69 852 MET A CA 1
ATOM 6551 C C . MET A 1 852 ? -11.606 3.356 39.762 1.00 87.69 852 MET A C 1
ATOM 6553 O O . MET A 1 852 ? -11.175 4.413 40.222 1.00 87.69 852 MET A O 1
ATOM 6557 N N . GLU A 1 853 ? -12.282 3.267 38.616 1.00 90.06 853 GLU A N 1
ATOM 6558 C CA . GLU A 1 853 ? -12.590 4.386 37.726 1.00 90.06 853 GLU A CA 1
ATOM 6559 C C . GLU A 1 853 ? -13.775 4.048 36.802 1.00 90.06 853 GLU A C 1
ATOM 6561 O O . GLU A 1 853 ? -14.297 2.932 36.799 1.00 90.06 853 GLU A O 1
ATOM 6566 N N . MET A 1 854 ? -14.244 5.030 36.030 1.00 93.06 854 MET A N 1
ATOM 6567 C CA . MET A 1 854 ? -15.270 4.824 35.007 1.00 93.06 854 MET A CA 1
ATOM 6568 C C . MET A 1 854 ? -14.752 5.343 33.673 1.00 93.06 854 MET A C 1
ATOM 6570 O O . MET A 1 854 ? -14.564 6.547 33.511 1.00 93.06 854 MET A O 1
ATOM 6574 N N . ASN A 1 855 ? -14.569 4.443 32.712 1.00 94.25 855 ASN A N 1
ATOM 6575 C CA . ASN A 1 855 ? -14.178 4.803 31.357 1.00 94.25 855 ASN A CA 1
ATOM 6576 C C . ASN A 1 855 ? -15.388 5.418 30.637 1.00 94.25 855 ASN A C 1
ATOM 6578 O O . ASN A 1 855 ? -16.481 4.838 30.570 1.00 94.25 855 ASN A O 1
ATOM 6582 N N . THR A 1 856 ? -15.209 6.629 30.114 1.00 95.50 856 THR A N 1
ATOM 6583 C CA . THR A 1 856 ? -16.296 7.498 29.631 1.00 95.50 856 THR A CA 1
ATOM 6584 C C . THR A 1 856 ? -16.571 7.328 28.133 1.00 95.50 856 THR A C 1
ATOM 6586 O O . THR A 1 856 ? -16.783 8.284 27.391 1.00 95.50 856 THR A O 1
ATOM 6589 N N . ARG A 1 857 ? -16.532 6.071 27.682 1.00 95.12 857 ARG A N 1
ATOM 6590 C CA . ARG A 1 857 ? -16.550 5.658 26.275 1.00 95.12 857 ARG A CA 1
ATOM 6591 C C . ARG A 1 857 ? -16.951 4.187 26.133 1.00 95.12 857 ARG A C 1
ATOM 6593 O O . ARG A 1 857 ? -17.000 3.439 27.111 1.00 95.12 857 ARG A O 1
ATOM 6600 N N . LEU A 1 858 ? -17.127 3.750 24.887 1.00 96.06 858 LEU A N 1
ATOM 6601 C CA . LEU A 1 858 ? -17.114 2.330 24.541 1.00 96.06 858 LEU A CA 1
ATOM 6602 C C . LEU A 1 858 ? -15.718 1.742 24.846 1.00 96.06 858 LEU A C 1
ATOM 6604 O O . LEU A 1 858 ? -14.696 2.351 24.509 1.00 96.06 858 LEU A O 1
ATOM 6608 N N . GLN A 1 859 ? -15.659 0.577 25.493 1.00 95.31 859 GLN A N 1
ATOM 6609 C CA . GLN A 1 859 ? -14.401 -0.159 25.684 1.00 95.31 859 GLN A CA 1
ATOM 6610 C C . GLN A 1 859 ? -13.985 -0.893 24.401 1.00 95.31 859 GLN A C 1
ATOM 6612 O O . GLN A 1 859 ? -14.805 -1.127 23.513 1.00 95.31 859 GLN A O 1
ATOM 6617 N N . VAL A 1 860 ? -12.710 -1.263 24.287 1.00 96.25 860 VAL A N 1
ATOM 6618 C CA . VAL A 1 860 ? -12.188 -2.004 23.120 1.00 96.25 860 VAL A CA 1
ATOM 6619 C C . VAL A 1 860 ? -12.798 -3.413 23.080 1.00 96.25 860 VAL A C 1
ATOM 6621 O O . VAL A 1 860 ? -13.296 -3.852 22.041 1.00 96.25 860 VAL A O 1
ATOM 6624 N N . GLU A 1 861 ? -12.857 -4.009 24.267 1.00 96.56 861 GLU A N 1
ATOM 6625 C CA . GLU A 1 861 ? -13.350 -5.322 24.685 1.00 96.56 861 GLU A CA 1
ATOM 6626 C C . GLU A 1 861 ? -14.886 -5.418 24.811 1.00 96.56 861 GLU A C 1
ATOM 6628 O O . GLU A 1 861 ? -15.429 -6.367 25.378 1.00 96.56 861 GLU A O 1
ATOM 6633 N N . HIS A 1 862 ? -15.632 -4.445 24.274 1.00 97.88 862 HIS A N 1
ATOM 6634 C CA . HIS A 1 862 ? -17.094 -4.537 24.208 1.00 97.88 862 HIS A CA 1
ATOM 6635 C C . HIS A 1 862 ? -17.643 -5.773 23.453 1.00 97.88 862 HIS A C 1
ATOM 6637 O O . HIS A 1 862 ? -18.729 -6.225 23.836 1.00 97.88 862 HIS A O 1
ATOM 6643 N N . PRO A 1 863 ? -16.969 -6.377 22.446 1.00 98.00 863 PRO A N 1
ATOM 6644 C CA . PRO A 1 863 ? -17.548 -7.504 21.721 1.00 98.00 863 PRO A CA 1
ATOM 6645 C C . PRO A 1 863 ? -17.786 -8.757 22.570 1.00 98.00 863 PRO A C 1
ATOM 6647 O O . PRO A 1 863 ? -18.729 -9.486 22.273 1.00 98.00 863 PRO A O 1
ATOM 6650 N N . VAL A 1 864 ? -17.035 -9.019 23.654 1.00 97.94 864 VAL A N 1
ATOM 6651 C CA . VAL A 1 864 ? -17.385 -10.148 24.551 1.00 97.94 864 VAL A CA 1
ATOM 6652 C C . VAL A 1 864 ? -18.761 -9.950 25.188 1.00 97.94 864 VAL A C 1
ATOM 6654 O O . VAL A 1 864 ? -19.543 -10.898 25.264 1.00 97.94 864 VAL A O 1
ATOM 6657 N N . THR A 1 865 ? -19.110 -8.707 25.541 1.00 98.06 865 THR A N 1
ATOM 6658 C CA . THR A 1 865 ? -20.450 -8.338 26.012 1.00 98.06 865 THR A CA 1
ATOM 6659 C C . THR A 1 865 ? -21.495 -8.496 24.903 1.00 98.06 865 THR A C 1
ATOM 6661 O O . THR A 1 865 ? -22.577 -9.031 25.150 1.00 98.06 865 THR A O 1
ATOM 6664 N N . GLU A 1 866 ? -21.192 -8.090 23.669 1.00 98.00 866 GLU A N 1
ATOM 6665 C CA . GLU A 1 866 ? -22.090 -8.282 22.517 1.00 98.00 866 GLU A CA 1
ATOM 6666 C C . GLU A 1 866 ? -22.372 -9.763 22.244 1.00 98.00 866 GLU A C 1
ATOM 6668 O O . GLU A 1 866 ? -23.523 -10.144 22.018 1.00 98.00 866 GLU A O 1
ATOM 6673 N N . MET A 1 867 ? -21.357 -10.625 22.340 1.00 97.31 867 MET A N 1
ATOM 6674 C CA . MET A 1 867 ? -21.500 -12.058 22.083 1.00 97.31 867 MET A CA 1
ATOM 6675 C C . MET A 1 867 ? -22.398 -12.754 23.116 1.00 97.31 867 MET A C 1
ATOM 6677 O O . MET A 1 867 ? -23.226 -13.581 22.713 1.00 97.31 867 MET A O 1
ATOM 6681 N N . VAL A 1 868 ? -22.309 -12.398 24.407 1.00 97.31 868 VAL A N 1
ATOM 6682 C CA . VAL A 1 868 ? -23.178 -12.968 25.461 1.00 97.31 868 VAL A CA 1
ATOM 6683 C C . VAL A 1 868 ? -24.555 -12.306 25.558 1.00 97.31 868 VAL A C 1
ATOM 6685 O O . VAL A 1 868 ? -25.508 -12.949 25.982 1.00 97.31 868 VAL A O 1
ATOM 6688 N N . THR A 1 869 ? -24.725 -11.057 25.118 1.00 97.00 869 THR A N 1
ATOM 6689 C CA . THR A 1 869 ? -26.043 -10.385 25.142 1.00 97.00 869 THR A CA 1
ATOM 6690 C C . THR A 1 869 ? -26.823 -10.509 23.827 1.00 97.00 869 THR A C 1
ATOM 6692 O O . THR A 1 869 ? -28.056 -10.414 23.821 1.00 97.00 869 THR A O 1
ATOM 6695 N N . GLY A 1 870 ? -26.143 -10.744 22.702 1.00 95.12 870 GLY A N 1
ATOM 6696 C CA . GLY A 1 870 ? -26.729 -10.681 21.361 1.00 95.12 870 GLY A CA 1
ATOM 6697 C C . GLY A 1 870 ? -27.214 -9.270 21.014 1.00 95.12 870 GLY A C 1
ATOM 6698 O O . GLY A 1 870 ? -28.350 -9.112 20.553 1.00 95.12 870 GLY A O 1
ATOM 6699 N N . LEU A 1 871 ? -26.399 -8.260 21.333 1.00 95.25 871 LEU A N 1
ATOM 6700 C CA . LEU A 1 871 ? -26.656 -6.833 21.119 1.00 95.25 871 LEU A CA 1
ATOM 6701 C C . LEU A 1 871 ? -25.543 -6.206 20.275 1.00 95.25 871 LEU A C 1
ATOM 6703 O O . LEU A 1 871 ? -24.429 -6.712 20.257 1.00 95.25 871 LEU A O 1
ATOM 6707 N N . ASP A 1 872 ? -25.863 -5.091 19.625 1.00 96.62 872 ASP A N 1
ATOM 6708 C CA . ASP A 1 872 ? -24.916 -4.198 18.953 1.00 96.62 872 ASP A CA 1
ATOM 6709 C C . ASP A 1 872 ? -24.891 -2.888 19.755 1.00 96.62 872 ASP A C 1
ATOM 6711 O O . ASP A 1 872 ? -25.883 -2.145 19.794 1.00 96.62 872 ASP A O 1
ATOM 6715 N N . LEU A 1 873 ? -23.791 -2.648 20.471 1.00 96.75 873 LEU A N 1
ATOM 6716 C CA . LEU A 1 873 ? -23.654 -1.504 21.369 1.00 96.75 873 LEU A CA 1
ATOM 6717 C C . LEU A 1 873 ? -23.435 -0.205 20.594 1.00 96.75 873 LEU A C 1
ATOM 6719 O O . LEU A 1 873 ? -23.910 0.843 21.036 1.00 96.75 873 LEU A O 1
ATOM 6723 N N . VAL A 1 874 ? -22.780 -0.256 19.432 1.00 96.69 874 VAL A N 1
ATOM 6724 C CA . VAL A 1 874 ? -22.569 0.919 18.572 1.00 96.69 874 VAL A CA 1
ATOM 6725 C C . VAL A 1 874 ? -23.908 1.389 17.998 1.00 96.69 874 VAL A C 1
ATOM 6727 O O . VAL A 1 874 ? -24.221 2.582 18.048 1.00 96.69 874 VAL A O 1
ATOM 6730 N N . HIS A 1 875 ? -24.755 0.460 17.553 1.00 96.44 875 HIS A N 1
ATOM 6731 C CA . HIS A 1 875 ? -26.128 0.749 17.153 1.00 96.44 875 HIS A CA 1
ATOM 6732 C C . HIS A 1 875 ? -26.930 1.368 18.304 1.00 96.44 875 HIS A C 1
ATOM 6734 O O . HIS A 1 875 ? -27.581 2.396 18.111 1.00 96.44 875 HIS A O 1
ATOM 6740 N N . TRP A 1 876 ? -26.842 0.814 19.519 1.00 96.56 876 TRP A N 1
ATOM 6741 C CA . TRP A 1 876 ? -27.495 1.405 20.694 1.00 96.56 876 TRP A CA 1
ATOM 6742 C C . TRP A 1 876 ? -26.973 2.813 21.019 1.00 96.56 876 TRP A C 1
ATOM 6744 O O . TRP A 1 876 ? -27.765 3.667 21.418 1.00 96.56 876 TRP A O 1
ATOM 6754 N N . GLN A 1 877 ? -25.679 3.098 20.816 1.00 96.81 877 GLN A N 1
ATOM 6755 C CA . GLN A 1 877 ? -25.128 4.439 21.047 1.00 96.81 877 GLN A CA 1
ATOM 6756 C C . GLN A 1 877 ? -25.750 5.450 20.078 1.00 96.81 877 GLN A C 1
ATOM 6758 O O . GLN A 1 877 ? -26.075 6.563 20.490 1.00 96.81 877 GLN A O 1
ATOM 6763 N N . ILE A 1 878 ? -25.972 5.053 18.821 1.00 95.69 878 ILE A N 1
ATOM 6764 C CA . ILE A 1 878 ? -26.674 5.872 17.824 1.00 95.69 878 ILE A CA 1
ATOM 6765 C C . ILE A 1 878 ? -28.142 6.073 18.233 1.00 95.69 878 ILE A C 1
ATOM 6767 O O . ILE A 1 878 ? -28.595 7.214 18.278 1.00 95.69 878 ILE A O 1
ATOM 6771 N N . LEU A 1 879 ? -28.867 5.010 18.613 1.00 95.25 879 LEU A N 1
ATOM 6772 C CA . LEU A 1 879 ? -30.271 5.113 19.053 1.00 95.25 879 LEU A CA 1
ATOM 6773 C C . LEU A 1 879 ? -30.444 6.069 20.247 1.00 95.25 879 LEU A C 1
ATOM 6775 O O . LEU A 1 879 ? -31.352 6.903 20.252 1.00 95.25 879 LEU A O 1
ATOM 6779 N N . VAL A 1 880 ? -29.572 5.969 21.253 1.00 95.12 880 VAL A N 1
ATOM 6780 C CA . VAL A 1 880 ? -29.601 6.863 22.419 1.00 95.12 880 VAL A CA 1
ATOM 6781 C C . VAL A 1 880 ? -29.207 8.288 22.028 1.00 95.12 880 VAL A C 1
ATOM 6783 O O . VAL A 1 880 ? -29.835 9.236 22.498 1.00 95.12 880 VAL A O 1
ATOM 6786 N N . ALA A 1 881 ? -28.240 8.467 21.124 1.00 93.94 881 ALA A N 1
ATOM 6787 C CA . ALA A 1 881 ? -27.862 9.789 20.633 1.00 93.94 881 ALA A CA 1
ATOM 6788 C C . ALA A 1 881 ? -29.001 10.486 19.856 1.00 93.94 881 ALA A C 1
ATOM 6790 O O . ALA A 1 881 ? -29.148 11.704 19.981 1.00 93.94 881 ALA A O 1
ATOM 6791 N N . GLU A 1 882 ? -29.844 9.727 19.143 1.00 94.12 882 GLU A N 1
ATOM 6792 C CA . GLU A 1 882 ? -31.115 10.185 18.548 1.00 94.12 882 GLU A CA 1
ATOM 6793 C C . GLU A 1 882 ? -32.210 10.504 19.594 1.00 94.12 882 GLU A C 1
ATOM 6795 O O . GLU A 1 882 ? -33.279 11.001 19.237 1.00 94.12 882 GLU A O 1
ATOM 6800 N N . GLY A 1 883 ? -31.979 10.216 20.880 1.00 93.75 883 GLY A N 1
ATOM 6801 C CA . GLY A 1 883 ? -32.922 10.451 21.978 1.00 93.75 883 GLY A CA 1
ATOM 6802 C C . GLY A 1 883 ? -33.934 9.323 22.214 1.00 93.75 883 GLY A C 1
ATOM 6803 O O . GLY A 1 883 ? -34.929 9.535 22.912 1.00 93.75 883 GLY A O 1
ATOM 6804 N N . LYS A 1 884 ? -33.724 8.123 21.655 1.00 95.62 884 LYS A N 1
ATOM 6805 C CA . LYS A 1 884 ? -34.595 6.957 21.900 1.00 95.62 884 LYS A CA 1
ATOM 6806 C C . LYS A 1 884 ? -34.279 6.307 23.261 1.00 95.62 884 LYS A C 1
ATOM 6808 O O . LYS A 1 884 ? -33.134 6.372 23.709 1.00 95.62 884 LYS A O 1
ATOM 6813 N N . PRO A 1 885 ? -35.270 5.682 23.925 1.00 96.25 885 PRO A N 1
ATOM 6814 C CA . PRO A 1 885 ? -35.038 4.926 25.152 1.00 96.25 885 PRO A CA 1
ATOM 6815 C C . PRO A 1 885 ? -34.349 3.580 24.878 1.00 96.25 885 PRO A C 1
ATOM 6817 O O . PRO A 1 885 ? -34.402 3.063 23.758 1.00 96.25 885 PRO A O 1
ATOM 6820 N N . LEU A 1 886 ? -33.754 2.984 25.916 1.00 95.19 886 LEU A N 1
ATOM 6821 C CA . LEU A 1 886 ? -33.169 1.639 25.842 1.00 95.19 886 LEU A CA 1
ATOM 6822 C C . LEU A 1 886 ? -34.243 0.586 25.480 1.00 95.19 886 LEU A C 1
ATOM 6824 O O . LEU A 1 886 ? -35.333 0.600 26.057 1.00 95.19 886 LEU A O 1
ATOM 6828 N N . PRO A 1 887 ? -33.969 -0.349 24.548 1.00 93.50 887 PRO A N 1
ATOM 6829 C CA . PRO A 1 887 ? -34.998 -1.234 23.992 1.00 93.50 887 PRO A CA 1
ATOM 6830 C C . PRO A 1 887 ? -35.259 -2.513 24.809 1.00 93.50 887 PRO A C 1
ATOM 6832 O O . PRO A 1 887 ? -36.097 -3.314 24.401 1.00 93.50 887 PRO A O 1
ATOM 6835 N N . LEU A 1 888 ? -34.545 -2.738 25.918 1.00 96.06 888 LEU A N 1
ATOM 6836 C CA . LEU A 1 888 ? -34.675 -3.922 26.779 1.00 96.06 888 LEU A CA 1
ATOM 6837 C C . LEU A 1 888 ? -34.729 -3.540 28.259 1.00 96.06 888 LEU A C 1
ATOM 6839 O O . LEU A 1 888 ? -34.246 -2.487 28.668 1.00 96.06 888 LEU A O 1
ATOM 6843 N N . THR A 1 889 ? -35.258 -4.448 29.075 1.00 96.31 889 THR A N 1
ATOM 6844 C CA . THR A 1 889 ? -35.178 -4.386 30.541 1.00 96.31 889 THR A CA 1
ATOM 6845 C C . THR A 1 889 ? -33.983 -5.179 31.087 1.00 96.31 889 THR A C 1
ATOM 6847 O O . THR A 1 889 ? -33.477 -6.091 30.430 1.00 96.31 889 THR A O 1
ATOM 6850 N N . GLN A 1 890 ? -33.557 -4.886 32.324 1.00 96.12 890 GLN A N 1
ATOM 6851 C CA . GLN A 1 890 ? -32.449 -5.592 32.994 1.00 96.12 890 GLN A CA 1
ATOM 6852 C C . GLN A 1 890 ? -32.663 -7.119 33.009 1.00 96.12 890 GLN A C 1
ATOM 6854 O O . GLN A 1 890 ? -31.786 -7.872 32.598 1.00 96.12 890 GLN A O 1
ATOM 6859 N N . ALA A 1 891 ? -33.871 -7.576 33.353 1.00 96.25 891 ALA A N 1
ATOM 6860 C CA . ALA A 1 891 ? -34.208 -9.000 33.398 1.00 96.25 891 ALA A CA 1
ATOM 6861 C C . ALA A 1 891 ? -34.125 -9.707 32.025 1.00 96.25 891 ALA A C 1
ATOM 6863 O O . ALA A 1 891 ? -33.875 -10.911 31.954 1.00 96.25 891 ALA A O 1
ATOM 6864 N N . GLU A 1 892 ? -34.326 -8.987 30.917 1.00 97.06 892 GLU A N 1
ATOM 6865 C CA . GLU A 1 892 ? -34.184 -9.548 29.566 1.00 97.06 892 GLU A CA 1
ATOM 6866 C C . GLU A 1 892 ? -32.724 -9.648 29.127 1.00 97.06 892 GLU A C 1
ATOM 6868 O O . GLU A 1 892 ? -32.367 -10.594 28.424 1.00 97.06 892 GLU A O 1
ATOM 6873 N N . VAL A 1 893 ? -31.887 -8.703 29.561 1.00 96.56 893 VAL A N 1
ATOM 6874 C CA . VAL A 1 893 ? -30.430 -8.754 29.391 1.00 96.56 893 VAL A CA 1
ATOM 6875 C C . VAL A 1 893 ? -29.858 -9.946 30.161 1.00 96.56 893 VAL A C 1
ATOM 6877 O O . VAL A 1 893 ? -29.152 -10.766 29.579 1.00 96.56 893 VAL A O 1
ATOM 6880 N N . GLU A 1 894 ? -30.247 -10.121 31.425 1.00 95.62 894 GLU A N 1
ATOM 6881 C CA . GLU A 1 894 ? -29.845 -11.275 32.238 1.00 95.62 894 GLU A CA 1
ATOM 6882 C C . GLU A 1 894 ? -30.245 -12.613 31.617 1.00 95.62 894 GLU A C 1
ATOM 6884 O O . GLU A 1 894 ? -29.448 -13.553 31.591 1.00 95.62 894 GLU A O 1
ATOM 6889 N N . ARG A 1 895 ? -31.478 -12.701 31.098 1.00 96.56 895 ARG A N 1
ATOM 6890 C CA . ARG A 1 895 ? -31.956 -13.897 30.399 1.00 96.56 895 ARG A CA 1
ATOM 6891 C C . ARG A 1 895 ? -31.092 -14.196 29.172 1.00 96.56 895 ARG A C 1
ATOM 6893 O O . ARG A 1 895 ? -30.681 -15.338 29.010 1.00 96.56 895 ARG A O 1
ATOM 6900 N N . ARG A 1 896 ? -30.769 -13.184 28.356 1.00 96.50 896 ARG A N 1
ATOM 6901 C CA . ARG A 1 896 ? -29.908 -13.337 27.167 1.00 96.50 896 ARG A CA 1
ATOM 6902 C C . ARG A 1 896 ? -28.515 -13.858 27.526 1.00 96.50 896 ARG A C 1
ATOM 6904 O O . ARG A 1 896 ? -28.070 -14.812 26.897 1.00 96.50 896 ARG A O 1
ATOM 6911 N N . ILE A 1 897 ? -27.879 -13.303 28.562 1.00 95.44 897 ILE A N 1
ATOM 6912 C CA . ILE A 1 897 ? -26.568 -13.770 29.053 1.00 95.44 897 ILE A CA 1
ATOM 6913 C C . ILE A 1 897 ? -26.654 -15.248 29.470 1.00 95.44 897 ILE A C 1
ATOM 6915 O O . ILE A 1 897 ? -25.866 -16.075 29.012 1.00 95.44 897 ILE A O 1
ATOM 6919 N N . LYS A 1 898 ? -27.676 -15.606 30.259 1.00 94.06 898 LYS A N 1
ATOM 6920 C CA . LYS A 1 898 ? -27.925 -16.984 30.723 1.00 94.06 898 LYS A CA 1
ATOM 6921 C C . LYS A 1 898 ? -28.250 -17.962 29.576 1.00 94.06 898 LYS A C 1
ATOM 6923 O O . LYS A 1 898 ? -27.930 -19.141 29.688 1.00 94.06 898 LYS A O 1
ATOM 6928 N N . GLU A 1 899 ? -28.853 -17.495 28.481 1.00 94.88 899 GLU A N 1
ATOM 6929 C CA . GLU A 1 899 ? -29.178 -18.297 27.288 1.00 94.88 899 GLU A CA 1
ATOM 6930 C C . GLU A 1 899 ? -27.994 -18.472 26.317 1.00 94.88 899 GLU A C 1
ATOM 6932 O O . GLU A 1 899 ? -27.916 -19.502 25.644 1.00 94.88 899 GLU A O 1
ATOM 6937 N N . ARG A 1 900 ? -27.088 -17.488 26.212 1.00 94.94 900 ARG A N 1
ATOM 6938 C CA . ARG A 1 900 ? -25.987 -17.485 25.224 1.00 94.94 900 ARG A CA 1
ATOM 6939 C C . ARG A 1 900 ? -24.661 -18.031 25.761 1.00 94.94 900 ARG A C 1
ATOM 6941 O O . ARG A 1 900 ? -23.855 -18.504 24.962 1.00 94.94 900 ARG A O 1
ATOM 6948 N N . GLY A 1 901 ? -24.454 -18.022 27.079 1.00 96.06 901 GLY A N 1
ATOM 6949 C CA . GLY A 1 901 ? -23.291 -18.633 27.723 1.00 96.06 901 GLY A CA 1
ATOM 6950 C C . GLY A 1 901 ? -22.133 -17.658 27.936 1.00 96.06 901 GLY A C 1
ATOM 6951 O O . GLY A 1 901 ? -22.289 -16.649 28.617 1.00 96.06 901 GLY A O 1
ATOM 6952 N N . HIS A 1 902 ? -20.958 -17.993 27.402 1.00 98.25 902 HIS A N 1
ATOM 6953 C CA . HIS A 1 902 ? -19.673 -17.357 27.715 1.00 98.25 902 HIS A CA 1
ATOM 6954 C C . HIS A 1 902 ? -18.958 -16.888 26.445 1.00 98.25 902 HIS A C 1
ATOM 6956 O O . HIS A 1 902 ? -19.025 -17.559 25.411 1.00 98.25 902 HIS A O 1
ATOM 6962 N N . ALA A 1 903 ? -18.222 -15.783 26.528 1.00 98.50 903 ALA A N 1
ATOM 6963 C CA . ALA A 1 903 ? -17.351 -15.283 25.471 1.00 98.50 903 ALA A CA 1
ATOM 6964 C C . ALA A 1 903 ? -15.969 -14.896 26.011 1.00 98.50 903 ALA A C 1
ATOM 6966 O O . ALA A 1 903 ? -15.834 -14.480 27.160 1.00 98.50 903 ALA A O 1
ATOM 6967 N N . ILE A 1 904 ? -14.949 -15.045 25.168 1.00 98.56 904 ILE A N 1
ATOM 6968 C CA . ILE A 1 904 ? -13.555 -14.686 25.445 1.00 98.56 904 ILE A CA 1
ATOM 6969 C C . ILE A 1 904 ? -13.034 -13.895 24.243 1.00 98.56 904 ILE A C 1
ATOM 6971 O O . ILE A 1 904 ? -13.299 -14.270 23.099 1.00 98.56 904 ILE A O 1
ATOM 6975 N N . GLU A 1 905 ? -12.300 -12.819 24.496 1.00 98.62 905 GLU A N 1
ATOM 6976 C CA . GLU A 1 905 ? -11.575 -12.020 23.513 1.00 98.62 905 GLU A CA 1
ATOM 6977 C C . GLU A 1 905 ? -10.067 -12.127 23.748 1.00 98.62 905 GLU A C 1
ATOM 6979 O O . GLU A 1 905 ? -9.601 -12.331 24.870 1.00 98.62 905 GLU A O 1
ATOM 6984 N N . ALA A 1 906 ? -9.315 -12.032 22.656 1.00 98.38 906 ALA A N 1
ATOM 6985 C CA . ALA A 1 906 ? -7.869 -11.951 22.650 1.00 98.38 906 ALA A CA 1
ATOM 6986 C C . ALA A 1 906 ? -7.412 -10.813 21.732 1.00 98.38 906 ALA A C 1
ATOM 6988 O O . ALA A 1 906 ? -7.731 -10.801 20.536 1.00 98.38 906 ALA A O 1
ATOM 6989 N N . ARG A 1 907 ? -6.629 -9.875 22.275 1.00 97.88 907 ARG A N 1
ATOM 6990 C CA . ARG A 1 907 ? -6.042 -8.777 21.493 1.00 97.88 907 ARG A CA 1
ATOM 6991 C C . ARG A 1 907 ? -4.803 -9.255 20.748 1.00 97.88 907 ARG A C 1
ATOM 6993 O O . ARG A 1 907 ? -3.788 -9.592 21.363 1.00 97.88 907 ARG A O 1
ATOM 7000 N N . ILE A 1 908 ? -4.879 -9.256 19.422 1.00 97.56 908 ILE A N 1
ATOM 7001 C CA . ILE A 1 908 ? -3.790 -9.650 18.531 1.00 97.56 908 ILE A CA 1
ATOM 7002 C C . ILE A 1 908 ? -2.883 -8.437 18.319 1.00 97.56 908 ILE A C 1
ATOM 7004 O O . ILE A 1 908 ? -3.228 -7.505 17.593 1.00 97.56 908 ILE A O 1
ATOM 7008 N N . TYR A 1 909 ? -1.727 -8.448 18.975 1.00 96.00 909 TYR A N 1
ATOM 7009 C CA . TYR A 1 909 ? -0.772 -7.344 19.016 1.00 96.00 909 TYR A CA 1
ATOM 7010 C C . TYR A 1 909 ? 0.479 -7.639 18.186 1.00 96.00 909 TYR A C 1
ATOM 7012 O O . TYR A 1 909 ? 1.043 -8.732 18.278 1.00 96.00 909 TYR A O 1
ATOM 7020 N N . ALA A 1 910 ? 0.943 -6.636 17.440 1.00 94.75 910 ALA A N 1
ATOM 7021 C CA . ALA A 1 910 ? 2.246 -6.592 16.785 1.00 94.75 910 ALA A CA 1
ATOM 7022 C C . ALA A 1 910 ? 3.350 -6.274 17.813 1.00 94.75 910 ALA A C 1
ATOM 7024 O O . ALA A 1 910 ? 3.836 -5.149 17.917 1.00 94.75 910 ALA A O 1
ATOM 7025 N N . GLU A 1 911 ? 3.700 -7.252 18.644 1.00 92.06 911 GLU A N 1
ATOM 7026 C CA . GLU A 1 911 ? 4.679 -7.134 19.726 1.00 92.06 911 GLU A CA 1
ATOM 7027 C C . GLU A 1 911 ? 5.474 -8.432 19.881 1.00 92.06 911 GLU A C 1
ATOM 7029 O O . GLU A 1 911 ? 4.977 -9.505 19.541 1.00 92.06 911 GLU A O 1
ATOM 7034 N N . ASP A 1 912 ? 6.686 -8.355 20.441 1.00 90.56 912 ASP A N 1
ATOM 7035 C CA . ASP A 1 912 ? 7.483 -9.534 20.804 1.00 90.56 912 ASP A CA 1
ATOM 7036 C C . ASP A 1 912 ? 7.435 -9.803 22.325 1.00 90.56 912 ASP A C 1
ATOM 7038 O O . ASP A 1 912 ? 8.121 -9.118 23.095 1.00 90.56 912 ASP A O 1
ATOM 7042 N N . PRO A 1 913 ? 6.681 -10.824 22.789 1.00 90.00 913 PRO A N 1
ATOM 7043 C CA . PRO A 1 913 ? 6.644 -11.219 24.196 1.00 90.00 913 PRO A CA 1
ATOM 7044 C C . PRO A 1 913 ? 8.019 -11.577 24.781 1.00 90.00 913 PRO A C 1
ATOM 7046 O O . PRO A 1 913 ? 8.281 -11.256 25.938 1.00 90.00 913 PRO A O 1
ATOM 7049 N N . SER A 1 914 ? 8.911 -12.199 23.999 1.00 83.56 914 SER A N 1
ATOM 7050 C CA . SER A 1 914 ? 10.247 -12.612 24.458 1.00 83.56 914 SER A CA 1
ATOM 7051 C C . SER A 1 914 ? 11.157 -11.420 24.759 1.00 83.56 914 SER A C 1
ATOM 7053 O O . SER A 1 914 ? 11.947 -11.471 25.699 1.00 83.56 914 SER A O 1
ATOM 7055 N N . MET A 1 915 ? 10.960 -10.303 24.052 1.00 82.38 915 MET A N 1
ATOM 7056 C CA . MET A 1 915 ? 11.612 -9.019 24.329 1.00 82.38 915 MET A CA 1
ATOM 7057 C C . MET A 1 915 ? 10.770 -8.133 25.260 1.00 82.38 915 MET A C 1
ATOM 7059 O O . MET A 1 915 ? 10.774 -6.911 25.137 1.00 82.38 915 MET A O 1
ATOM 7063 N N . ASN A 1 916 ? 10.051 -8.733 26.219 1.00 84.19 916 ASN A N 1
ATOM 7064 C CA . ASN A 1 916 ? 9.246 -8.027 27.226 1.00 84.19 916 ASN A CA 1
ATOM 7065 C C . ASN A 1 916 ? 8.148 -7.139 26.593 1.00 84.19 916 ASN A C 1
ATOM 7067 O O . ASN A 1 916 ? 7.901 -6.011 27.031 1.00 84.19 916 ASN A O 1
ATOM 7071 N N . PHE A 1 917 ? 7.500 -7.683 25.554 1.00 87.75 917 PHE A N 1
ATOM 7072 C CA . PHE A 1 917 ? 6.432 -7.071 24.754 1.00 87.75 917 PHE A CA 1
ATOM 7073 C C . PHE A 1 917 ? 6.819 -5.724 24.132 1.00 87.75 917 PHE A C 1
ATOM 7075 O O . PHE A 1 917 ? 6.052 -4.763 24.179 1.00 87.75 917 PHE A O 1
ATOM 7082 N N . VAL A 1 918 ? 8.024 -5.654 23.562 1.00 83.56 918 VAL A N 1
ATOM 7083 C CA . VAL A 1 918 ? 8.442 -4.529 22.717 1.00 83.56 918 VAL A CA 1
ATOM 7084 C C . VAL A 1 918 ? 7.626 -4.543 21.412 1.00 83.56 918 VAL A C 1
ATOM 7086 O O . VAL A 1 918 ? 7.549 -5.596 20.771 1.00 83.56 918 VAL A O 1
ATOM 7089 N N . PRO A 1 919 ? 7.028 -3.408 21.000 1.00 85.19 919 PRO A N 1
ATOM 7090 C CA . PRO A 1 919 ? 6.302 -3.315 19.739 1.00 85.19 919 PRO A CA 1
ATOM 7091 C C . PRO A 1 919 ? 7.122 -3.639 18.489 1.00 85.19 919 PRO A C 1
ATOM 7093 O O . PRO A 1 919 ? 8.311 -3.333 18.390 1.00 85.19 919 PRO A O 1
ATOM 7096 N N . SER A 1 920 ? 6.454 -4.253 17.516 1.00 84.81 920 SER A N 1
ATOM 7097 C CA . SER A 1 920 ? 7.006 -4.677 16.236 1.00 84.81 920 SER A CA 1
ATOM 7098 C C . SER A 1 920 ? 6.269 -3.970 15.102 1.00 84.81 920 SER A C 1
ATOM 7100 O O . SER A 1 920 ? 5.044 -3.962 15.047 1.00 84.81 920 SER A O 1
ATOM 7102 N N . THR A 1 921 ? 7.023 -3.371 14.186 1.00 82.44 921 THR A N 1
ATOM 7103 C CA . THR A 1 921 ? 6.493 -2.594 13.058 1.00 82.44 921 THR A CA 1
ATOM 7104 C C . THR A 1 921 ? 6.969 -3.182 11.741 1.00 82.44 921 THR A C 1
ATOM 7106 O O . THR A 1 921 ? 8.058 -3.758 11.680 1.00 82.44 921 THR A O 1
ATOM 7109 N N . GLY A 1 922 ? 6.207 -2.968 10.674 1.00 81.12 922 GLY A N 1
ATOM 7110 C CA . GLY A 1 922 ? 6.569 -3.390 9.325 1.00 81.12 922 GLY A CA 1
ATOM 7111 C C . GLY A 1 922 ? 5.384 -3.940 8.542 1.00 81.12 922 GLY A C 1
ATOM 7112 O O . GLY A 1 922 ? 4.239 -3.920 8.996 1.00 81.12 922 GLY A O 1
ATOM 7113 N N . ARG A 1 923 ? 5.668 -4.426 7.335 1.00 82.69 923 ARG A N 1
ATOM 7114 C CA . ARG A 1 923 ? 4.651 -4.892 6.393 1.00 82.69 923 ARG A CA 1
ATOM 7115 C C . ARG A 1 923 ? 4.113 -6.275 6.758 1.00 82.69 923 ARG A C 1
ATOM 7117 O O . ARG A 1 923 ? 4.891 -7.183 7.045 1.00 82.69 923 ARG A O 1
ATOM 7124 N N . LEU A 1 924 ? 2.799 -6.459 6.662 1.00 85.00 924 LEU A N 1
ATOM 7125 C CA . LEU A 1 924 ? 2.135 -7.758 6.798 1.00 85.00 924 LEU A CA 1
ATOM 7126 C C . LEU A 1 924 ? 2.375 -8.597 5.530 1.00 85.00 924 LEU A C 1
ATOM 7128 O O . LEU A 1 924 ? 1.600 -8.540 4.575 1.00 85.00 924 LEU A O 1
ATOM 7132 N N . LEU A 1 925 ? 3.478 -9.351 5.505 1.00 86.69 925 LEU A N 1
ATOM 7133 C CA . LEU A 1 925 ? 3.897 -10.193 4.373 1.00 86.69 925 LEU A CA 1
ATOM 7134 C C . LEU A 1 925 ? 2.905 -11.329 4.085 1.00 86.69 925 LEU A C 1
ATOM 7136 O O . LEU A 1 925 ? 2.719 -11.709 2.931 1.00 86.69 925 LEU A O 1
ATOM 7140 N N . HIS A 1 926 ? 2.277 -11.857 5.135 1.00 90.56 926 HIS A N 1
ATOM 7141 C CA . HIS A 1 926 ? 1.201 -12.847 5.075 1.00 90.56 926 HIS A CA 1
ATOM 7142 C C . HIS A 1 926 ? 0.234 -12.588 6.222 1.00 90.56 926 HIS A C 1
ATOM 7144 O O . HIS A 1 926 ? 0.680 -12.362 7.350 1.00 90.56 926 HIS A O 1
ATOM 7150 N N . LEU A 1 927 ? -1.065 -12.633 5.937 1.00 89.19 927 LEU A N 1
ATOM 7151 C CA . LEU A 1 927 ? -2.124 -12.517 6.933 1.00 89.19 927 LEU A CA 1
ATOM 7152 C C . LEU A 1 927 ? -3.259 -13.482 6.579 1.00 89.19 927 LEU A C 1
ATOM 7154 O O . LEU A 1 927 ? -3.997 -13.254 5.621 1.00 89.19 927 LEU A O 1
ATOM 7158 N N . ARG A 1 928 ? -3.443 -14.516 7.403 1.00 90.62 928 ARG A N 1
ATOM 7159 C CA . ARG A 1 928 ? -4.670 -15.315 7.447 1.00 90.62 928 ARG A CA 1
ATOM 7160 C C . ARG A 1 928 ? -5.310 -15.193 8.824 1.00 90.62 928 ARG A C 1
ATOM 7162 O O . ARG A 1 928 ? -4.676 -15.495 9.836 1.00 90.62 928 ARG A O 1
ATOM 7169 N N . THR A 1 929 ? -6.567 -14.771 8.847 1.00 92.94 929 THR A N 1
ATOM 7170 C CA . THR A 1 929 ? -7.430 -14.777 10.031 1.00 92.94 929 THR A CA 1
ATOM 7171 C C . THR A 1 929 ? -8.197 -16.109 10.142 1.00 92.94 929 THR A C 1
ATOM 7173 O O . THR A 1 929 ? -8.304 -16.842 9.154 1.00 92.94 929 THR A O 1
ATOM 7176 N N . PRO A 1 930 ? -8.731 -16.456 11.327 1.00 94.12 930 PRO A N 1
ATOM 7177 C CA . PRO A 1 930 ? -9.622 -17.603 11.508 1.00 94.12 930 PRO A CA 1
ATOM 7178 C C . PRO A 1 930 ? -10.932 -17.435 10.737 1.00 94.12 930 PRO A C 1
ATOM 7180 O O . PRO A 1 930 ? -11.350 -16.314 10.444 1.00 94.12 930 PRO A O 1
ATOM 7183 N N . VAL A 1 931 ? -11.607 -18.546 10.434 1.00 88.75 931 VAL A N 1
ATOM 7184 C CA . VAL A 1 931 ? -12.863 -18.499 9.668 1.00 88.75 931 VAL A CA 1
ATOM 7185 C C . VAL A 1 931 ? -14.017 -18.020 10.551 1.00 88.75 931 VAL A C 1
ATOM 7187 O O . VAL A 1 931 ? -14.490 -18.744 11.434 1.00 88.75 931 VAL A O 1
ATOM 7190 N N . GLU A 1 932 ? -14.500 -16.809 10.277 1.00 91.12 932 GLU A N 1
ATOM 7191 C CA . GLU A 1 932 ? -15.631 -16.223 10.995 1.00 91.12 932 GLU A CA 1
ATOM 7192 C C . GLU A 1 932 ? -16.917 -17.052 10.850 1.00 91.12 932 GLU A C 1
ATOM 7194 O O . GLU A 1 932 ? -17.240 -17.601 9.793 1.00 91.12 932 GLU A O 1
ATOM 7199 N N . ASN A 1 933 ? -17.651 -17.168 11.954 1.00 92.12 933 ASN A N 1
ATOM 7200 C CA . ASN A 1 933 ? -18.902 -17.912 12.077 1.00 92.12 933 ASN A CA 1
ATOM 7201 C C . ASN A 1 933 ? -19.704 -17.390 13.284 1.00 92.12 933 ASN A C 1
ATOM 7203 O O . ASN A 1 933 ? -19.242 -16.516 14.008 1.00 92.12 933 ASN A O 1
ATOM 7207 N N . GLU A 1 934 ? -20.883 -17.955 13.565 1.00 90.06 934 GLU A N 1
ATOM 7208 C CA . GLU A 1 934 ? -21.746 -17.526 14.688 1.00 90.06 934 GLU A CA 1
ATOM 7209 C C . GLU A 1 934 ? -21.032 -17.476 16.058 1.00 90.06 934 GLU A C 1
ATOM 7211 O O . GLU A 1 934 ? -21.460 -16.755 16.960 1.00 90.06 934 GLU A O 1
ATOM 7216 N N . SER A 1 935 ? -19.937 -18.224 16.223 1.00 94.81 935 SER A N 1
ATOM 7217 C CA . SER A 1 935 ? -19.168 -18.283 17.467 1.00 94.81 935 SER A CA 1
ATOM 7218 C C . SER A 1 935 ? -17.705 -17.852 17.380 1.00 94.81 935 SER A C 1
ATOM 7220 O O . SER A 1 935 ? -16.999 -17.987 18.377 1.00 94.81 935 SER A O 1
ATOM 7222 N N . VAL A 1 936 ? -17.253 -17.342 16.231 1.00 97.00 936 VAL A N 1
ATOM 7223 C CA . VAL A 1 936 ? -15.909 -16.774 16.037 1.00 97.00 936 VAL A CA 1
ATOM 7224 C C . VAL A 1 936 ? -16.055 -15.496 15.217 1.00 97.00 936 VAL A C 1
ATOM 7226 O O . VAL A 1 936 ? -16.500 -15.553 14.074 1.00 97.00 936 VAL A O 1
ATOM 7229 N N . ARG A 1 937 ? -15.672 -14.365 15.803 1.00 97.25 937 ARG A N 1
ATOM 7230 C CA . ARG A 1 937 ? -15.714 -13.024 15.210 1.00 97.25 937 ARG A CA 1
ATOM 7231 C C . ARG A 1 937 ? -14.309 -12.428 15.210 1.00 97.25 937 ARG A C 1
ATOM 7233 O O . ARG A 1 937 ? -13.563 -12.624 16.174 1.00 97.25 937 ARG A O 1
ATOM 7240 N N . VAL A 1 938 ? -13.958 -11.700 14.154 1.00 95.19 938 VAL A N 1
ATOM 7241 C CA . VAL A 1 938 ? -12.649 -11.049 14.017 1.00 95.19 938 VAL A CA 1
ATOM 7242 C C . VAL A 1 938 ? -12.827 -9.570 13.674 1.00 95.19 938 VAL A C 1
ATOM 7244 O O . VAL A 1 938 ? -13.095 -9.203 12.536 1.00 95.19 938 VAL A O 1
ATOM 7247 N N . ASP A 1 939 ? -12.603 -8.699 14.658 1.00 93.81 939 ASP A N 1
ATOM 7248 C CA . ASP A 1 939 ? -12.567 -7.250 14.435 1.00 93.81 939 ASP A CA 1
ATOM 7249 C C . ASP A 1 939 ? -11.124 -6.854 14.052 1.00 93.81 939 ASP A C 1
ATOM 7251 O O . ASP A 1 939 ? -10.278 -6.699 14.936 1.00 93.81 939 ASP A O 1
ATOM 7255 N N . ALA A 1 940 ? -10.817 -6.714 12.757 1.00 86.44 940 ALA A N 1
ATOM 7256 C CA . ALA A 1 940 ? -9.472 -6.388 12.255 1.00 86.44 940 ALA A CA 1
ATOM 7257 C C . ALA A 1 940 ? -9.372 -4.979 11.637 1.00 86.44 940 ALA A C 1
ATOM 7259 O O . ALA A 1 940 ? -10.294 -4.518 10.968 1.00 86.44 940 ALA A O 1
ATOM 7260 N N . GLY A 1 941 ? -8.227 -4.313 11.839 1.00 78.88 941 GLY A N 1
ATOM 7261 C CA . GLY A 1 941 ? -7.935 -2.979 11.286 1.00 78.88 941 GLY A CA 1
ATOM 7262 C C . GLY A 1 941 ? -7.010 -2.962 10.062 1.00 78.88 941 GLY A C 1
ATOM 7263 O O . GLY A 1 941 ? -6.761 -1.892 9.515 1.00 78.88 941 GLY A O 1
ATOM 7264 N N . PHE A 1 942 ? -6.492 -4.122 9.646 1.00 80.19 942 PHE A N 1
ATOM 7265 C CA . PHE A 1 942 ? -5.457 -4.268 8.616 1.00 80.19 942 PHE A CA 1
ATOM 7266 C C . PHE A 1 942 ? -5.765 -5.441 7.676 1.00 80.19 942 PHE A C 1
ATOM 7268 O O . PHE A 1 942 ? -6.365 -6.432 8.099 1.00 80.19 942 PHE A O 1
ATOM 7275 N N . VAL A 1 943 ? -5.285 -5.368 6.431 1.00 77.31 943 VAL A N 1
ATOM 7276 C CA . VAL A 1 943 ? -5.267 -6.494 5.480 1.00 77.31 943 VAL A CA 1
ATOM 7277 C C . VAL A 1 943 ? -3.837 -6.876 5.075 1.00 77.31 943 VAL A C 1
ATOM 7279 O O . VAL A 1 943 ? -2.865 -6.187 5.390 1.00 77.31 943 VAL A O 1
ATOM 7282 N N . GLN A 1 944 ? -3.679 -8.010 4.382 1.00 82.19 944 GLN A N 1
ATOM 7283 C CA . GLN A 1 944 ? -2.369 -8.452 3.900 1.00 82.19 944 GLN A CA 1
ATOM 7284 C C . GLN A 1 944 ? -1.731 -7.391 2.991 1.00 82.19 944 GLN A C 1
ATOM 7286 O O . GLN A 1 944 ? -2.359 -6.891 2.060 1.00 82.19 944 GLN A O 1
ATOM 7291 N N . GLY A 1 945 ? -0.453 -7.100 3.225 1.00 74.62 945 GLY A N 1
ATOM 7292 C CA . GLY A 1 945 ? 0.319 -6.126 2.461 1.00 74.62 945 GLY A CA 1
ATOM 7293 C C . GLY A 1 945 ? 0.288 -4.695 3.002 1.00 74.62 945 GLY A C 1
ATOM 7294 O O . GLY A 1 945 ? 1.130 -3.917 2.544 1.00 74.62 945 GLY A O 1
ATOM 7295 N N . ASP A 1 946 ? -0.588 -4.369 3.961 1.00 76.06 946 ASP A N 1
ATOM 7296 C CA . ASP A 1 946 ? -0.558 -3.101 4.707 1.00 76.06 946 ASP A CA 1
ATOM 7297 C C . ASP A 1 946 ? 0.673 -3.034 5.648 1.00 76.06 946 ASP A C 1
ATOM 7299 O O . ASP A 1 946 ? 1.309 -4.053 5.951 1.00 76.06 946 ASP A O 1
ATOM 7303 N N . GLU A 1 947 ? 1.022 -1.832 6.124 1.00 80.19 947 GLU A N 1
ATOM 7304 C CA . GLU A 1 947 ? 2.135 -1.593 7.057 1.00 80.19 947 GLU A CA 1
ATOM 7305 C C . GLU A 1 947 ? 1.646 -1.259 8.476 1.00 80.19 947 GLU A C 1
ATOM 7307 O O . GLU A 1 947 ? 0.913 -0.294 8.696 1.00 80.19 947 GLU A O 1
ATOM 7312 N N . VAL A 1 948 ? 2.124 -2.013 9.471 1.00 82.06 948 VAL A N 1
ATOM 7313 C CA . VAL A 1 948 ? 1.960 -1.670 10.890 1.00 82.06 948 VAL A CA 1
ATOM 7314 C C . VAL A 1 948 ? 2.990 -0.593 11.246 1.00 82.06 948 VAL A C 1
ATOM 7316 O O . VAL A 1 948 ? 4.152 -0.898 11.527 1.00 82.06 948 VAL A O 1
ATOM 7319 N N . SER A 1 949 ? 2.575 0.675 11.182 1.00 78.94 949 SER A N 1
ATOM 7320 C CA . SER A 1 949 ? 3.450 1.837 11.417 1.00 78.94 949 SER A CA 1
ATOM 7321 C C . SER A 1 949 ? 3.673 2.156 12.904 1.00 78.94 949 SER A C 1
ATOM 7323 O O . SER A 1 949 ? 2.826 1.894 13.755 1.00 78.94 949 SER A O 1
ATOM 7325 N N . ALA A 1 950 ? 4.780 2.838 13.216 1.00 76.75 950 ALA A N 1
ATOM 7326 C CA . ALA A 1 950 ? 5.122 3.258 14.581 1.00 76.75 950 ALA A CA 1
ATOM 7327 C C . ALA A 1 950 ? 4.252 4.409 15.154 1.00 76.75 950 ALA A C 1
ATOM 7329 O O . ALA A 1 950 ? 4.473 4.838 16.290 1.00 76.75 950 ALA A O 1
ATOM 7330 N N . HIS A 1 951 ? 3.310 4.960 14.376 1.00 75.25 951 HIS A N 1
ATOM 7331 C CA . HIS A 1 951 ? 2.507 6.131 14.763 1.00 75.25 951 HIS A CA 1
ATOM 7332 C C . HIS A 1 951 ? 1.235 5.787 15.555 1.00 75.25 951 HIS A C 1
ATOM 7334 O O . HIS A 1 951 ? 0.697 6.647 16.263 1.00 75.25 951 HIS A O 1
ATOM 7340 N N . TYR A 1 952 ? 0.760 4.548 15.440 1.00 83.00 952 TYR A N 1
ATOM 7341 C CA . TYR A 1 952 ? -0.514 4.089 15.991 1.00 83.00 952 TYR A CA 1
ATOM 7342 C C . TYR A 1 952 ? -0.319 3.023 17.079 1.00 83.00 952 TYR A C 1
ATOM 7344 O O . TYR A 1 952 ? 0.798 2.766 17.523 1.00 83.00 952 TYR A O 1
ATOM 7352 N N . ASP A 1 953 ? -1.427 2.475 17.572 1.00 86.44 953 ASP A N 1
ATOM 7353 C CA . ASP A 1 953 ? -1.440 1.349 18.508 1.00 86.44 953 ASP A CA 1
ATOM 7354 C C . ASP A 1 953 ? -1.062 0.039 17.773 1.00 86.44 953 ASP A C 1
ATOM 7356 O O . ASP A 1 953 ? -1.443 -0.113 16.610 1.00 86.44 953 ASP A O 1
ATOM 7360 N N . PRO A 1 954 ? -0.315 -0.899 18.394 1.00 89.19 954 PRO A N 1
ATOM 7361 C CA . PRO A 1 954 ? 0.129 -2.125 17.724 1.00 89.19 954 PRO A CA 1
ATOM 7362 C C . PRO A 1 954 ? -0.957 -3.206 17.553 1.00 89.19 954 PRO A C 1
ATOM 7364 O O . PRO A 1 954 ? -0.637 -4.308 17.106 1.00 89.19 954 PRO A O 1
ATOM 7367 N N . MET A 1 955 ? -2.217 -2.966 17.932 1.00 94.31 955 MET A N 1
ATOM 7368 C CA . MET A 1 955 ? -3.296 -3.949 17.789 1.00 94.31 955 MET A CA 1
ATOM 7369 C C . MET A 1 955 ? -3.677 -4.149 16.314 1.00 94.31 955 MET A C 1
ATOM 7371 O O . MET A 1 955 ? -4.221 -3.257 15.668 1.00 94.31 955 MET A O 1
ATOM 7375 N N . ILE A 1 956 ? -3.436 -5.355 15.799 1.00 93.62 956 ILE A N 1
ATOM 7376 C CA . ILE A 1 956 ? -3.795 -5.772 14.436 1.00 93.62 956 ILE A CA 1
ATOM 7377 C C . ILE A 1 956 ? -5.292 -6.109 14.366 1.00 93.62 956 ILE A C 1
ATOM 7379 O O . ILE A 1 956 ? -5.997 -5.701 13.438 1.00 93.62 956 ILE A O 1
ATOM 7383 N N . ALA A 1 957 ? -5.771 -6.880 15.346 1.00 95.69 957 ALA A N 1
ATOM 7384 C CA . ALA A 1 957 ? -7.138 -7.385 15.405 1.00 95.69 957 ALA A CA 1
ATOM 7385 C C . ALA A 1 957 ? -7.551 -7.766 16.835 1.00 95.69 957 ALA A C 1
ATOM 7387 O O . ALA A 1 957 ? -6.711 -7.934 17.721 1.00 95.69 957 ALA A O 1
ATOM 7388 N N . LYS A 1 958 ? -8.850 -7.982 17.034 1.00 98.00 958 LYS A N 1
ATOM 7389 C CA . LYS A 1 958 ? -9.422 -8.654 18.207 1.00 98.00 958 LYS A CA 1
ATOM 7390 C C . LYS A 1 958 ? -10.050 -9.963 17.735 1.00 98.00 958 LYS A C 1
ATOM 7392 O O . LYS A 1 958 ? -10.872 -9.956 16.818 1.00 98.00 958 LYS A O 1
ATOM 7397 N N . LEU A 1 959 ? -9.661 -11.080 18.340 1.00 98.44 959 LEU A N 1
ATOM 7398 C CA . LEU A 1 959 ? -10.297 -12.380 18.127 1.00 98.44 959 LEU A CA 1
ATOM 7399 C C . LEU A 1 959 ? -11.320 -12.605 19.233 1.00 98.44 959 LEU A C 1
ATOM 7401 O O . LEU A 1 959 ? -10.929 -12.633 20.395 1.00 98.44 959 LEU A O 1
ATOM 7405 N N . ILE A 1 960 ? -12.593 -12.805 18.892 1.00 98.56 960 ILE A N 1
ATOM 7406 C CA . ILE A 1 960 ? -13.665 -12.997 19.875 1.00 98.56 960 ILE A CA 1
ATOM 7407 C C . ILE A 1 960 ? -14.377 -14.319 19.620 1.00 98.56 960 ILE A C 1
ATOM 7409 O O . ILE A 1 960 ? -14.792 -14.615 18.500 1.00 98.56 960 ILE A O 1
ATOM 7413 N N . VAL A 1 961 ? -14.528 -15.124 20.670 1.00 98.44 961 VAL A N 1
ATOM 7414 C CA . VAL A 1 961 ? -15.036 -16.494 20.577 1.00 98.44 961 VAL A CA 1
ATOM 7415 C C . VAL A 1 961 ? -16.076 -16.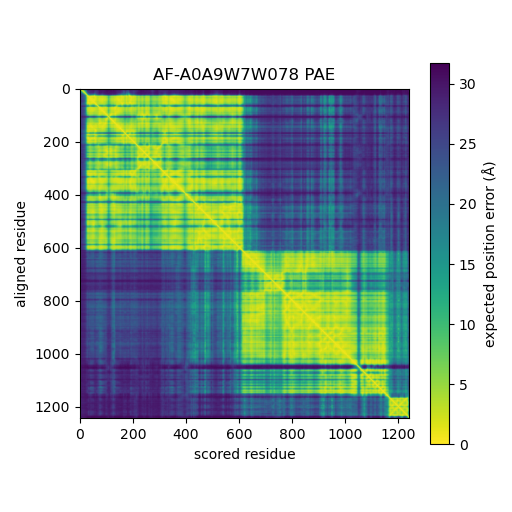769 21.655 1.00 98.44 961 VAL A C 1
ATOM 7417 O O . VAL A 1 961 ? -15.869 -16.424 22.815 1.00 98.44 961 VAL A O 1
ATOM 7420 N N . SER A 1 962 ? -17.183 -17.427 21.292 1.00 98.12 962 SER A N 1
ATOM 7421 C CA . SER A 1 962 ? -18.281 -17.755 22.213 1.00 98.12 962 SER A CA 1
ATOM 7422 C C . SER A 1 962 ? -18.599 -19.251 22.319 1.00 98.12 962 SER A C 1
ATOM 7424 O O . SER A 1 962 ? -18.417 -20.047 21.389 1.00 98.12 962 SER A O 1
ATOM 7426 N N . GLY A 1 963 ? -19.130 -19.661 23.467 1.00 97.25 963 GLY A N 1
ATOM 7427 C CA . GLY A 1 963 ? -19.558 -21.029 23.741 1.00 97.25 963 GLY A CA 1
ATOM 7428 C C . GLY A 1 963 ? -20.683 -21.083 24.769 1.00 97.25 963 GLY A C 1
ATOM 7429 O O . GLY A 1 963 ? -20.857 -20.168 25.562 1.00 97.25 963 GLY A O 1
ATOM 7430 N N . ALA A 1 964 ? -21.432 -22.189 24.782 1.00 96.06 964 ALA A N 1
ATOM 7431 C CA . ALA A 1 964 ? -22.513 -22.401 25.751 1.00 96.06 964 ALA A CA 1
ATOM 7432 C C . ALA A 1 964 ? -22.020 -22.430 27.214 1.00 96.06 964 ALA A C 1
ATOM 7434 O O . ALA A 1 964 ? -22.791 -22.173 28.133 1.00 96.06 964 ALA A O 1
ATOM 7435 N N . ASP A 1 965 ? -20.736 -22.729 27.423 1.00 96.38 965 ASP A N 1
ATOM 7436 C CA . ASP A 1 965 ? -20.026 -22.594 28.691 1.00 96.38 965 ASP A CA 1
ATOM 7437 C C . ASP A 1 965 ? -18.584 -22.095 28.442 1.00 96.38 965 ASP A C 1
ATOM 7439 O O . ASP A 1 965 ? -18.087 -22.116 27.307 1.00 96.38 965 ASP A O 1
ATOM 7443 N N . ARG A 1 966 ? -17.893 -21.662 29.508 1.00 96.56 966 ARG A N 1
ATOM 7444 C CA . ARG A 1 966 ? -16.503 -21.170 29.454 1.00 96.56 966 ARG A CA 1
ATOM 7445 C C . ARG A 1 966 ? -15.529 -22.172 28.831 1.00 96.56 966 ARG A C 1
ATOM 7447 O O . ARG A 1 966 ? -14.625 -21.780 28.102 1.00 96.56 966 ARG A O 1
ATOM 7454 N N . ARG A 1 967 ? -15.707 -23.471 29.085 1.00 96.38 967 ARG A N 1
ATOM 7455 C CA . ARG A 1 967 ? -14.827 -24.529 28.563 1.00 96.38 967 ARG A CA 1
ATOM 7456 C C . ARG A 1 967 ? -15.008 -24.693 27.052 1.00 96.38 967 ARG A C 1
ATOM 7458 O O . ARG A 1 967 ? -14.019 -24.854 26.345 1.00 96.38 967 ARG A O 1
ATOM 7465 N N . ALA A 1 968 ? -16.238 -24.603 26.552 1.00 97.00 968 ALA A N 1
ATOM 7466 C CA . ALA A 1 968 ? -16.528 -24.592 25.123 1.00 97.00 968 ALA A CA 1
ATOM 7467 C C . ALA A 1 968 ? -15.974 -23.331 24.435 1.00 97.00 968 ALA A C 1
ATOM 7469 O O . ALA A 1 968 ? -15.474 -23.430 23.316 1.00 97.00 968 ALA A O 1
ATOM 7470 N N . ALA A 1 969 ? -16.022 -22.167 25.097 1.00 97.81 969 ALA A N 1
ATOM 7471 C CA . ALA A 1 969 ? -15.392 -20.945 24.595 1.00 97.81 969 ALA A CA 1
ATOM 7472 C C . ALA A 1 969 ? -13.856 -21.080 24.531 1.00 97.81 969 ALA A C 1
ATOM 7474 O O . ALA A 1 969 ? -13.272 -20.799 23.488 1.00 97.81 969 ALA A O 1
ATOM 7475 N N . LEU A 1 970 ? -13.211 -21.605 25.584 1.00 97.38 970 LEU A N 1
ATOM 7476 C CA . LEU A 1 970 ? -11.762 -21.867 25.620 1.00 97.38 970 LEU A CA 1
ATOM 7477 C C . LEU A 1 970 ? -11.301 -22.822 24.510 1.00 97.38 970 LEU A C 1
ATOM 7479 O O . LEU A 1 970 ? -10.373 -22.494 23.779 1.00 97.38 970 LEU A O 1
ATOM 7483 N N . GLN A 1 971 ? -11.977 -23.963 24.332 1.00 96.06 971 GLN A N 1
ATOM 7484 C CA . GLN A 1 971 ? -11.629 -24.946 23.292 1.00 96.06 971 GLN A CA 1
ATOM 7485 C C . GLN A 1 971 ? -11.733 -24.367 21.874 1.00 96.06 971 GLN A C 1
ATOM 7487 O O . GLN A 1 971 ? -10.930 -24.684 20.999 1.00 96.06 971 GLN A O 1
ATOM 7492 N N . LYS A 1 972 ? -12.720 -23.497 21.635 1.00 97.44 972 LYS A N 1
ATOM 7493 C CA . LYS A 1 972 ? -12.840 -22.774 20.366 1.00 97.44 972 LYS A CA 1
ATOM 7494 C C . LYS A 1 972 ? -11.803 -21.656 20.231 1.00 97.44 972 LYS A C 1
ATOM 7496 O O . LYS A 1 972 ? -11.359 -21.409 19.118 1.00 97.44 972 LYS A O 1
ATOM 7501 N N . MET A 1 973 ? -11.424 -20.987 21.323 1.00 97.88 973 MET A N 1
ATOM 7502 C CA . MET A 1 973 ? -10.415 -19.920 21.327 1.00 97.88 973 MET A CA 1
ATOM 7503 C C . MET A 1 973 ? -9.027 -20.479 21.011 1.00 97.88 973 MET A C 1
ATOM 7505 O O . MET A 1 973 ? -8.350 -19.959 20.131 1.00 97.88 973 MET A O 1
ATOM 7509 N N . GLU A 1 974 ? -8.646 -21.585 21.654 1.00 96.19 974 GLU A N 1
ATOM 7510 C CA . GLU A 1 974 ? -7.447 -22.364 21.322 1.00 96.19 974 GLU A CA 1
ATOM 7511 C C . GLU A 1 974 ? -7.434 -22.707 19.825 1.00 96.19 974 GLU A C 1
ATOM 7513 O O . GLU A 1 974 ? -6.499 -22.347 19.108 1.00 96.19 974 GLU A O 1
ATOM 7518 N N . ARG A 1 975 ? -8.536 -23.277 19.318 1.00 95.69 975 ARG A N 1
ATOM 7519 C CA . ARG A 1 975 ? -8.665 -23.637 17.904 1.00 95.69 975 ARG A CA 1
ATOM 7520 C C . ARG A 1 975 ? -8.621 -22.441 16.944 1.00 95.69 975 ARG A C 1
ATOM 7522 O O . ARG A 1 975 ? -8.044 -22.546 15.868 1.00 95.69 975 ARG A O 1
ATOM 7529 N N . ALA A 1 976 ? -9.221 -21.310 17.299 1.00 97.38 976 ALA A N 1
ATOM 7530 C CA . ALA A 1 976 ? -9.183 -20.114 16.466 1.00 97.38 976 ALA A CA 1
ATOM 7531 C C . ALA A 1 976 ? -7.780 -19.482 16.463 1.00 97.38 976 ALA A C 1
ATOM 7533 O O . ALA A 1 976 ? -7.297 -19.072 15.412 1.00 97.38 976 ALA A O 1
ATOM 7534 N N . LEU A 1 977 ? -7.067 -19.476 17.594 1.00 97.44 977 LEU A N 1
ATOM 7535 C CA . LEU A 1 977 ? -5.669 -19.038 17.642 1.00 97.44 977 LEU A CA 1
ATOM 7536 C C . LEU A 1 977 ? -4.750 -19.935 16.791 1.00 97.44 977 LEU A C 1
ATOM 7538 O O . LEU A 1 977 ? -3.811 -19.421 16.184 1.00 97.44 977 LEU A O 1
ATOM 7542 N N . GLU A 1 978 ? -5.010 -21.246 16.696 1.00 95.69 978 GLU A N 1
ATOM 7543 C CA . GLU A 1 978 ? -4.305 -22.147 15.762 1.00 95.69 978 GLU A CA 1
ATOM 7544 C C . GLU A 1 978 ? -4.496 -21.764 14.282 1.00 95.69 978 GLU A C 1
ATOM 7546 O O . GLU A 1 978 ? -3.626 -22.043 13.458 1.00 95.69 978 GLU A O 1
ATOM 7551 N N . GLU A 1 979 ? -5.626 -21.158 13.909 1.00 95.06 979 GLU A N 1
ATOM 7552 C CA . GLU A 1 979 ? -5.938 -20.847 12.507 1.00 95.06 979 GLU A CA 1
ATOM 7553 C C . GLU A 1 979 ? -5.292 -19.545 12.008 1.00 95.06 979 GLU A C 1
ATOM 7555 O O . GLU A 1 979 ? -5.155 -19.372 10.791 1.00 95.06 979 GLU A O 1
ATOM 7560 N N . TYR A 1 980 ? -4.842 -18.681 12.924 1.00 95.31 980 TYR A N 1
ATOM 7561 C CA . TYR A 1 980 ? -4.108 -17.453 12.619 1.00 95.31 980 TYR A CA 1
ATOM 7562 C C . TYR A 1 980 ? -2.716 -17.718 12.027 1.00 95.31 980 TYR A C 1
ATOM 7564 O O . TYR A 1 980 ? -1.910 -18.464 12.586 1.00 95.31 980 TYR A O 1
ATOM 7572 N N . GLU A 1 981 ? -2.389 -16.995 10.956 1.00 94.88 981 GLU A N 1
ATOM 7573 C CA . GLU A 1 981 ? -1.052 -16.961 10.359 1.00 94.88 981 GLU A CA 1
ATOM 7574 C C . GLU A 1 981 ? -0.665 -15.509 10.052 1.00 94.88 981 GLU A C 1
ATOM 7576 O O . GLU A 1 981 ? -1.246 -14.896 9.159 1.00 94.88 981 GLU A O 1
ATOM 7581 N N . ILE A 1 982 ? 0.308 -14.945 10.780 1.00 94.75 982 ILE A N 1
ATOM 7582 C CA . ILE A 1 982 ? 0.804 -13.573 10.564 1.00 94.75 982 ILE A CA 1
ATOM 7583 C C . ILE A 1 982 ? 2.327 -13.582 10.421 1.00 94.75 982 ILE A C 1
ATOM 7585 O O . ILE A 1 982 ? 3.037 -13.990 11.343 1.00 94.75 982 ILE A O 1
ATOM 7589 N N . ALA A 1 983 ? 2.832 -13.137 9.269 1.00 92.94 983 ALA A N 1
ATOM 7590 C CA . ALA A 1 983 ? 4.263 -12.995 8.997 1.00 92.94 983 ALA A CA 1
ATOM 7591 C C . ALA A 1 983 ? 4.609 -11.563 8.565 1.00 92.94 983 ALA A C 1
ATOM 7593 O O . ALA A 1 983 ? 3.810 -10.891 7.912 1.00 92.94 983 ALA A O 1
ATOM 7594 N N . GLY A 1 984 ? 5.818 -11.117 8.907 1.00 89.25 984 GLY A N 1
ATOM 7595 C CA . GLY A 1 984 ? 6.228 -9.714 8.845 1.00 89.25 984 GLY A CA 1
ATOM 7596 C C . GLY A 1 984 ? 6.564 -9.226 10.257 1.00 89.25 984 GLY A C 1
ATOM 7597 O O . GLY A 1 984 ? 7.557 -9.710 10.807 1.00 89.25 984 GLY A O 1
ATOM 7598 N N . PRO A 1 985 ? 5.766 -8.331 10.873 1.00 90.69 985 PRO A N 1
ATOM 7599 C CA . PRO A 1 985 ? 5.934 -7.981 12.280 1.00 90.69 985 PRO A CA 1
ATOM 7600 C C . PRO A 1 985 ? 5.744 -9.202 13.195 1.00 90.69 985 PRO A C 1
ATOM 7602 O O . PRO A 1 985 ? 5.023 -10.153 12.884 1.00 90.69 985 PRO A O 1
ATOM 7605 N N . ILE A 1 986 ? 6.408 -9.162 14.346 1.00 92.44 986 ILE A N 1
ATOM 7606 C CA . ILE A 1 986 ? 6.315 -10.175 15.402 1.00 92.44 986 ILE A CA 1
ATOM 7607 C C . ILE A 1 986 ? 4.988 -9.977 16.139 1.00 92.44 986 ILE A C 1
ATOM 7609 O O . ILE A 1 986 ? 4.547 -8.839 16.289 1.00 92.44 986 ILE A O 1
ATOM 7613 N N . THR A 1 987 ? 4.343 -11.061 16.584 1.00 95.69 987 THR A N 1
ATOM 7614 C CA . THR A 1 987 ? 3.041 -10.984 17.262 1.00 95.69 987 THR A CA 1
ATOM 7615 C C . THR A 1 987 ? 2.995 -11.737 18.589 1.00 95.69 987 THR A C 1
ATOM 7617 O O . THR A 1 987 ? 3.768 -12.666 18.835 1.00 95.69 987 THR A O 1
ATOM 7620 N N . ASN A 1 988 ? 2.021 -11.382 19.429 1.00 96.19 988 ASN A N 1
ATOM 7621 C CA . ASN A 1 988 ? 1.752 -12.049 20.704 1.00 96.19 988 ASN A CA 1
ATOM 7622 C C . ASN A 1 988 ? 0.975 -13.383 20.585 1.00 96.19 988 ASN A C 1
ATOM 7624 O O . ASN A 1 988 ? 0.646 -13.977 21.612 1.00 96.19 988 ASN A O 1
ATOM 7628 N N . ILE A 1 989 ? 0.684 -13.883 19.378 1.00 96.75 989 ILE A N 1
ATOM 7629 C CA . ILE A 1 989 ? -0.227 -15.025 19.152 1.00 96.75 989 ILE A CA 1
ATOM 7630 C C . ILE A 1 989 ? 0.240 -16.314 19.847 1.00 96.75 989 ILE A C 1
ATOM 7632 O O . ILE A 1 989 ? -0.557 -16.984 20.502 1.00 96.75 989 ILE A O 1
ATOM 7636 N N . GLU A 1 990 ? 1.527 -16.659 19.768 1.00 94.31 990 GLU A N 1
ATOM 7637 C CA . GLU A 1 990 ? 2.053 -17.859 20.445 1.00 94.31 990 GLU A CA 1
ATOM 7638 C C . GLU A 1 990 ? 2.035 -17.724 21.979 1.00 94.31 990 GLU A C 1
ATOM 7640 O O . GLU A 1 990 ? 1.869 -18.715 22.689 1.00 94.31 990 GLU A O 1
ATOM 7645 N N . PHE A 1 991 ? 2.127 -16.498 22.507 1.00 95.56 991 PHE A N 1
ATOM 7646 C CA . PHE A 1 991 ? 1.937 -16.233 23.935 1.00 95.56 991 PHE A CA 1
ATOM 7647 C C . PHE A 1 991 ? 0.462 -16.399 24.342 1.00 95.56 991 PHE A C 1
ATOM 7649 O O . PHE A 1 991 ? 0.178 -17.070 25.333 1.00 95.56 991 PHE A O 1
ATOM 7656 N N . LEU A 1 992 ? -0.480 -15.888 23.538 1.00 97.12 992 LEU A N 1
ATOM 7657 C CA . LEU A 1 992 ? -1.923 -16.066 23.755 1.00 97.12 992 LEU A CA 1
ATOM 7658 C C . LEU A 1 992 ? -2.317 -17.551 23.811 1.00 97.12 992 LEU A C 1
ATOM 7660 O O . LEU A 1 992 ? -3.050 -17.946 24.718 1.00 97.12 992 LEU A O 1
ATOM 7664 N N . LYS A 1 993 ? -1.779 -18.384 22.906 1.00 95.75 993 LYS A N 1
ATOM 7665 C CA . LYS A 1 993 ? -1.985 -19.848 22.901 1.00 95.75 993 LYS A CA 1
ATOM 7666 C C . LYS A 1 993 ? -1.583 -20.486 24.232 1.00 95.75 993 LYS A C 1
ATOM 7668 O O . LYS A 1 993 ? -2.349 -21.258 24.803 1.00 95.75 993 LYS A O 1
ATOM 7673 N N . ARG A 1 994 ? -0.415 -20.116 24.769 1.00 95.00 994 ARG A N 1
ATOM 7674 C CA . ARG A 1 994 ? 0.063 -20.606 26.074 1.00 95.00 994 ARG A CA 1
ATOM 7675 C C . ARG A 1 994 ? -0.795 -20.105 27.234 1.00 95.00 994 ARG A C 1
ATOM 7677 O O . ARG A 1 994 ? -1.062 -20.876 28.148 1.00 95.00 994 ARG A O 1
ATOM 7684 N N . CYS A 1 995 ? -1.274 -18.860 27.188 1.00 95.38 995 CYS A N 1
ATOM 7685 C CA . CYS A 1 995 ? -2.203 -18.342 28.194 1.00 95.38 995 CYS A CA 1
ATOM 7686 C C . CYS A 1 995 ? -3.522 -19.125 28.225 1.00 95.38 995 CYS A C 1
ATOM 7688 O O . CYS A 1 995 ? -3.937 -19.543 29.304 1.00 95.38 995 CYS A O 1
ATOM 7690 N N . VAL A 1 996 ? -4.164 -19.370 27.074 1.00 95.88 996 VAL A N 1
ATOM 7691 C CA . VAL A 1 996 ? -5.463 -20.073 27.049 1.00 95.88 996 VAL A CA 1
ATOM 7692 C C . VAL A 1 996 ? -5.351 -21.557 27.418 1.00 95.88 996 VAL A C 1
ATOM 7694 O O . VAL A 1 996 ? -6.265 -22.093 28.043 1.00 95.88 996 VAL A O 1
ATOM 7697 N N . ALA A 1 997 ? -4.215 -22.193 27.109 1.00 94.19 997 ALA A N 1
ATOM 7698 C CA . ALA A 1 997 ? -3.907 -23.576 27.479 1.00 94.19 997 ALA A CA 1
ATOM 7699 C C . ALA A 1 997 ? -3.367 -23.743 28.919 1.00 94.19 997 ALA A C 1
ATOM 7701 O O . ALA A 1 997 ? -3.176 -24.871 29.381 1.00 94.19 997 ALA A O 1
ATOM 7702 N N . SER A 1 998 ? -3.110 -22.648 29.645 1.00 95.56 998 SER A N 1
ATOM 7703 C CA . SER A 1 998 ? -2.526 -22.696 30.990 1.00 95.56 998 SER A CA 1
ATOM 7704 C C . SER A 1 998 ? -3.508 -23.292 32.020 1.00 95.56 998 SER A C 1
ATOM 7706 O O . SER A 1 998 ? -4.670 -22.868 32.082 1.00 95.56 998 SER A O 1
ATOM 7708 N N . PRO A 1 999 ? -3.089 -24.248 32.880 1.00 94.88 999 PRO A N 1
ATOM 7709 C CA . PRO A 1 999 ? -3.990 -24.910 33.826 1.00 94.88 999 PRO A CA 1
ATOM 7710 C C . PRO A 1 999 ? -4.668 -23.983 34.840 1.00 94.88 999 PRO A C 1
ATOM 7712 O O . PRO A 1 999 ? -5.788 -24.279 35.256 1.00 94.88 999 PRO A O 1
ATOM 7715 N N . ALA A 1 1000 ? -4.025 -22.884 35.247 1.00 94.19 1000 ALA A N 1
ATOM 7716 C CA . ALA A 1 1000 ? -4.629 -21.911 36.162 1.00 94.19 1000 ALA A CA 1
ATOM 7717 C C . ALA A 1 1000 ? -5.724 -21.095 35.448 1.00 94.19 1000 ALA A C 1
ATOM 7719 O O . ALA A 1 1000 ? -6.866 -21.035 35.919 1.00 94.19 1000 ALA A O 1
ATOM 7720 N N . PHE A 1 1001 ? -5.440 -20.582 34.246 1.00 95.75 1001 PHE A N 1
ATOM 7721 C CA . PHE A 1 1001 ? -6.426 -19.881 33.424 1.00 95.75 1001 PHE A CA 1
ATOM 7722 C C . PHE A 1 1001 ? -7.628 -20.767 33.074 1.00 95.75 1001 PHE A C 1
ATOM 7724 O O . PHE A 1 1001 ? -8.766 -20.322 33.222 1.00 95.75 1001 PHE A O 1
ATOM 7731 N N . MET A 1 1002 ? -7.427 -22.042 32.714 1.00 94.94 1002 MET A N 1
ATOM 7732 C CA . MET A 1 1002 ? -8.529 -22.978 32.431 1.00 94.94 1002 MET A CA 1
ATOM 7733 C C . MET A 1 1002 ? -9.488 -23.181 33.616 1.00 94.94 1002 MET A C 1
ATOM 7735 O O . MET A 1 1002 ? -10.691 -23.340 33.406 1.00 94.94 1002 MET A O 1
ATOM 7739 N N . LYS A 1 1003 ? -8.996 -23.122 34.859 1.00 94.75 1003 LYS A N 1
ATOM 7740 C CA . LYS A 1 1003 ? -9.837 -23.185 36.068 1.00 94.75 1003 LYS A CA 1
ATOM 7741 C C . LYS A 1 1003 ? -10.482 -21.848 36.451 1.00 94.75 1003 LYS A C 1
ATOM 7743 O O . LYS A 1 1003 ? -11.372 -21.835 37.298 1.00 94.75 1003 LYS A O 1
ATOM 7748 N N . GLY A 1 1004 ? -10.033 -20.735 35.869 1.00 93.12 1004 GLY A N 1
ATOM 7749 C CA . GLY A 1 1004 ? -10.440 -19.386 36.273 1.00 93.12 1004 GLY A CA 1
ATOM 7750 C C . GLY A 1 1004 ? -9.710 -18.879 37.525 1.00 93.12 1004 GLY A C 1
ATOM 7751 O O . GLY A 1 1004 ? -10.272 -18.085 38.274 1.00 93.12 1004 GLY A O 1
ATOM 7752 N N . GLU A 1 1005 ? -8.483 -19.353 37.770 1.00 93.50 1005 GLU A N 1
ATOM 7753 C CA . GLU A 1 1005 ? -7.569 -18.845 38.806 1.00 93.50 1005 GLU A CA 1
ATOM 7754 C C . GLU A 1 1005 ? -6.845 -17.590 38.258 1.00 93.50 1005 GLU A C 1
ATOM 7756 O O . GLU A 1 1005 ? -5.668 -17.645 37.905 1.00 93.50 1005 GLU A O 1
ATOM 7761 N N . VAL A 1 1006 ? -7.571 -16.472 38.104 1.00 93.00 1006 VAL A N 1
ATOM 7762 C CA . VAL A 1 1006 ? -7.082 -15.235 37.452 1.00 93.00 1006 VAL A CA 1
ATOM 7763 C C . VAL A 1 1006 ? -6.824 -14.090 38.442 1.00 93.00 1006 VAL A C 1
ATOM 7765 O O . VAL A 1 1006 ? -7.530 -13.948 39.439 1.00 93.00 1006 VAL A O 1
ATOM 7768 N N . GLU A 1 1007 ? -5.807 -13.270 38.158 1.00 93.81 1007 GLU A N 1
ATOM 7769 C CA . GLU A 1 1007 ? -5.445 -12.048 38.899 1.00 93.81 1007 GLU A CA 1
ATOM 7770 C C . GLU A 1 1007 ? -4.535 -11.148 38.040 1.00 93.81 1007 GLU A C 1
ATOM 7772 O O . GLU A 1 1007 ? -3.886 -11.628 37.111 1.00 93.81 1007 GLU A O 1
ATOM 7777 N N . THR A 1 1008 ? -4.413 -9.856 38.355 1.00 90.31 1008 THR A N 1
ATOM 7778 C CA . THR A 1 1008 ? -3.620 -8.911 37.534 1.00 90.31 1008 THR A CA 1
ATOM 7779 C C . THR A 1 1008 ? -2.110 -9.180 37.509 1.00 90.31 1008 THR A C 1
ATOM 7781 O O . THR A 1 1008 ? -1.402 -8.658 36.647 1.00 90.31 1008 THR A O 1
ATOM 7784 N N . GLY A 1 1009 ? -1.610 -10.013 38.427 1.00 89.69 1009 GLY A N 1
ATOM 7785 C CA . GLY A 1 1009 ? -0.226 -10.491 38.472 1.00 89.69 1009 GLY A CA 1
ATOM 7786 C C . GLY A 1 1009 ? 0.054 -11.752 37.642 1.00 89.69 1009 GLY A C 1
ATOM 7787 O O . GLY A 1 1009 ? 1.201 -12.205 37.634 1.00 89.69 1009 GLY A O 1
ATOM 7788 N N . TYR A 1 1010 ? -0.948 -12.319 36.952 1.00 93.44 1010 TYR A N 1
ATOM 7789 C CA . TYR A 1 1010 ? -0.893 -13.655 36.334 1.00 93.44 1010 TYR A CA 1
ATOM 7790 C C . TYR A 1 1010 ? 0.378 -13.916 35.514 1.00 93.44 1010 TYR A C 1
ATOM 7792 O O . TYR A 1 1010 ? 1.065 -14.910 35.735 1.00 93.44 1010 TYR A O 1
ATOM 7800 N N . ILE A 1 1011 ? 0.732 -13.000 34.605 1.00 92.12 1011 ILE A N 1
ATOM 7801 C CA . ILE A 1 1011 ? 1.868 -13.171 33.682 1.00 92.12 1011 ILE A CA 1
ATOM 7802 C C . ILE A 1 1011 ? 3.204 -13.261 34.435 1.00 92.12 1011 ILE A C 1
ATOM 7804 O O . ILE A 1 1011 ? 4.065 -14.052 34.062 1.00 92.12 1011 ILE A O 1
ATOM 7808 N N . ASN A 1 1012 ? 3.370 -12.494 35.518 1.00 90.12 1012 ASN A N 1
ATOM 7809 C CA . ASN A 1 1012 ? 4.585 -12.528 36.336 1.00 90.12 1012 ASN A CA 1
ATOM 7810 C C . ASN A 1 1012 ? 4.650 -13.802 37.194 1.00 90.12 1012 ASN A C 1
ATOM 7812 O O . ASN A 1 1012 ? 5.720 -14.378 37.365 1.00 90.12 1012 ASN A O 1
ATOM 7816 N N . LYS A 1 1013 ? 3.505 -14.253 37.720 1.00 91.88 1013 LYS A N 1
ATOM 7817 C CA . LYS A 1 1013 ? 3.389 -15.458 38.557 1.00 91.88 1013 LYS A CA 1
ATOM 7818 C C . LYS A 1 1013 ? 3.601 -16.752 37.768 1.00 91.88 1013 LYS A C 1
ATOM 7820 O O . LYS A 1 1013 ? 4.227 -17.676 38.274 1.00 91.88 1013 LYS A O 1
ATOM 7825 N N . HIS A 1 1014 ? 3.112 -16.793 36.531 1.00 93.38 1014 HIS A N 1
ATOM 7826 C CA . HIS A 1 1014 ? 3.228 -17.926 35.607 1.00 93.38 1014 HIS A CA 1
ATOM 7827 C C . HIS A 1 1014 ? 4.331 -17.715 34.553 1.00 93.38 1014 HIS A C 1
ATOM 7829 O O . HIS A 1 1014 ? 4.310 -18.340 33.496 1.00 93.38 1014 HIS A O 1
ATOM 7835 N N . HIS A 1 1015 ? 5.304 -16.836 34.819 1.00 91.94 1015 HIS A N 1
ATOM 7836 C CA . HIS A 1 1015 ? 6.329 -16.448 33.847 1.00 91.94 1015 HIS A CA 1
ATOM 7837 C C . HIS A 1 1015 ? 7.077 -17.658 33.257 1.00 91.94 1015 HIS A C 1
ATOM 7839 O O . HIS A 1 1015 ? 7.135 -17.820 32.039 1.00 91.94 1015 HIS A O 1
ATOM 7845 N N . ASP A 1 1016 ? 7.585 -18.552 34.105 1.00 90.31 1016 ASP A N 1
ATOM 7846 C CA . ASP A 1 1016 ? 8.383 -19.706 33.663 1.00 90.31 1016 ASP A CA 1
ATOM 7847 C C . ASP A 1 1016 ? 7.574 -20.724 32.837 1.00 90.31 1016 ASP A C 1
ATOM 7849 O O . ASP A 1 1016 ? 8.142 -21.470 32.042 1.00 90.31 1016 ASP A O 1
ATOM 7853 N N . GLU A 1 1017 ? 6.246 -20.730 32.992 1.00 91.62 1017 GLU A N 1
ATOM 7854 C CA . GLU A 1 1017 ? 5.305 -21.541 32.213 1.00 91.62 1017 GLU A CA 1
ATOM 7855 C C . GLU A 1 1017 ? 5.024 -20.894 30.844 1.00 91.62 1017 GLU A C 1
ATOM 7857 O O . GLU A 1 1017 ? 5.165 -21.533 29.801 1.00 91.62 1017 GLU A O 1
ATOM 7862 N N . LEU A 1 1018 ? 4.676 -19.602 30.832 1.00 92.12 1018 LEU A N 1
ATOM 7863 C CA . LEU A 1 1018 ? 4.265 -18.871 29.626 1.00 92.12 1018 LEU A CA 1
ATOM 7864 C C . LEU A 1 1018 ? 5.439 -18.555 28.680 1.00 92.12 1018 LEU A C 1
ATOM 7866 O O . LEU A 1 1018 ? 5.270 -18.511 27.456 1.00 92.12 1018 LEU A O 1
ATOM 7870 N N . PHE A 1 1019 ? 6.640 -18.368 29.231 1.00 90.56 1019 PHE A N 1
ATOM 7871 C CA . PHE A 1 1019 ? 7.870 -18.074 28.488 1.00 90.56 1019 PHE A CA 1
ATOM 7872 C C . PHE A 1 1019 ? 8.809 -19.283 28.358 1.00 90.56 1019 PHE A C 1
ATOM 7874 O O . PHE A 1 1019 ? 9.949 -19.125 27.915 1.00 90.56 1019 PHE A O 1
ATOM 7881 N N . ALA A 1 1020 ? 8.337 -20.493 28.683 1.00 86.00 1020 ALA A N 1
ATOM 7882 C CA . ALA A 1 1020 ? 9.090 -21.727 28.485 1.00 86.00 1020 ALA A CA 1
ATOM 7883 C C . ALA A 1 1020 ? 9.635 -21.823 27.046 1.00 86.00 1020 ALA A C 1
ATOM 7885 O O . ALA A 1 1020 ? 8.891 -21.700 26.066 1.00 86.00 1020 ALA A O 1
ATOM 7886 N N . ARG A 1 1021 ? 10.952 -22.039 26.906 1.00 79.00 1021 ARG A N 1
ATOM 7887 C CA . ARG A 1 1021 ? 11.576 -22.214 25.589 1.00 79.00 1021 ARG A CA 1
ATOM 7888 C C . ARG A 1 1021 ? 11.232 -23.593 25.044 1.00 79.00 1021 ARG A C 1
ATOM 7890 O O . ARG A 1 1021 ? 11.638 -24.611 25.598 1.00 79.00 1021 ARG A O 1
ATOM 7897 N N . GLU A 1 1022 ? 10.538 -23.608 23.919 1.00 80.31 1022 GLU A N 1
ATOM 7898 C CA . GLU A 1 1022 ? 10.233 -24.826 23.180 1.00 80.31 1022 GLU A CA 1
ATOM 7899 C C . GLU A 1 1022 ? 11.307 -25.080 22.116 1.00 80.31 1022 GLU A C 1
ATOM 7901 O O . GLU A 1 1022 ? 11.888 -24.145 21.568 1.00 80.31 1022 GLU A O 1
ATOM 7906 N N . THR A 1 1023 ? 11.600 -26.346 21.825 1.00 84.50 1023 THR A N 1
ATOM 7907 C CA . THR A 1 1023 ? 12.553 -26.704 20.763 1.00 84.50 1023 THR A CA 1
ATOM 7908 C C . THR A 1 1023 ? 11.834 -26.848 19.431 1.00 84.50 1023 THR A C 1
ATOM 7910 O O . THR A 1 1023 ? 10.831 -27.557 19.354 1.00 84.50 1023 THR A O 1
ATOM 7913 N N . VAL A 1 1024 ? 12.379 -26.244 18.373 1.00 89.94 1024 VAL A N 1
ATOM 7914 C CA . VAL A 1 1024 ? 11.881 -26.415 17.001 1.00 89.94 1024 VAL A CA 1
ATOM 7915 C C . VAL A 1 1024 ? 11.978 -27.901 16.599 1.00 89.94 1024 VAL A C 1
ATOM 7917 O O . VAL A 1 1024 ? 13.095 -28.429 16.588 1.00 89.94 1024 VAL A O 1
ATOM 7920 N N . PRO A 1 1025 ? 10.861 -28.582 16.266 1.00 91.25 1025 PRO A N 1
ATOM 7921 C CA . PRO A 1 1025 ? 10.871 -29.994 15.880 1.00 91.25 1025 PRO A CA 1
ATOM 7922 C C . PRO A 1 1025 ? 11.685 -30.266 14.609 1.00 91.25 1025 PRO A C 1
ATOM 7924 O O . PRO A 1 1025 ? 11.710 -29.443 13.691 1.00 91.25 1025 PRO A O 1
ATOM 7927 N N . ASP A 1 1026 ? 12.285 -31.456 14.509 1.00 91.44 1026 ASP A N 1
ATOM 7928 C CA . ASP A 1 1026 ? 13.030 -31.903 13.318 1.00 91.44 1026 ASP A CA 1
ATOM 7929 C C . ASP A 1 1026 ? 12.186 -31.804 12.037 1.00 91.44 1026 ASP A C 1
ATOM 7931 O O . ASP A 1 1026 ? 12.680 -31.470 10.961 1.00 91.44 1026 ASP A O 1
ATOM 7935 N N . GLU A 1 1027 ? 10.889 -32.066 12.159 1.00 91.69 1027 GLU A N 1
ATOM 7936 C CA . GLU A 1 1027 ? 9.908 -31.992 11.085 1.00 91.69 1027 GLU A CA 1
ATOM 7937 C C . GLU A 1 1027 ? 9.737 -30.550 10.559 1.00 91.69 1027 GLU A C 1
ATOM 7939 O O . GLU A 1 1027 ? 9.530 -30.364 9.362 1.00 91.69 1027 GLU A O 1
ATOM 7944 N N . VAL A 1 1028 ? 9.899 -29.516 11.395 1.00 93.25 1028 VAL A N 1
ATOM 7945 C CA . VAL A 1 1028 ? 9.856 -28.102 10.967 1.00 93.25 1028 VAL A CA 1
ATOM 7946 C C . VAL A 1 1028 ? 11.127 -27.725 10.204 1.00 93.25 1028 VAL A C 1
ATOM 7948 O O . VAL A 1 1028 ? 11.036 -27.142 9.124 1.00 93.25 1028 VAL A O 1
ATOM 7951 N N . TRP A 1 1029 ? 12.305 -28.122 10.701 1.00 93.69 1029 TRP A N 1
ATOM 7952 C CA . TRP A 1 1029 ? 13.577 -27.956 9.982 1.00 93.69 1029 TRP A CA 1
ATOM 7953 C C . TRP A 1 1029 ? 13.554 -28.665 8.618 1.00 93.69 1029 TRP A C 1
ATOM 7955 O O . TRP A 1 1029 ? 13.978 -28.106 7.605 1.00 93.69 1029 TRP A O 1
ATOM 7965 N N . SER A 1 1030 ? 13.001 -29.881 8.587 1.00 93.31 1030 SER A N 1
ATOM 7966 C CA . SER A 1 1030 ? 12.807 -30.678 7.376 1.00 93.31 1030 SER A CA 1
ATOM 7967 C C . SER A 1 1030 ? 11.865 -29.991 6.380 1.00 93.31 1030 SER A C 1
ATOM 7969 O O . SER A 1 1030 ? 12.225 -29.861 5.211 1.00 93.31 1030 SER A O 1
ATOM 7971 N N . GLN A 1 1031 ? 10.707 -29.492 6.827 1.00 92.94 1031 GLN A N 1
ATOM 7972 C CA . GLN A 1 1031 ? 9.743 -28.782 5.974 1.00 92.94 1031 GLN A CA 1
ATOM 7973 C C . GLN A 1 1031 ? 10.306 -27.458 5.445 1.00 92.94 1031 GLN A C 1
ATOM 7975 O O . GLN A 1 1031 ? 10.098 -27.145 4.278 1.00 92.94 1031 GLN A O 1
ATOM 7980 N N . ALA A 1 1032 ? 11.072 -26.711 6.249 1.00 93.31 1032 ALA A N 1
ATOM 7981 C CA . ALA A 1 1032 ? 11.752 -25.497 5.800 1.00 93.31 1032 ALA A CA 1
ATOM 7982 C C . ALA A 1 1032 ? 12.713 -25.787 4.636 1.00 93.31 1032 ALA A C 1
ATOM 7984 O O . ALA A 1 1032 ? 12.637 -25.148 3.587 1.00 93.31 1032 ALA A O 1
ATOM 7985 N N . ALA A 1 1033 ? 13.573 -26.796 4.788 1.00 92.94 1033 ALA A N 1
ATOM 7986 C CA . ALA A 1 1033 ? 14.516 -27.194 3.747 1.00 92.94 1033 ALA A CA 1
ATOM 7987 C C . ALA A 1 1033 ? 13.823 -27.797 2.510 1.00 92.94 1033 ALA A C 1
ATOM 7989 O O . ALA A 1 1033 ? 14.233 -27.512 1.387 1.00 92.94 1033 ALA A O 1
ATOM 7990 N N . LEU A 1 1034 ? 12.757 -28.587 2.687 1.00 92.31 1034 LEU A N 1
ATOM 7991 C CA . LEU A 1 1034 ? 11.951 -29.129 1.585 1.00 92.31 1034 LEU A CA 1
ATOM 7992 C C . LEU A 1 1034 ? 11.213 -28.035 0.808 1.00 92.31 1034 LEU A C 1
ATOM 7994 O O . LEU A 1 1034 ? 11.167 -28.102 -0.418 1.00 92.31 1034 LEU A O 1
ATOM 7998 N N . ALA A 1 1035 ? 10.670 -27.030 1.499 1.00 89.75 1035 ALA A N 1
ATOM 7999 C CA . ALA A 1 1035 ? 9.984 -25.898 0.886 1.00 89.75 1035 ALA A CA 1
ATOM 8000 C C . ALA A 1 1035 ? 10.970 -25.020 0.114 1.00 89.75 1035 ALA A C 1
ATOM 8002 O O . ALA A 1 1035 ? 10.699 -24.698 -1.036 1.00 89.75 1035 ALA A O 1
ATOM 8003 N N . LEU A 1 1036 ? 12.138 -24.702 0.688 1.00 88.81 1036 LEU A N 1
ATOM 8004 C CA . LEU A 1 1036 ? 13.212 -24.019 -0.041 1.00 88.81 1036 LEU A CA 1
ATOM 8005 C C . LEU A 1 1036 ? 13.641 -24.831 -1.271 1.00 88.81 1036 LEU A C 1
ATOM 8007 O O . LEU A 1 1036 ? 13.671 -24.296 -2.375 1.00 88.81 1036 LEU A O 1
ATOM 8011 N N . TYR A 1 1037 ? 13.887 -26.136 -1.113 1.00 89.38 1037 TYR A N 1
ATOM 8012 C CA . TYR A 1 1037 ? 14.265 -27.018 -2.217 1.00 89.38 1037 TYR A CA 1
ATOM 8013 C C . TYR A 1 1037 ? 13.214 -27.034 -3.337 1.00 89.38 1037 TYR A C 1
ATOM 8015 O O . TYR A 1 1037 ? 13.569 -26.850 -4.497 1.00 89.38 1037 TYR A O 1
ATOM 8023 N N . GLN A 1 1038 ? 11.932 -27.229 -3.017 1.00 85.69 1038 GLN A N 1
ATOM 8024 C CA . GLN A 1 1038 ? 10.859 -27.330 -4.014 1.00 85.69 1038 GLN A CA 1
ATOM 8025 C C . GLN A 1 1038 ? 10.458 -25.979 -4.611 1.00 85.69 1038 GLN A C 1
ATOM 8027 O O . GLN A 1 1038 ? 10.237 -25.908 -5.818 1.00 85.69 1038 GLN A O 1
ATOM 8032 N N . ALA A 1 1039 ? 10.418 -24.903 -3.821 1.00 78.88 1039 ALA A N 1
ATOM 8033 C CA . ALA A 1 1039 ? 10.214 -23.552 -4.339 1.00 78.88 1039 ALA A CA 1
ATOM 8034 C C . ALA A 1 1039 ? 11.340 -23.177 -5.311 1.00 78.88 1039 ALA A C 1
ATOM 8036 O O . ALA A 1 1039 ? 11.072 -22.635 -6.382 1.00 78.88 1039 ALA A O 1
ATOM 8037 N N . GLU A 1 1040 ? 12.586 -23.548 -5.002 1.00 76.38 1040 GLU A N 1
ATOM 8038 C CA . GLU A 1 1040 ? 13.686 -23.412 -5.950 1.00 76.38 1040 GLU A CA 1
ATOM 8039 C C . GLU A 1 1040 ? 13.512 -24.318 -7.177 1.00 76.38 1040 GLU A C 1
ATOM 8041 O O . GLU A 1 1040 ? 13.674 -23.818 -8.283 1.00 76.38 1040 GLU A O 1
ATOM 8046 N N . GLN A 1 1041 ? 13.131 -25.596 -7.052 1.00 72.50 1041 GLN A N 1
ATOM 8047 C CA . GLN A 1 1041 ? 12.869 -26.458 -8.222 1.00 72.50 1041 GLN A CA 1
ATOM 8048 C C . GLN A 1 1041 ? 11.774 -25.884 -9.140 1.00 72.50 1041 GLN A C 1
ATOM 8050 O O . GLN A 1 1041 ? 11.906 -25.930 -10.364 1.00 72.50 1041 GLN A O 1
ATOM 8055 N N . LEU A 1 1042 ? 10.727 -25.282 -8.568 1.00 65.19 1042 LEU A N 1
ATOM 8056 C CA . LEU A 1 1042 ? 9.657 -24.608 -9.307 1.00 65.19 1042 LEU A CA 1
ATOM 8057 C C . LEU A 1 1042 ? 10.138 -23.306 -9.968 1.00 65.19 1042 LEU A C 1
ATOM 8059 O O . LEU A 1 1042 ? 9.802 -23.065 -11.124 1.00 65.19 1042 LEU A O 1
ATOM 8063 N N . GLN A 1 1043 ? 10.987 -22.519 -9.297 1.00 54.22 1043 GLN A N 1
ATOM 8064 C CA . GLN A 1 1043 ? 11.672 -21.362 -9.899 1.00 54.22 1043 GLN A CA 1
ATOM 8065 C C . GLN A 1 1043 ? 12.677 -21.762 -10.996 1.00 54.22 1043 GLN A C 1
ATOM 8067 O O . GLN A 1 1043 ? 12.918 -20.990 -11.922 1.00 54.22 1043 GLN A O 1
ATOM 8072 N N . HIS A 1 1044 ? 13.268 -22.958 -10.911 1.00 49.41 1044 HIS A N 1
ATOM 8073 C CA . HIS A 1 1044 ? 14.248 -23.468 -11.875 1.00 49.41 1044 HIS A CA 1
ATOM 8074 C C . HIS A 1 1044 ? 13.617 -24.273 -13.026 1.00 49.41 1044 HIS A C 1
ATOM 8076 O O . HIS A 1 1044 ? 14.307 -24.550 -14.009 1.00 49.41 1044 HIS A O 1
ATOM 8082 N N . GLY A 1 1045 ? 12.325 -24.617 -12.943 1.00 39.53 1045 GLY A N 1
ATOM 8083 C CA . GLY A 1 1045 ? 11.493 -25.061 -14.068 1.00 39.53 1045 GLY A CA 1
ATOM 8084 C C . GLY A 1 1045 ? 11.991 -26.292 -14.835 1.00 39.53 1045 GLY A C 1
ATOM 8085 O O . GLY A 1 1045 ? 11.715 -26.413 -16.029 1.00 39.53 1045 GLY A O 1
ATOM 8086 N N . LEU A 1 1046 ? 12.759 -27.183 -14.196 1.00 36.66 1046 LEU A N 1
ATOM 8087 C CA . LEU A 1 1046 ? 13.501 -28.242 -14.886 1.00 36.66 1046 LEU A CA 1
ATOM 8088 C C . LEU A 1 1046 ? 13.330 -29.631 -14.259 1.00 36.66 1046 LEU A C 1
ATOM 8090 O O . LEU A 1 1046 ? 14.206 -30.146 -13.565 1.00 36.66 1046 LEU A O 1
ATOM 8094 N N . THR A 1 1047 ? 12.290 -30.336 -14.705 1.00 31.20 1047 THR A N 1
ATOM 8095 C CA . THR A 1 1047 ? 12.440 -31.772 -14.982 1.00 31.20 1047 THR A CA 1
ATOM 8096 C C . THR A 1 1047 ? 13.379 -31.929 -16.184 1.00 31.20 1047 THR A C 1
ATOM 8098 O O . THR A 1 1047 ? 12.952 -32.010 -17.334 1.00 31.20 1047 THR A O 1
ATOM 8101 N N . LEU A 1 1048 ? 14.692 -31.947 -15.931 1.00 36.28 1048 LEU A N 1
ATOM 8102 C CA . LEU A 1 1048 ? 15.665 -32.403 -16.925 1.00 36.28 1048 LEU A CA 1
ATOM 8103 C C . LEU A 1 1048 ? 15.414 -33.896 -17.208 1.00 36.28 1048 LEU A C 1
ATOM 8105 O O . LEU A 1 1048 ? 15.539 -34.699 -16.280 1.00 36.28 1048 LEU A O 1
ATOM 8109 N N . PRO A 1 1049 ? 15.158 -34.323 -18.460 1.00 33.22 1049 PRO A N 1
ATOM 8110 C CA . PRO A 1 1049 ? 15.299 -35.725 -18.833 1.00 33.22 1049 PRO A CA 1
ATOM 8111 C C . PRO A 1 1049 ? 16.800 -36.047 -18.875 1.00 33.22 1049 PRO A C 1
ATOM 8113 O O . PRO A 1 1049 ? 17.458 -35.966 -19.913 1.00 33.22 1049 PRO A O 1
ATOM 8116 N N . ALA A 1 1050 ? 17.367 -36.338 -17.705 1.00 32.03 1050 ALA A N 1
ATOM 8117 C CA . ALA A 1 1050 ? 18.805 -36.410 -17.490 1.00 32.03 1050 ALA A CA 1
ATOM 8118 C C . ALA A 1 1050 ? 19.413 -37.739 -17.985 1.00 32.03 1050 ALA A C 1
ATOM 8120 O O . ALA A 1 1050 ? 19.873 -38.573 -17.204 1.00 32.03 1050 ALA A O 1
ATOM 8121 N N . GLN A 1 1051 ? 19.453 -37.912 -19.309 1.00 39.25 1051 GLN A N 1
ATOM 8122 C CA . GLN A 1 1051 ? 20.234 -38.944 -19.992 1.00 39.25 1051 GLN A CA 1
ATOM 8123 C C . GLN A 1 1051 ? 21.124 -38.327 -21.081 1.00 39.25 1051 GLN A C 1
ATOM 8125 O O . GLN A 1 1051 ? 20.732 -38.286 -22.238 1.00 39.25 1051 GLN A O 1
ATOM 8130 N N . THR A 1 1052 ? 22.338 -37.883 -20.726 1.00 31.36 1052 THR A N 1
ATOM 8131 C CA . THR A 1 1052 ? 23.576 -38.332 -21.412 1.00 31.36 1052 THR A CA 1
ATOM 8132 C C . THR A 1 1052 ? 24.861 -37.874 -20.699 1.00 31.36 1052 THR A C 1
ATOM 8134 O O . THR A 1 1052 ? 25.161 -36.689 -20.651 1.00 31.36 1052 THR A O 1
ATOM 8137 N N . ILE A 1 1053 ? 25.654 -38.872 -20.281 1.00 33.94 1053 ILE A N 1
ATOM 8138 C CA . ILE A 1 1053 ? 27.132 -38.893 -20.195 1.00 33.94 1053 ILE A CA 1
ATOM 8139 C C . ILE A 1 1053 ? 27.824 -38.046 -19.102 1.00 33.94 1053 ILE A C 1
ATOM 8141 O O . ILE A 1 1053 ? 27.881 -36.824 -19.164 1.00 33.94 1053 ILE A O 1
ATOM 8145 N N . GLY A 1 1054 ? 28.536 -38.741 -18.203 1.00 31.00 1054 GLY A N 1
ATOM 8146 C CA . GLY A 1 1054 ? 29.730 -38.206 -17.531 1.00 31.00 1054 GLY A CA 1
ATOM 8147 C C . GLY A 1 1054 ? 29.870 -38.647 -16.080 1.00 31.00 1054 GLY A C 1
ATOM 8148 O O . GLY A 1 1054 ? 30.656 -39.536 -15.765 1.00 31.00 1054 GLY A O 1
ATOM 8149 N N . PHE A 1 1055 ? 29.071 -38.039 -15.210 1.00 32.72 1055 PHE A N 1
ATOM 8150 C CA . PHE A 1 1055 ? 29.045 -38.306 -13.775 1.00 32.72 1055 PHE A CA 1
ATOM 8151 C C . PHE A 1 1055 ? 27.670 -38.856 -13.404 1.00 32.72 1055 PHE A C 1
ATOM 8153 O O . PHE A 1 1055 ? 26.656 -38.417 -13.946 1.00 32.72 1055 PHE A O 1
ATOM 8160 N N . GLY A 1 1056 ? 27.628 -39.867 -12.535 1.00 32.31 1056 GLY A N 1
ATOM 8161 C CA . GLY A 1 1056 ? 26.376 -40.538 -12.199 1.00 32.31 1056 GLY A CA 1
ATOM 8162 C C . GLY A 1 1056 ? 25.378 -39.571 -11.568 1.00 32.31 1056 GLY A C 1
ATOM 8163 O O . GLY A 1 1056 ? 25.693 -38.951 -10.555 1.00 32.31 1056 GLY A O 1
ATOM 8164 N N . ASN A 1 1057 ? 24.162 -39.509 -12.122 1.00 40.28 1057 ASN A N 1
ATOM 8165 C CA . ASN A 1 1057 ? 23.007 -38.855 -11.503 1.00 40.28 1057 ASN A CA 1
ATOM 8166 C C . ASN A 1 1057 ? 22.504 -39.681 -10.306 1.00 40.28 1057 ASN A C 1
ATOM 8168 O O . ASN A 1 1057 ? 21.354 -40.110 -10.265 1.00 40.28 1057 ASN A O 1
ATOM 8172 N N . ALA A 1 1058 ? 23.375 -39.906 -9.322 1.00 44.75 1058 ALA A N 1
ATOM 8173 C CA . ALA A 1 1058 ? 22.898 -39.971 -7.957 1.00 44.75 1058 ALA A CA 1
ATOM 8174 C C . ALA A 1 1058 ? 22.352 -38.567 -7.643 1.00 44.75 1058 ALA A C 1
ATOM 8176 O O . ALA A 1 1058 ? 23.073 -37.590 -7.885 1.00 44.75 1058 ALA A O 1
ATOM 8177 N N . PRO A 1 1059 ? 21.106 -38.433 -7.165 1.00 55.41 1059 PRO A N 1
ATOM 8178 C CA . PRO A 1 1059 ? 20.591 -37.142 -6.738 1.00 55.41 1059 PRO A CA 1
ATOM 8179 C C . PRO A 1 1059 ? 21.573 -36.541 -5.728 1.00 55.41 1059 PRO A C 1
ATOM 8181 O O . PRO A 1 1059 ? 21.939 -37.183 -4.745 1.00 55.41 1059 PRO A O 1
ATOM 8184 N N . GLN A 1 1060 ? 22.089 -35.347 -6.020 1.00 64.56 1060 GLN A N 1
ATOM 8185 C CA . GLN A 1 1060 ? 23.081 -34.714 -5.156 1.00 64.56 1060 GLN A CA 1
ATOM 8186 C C . GLN A 1 1060 ? 22.355 -34.151 -3.927 1.00 64.56 1060 GLN A C 1
ATOM 8188 O O . GLN A 1 1060 ? 21.481 -33.294 -4.089 1.00 64.56 1060 GLN A O 1
ATOM 8193 N N . PRO A 1 1061 ? 22.672 -34.625 -2.709 1.00 77.94 1061 PRO A N 1
ATOM 8194 C CA . PRO A 1 1061 ? 22.013 -34.154 -1.503 1.00 77.94 1061 PRO A CA 1
ATOM 8195 C C . PRO A 1 1061 ? 22.405 -32.702 -1.230 1.00 77.94 1061 PRO A C 1
ATOM 8197 O O . PRO A 1 1061 ? 23.589 -32.384 -1.095 1.00 77.94 1061 PRO A O 1
ATOM 8200 N N . ARG A 1 1062 ? 21.408 -31.827 -1.121 1.00 84.56 1062 ARG A N 1
ATOM 8201 C CA . ARG A 1 1062 ? 21.587 -30.391 -0.919 1.00 84.56 1062 ARG A CA 1
ATOM 8202 C C . ARG A 1 1062 ? 21.487 -30.043 0.558 1.00 84.56 1062 ARG A C 1
ATOM 8204 O O . ARG A 1 1062 ? 20.543 -30.467 1.214 1.00 84.56 1062 ARG A O 1
ATOM 8211 N N . GLU A 1 1063 ? 22.432 -29.268 1.071 1.00 88.75 1063 GLU A N 1
ATOM 8212 C CA . GLU A 1 1063 ? 22.462 -28.859 2.475 1.00 88.75 1063 GLU A CA 1
ATOM 8213 C C . GLU A 1 1063 ? 22.030 -27.397 2.637 1.00 88.75 1063 GLU A C 1
ATOM 8215 O O . GLU A 1 1063 ? 22.496 -26.516 1.914 1.00 88.75 1063 GLU A O 1
ATOM 8220 N N . PHE A 1 1064 ? 21.125 -27.156 3.582 1.00 90.25 1064 PHE A N 1
ATOM 8221 C CA . PHE A 1 1064 ? 20.652 -25.841 3.995 1.00 90.25 1064 PHE A CA 1
ATOM 8222 C C . PHE A 1 1064 ? 21.097 -25.594 5.434 1.00 90.25 1064 PHE A C 1
ATOM 8224 O O . PHE A 1 1064 ? 20.840 -26.410 6.316 1.00 90.25 1064 PHE A O 1
ATOM 8231 N N . HIS A 1 1065 ? 21.743 -24.462 5.686 1.00 90.69 1065 HIS A N 1
ATOM 8232 C CA . HIS A 1 1065 ? 22.131 -24.053 7.031 1.00 90.69 1065 HIS A CA 1
ATOM 8233 C C . HIS A 1 1065 ? 21.059 -23.124 7.595 1.00 90.69 1065 HIS A C 1
ATOM 8235 O O . HIS A 1 1065 ? 20.961 -21.969 7.186 1.00 90.69 1065 HIS A O 1
ATOM 8241 N N . LEU A 1 1066 ? 20.237 -23.636 8.507 1.00 91.31 1066 LEU A N 1
ATOM 8242 C CA . LEU A 1 1066 ? 19.151 -22.887 9.133 1.00 91.31 1066 LEU A CA 1
ATOM 8243 C C . LEU A 1 1066 ? 19.512 -22.575 10.590 1.00 91.31 1066 LEU A C 1
ATOM 8245 O O . LEU A 1 1066 ? 20.234 -23.331 11.233 1.00 91.31 1066 LEU A O 1
ATOM 8249 N N . LEU A 1 1067 ? 19.010 -21.470 11.128 1.00 90.56 1067 LEU A N 1
ATOM 8250 C CA . LEU A 1 1067 ? 19.023 -21.190 12.565 1.00 90.56 1067 LEU A CA 1
ATOM 8251 C C . LEU A 1 1067 ? 17.642 -20.709 13.015 1.00 90.56 1067 LEU A C 1
ATOM 8253 O O . LEU A 1 1067 ? 16.835 -20.270 12.199 1.00 90.56 1067 LEU A O 1
ATOM 8257 N N . GLU A 1 1068 ? 17.369 -20.793 14.312 1.00 89.25 1068 GLU A N 1
ATOM 8258 C CA . GLU A 1 1068 ? 16.167 -20.213 14.911 1.00 89.25 1068 GLU A CA 1
ATOM 8259 C C . GLU A 1 1068 ? 16.367 -18.695 15.015 1.00 89.25 1068 GLU A C 1
ATOM 8261 O O . GLU A 1 1068 ? 17.383 -18.242 15.551 1.00 89.25 1068 GLU A O 1
ATOM 8266 N N . SER A 1 1069 ? 15.428 -17.903 14.495 1.00 84.06 1069 SER A N 1
ATOM 8267 C CA . SER A 1 1069 ? 15.523 -16.442 14.535 1.00 84.06 1069 SER A CA 1
ATOM 8268 C C . SER A 1 1069 ? 15.341 -15.943 15.967 1.00 84.06 1069 SER A C 1
ATOM 8270 O O . SER A 1 1069 ? 14.267 -16.097 16.548 1.00 84.06 1069 SER A O 1
ATOM 8272 N N . SER A 1 1070 ? 16.368 -15.298 16.522 1.00 76.75 1070 SER A N 1
ATOM 8273 C CA . SER A 1 1070 ? 16.259 -14.560 17.782 1.00 76.75 1070 SER A CA 1
ATOM 8274 C C . SER A 1 1070 ? 15.965 -13.086 17.519 1.00 76.75 1070 SER A C 1
ATOM 8276 O O . SER A 1 1070 ? 16.528 -12.492 16.602 1.00 76.75 1070 SER A O 1
ATOM 8278 N N . SER A 1 1071 ? 15.097 -12.493 18.339 1.00 68.56 1071 SER A N 1
ATOM 8279 C CA . SER A 1 1071 ? 14.907 -11.033 18.410 1.00 68.56 1071 SER A CA 1
ATOM 8280 C C . SER A 1 1071 ? 15.811 -10.379 19.463 1.00 68.56 1071 SER A C 1
ATOM 8282 O O . SER A 1 1071 ? 16.022 -9.171 19.419 1.00 68.56 1071 SER A O 1
ATOM 8284 N N . ASP A 1 1072 ? 16.399 -11.178 20.361 1.00 66.38 1072 ASP A N 1
ATOM 8285 C CA . ASP A 1 1072 ? 17.482 -10.748 21.243 1.00 66.38 1072 ASP A CA 1
ATOM 8286 C C . ASP A 1 1072 ? 18.834 -10.901 20.514 1.00 66.38 1072 ASP A C 1
ATOM 8288 O O . ASP A 1 1072 ? 19.230 -12.041 20.226 1.00 66.38 1072 ASP A O 1
ATOM 8292 N N . PRO A 1 1073 ? 19.566 -9.805 20.227 1.00 56.03 1073 PRO A N 1
ATOM 8293 C CA . PRO A 1 1073 ? 20.882 -9.866 19.592 1.00 56.03 1073 PRO A CA 1
ATOM 8294 C C . PRO A 1 1073 ? 21.972 -10.495 20.479 1.00 56.03 1073 PRO A C 1
ATOM 8296 O O . PRO A 1 1073 ? 23.040 -10.827 19.969 1.00 56.03 1073 PRO A O 1
ATOM 8299 N N . GLN A 1 1074 ? 21.735 -10.682 21.784 1.00 52.81 1074 GLN A N 1
ATOM 8300 C CA . GLN A 1 1074 ? 22.660 -11.390 22.682 1.00 52.81 1074 GLN A CA 1
ATOM 8301 C C . GLN A 1 1074 ? 22.542 -12.920 22.553 1.00 52.81 1074 GLN A C 1
ATOM 8303 O O . GLN A 1 1074 ? 23.473 -13.647 22.909 1.00 52.81 1074 GLN A O 1
ATOM 8308 N N . VAL A 1 1075 ? 21.427 -13.430 22.016 1.00 63.75 1075 VAL A N 1
ATOM 8309 C CA . VAL A 1 1075 ? 21.172 -14.870 21.868 1.00 63.75 1075 VAL A CA 1
ATOM 8310 C C . VAL A 1 1075 ? 21.628 -15.352 20.492 1.00 63.75 1075 VAL A C 1
ATOM 8312 O O . VAL A 1 1075 ? 20.939 -15.208 19.482 1.00 63.75 1075 VAL A O 1
ATOM 8315 N N . THR A 1 1076 ? 22.795 -15.994 20.459 1.00 65.50 1076 THR A N 1
ATOM 8316 C CA . THR A 1 1076 ? 23.311 -16.679 19.266 1.00 65.50 1076 THR A CA 1
ATOM 8317 C C . THR A 1 1076 ? 22.815 -18.124 19.219 1.00 65.50 1076 THR A C 1
ATOM 8319 O O . THR A 1 1076 ? 23.310 -19.004 19.921 1.00 65.50 1076 THR A O 1
ATOM 8322 N N . ASN A 1 1077 ? 21.812 -18.385 18.377 1.00 80.44 1077 ASN A N 1
ATOM 8323 C CA . ASN A 1 1077 ? 21.286 -19.736 18.178 1.00 80.44 1077 ASN A CA 1
ATOM 8324 C C . ASN A 1 1077 ? 22.225 -20.588 17.298 1.00 80.44 1077 ASN A C 1
ATOM 8326 O O . ASN A 1 1077 ? 22.790 -20.078 16.325 1.00 80.44 1077 ASN A O 1
ATOM 8330 N N . PRO A 1 1078 ? 22.394 -21.890 17.602 1.00 82.38 1078 PRO A N 1
ATOM 8331 C CA . PRO A 1 1078 ? 23.244 -22.775 16.816 1.00 82.38 1078 PRO A CA 1
ATOM 8332 C C . PRO A 1 1078 ? 22.664 -23.000 15.416 1.00 82.38 1078 PRO A C 1
ATOM 8334 O O . PRO A 1 1078 ? 21.454 -23.127 15.232 1.00 82.38 1078 PRO A O 1
ATOM 8337 N N . THR A 1 1079 ? 23.544 -23.094 14.422 1.00 86.62 1079 THR A N 1
ATOM 8338 C CA . THR A 1 1079 ? 23.163 -23.432 13.048 1.00 86.62 1079 THR A CA 1
ATOM 8339 C C . THR A 1 1079 ? 22.914 -24.934 12.914 1.00 86.62 1079 THR A C 1
ATOM 8341 O O . THR A 1 1079 ? 23.801 -25.743 13.184 1.00 86.62 1079 THR A O 1
ATOM 8344 N N . VAL A 1 1080 ? 21.724 -25.301 12.445 1.00 90.56 1080 VAL A N 1
ATOM 8345 C CA . VAL A 1 1080 ? 21.303 -26.669 12.138 1.00 90.56 1080 VAL A CA 1
ATOM 8346 C C . VAL A 1 1080 ? 21.482 -26.913 10.631 1.00 90.56 1080 VAL A C 1
ATOM 8348 O O . VAL A 1 1080 ? 20.801 -26.272 9.826 1.00 90.56 1080 VAL A O 1
ATOM 8351 N N . PRO A 1 1081 ? 22.390 -27.811 10.205 1.00 91.31 1081 PRO A N 1
ATOM 8352 C CA . PRO A 1 1081 ? 22.434 -28.266 8.821 1.00 91.31 1081 PRO A CA 1
ATOM 8353 C C . PRO A 1 1081 ? 21.249 -29.201 8.548 1.00 91.31 1081 PRO A C 1
ATOM 8355 O O . PRO A 1 1081 ? 20.995 -30.136 9.309 1.00 91.31 1081 PRO A O 1
ATOM 8358 N N . VAL A 1 1082 ? 20.530 -28.961 7.454 1.00 92.94 1082 VAL A N 1
ATOM 8359 C CA . VAL A 1 1082 ? 19.440 -29.816 6.971 1.00 92.94 1082 VAL A CA 1
ATOM 8360 C C . VAL A 1 1082 ? 19.748 -30.253 5.550 1.00 92.94 1082 VAL A C 1
ATOM 8362 O O . VAL A 1 1082 ? 19.841 -29.428 4.641 1.00 92.94 1082 VAL A O 1
ATOM 8365 N N . ARG A 1 1083 ? 19.910 -31.557 5.347 1.00 91.94 1083 ARG A N 1
ATOM 8366 C CA . ARG A 1 1083 ? 20.356 -32.145 4.085 1.00 91.94 1083 ARG A CA 1
ATOM 8367 C C . ARG A 1 1083 ? 19.205 -32.874 3.398 1.00 91.94 1083 ARG A C 1
ATOM 8369 O O . ARG A 1 1083 ? 18.713 -33.871 3.916 1.00 91.94 1083 ARG A O 1
ATOM 8376 N N . VAL A 1 1084 ? 18.789 -32.378 2.235 1.00 91.38 1084 VAL A N 1
ATOM 8377 C CA . VAL A 1 1084 ? 17.671 -32.884 1.424 1.00 91.38 1084 VAL A CA 1
ATOM 8378 C C . VAL A 1 1084 ? 18.205 -33.659 0.220 1.00 91.38 1084 VAL A C 1
ATOM 8380 O O . VAL A 1 1084 ? 18.950 -33.124 -0.600 1.00 91.38 1084 VAL A O 1
ATOM 8383 N N . LEU A 1 1085 ? 17.793 -34.917 0.096 1.00 89.69 1085 LEU A N 1
ATOM 8384 C CA . LEU A 1 1085 ? 18.111 -35.832 -0.994 1.00 89.69 1085 LEU A CA 1
ATOM 8385 C C . LEU A 1 1085 ? 16.808 -36.248 -1.686 1.00 89.69 1085 LEU A C 1
ATOM 8387 O O . LEU A 1 1085 ? 16.040 -37.019 -1.124 1.00 89.69 1085 LEU A O 1
ATOM 8391 N N . GLN A 1 1086 ? 16.543 -35.772 -2.899 1.00 86.69 1086 GLN A N 1
ATOM 8392 C CA . GLN A 1 1086 ? 15.400 -36.255 -3.682 1.00 86.69 1086 GLN A CA 1
ATOM 8393 C C . GLN A 1 1086 ? 15.657 -37.706 -4.119 1.00 86.69 1086 GLN A C 1
ATOM 8395 O O . GLN A 1 1086 ? 16.680 -37.970 -4.731 1.00 86.69 1086 GLN A O 1
ATOM 8400 N N . ILE A 1 1087 ? 14.772 -38.646 -3.792 1.00 86.38 1087 ILE A N 1
ATOM 8401 C CA . ILE A 1 1087 ? 14.861 -40.064 -4.192 1.00 86.38 1087 ILE A CA 1
ATOM 8402 C C . ILE A 1 1087 ? 14.044 -40.307 -5.467 1.00 86.38 1087 ILE A C 1
ATOM 8404 O O . ILE A 1 1087 ? 14.511 -40.977 -6.383 1.00 86.38 1087 ILE A O 1
ATOM 8408 N N . ASP A 1 1088 ? 12.847 -39.726 -5.517 1.00 80.69 1088 ASP A N 1
ATOM 8409 C CA . ASP A 1 1088 ? 11.861 -39.809 -6.600 1.00 80.69 1088 ASP A CA 1
ATOM 8410 C C . ASP A 1 1088 ? 11.227 -38.412 -6.792 1.00 80.69 1088 ASP A C 1
ATOM 8412 O O . ASP A 1 1088 ? 11.433 -37.552 -5.932 1.00 80.69 1088 ASP A O 1
ATOM 8416 N N . PRO A 1 1089 ? 10.456 -38.139 -7.868 1.00 79.62 1089 PRO A N 1
ATOM 8417 C CA . PRO A 1 1089 ? 9.948 -36.797 -8.184 1.00 79.62 1089 PRO A CA 1
ATOM 8418 C C . PRO A 1 1089 ? 9.332 -36.053 -6.992 1.00 79.62 1089 PRO A C 1
ATOM 8420 O O . PRO A 1 1089 ? 9.744 -34.933 -6.702 1.00 79.62 1089 PRO A O 1
ATOM 8423 N N . ASP A 1 1090 ? 8.459 -36.728 -6.244 1.00 85.06 1090 ASP A N 1
ATOM 8424 C CA . ASP A 1 1090 ? 7.797 -36.163 -5.067 1.00 85.06 1090 ASP A CA 1
ATOM 8425 C C . ASP A 1 1090 ? 8.342 -36.733 -3.745 1.00 85.06 1090 ASP A C 1
ATOM 8427 O O . ASP A 1 1090 ? 7.767 -36.463 -2.701 1.00 85.06 1090 ASP A O 1
ATOM 8431 N N . THR A 1 1091 ? 9.394 -37.566 -3.736 1.00 89.69 1091 THR A N 1
ATOM 8432 C CA . THR A 1 1091 ? 9.849 -38.279 -2.519 1.00 89.69 1091 THR A CA 1
ATOM 8433 C C . THR A 1 1091 ? 11.304 -37.989 -2.179 1.00 89.69 1091 THR A C 1
ATOM 8435 O O . THR A 1 1091 ? 12.185 -38.075 -3.028 1.00 89.69 1091 THR A O 1
ATOM 8438 N N . PHE A 1 1092 ? 11.568 -37.695 -0.907 1.00 91.19 1092 PHE A N 1
ATOM 8439 C CA . PHE A 1 1092 ? 12.841 -37.186 -0.405 1.00 91.19 1092 PHE A CA 1
ATOM 8440 C C . PHE A 1 1092 ? 13.324 -37.987 0.817 1.00 91.19 1092 PHE A C 1
ATOM 8442 O O . PHE A 1 1092 ? 12.513 -38.404 1.643 1.00 91.19 1092 PHE A O 1
ATOM 8449 N N . SER A 1 1093 ? 14.641 -38.150 0.971 1.00 91.19 1093 SER A N 1
ATOM 8450 C CA . SER A 1 1093 ? 15.272 -38.366 2.277 1.00 91.19 1093 SER A CA 1
ATOM 8451 C C . SER A 1 1093 ? 15.748 -37.026 2.836 1.00 91.19 1093 SER A C 1
ATOM 8453 O O . SER A 1 1093 ? 16.347 -36.231 2.108 1.00 91.19 1093 SER A O 1
ATOM 8455 N N . VAL A 1 1094 ? 15.484 -36.755 4.115 1.00 92.12 1094 VAL A N 1
ATOM 8456 C CA . VAL A 1 1094 ? 15.913 -35.515 4.780 1.00 92.12 1094 VAL A CA 1
ATOM 8457 C C . VAL A 1 1094 ? 16.626 -35.827 6.088 1.00 92.12 1094 VAL A C 1
ATOM 8459 O O . VAL A 1 1094 ? 16.045 -36.441 6.978 1.00 92.12 1094 VAL A O 1
ATOM 8462 N N . SER A 1 1095 ? 17.867 -35.367 6.228 1.00 91.50 1095 SER A N 1
ATOM 8463 C CA . SER A 1 1095 ? 18.643 -35.447 7.468 1.00 91.50 1095 SER A CA 1
ATOM 8464 C C . SER A 1 1095 ? 18.677 -34.084 8.159 1.00 91.50 1095 SER A C 1
ATOM 8466 O O . SER A 1 1095 ? 18.943 -33.075 7.509 1.00 91.50 1095 SER A O 1
ATOM 8468 N N . VAL A 1 1096 ? 18.390 -34.050 9.462 1.00 91.06 1096 VAL A N 1
ATOM 8469 C CA . VAL A 1 1096 ? 18.378 -32.840 10.297 1.00 91.06 1096 VAL A CA 1
ATOM 8470 C C . VAL A 1 1096 ? 19.454 -32.968 11.375 1.00 91.06 1096 VAL A C 1
ATOM 8472 O O . VAL A 1 1096 ? 19.440 -33.897 12.192 1.00 91.06 1096 VAL A O 1
ATOM 8475 N N . GLY A 1 1097 ? 20.397 -32.025 11.373 1.00 85.25 1097 GLY A N 1
ATOM 8476 C CA . GLY A 1 1097 ? 21.516 -31.996 12.307 1.00 85.25 1097 GLY A CA 1
ATOM 8477 C C . GLY A 1 1097 ? 22.364 -33.269 12.246 1.00 85.25 1097 GLY A C 1
ATOM 8478 O O . GLY A 1 1097 ? 22.659 -33.797 11.178 1.00 85.25 1097 GLY A O 1
ATOM 8479 N N . SER A 1 1098 ? 22.767 -33.765 13.415 1.00 70.00 1098 SER A N 1
ATOM 8480 C CA . SER A 1 1098 ? 23.583 -34.976 13.570 1.00 70.00 1098 SER A CA 1
ATOM 8481 C C . SER A 1 1098 ? 22.790 -36.225 13.985 1.00 70.00 1098 SER A C 1
ATOM 8483 O O . SER A 1 1098 ? 23.410 -37.255 14.252 1.00 70.00 1098 SER A O 1
ATOM 8485 N N . GLY A 1 1099 ? 21.453 -36.149 14.092 1.00 66.81 1099 GLY A N 1
ATOM 8486 C CA . GLY A 1 1099 ? 20.670 -37.135 14.857 1.00 66.81 1099 GLY A CA 1
ATOM 8487 C C . GLY A 1 1099 ? 19.392 -37.698 14.225 1.00 66.81 1099 GLY A C 1
ATOM 8488 O O . GLY A 1 1099 ? 19.004 -38.804 14.597 1.00 66.81 1099 GLY A O 1
ATOM 8489 N N . LYS A 1 1100 ? 18.731 -36.997 13.291 1.00 84.50 1100 LYS A N 1
ATOM 8490 C CA . LYS A 1 1100 ? 17.428 -37.418 12.736 1.00 84.50 1100 LYS A CA 1
ATOM 8491 C C . LYS A 1 1100 ? 17.508 -37.571 11.216 1.00 84.50 1100 LYS A C 1
ATOM 8493 O O . LYS A 1 1100 ? 17.986 -36.675 10.525 1.00 84.50 1100 LYS A O 1
ATOM 8498 N N . GLU A 1 1101 ? 17.019 -38.692 10.688 1.00 88.06 1101 GLU A N 1
ATOM 8499 C CA . GLU A 1 1101 ? 16.887 -38.936 9.247 1.00 88.06 1101 GLU A CA 1
ATOM 8500 C C . GLU A 1 1101 ? 15.467 -39.419 8.920 1.00 88.06 1101 GLU A C 1
ATOM 8502 O O . GLU A 1 1101 ? 14.956 -40.364 9.523 1.00 88.06 1101 GLU A O 1
ATOM 8507 N N . PHE A 1 1102 ? 14.834 -38.774 7.944 1.00 89.06 1102 PHE A N 1
ATOM 8508 C CA . PHE A 1 1102 ? 13.523 -39.118 7.413 1.00 89.06 1102 PHE A CA 1
ATOM 8509 C C . PHE A 1 1102 ? 13.695 -39.714 6.014 1.00 89.06 1102 PHE A C 1
ATOM 8511 O O . PHE A 1 1102 ? 13.728 -38.976 5.039 1.00 89.06 1102 PHE A O 1
ATOM 8518 N N . GLN A 1 1103 ? 13.823 -41.038 5.901 1.00 82.19 1103 GLN A N 1
ATOM 8519 C CA . GLN A 1 1103 ? 14.260 -41.701 4.657 1.00 82.19 1103 GLN A CA 1
ATOM 8520 C C . GLN A 1 1103 ? 13.212 -41.762 3.527 1.00 82.19 1103 GLN A C 1
ATOM 8522 O O . GLN A 1 1103 ? 13.535 -42.170 2.412 1.00 82.19 1103 GLN A O 1
ATOM 8527 N N . THR A 1 1104 ? 11.947 -41.421 3.788 1.00 85.62 1104 THR A N 1
ATOM 8528 C CA . THR A 1 1104 ? 10.867 -41.477 2.786 1.00 85.62 1104 THR A CA 1
ATOM 8529 C C . THR A 1 1104 ? 9.794 -40.446 3.126 1.00 85.62 1104 THR A C 1
ATOM 8531 O O . THR A 1 1104 ? 8.805 -40.755 3.789 1.00 85.62 1104 THR A O 1
ATOM 8534 N N . VAL A 1 1105 ? 10.026 -39.200 2.718 1.00 90.06 1105 VAL A N 1
ATOM 8535 C CA . VAL A 1 1105 ? 9.081 -38.085 2.854 1.00 90.06 1105 VAL A CA 1
ATOM 8536 C C . VAL A 1 1105 ? 8.515 -37.766 1.481 1.00 90.06 1105 VAL A C 1
ATOM 8538 O O . VAL A 1 1105 ? 9.238 -37.236 0.642 1.00 90.06 1105 VAL A O 1
ATOM 8541 N N . THR A 1 1106 ? 7.242 -38.069 1.231 1.00 91.38 1106 THR A N 1
ATOM 8542 C CA . THR A 1 1106 ? 6.579 -37.622 -0.005 1.00 91.38 1106 THR A CA 1
ATOM 8543 C C . THR A 1 1106 ? 6.059 -36.203 0.200 1.00 91.38 1106 THR A C 1
ATOM 8545 O O . THR A 1 1106 ? 5.343 -35.965 1.164 1.00 91.38 1106 THR A O 1
ATOM 8548 N N . SER A 1 1107 ? 6.419 -35.244 -0.647 1.00 90.62 1107 SER A N 1
ATOM 8549 C CA . SER A 1 1107 ? 6.182 -33.817 -0.426 1.00 90.62 1107 SER A CA 1
ATOM 8550 C C . SER A 1 1107 ? 5.764 -33.105 -1.712 1.00 90.62 1107 SER A C 1
ATOM 8552 O O . SER A 1 1107 ? 6.283 -33.405 -2.781 1.00 90.62 1107 SER A O 1
ATOM 8554 N N . SER A 1 1108 ? 4.816 -32.174 -1.590 1.00 88.81 1108 SER A N 1
ATOM 8555 C CA . SER A 1 1108 ? 4.270 -31.369 -2.685 1.00 88.81 1108 SER A CA 1
ATOM 8556 C C . SER A 1 1108 ? 4.066 -29.928 -2.222 1.00 88.81 1108 SER A C 1
ATOM 8558 O O . SER A 1 1108 ? 3.355 -29.687 -1.241 1.00 88.81 1108 SER A O 1
ATOM 8560 N N . TYR A 1 1109 ? 4.645 -28.969 -2.946 1.00 85.50 1109 TYR A N 1
ATOM 8561 C CA . TYR A 1 1109 ? 4.528 -27.534 -2.675 1.00 85.50 1109 TYR A CA 1
ATOM 8562 C C . TYR A 1 1109 ? 3.526 -26.842 -3.609 1.00 85.50 1109 TYR A C 1
ATOM 8564 O O . TYR A 1 1109 ? 3.676 -26.883 -4.830 1.00 85.50 1109 TYR A O 1
ATOM 8572 N N . ASP A 1 1110 ? 2.536 -26.156 -3.036 1.00 82.69 1110 ASP A N 1
ATOM 8573 C CA . ASP A 1 1110 ? 1.681 -25.214 -3.759 1.00 82.69 1110 ASP A CA 1
ATOM 8574 C C . ASP A 1 1110 ? 2.259 -23.797 -3.633 1.00 82.69 1110 ASP A C 1
ATOM 8576 O O . ASP A 1 1110 ? 2.158 -23.154 -2.586 1.00 82.69 1110 ASP A O 1
ATOM 8580 N N . ALA A 1 1111 ? 2.849 -23.305 -4.725 1.00 72.69 1111 ALA A N 1
ATOM 8581 C CA . ALA A 1 1111 ? 3.446 -21.973 -4.805 1.00 72.69 1111 ALA A CA 1
ATOM 8582 C C . ALA A 1 1111 ? 2.427 -20.816 -4.870 1.00 72.69 1111 ALA A C 1
ATOM 8584 O O . ALA A 1 1111 ? 2.822 -19.664 -4.728 1.00 72.69 1111 ALA A O 1
ATOM 8585 N N . ARG A 1 1112 ? 1.130 -21.082 -5.094 1.00 71.81 1112 ARG A N 1
ATOM 8586 C CA . ARG A 1 1112 ? 0.072 -20.055 -5.008 1.00 71.81 1112 ARG A CA 1
ATOM 8587 C C . ARG A 1 1112 ? -0.421 -19.895 -3.577 1.00 71.81 1112 ARG A C 1
ATOM 8589 O O . ARG A 1 1112 ? -0.658 -18.779 -3.134 1.00 71.81 1112 ARG A O 1
ATOM 8596 N N . ALA A 1 1113 ? -0.555 -21.011 -2.864 1.00 66.75 1113 ALA A N 1
ATOM 8597 C CA . ALA A 1 1113 ? -0.955 -21.038 -1.459 1.00 66.75 1113 ALA A CA 1
ATOM 8598 C C . ALA A 1 1113 ? 0.233 -20.940 -0.479 1.00 66.75 1113 ALA A C 1
ATOM 8600 O O . ALA A 1 1113 ? 0.027 -21.050 0.730 1.00 66.75 1113 ALA A O 1
ATOM 8601 N N . ASN A 1 1114 ? 1.472 -20.810 -0.975 1.00 81.81 1114 ASN A N 1
ATOM 8602 C CA . ASN A 1 1114 ? 2.721 -20.871 -0.198 1.00 81.81 1114 ASN A CA 1
ATOM 8603 C C . ASN A 1 1114 ? 2.789 -22.065 0.783 1.00 81.81 1114 ASN A C 1
ATOM 8605 O O . ASN A 1 1114 ? 3.415 -21.988 1.841 1.00 81.81 1114 ASN A O 1
ATOM 8609 N N . THR A 1 1115 ? 2.134 -23.180 0.446 1.00 88.88 1115 THR A N 1
ATOM 8610 C CA . THR A 1 1115 ? 1.860 -24.281 1.379 1.00 88.88 1115 THR A CA 1
ATOM 8611 C C . THR A 1 1115 ? 2.522 -25.573 0.923 1.00 88.88 1115 THR A C 1
ATOM 8613 O O . THR A 1 1115 ? 2.274 -26.074 -0.173 1.00 88.88 1115 THR A O 1
ATOM 8616 N N . LEU A 1 1116 ? 3.334 -26.154 1.803 1.00 92.62 1116 LEU A N 1
ATOM 8617 C CA . LEU A 1 1116 ? 3.962 -27.457 1.636 1.00 92.62 1116 LEU A CA 1
ATOM 8618 C C . LEU A 1 1116 ? 3.122 -28.544 2.320 1.00 92.62 1116 LEU A C 1
ATOM 8620 O O . LEU A 1 1116 ? 2.881 -28.472 3.524 1.00 92.62 1116 LEU A O 1
ATOM 8624 N N . THR A 1 1117 ? 2.702 -29.572 1.582 1.00 93.06 1117 THR A N 1
ATOM 8625 C CA . THR A 1 1117 ? 2.111 -30.790 2.164 1.00 93.06 1117 THR A CA 1
ATOM 8626 C C . THR A 1 1117 ? 3.112 -31.933 2.075 1.00 93.06 1117 THR A C 1
ATOM 8628 O O . THR A 1 1117 ? 3.468 -32.347 0.975 1.00 93.06 1117 THR A O 1
ATOM 8631 N N . SER A 1 1118 ? 3.503 -32.485 3.223 1.00 92.56 1118 SER A N 1
ATOM 8632 C CA . SER A 1 1118 ? 4.448 -33.601 3.323 1.00 92.56 1118 SER A CA 1
ATOM 8633 C C . SER A 1 1118 ? 3.869 -34.785 4.095 1.00 92.56 1118 SER A C 1
ATOM 8635 O O . SER A 1 1118 ? 3.169 -34.628 5.096 1.00 92.56 1118 SER A O 1
ATOM 8637 N N . PHE A 1 1119 ? 4.190 -35.985 3.631 1.00 92.50 1119 PHE A N 1
ATOM 8638 C CA . PHE A 1 1119 ? 3.839 -37.278 4.193 1.00 92.50 1119 PHE A CA 1
ATOM 8639 C C . PHE A 1 1119 ? 5.123 -37.942 4.691 1.00 92.50 1119 PHE A C 1
ATOM 8641 O O . PHE A 1 1119 ? 5.896 -38.500 3.914 1.00 92.50 1119 PHE A O 1
ATOM 8648 N N . TYR A 1 1120 ? 5.346 -37.857 5.997 1.00 89.06 1120 TYR A N 1
ATOM 8649 C CA . TYR A 1 1120 ? 6.339 -38.646 6.717 1.00 89.06 1120 TYR A CA 1
ATOM 8650 C C . TYR A 1 1120 ? 5.760 -40.045 6.996 1.00 89.06 1120 TYR A C 1
ATOM 8652 O O . TYR A 1 1120 ? 4.535 -40.185 7.031 1.00 89.06 1120 TYR A O 1
ATOM 8660 N N . PRO A 1 1121 ? 6.587 -41.073 7.283 1.00 80.56 1121 PRO A N 1
ATOM 8661 C CA . PRO A 1 1121 ? 6.122 -42.458 7.430 1.00 80.56 1121 PRO A CA 1
ATOM 8662 C C . PRO A 1 1121 ? 4.941 -42.681 8.392 1.00 80.56 1121 PRO A C 1
ATOM 8664 O O . PRO A 1 1121 ? 4.159 -43.602 8.179 1.00 80.56 1121 PRO A O 1
ATOM 8667 N N . ASN A 1 1122 ? 4.793 -41.834 9.420 1.00 81.56 1122 ASN A N 1
ATOM 8668 C CA . ASN A 1 1122 ? 3.713 -41.913 10.413 1.00 81.56 1122 ASN A CA 1
ATOM 8669 C C . ASN A 1 1122 ? 2.825 -40.650 10.488 1.00 81.56 1122 ASN A C 1
ATOM 8671 O O . ASN A 1 1122 ? 1.863 -40.642 11.254 1.00 81.56 1122 ASN A O 1
ATOM 8675 N N . THR A 1 1123 ? 3.130 -39.582 9.736 1.00 86.56 1123 THR A N 1
ATOM 8676 C CA . THR A 1 1123 ? 2.528 -38.251 9.954 1.00 86.56 1123 THR A CA 1
ATOM 8677 C C . THR A 1 1123 ? 2.364 -37.483 8.645 1.00 86.56 1123 THR A C 1
ATOM 8679 O O . THR A 1 1123 ? 3.326 -37.298 7.903 1.00 86.56 1123 THR A O 1
ATOM 8682 N N . ARG A 1 1124 ? 1.165 -36.949 8.387 1.00 91.44 1124 ARG A N 1
ATOM 8683 C CA . ARG A 1 1124 ? 0.941 -35.938 7.343 1.00 91.44 1124 ARG A CA 1
ATOM 8684 C C . ARG A 1 1124 ? 1.017 -34.545 7.964 1.00 91.44 1124 ARG A C 1
ATOM 8686 O O . ARG A 1 1124 ? 0.303 -34.270 8.924 1.00 91.44 1124 ARG A O 1
ATOM 8693 N N . LEU A 1 1125 ? 1.832 -33.666 7.390 1.00 92.62 1125 LEU A N 1
ATOM 8694 C CA . LEU A 1 1125 ? 2.030 -32.292 7.842 1.00 92.62 1125 LEU A CA 1
ATOM 8695 C C . LEU A 1 1125 ? 1.793 -31.313 6.688 1.00 92.62 1125 LEU A C 1
ATOM 8697 O O . LEU A 1 1125 ? 2.437 -31.406 5.645 1.00 92.62 1125 LEU A O 1
ATOM 8701 N N . SER A 1 1126 ? 0.884 -30.363 6.901 1.00 92.19 1126 SER A N 1
ATOM 8702 C CA . SER A 1 1126 ? 0.738 -29.169 6.064 1.00 92.19 1126 SER A CA 1
ATOM 8703 C C . SER A 1 1126 ? 1.490 -28.019 6.726 1.00 92.19 1126 SER A C 1
ATOM 8705 O O . SER A 1 1126 ? 1.456 -27.887 7.954 1.00 92.19 1126 SER A O 1
ATOM 8707 N N . THR A 1 1127 ? 2.210 -27.214 5.953 1.00 94.31 1127 THR A N 1
ATOM 8708 C CA . THR A 1 1127 ? 3.014 -26.105 6.473 1.00 94.31 1127 THR A CA 1
ATOM 8709 C C . THR A 1 1127 ? 3.007 -24.939 5.498 1.00 94.31 1127 THR A C 1
ATOM 8711 O O . THR A 1 1127 ? 3.527 -25.069 4.392 1.00 94.31 1127 THR A O 1
ATOM 8714 N N . ALA A 1 1128 ? 2.433 -23.806 5.900 1.00 93.19 1128 ALA A N 1
ATOM 8715 C CA . ALA A 1 1128 ? 2.590 -22.561 5.157 1.00 93.19 1128 ALA A CA 1
ATOM 8716 C C . ALA A 1 1128 ? 3.994 -22.003 5.435 1.00 93.19 1128 ALA A C 1
ATOM 8718 O O . ALA A 1 1128 ? 4.411 -21.950 6.594 1.00 93.19 1128 ALA A O 1
ATOM 8719 N N . LEU A 1 1129 ? 4.730 -21.623 4.388 1.00 92.06 1129 LEU A N 1
ATOM 8720 C CA . LEU A 1 1129 ? 6.047 -20.994 4.496 1.00 92.06 1129 LEU A CA 1
ATOM 8721 C C . LEU A 1 1129 ? 6.022 -19.625 3.823 1.00 92.06 1129 LEU A C 1
ATOM 8723 O O . LEU A 1 1129 ? 5.795 -19.512 2.621 1.00 92.06 1129 LEU A O 1
ATOM 8727 N N . VAL A 1 1130 ? 6.333 -18.598 4.604 1.00 92.06 1130 VAL A N 1
ATOM 8728 C CA . VAL A 1 1130 ? 6.446 -17.214 4.151 1.00 92.06 1130 VAL A CA 1
ATOM 8729 C C . VAL A 1 1130 ? 7.906 -16.807 4.251 1.00 92.06 1130 VAL A C 1
ATOM 8731 O O . VAL A 1 1130 ? 8.506 -16.861 5.326 1.00 92.06 1130 VAL A O 1
ATOM 8734 N N . ARG A 1 1131 ? 8.487 -16.404 3.123 1.00 88.19 1131 ARG A N 1
ATOM 8735 C CA . ARG A 1 1131 ? 9.842 -15.860 3.059 1.00 88.19 1131 ARG A CA 1
ATOM 8736 C C . ARG A 1 1131 ? 9.776 -14.339 3.008 1.00 88.19 1131 ARG A C 1
ATOM 8738 O O . ARG A 1 1131 ? 9.042 -13.782 2.196 1.00 88.19 1131 ARG A O 1
ATOM 8745 N N . ASP A 1 1132 ? 10.581 -13.693 3.837 1.00 82.81 1132 ASP A N 1
ATOM 8746 C CA . ASP A 1 1132 ? 10.856 -12.265 3.720 1.00 82.81 1132 ASP A CA 1
ATOM 8747 C C . ASP A 1 1132 ? 11.700 -12.007 2.447 1.00 82.81 1132 ASP A C 1
ATOM 8749 O O . ASP A 1 1132 ? 12.695 -12.706 2.227 1.00 82.81 1132 ASP A O 1
ATOM 8753 N N . PRO A 1 1133 ? 11.303 -11.086 1.548 1.00 68.19 1133 PRO A N 1
ATOM 8754 C CA . PRO A 1 1133 ? 12.096 -10.754 0.365 1.00 68.19 1133 PRO A CA 1
ATOM 8755 C C . PRO A 1 1133 ? 13.310 -9.860 0.671 1.00 68.19 1133 PRO A C 1
ATOM 8757 O O . PRO A 1 1133 ? 14.263 -9.870 -0.106 1.00 68.19 1133 PRO A O 1
ATOM 8760 N N . GLU A 1 1134 ? 13.290 -9.097 1.768 1.00 63.31 1134 GLU A N 1
ATOM 8761 C CA . GLU A 1 1134 ? 14.354 -8.154 2.149 1.00 63.31 1134 GLU A CA 1
ATOM 8762 C C . GLU A 1 1134 ? 15.377 -8.780 3.109 1.00 63.31 1134 GLU A C 1
ATOM 8764 O O . GLU A 1 1134 ? 16.536 -8.362 3.148 1.00 63.31 1134 GLU A O 1
ATOM 8769 N N . SER A 1 1135 ? 14.979 -9.813 3.858 1.00 71.00 1135 SER A N 1
ATOM 8770 C CA . SER A 1 1135 ? 15.857 -10.542 4.778 1.00 71.00 1135 SER A CA 1
ATOM 8771 C C . SER A 1 1135 ? 15.911 -12.048 4.495 1.00 71.00 1135 SER A C 1
ATOM 8773 O O . SER A 1 1135 ? 15.125 -12.607 3.742 1.00 71.00 1135 SER A O 1
ATOM 8775 N N . ASN A 1 1136 ? 16.848 -12.756 5.132 1.00 79.81 1136 ASN A N 1
ATOM 8776 C CA . ASN A 1 1136 ? 16.919 -14.222 5.058 1.00 79.81 1136 ASN A CA 1
ATOM 8777 C C . ASN A 1 1136 ? 15.950 -14.929 6.034 1.00 79.81 1136 ASN A C 1
ATOM 8779 O O . ASN A 1 1136 ? 16.143 -16.111 6.331 1.00 79.81 1136 ASN A O 1
ATOM 8783 N N . ASN A 1 1137 ? 14.943 -14.224 6.563 1.00 88.31 1137 ASN A N 1
ATOM 8784 C CA . ASN A 1 1137 ? 13.977 -14.778 7.509 1.00 88.31 1137 ASN A CA 1
ATOM 8785 C C . ASN A 1 1137 ? 12.871 -15.586 6.810 1.00 88.31 1137 ASN A C 1
ATOM 8787 O O . ASN A 1 1137 ? 12.396 -15.265 5.718 1.00 88.31 1137 ASN A O 1
ATOM 8791 N N . LEU A 1 1138 ? 12.446 -16.643 7.494 1.00 92.19 1138 LEU A N 1
ATOM 8792 C CA . LEU A 1 1138 ? 11.445 -17.616 7.090 1.00 92.19 1138 LEU A CA 1
ATOM 8793 C C . LEU A 1 1138 ? 10.462 -17.776 8.250 1.00 92.19 1138 LEU A C 1
ATOM 8795 O O . LEU A 1 1138 ? 10.851 -18.123 9.365 1.00 92.19 1138 LEU A O 1
ATOM 8799 N N . THR A 1 1139 ? 9.182 -17.548 7.991 1.00 94.75 1139 THR A N 1
ATOM 8800 C CA . THR A 1 1139 ? 8.109 -17.825 8.949 1.00 94.75 1139 THR A CA 1
ATOM 8801 C C . THR A 1 1139 ? 7.356 -19.061 8.489 1.00 94.75 1139 THR A C 1
ATOM 8803 O O . THR A 1 1139 ? 6.898 -19.116 7.349 1.00 94.75 1139 THR A O 1
ATOM 8806 N N . LEU A 1 1140 ? 7.243 -20.058 9.363 1.00 95.06 1140 LEU A N 1
ATOM 8807 C CA . LEU A 1 1140 ? 6.537 -21.304 9.093 1.00 95.06 1140 LEU A CA 1
ATOM 8808 C C . LEU A 1 1140 ? 5.340 -21.441 10.028 1.00 95.06 1140 LEU A C 1
ATOM 8810 O O . LEU A 1 1140 ? 5.484 -21.253 11.234 1.00 95.06 1140 LEU A O 1
ATOM 8814 N N . PHE A 1 1141 ? 4.194 -21.839 9.484 1.00 95.50 1141 PHE A N 1
ATOM 8815 C CA . PHE A 1 1141 ? 3.002 -22.185 10.257 1.00 95.50 1141 PHE A CA 1
ATOM 8816 C C . PHE A 1 1141 ? 2.715 -23.672 10.084 1.00 95.50 1141 PHE A C 1
ATOM 8818 O O . PHE A 1 1141 ? 2.414 -24.126 8.980 1.00 95.50 1141 PHE A O 1
ATOM 8825 N N . GLN A 1 1142 ? 2.839 -24.449 11.159 1.00 93.38 1142 GLN A N 1
ATOM 8826 C CA . GLN A 1 1142 ? 2.650 -25.901 11.152 1.00 93.38 1142 GLN A CA 1
ATOM 8827 C C . GLN A 1 1142 ? 1.834 -26.323 12.371 1.00 93.38 1142 GLN A C 1
ATOM 8829 O O . GLN A 1 1142 ? 2.150 -25.919 13.484 1.00 93.38 1142 GLN A O 1
ATOM 8834 N N . GLN A 1 1143 ? 0.798 -27.145 12.161 1.00 90.88 1143 GLN A N 1
ATOM 8835 C CA . GLN A 1 1143 ? -0.077 -27.653 13.234 1.00 90.88 1143 GLN A CA 1
ATOM 8836 C C . GLN A 1 1143 ? -0.569 -26.545 14.188 1.00 90.88 1143 GLN A C 1
ATOM 8838 O O . GLN A 1 1143 ? -0.573 -26.711 15.400 1.00 90.88 1143 GLN A O 1
ATOM 8843 N N . GLY A 1 1144 ? -0.939 -25.390 13.627 1.00 90.38 1144 GLY A N 1
ATOM 8844 C CA . GLY A 1 1144 ? -1.434 -24.254 14.398 1.00 90.38 1144 GLY A CA 1
ATOM 8845 C C . GLY A 1 1144 ? -0.383 -23.494 15.206 1.00 90.38 1144 GLY A C 1
ATOM 8846 O O . GLY A 1 1144 ? -0.750 -22.730 16.092 1.00 90.38 1144 GLY A O 1
ATOM 8847 N N . ARG A 1 1145 ? 0.913 -23.670 14.921 1.00 93.00 1145 ARG A N 1
ATOM 8848 C CA . ARG A 1 1145 ? 2.028 -23.011 15.620 1.00 93.00 1145 ARG A CA 1
ATOM 8849 C C . ARG A 1 1145 ? 2.955 -22.279 14.655 1.00 93.00 1145 ARG A C 1
ATOM 8851 O O . ARG A 1 1145 ? 3.243 -22.791 13.570 1.00 93.00 1145 ARG A O 1
ATOM 8858 N N . GLN A 1 1146 ? 3.441 -21.111 15.067 1.00 94.25 1146 GLN A N 1
ATOM 8859 C CA . GLN A 1 1146 ? 4.412 -20.305 14.329 1.00 94.25 1146 GLN A CA 1
ATOM 8860 C C . GLN A 1 1146 ? 5.859 -20.640 14.728 1.00 94.25 1146 GLN A C 1
ATOM 8862 O O . GLN A 1 1146 ? 6.209 -20.656 15.906 1.00 94.25 1146 GLN A O 1
ATOM 8867 N N . PHE A 1 1147 ? 6.728 -20.818 13.734 1.00 93.88 1147 PHE A N 1
ATOM 8868 C CA . PHE A 1 1147 ? 8.174 -20.972 13.902 1.00 93.88 1147 PHE A CA 1
ATOM 8869 C C . PHE A 1 1147 ? 8.908 -19.925 13.056 1.00 93.88 1147 PHE A C 1
ATOM 8871 O O . PHE A 1 1147 ? 8.596 -19.744 11.877 1.00 93.88 1147 PHE A O 1
ATOM 8878 N N . ARG A 1 1148 ? 9.887 -19.232 13.650 1.00 92.38 1148 ARG A N 1
ATOM 8879 C CA . ARG A 1 1148 ? 10.710 -18.211 12.980 1.00 92.38 1148 ARG A CA 1
ATOM 8880 C C . ARG A 1 1148 ? 12.123 -18.751 12.781 1.00 92.38 1148 ARG A C 1
ATOM 8882 O O . ARG A 1 1148 ? 12.836 -18.979 13.756 1.00 92.38 1148 ARG A O 1
ATOM 8889 N N . LEU A 1 1149 ? 12.511 -18.975 11.530 1.00 93.31 1149 LEU A N 1
ATOM 8890 C CA . LEU A 1 1149 ? 13.830 -19.472 11.141 1.00 93.31 1149 LEU A CA 1
ATOM 8891 C C . LEU A 1 1149 ? 14.547 -18.452 10.252 1.00 93.31 1149 LEU A C 1
ATOM 8893 O O . LEU A 1 1149 ? 13.914 -17.635 9.590 1.00 93.31 1149 LEU A O 1
ATOM 8897 N N . GLN A 1 1150 ? 15.869 -18.539 10.173 1.00 90.31 1150 GLN A N 1
ATOM 8898 C CA . GLN A 1 1150 ? 16.683 -17.738 9.264 1.00 90.31 1150 GLN A CA 1
ATOM 8899 C C . GLN A 1 1150 ? 17.629 -18.642 8.472 1.00 90.31 1150 GLN A C 1
ATOM 8901 O O . GLN A 1 1150 ? 18.235 -19.564 9.023 1.00 90.31 1150 GLN A O 1
ATOM 8906 N N . LEU A 1 1151 ? 17.781 -18.367 7.175 1.00 87.62 1151 LEU A N 1
ATOM 8907 C CA . LEU A 1 1151 ? 18.813 -18.988 6.348 1.00 87.62 1151 LEU A CA 1
ATOM 8908 C C . LEU A 1 1151 ? 20.169 -18.336 6.664 1.00 87.62 1151 LEU A C 1
ATOM 8910 O O . LEU A 1 1151 ? 20.347 -17.126 6.502 1.00 87.62 1151 LEU A O 1
ATOM 8914 N N . ALA A 1 1152 ? 21.131 -19.130 7.131 1.00 82.62 1152 ALA A N 1
ATOM 8915 C CA . ALA A 1 1152 ? 22.424 -18.632 7.577 1.00 82.62 1152 ALA A CA 1
ATOM 8916 C C . ALA A 1 1152 ? 23.248 -18.077 6.403 1.00 82.62 1152 ALA A C 1
ATOM 8918 O O . ALA A 1 1152 ? 23.630 -18.808 5.487 1.00 82.62 1152 ALA A O 1
ATOM 8919 N N . THR A 1 1153 ? 23.577 -16.785 6.453 1.00 70.38 1153 THR A N 1
ATOM 8920 C CA . THR A 1 1153 ? 24.461 -16.148 5.468 1.00 70.38 1153 THR A CA 1
ATOM 8921 C C . THR A 1 1153 ? 25.887 -16.713 5.583 1.00 70.38 1153 THR A C 1
ATOM 8923 O O . THR A 1 1153 ? 26.475 -16.624 6.667 1.00 70.38 1153 THR A O 1
ATOM 8926 N N . PRO A 1 1154 ? 26.489 -17.248 4.500 1.00 66.50 1154 PRO A N 1
ATOM 8927 C CA . PRO A 1 1154 ? 27.857 -17.764 4.528 1.00 66.50 1154 PRO A CA 1
ATOM 8928 C C . PRO A 1 1154 ? 28.884 -16.707 4.958 1.00 66.50 1154 PRO A C 1
ATOM 8930 O O . PRO A 1 1154 ? 28.786 -15.546 4.557 1.00 66.50 1154 PRO A O 1
ATOM 8933 N N . LYS A 1 1155 ? 29.912 -17.111 5.722 1.00 53.94 1155 LYS A N 1
ATOM 8934 C CA . LYS A 1 1155 ? 30.936 -16.189 6.262 1.00 53.94 1155 LYS A CA 1
ATOM 8935 C C . LYS A 1 1155 ? 31.598 -15.321 5.184 1.00 53.94 1155 LYS A C 1
ATOM 8937 O O . LYS A 1 1155 ? 31.654 -14.107 5.344 1.00 53.94 1155 LYS A O 1
ATOM 8942 N N . TYR A 1 1156 ? 31.985 -15.925 4.056 1.00 51.59 1156 TYR A N 1
ATOM 8943 C CA . TYR A 1 1156 ? 32.606 -15.209 2.933 1.00 51.59 1156 TYR A CA 1
ATOM 8944 C C . TYR A 1 1156 ? 31.712 -14.091 2.365 1.00 51.59 1156 TYR A C 1
ATOM 8946 O O . TYR A 1 1156 ? 32.216 -13.087 1.869 1.00 51.59 1156 TYR A O 1
ATOM 8954 N N . LEU A 1 1157 ? 30.383 -14.247 2.438 1.00 45.09 1157 LEU A N 1
ATOM 8955 C CA . LEU A 1 1157 ? 29.434 -13.264 1.920 1.00 45.09 1157 LEU A CA 1
ATOM 8956 C C . LEU A 1 1157 ? 29.241 -12.103 2.906 1.00 45.09 1157 LEU A C 1
ATOM 8958 O O . LEU A 1 1157 ? 29.142 -10.962 2.469 1.00 45.09 1157 LEU A O 1
ATOM 8962 N N . LYS A 1 1158 ? 29.267 -12.362 4.224 1.00 47.50 1158 LYS A N 1
ATOM 8963 C CA . LYS A 1 1158 ? 29.291 -11.294 5.244 1.00 47.50 1158 LYS A CA 1
ATOM 8964 C C . LYS A 1 1158 ? 30.535 -10.409 5.107 1.00 47.50 1158 LYS A C 1
ATOM 8966 O O . LYS A 1 1158 ? 30.422 -9.186 5.140 1.00 47.50 1158 LYS A O 1
ATOM 8971 N N . GLU A 1 1159 ? 31.697 -11.031 4.901 1.00 43.22 1159 GLU A N 1
ATOM 8972 C CA . GLU A 1 1159 ? 32.975 -10.339 4.688 1.00 43.22 1159 GLU A CA 1
ATOM 8973 C C . GLU A 1 1159 ? 32.964 -9.506 3.393 1.00 43.22 1159 GLU A C 1
ATOM 8975 O O . GLU A 1 1159 ? 33.350 -8.338 3.412 1.00 43.22 1159 GLU A O 1
ATOM 8980 N N . ALA A 1 1160 ? 32.448 -10.062 2.289 1.00 39.69 1160 ALA A N 1
ATOM 8981 C CA . ALA A 1 1160 ? 32.327 -9.357 1.009 1.00 39.69 1160 ALA A CA 1
ATOM 8982 C C . ALA A 1 1160 ? 31.330 -8.180 1.038 1.00 39.69 1160 ALA A C 1
ATOM 8984 O O . ALA A 1 1160 ? 31.537 -7.188 0.342 1.00 39.69 1160 ALA A O 1
ATOM 8985 N N . LEU A 1 1161 ? 30.269 -8.269 1.849 1.00 38.50 1161 LEU A N 1
ATOM 8986 C CA . LEU A 1 1161 ? 29.267 -7.209 2.028 1.00 38.50 1161 LEU A CA 1
ATOM 8987 C C . LEU A 1 1161 ? 29.692 -6.119 3.032 1.00 38.50 1161 LEU A C 1
ATOM 8989 O O . LEU A 1 1161 ? 28.933 -5.181 3.269 1.00 38.50 1161 LEU A O 1
ATOM 8993 N N . GLY A 1 1162 ? 30.877 -6.226 3.643 1.00 34.03 1162 GLY A N 1
ATOM 8994 C CA . GLY A 1 1162 ? 31.398 -5.216 4.569 1.00 34.03 1162 GLY A CA 1
ATOM 8995 C C . GLY A 1 1162 ? 30.627 -5.088 5.890 1.00 34.03 1162 GLY A C 1
ATOM 8996 O O . GLY A 1 1162 ? 30.839 -4.118 6.620 1.00 34.03 1162 GLY A O 1
ATOM 8997 N N . GLN A 1 1163 ? 29.756 -6.049 6.221 1.00 37.09 1163 GLN A N 1
ATOM 8998 C CA . GLN A 1 1163 ? 29.034 -6.080 7.493 1.00 37.09 1163 GLN A CA 1
ATOM 8999 C C . GLN A 1 1163 ? 30.000 -6.420 8.634 1.00 37.09 1163 GLN A C 1
ATOM 9001 O O . GLN A 1 1163 ? 30.268 -7.587 8.918 1.00 37.09 1163 GLN A O 1
ATOM 9006 N N . LYS A 1 1164 ? 30.524 -5.385 9.297 1.00 38.12 1164 LYS A N 1
ATOM 9007 C CA . LYS A 1 1164 ? 31.178 -5.522 10.601 1.00 38.12 1164 LYS A CA 1
ATOM 9008 C C . LYS A 1 1164 ? 30.120 -5.534 11.697 1.00 38.12 1164 LYS A C 1
ATOM 9010 O O . LYS A 1 1164 ? 29.282 -4.635 11.735 1.00 38.12 1164 LYS A O 1
ATOM 9015 N N . ASP A 1 1165 ? 30.223 -6.482 12.623 1.00 40.16 1165 ASP A N 1
ATOM 9016 C CA . ASP A 1 1165 ? 29.568 -6.349 13.923 1.00 40.16 1165 ASP A CA 1
ATOM 9017 C C . ASP A 1 1165 ? 30.091 -5.068 14.593 1.00 40.16 1165 ASP A C 1
ATOM 9019 O O . ASP A 1 1165 ? 31.304 -4.887 14.743 1.00 40.16 1165 ASP A O 1
ATOM 9023 N N . VAL A 1 1166 ? 29.189 -4.156 14.974 1.00 45.16 1166 VAL A N 1
ATOM 9024 C CA . VAL A 1 1166 ? 29.552 -2.909 15.667 1.00 45.16 1166 VAL A CA 1
ATOM 9025 C C . VAL A 1 1166 ? 29.767 -3.218 17.147 1.00 45.16 1166 VAL A C 1
ATOM 9027 O O . VAL A 1 1166 ? 28.955 -2.877 18.012 1.00 45.16 1166 VAL A O 1
ATOM 9030 N N . ALA A 1 1167 ? 30.866 -3.924 17.422 1.00 52.12 1167 ALA A N 1
ATOM 9031 C CA . ALA A 1 1167 ? 31.344 -4.183 18.771 1.00 52.12 1167 ALA A CA 1
ATOM 9032 C C . ALA A 1 1167 ? 31.408 -2.869 19.566 1.00 52.12 1167 ALA A C 1
ATOM 9034 O O . ALA A 1 1167 ? 31.812 -1.836 19.033 1.00 52.12 1167 ALA A O 1
ATOM 9035 N N . ASN A 1 1168 ? 31.017 -2.927 20.841 1.00 68.00 1168 ASN A N 1
ATOM 9036 C CA . ASN A 1 1168 ? 30.965 -1.785 21.761 1.00 68.00 1168 ASN A CA 1
ATOM 9037 C C . ASN A 1 1168 ? 29.912 -0.706 21.422 1.00 68.00 1168 ASN A C 1
ATOM 9039 O O . ASN A 1 1168 ? 30.125 0.470 21.705 1.00 68.00 1168 ASN A O 1
ATOM 9043 N N . SER A 1 1169 ? 28.742 -1.082 20.892 1.00 76.12 1169 SER A N 1
ATOM 9044 C CA . SER A 1 1169 ? 27.601 -0.162 20.737 1.00 76.12 1169 SER A CA 1
ATOM 9045 C C . SER A 1 1169 ? 26.288 -0.708 21.312 1.00 76.12 1169 SER A C 1
ATOM 9047 O O . SER A 1 1169 ? 26.045 -1.914 21.338 1.00 76.12 1169 SER A O 1
ATOM 9049 N N . VAL A 1 1170 ? 25.432 0.199 21.787 1.00 75.81 1170 VAL A N 1
ATOM 9050 C CA . VAL A 1 1170 ? 24.035 -0.062 22.157 1.00 75.81 1170 VAL A CA 1
ATOM 9051 C C . VAL A 1 1170 ? 23.162 0.398 21.002 1.00 75.81 1170 VAL A C 1
ATOM 9053 O O . VAL A 1 1170 ? 23.097 1.590 20.700 1.00 75.81 1170 VAL A O 1
ATOM 9056 N N . LEU A 1 1171 ? 22.502 -0.555 20.352 1.00 78.88 1171 LEU A N 1
ATOM 9057 C CA . LEU A 1 1171 ? 21.625 -0.305 19.212 1.00 78.88 1171 LEU A CA 1
ATOM 9058 C C . LEU A 1 1171 ? 20.192 0.006 19.670 1.00 78.88 1171 LEU A C 1
ATOM 9060 O O . LEU A 1 1171 ? 19.742 -0.465 20.715 1.00 78.88 1171 LEU A O 1
ATOM 9064 N N . ALA A 1 1172 ? 19.456 0.763 18.861 1.00 74.56 1172 ALA A N 1
ATOM 9065 C CA . ALA A 1 1172 ? 18.019 0.936 18.996 1.00 74.56 1172 ALA A CA 1
ATOM 9066 C C . ALA A 1 1172 ? 17.336 -0.429 18.780 1.00 74.56 1172 ALA A C 1
ATOM 9068 O O . ALA A 1 1172 ? 17.462 -0.995 17.690 1.00 74.56 1172 ALA A O 1
ATOM 9069 N N . PRO A 1 1173 ? 16.613 -0.981 19.774 1.00 58.06 1173 PRO A N 1
ATOM 9070 C CA . PRO A 1 1173 ? 16.014 -2.315 19.660 1.00 58.06 1173 PRO A CA 1
ATOM 9071 C C . PRO A 1 1173 ? 14.819 -2.349 18.695 1.00 58.06 1173 PRO A C 1
ATOM 9073 O O . PRO A 1 1173 ? 14.392 -3.412 18.264 1.00 58.06 1173 PRO A O 1
ATOM 9076 N N . MET A 1 1174 ? 14.275 -1.179 18.362 1.00 66.44 1174 MET A N 1
ATOM 9077 C CA . MET A 1 1174 ? 13.069 -0.970 17.567 1.00 66.44 1174 MET A CA 1
ATOM 9078 C C . MET A 1 1174 ? 13.166 0.393 16.862 1.00 66.44 1174 MET A C 1
ATOM 9080 O O . MET A 1 1174 ? 13.974 1.225 17.287 1.00 66.44 1174 MET A O 1
ATOM 9084 N N . PRO A 1 1175 ? 12.354 0.684 15.830 1.00 70.69 1175 PRO A N 1
ATOM 9085 C CA . PRO A 1 1175 ? 12.220 2.045 15.329 1.00 70.69 1175 PRO A CA 1
ATOM 9086 C C . PRO A 1 1175 ? 11.587 2.922 16.412 1.00 70.69 1175 PRO A C 1
ATOM 9088 O O . PRO A 1 1175 ? 10.584 2.544 17.021 1.00 70.69 1175 PRO A O 1
ATOM 9091 N N . CYS A 1 1176 ? 12.190 4.071 16.698 1.00 74.31 1176 CYS A N 1
ATOM 9092 C CA . CYS A 1 1176 ? 11.808 4.894 17.841 1.00 74.31 1176 CYS A CA 1
ATOM 9093 C C . CYS A 1 1176 ? 12.224 6.353 17.674 1.00 74.31 1176 CYS A C 1
ATOM 9095 O O . CYS A 1 1176 ? 13.148 6.676 16.931 1.00 74.31 1176 CYS A O 1
ATOM 9097 N N . LYS A 1 1177 ? 11.597 7.232 18.446 1.00 78.50 1177 LYS A N 1
ATOM 9098 C CA . LYS A 1 1177 ? 12.018 8.613 18.655 1.00 78.50 1177 LYS A CA 1
ATOM 9099 C C . LYS A 1 1177 ? 12.842 8.705 19.935 1.00 78.50 1177 LYS A C 1
ATOM 9101 O O . LYS A 1 1177 ? 12.408 8.217 20.972 1.00 78.50 1177 LYS A O 1
ATOM 9106 N N . VAL A 1 1178 ? 13.998 9.354 19.920 1.00 81.81 1178 VAL A N 1
ATOM 9107 C CA . VAL A 1 1178 ? 14.737 9.636 21.161 1.00 81.81 1178 VAL A CA 1
ATOM 9108 C C . VAL A 1 1178 ? 14.014 10.756 21.913 1.00 81.81 1178 VAL A C 1
ATOM 9110 O O . VAL A 1 1178 ? 13.888 11.860 21.390 1.00 81.81 1178 VAL A O 1
ATOM 9113 N N . LEU A 1 1179 ? 13.536 10.508 23.136 1.00 68.81 1179 LEU A N 1
ATOM 9114 C CA . LEU A 1 1179 ? 12.932 11.557 23.970 1.00 68.81 1179 LEU A CA 1
ATOM 9115 C C . LEU A 1 1179 ? 13.986 12.358 24.724 1.00 68.81 1179 LEU A C 1
ATOM 9117 O O . LEU A 1 1179 ? 13.936 13.586 24.747 1.00 68.81 1179 LEU A O 1
ATOM 9121 N N . ARG A 1 1180 ? 14.924 11.657 25.363 1.00 79.38 1180 ARG A N 1
ATOM 9122 C CA . ARG A 1 1180 ? 15.997 12.246 26.168 1.00 79.38 1180 ARG A CA 1
ATOM 9123 C C . ARG A 1 1180 ? 17.193 11.304 26.229 1.00 79.38 1180 ARG A C 1
ATOM 9125 O O . ARG A 1 1180 ? 17.035 10.086 26.209 1.00 79.38 1180 ARG A O 1
ATOM 9132 N N . VAL A 1 1181 ? 18.380 11.888 26.298 1.00 85.31 1181 VAL A N 1
ATOM 9133 C CA . VAL A 1 1181 ? 19.641 11.179 26.528 1.00 85.31 1181 VAL A CA 1
ATOM 9134 C C . VAL A 1 1181 ? 20.034 11.461 27.977 1.00 85.31 1181 VAL A C 1
ATOM 9136 O O . VAL A 1 1181 ? 20.036 12.618 28.388 1.00 85.31 1181 VAL A O 1
ATOM 9139 N N . GLU A 1 1182 ? 20.307 10.410 28.746 1.00 80.12 1182 GLU A N 1
ATOM 9140 C CA . GLU A 1 1182 ? 20.581 10.469 30.192 1.00 80.12 1182 GLU A CA 1
ATOM 9141 C C . GLU A 1 1182 ? 22.096 10.516 30.500 1.00 80.12 1182 GLU A C 1
ATOM 9143 O O . GLU A 1 1182 ? 22.488 10.598 31.661 1.00 80.12 1182 GLU A O 1
ATOM 9148 N N . VAL A 1 1183 ? 22.948 10.443 29.467 1.00 84.19 1183 VAL A N 1
ATOM 9149 C CA . VAL A 1 1183 ? 24.422 10.402 29.547 1.00 84.19 1183 VAL A CA 1
ATOM 9150 C C . VAL A 1 1183 ? 25.071 11.270 28.464 1.00 84.19 1183 VAL A C 1
ATOM 9152 O O . VAL A 1 1183 ? 24.492 11.488 27.398 1.00 84.19 1183 VAL A O 1
ATOM 9155 N N . ALA A 1 1184 ? 26.283 11.752 28.718 1.00 86.56 1184 ALA A N 1
ATOM 9156 C CA . ALA A 1 1184 ? 27.093 12.536 27.791 1.00 86.56 1184 ALA A CA 1
ATOM 9157 C C . ALA A 1 1184 ? 28.291 11.744 27.237 1.00 86.56 1184 ALA A C 1
ATOM 9159 O O . ALA A 1 1184 ? 28.692 10.702 27.758 1.00 86.56 1184 ALA A O 1
ATOM 9160 N N . GLU A 1 1185 ? 28.894 12.263 26.166 1.00 88.69 1185 GLU A N 1
ATOM 9161 C CA . GLU A 1 1185 ? 30.163 11.748 25.644 1.00 88.69 1185 GLU A CA 1
ATOM 9162 C C . GLU A 1 1185 ? 31.275 11.952 26.681 1.00 88.69 1185 GLU A C 1
ATOM 9164 O O . GLU A 1 1185 ? 31.503 13.065 27.157 1.00 88.69 1185 GLU A O 1
ATOM 9169 N N . GLY A 1 1186 ? 31.970 10.869 27.027 1.00 83.31 1186 GLY A N 1
ATOM 9170 C CA . GLY A 1 1186 ? 32.996 10.830 28.064 1.00 83.31 1186 GLY A CA 1
ATOM 9171 C C . GLY A 1 1186 ? 32.529 10.335 29.439 1.00 83.31 1186 GLY A C 1
ATOM 9172 O O . GLY A 1 1186 ? 33.400 10.091 30.275 1.00 83.31 1186 GLY A O 1
ATOM 9173 N N . ASP A 1 1187 ? 31.226 10.148 29.676 1.00 86.12 1187 ASP A N 1
ATOM 9174 C CA . ASP A 1 1187 ? 30.707 9.682 30.972 1.00 86.12 1187 ASP A CA 1
ATOM 9175 C C . ASP A 1 1187 ? 31.091 8.223 31.269 1.00 86.12 1187 ASP A C 1
ATOM 9177 O O . ASP A 1 1187 ? 31.008 7.350 30.403 1.00 86.12 1187 ASP A O 1
ATOM 9181 N N . GLU A 1 1188 ? 31.446 7.938 32.525 1.00 86.00 1188 GLU A N 1
ATOM 9182 C CA . GLU A 1 1188 ? 31.514 6.571 33.052 1.00 86.00 1188 GLU A CA 1
ATOM 9183 C C . GLU A 1 1188 ? 30.115 6.106 33.477 1.00 86.00 1188 GLU A C 1
ATOM 9185 O O . GLU A 1 1188 ? 29.448 6.740 34.299 1.00 86.00 1188 GLU A O 1
ATOM 9190 N N . VAL A 1 1189 ? 29.676 4.970 32.938 1.00 86.00 1189 VAL A N 1
ATOM 9191 C CA . VAL A 1 1189 ? 28.366 4.374 33.209 1.00 86.00 1189 VAL A CA 1
ATOM 9192 C C . VAL A 1 1189 ? 28.518 2.974 33.788 1.00 86.00 1189 VAL A C 1
ATOM 9194 O O . VAL A 1 1189 ? 29.389 2.200 33.387 1.00 86.00 1189 VAL A O 1
ATOM 9197 N N . LYS A 1 1190 ? 27.638 2.627 34.726 1.00 78.62 1190 LYS A N 1
ATOM 9198 C CA . LYS A 1 1190 ? 27.545 1.272 35.279 1.00 78.62 1190 LYS A CA 1
ATOM 9199 C C . LYS A 1 1190 ? 26.529 0.422 34.527 1.00 78.62 1190 LYS A C 1
ATOM 9201 O O . LYS A 1 1190 ? 25.554 0.931 33.971 1.00 78.62 1190 LYS A O 1
ATOM 9206 N N . LYS A 1 1191 ? 26.689 -0.896 34.592 1.00 65.69 1191 LYS A N 1
ATOM 9207 C CA . LYS A 1 1191 ? 25.695 -1.867 34.140 1.00 65.69 1191 LYS A CA 1
ATOM 9208 C C . LYS A 1 1191 ? 24.325 -1.552 34.752 1.00 65.69 1191 LYS A C 1
ATOM 9210 O O . LYS A 1 1191 ? 24.201 -1.263 35.940 1.00 65.69 1191 LYS A O 1
ATOM 9215 N N . ASN A 1 1192 ? 23.290 -1.618 33.920 1.00 64.38 1192 ASN A N 1
ATOM 9216 C CA . ASN A 1 1192 ? 21.902 -1.234 34.189 1.00 64.38 1192 ASN A CA 1
ATOM 9217 C C . ASN A 1 1192 ? 21.637 0.270 34.439 1.00 64.38 1192 ASN A C 1
ATOM 9219 O O . ASN A 1 1192 ? 20.475 0.637 34.646 1.00 64.38 1192 ASN A O 1
ATOM 9223 N N . GLN A 1 1193 ? 22.634 1.160 34.365 1.00 74.75 1193 GLN A N 1
ATOM 9224 C CA . GLN A 1 1193 ? 22.411 2.615 34.351 1.00 74.75 1193 GLN A CA 1
ATOM 9225 C C . GLN A 1 1193 ? 21.625 3.019 33.094 1.00 74.75 1193 GLN A C 1
ATOM 9227 O O . GLN A 1 1193 ? 21.797 2.417 32.036 1.00 74.75 1193 GLN A O 1
ATOM 9232 N N . ALA A 1 1194 ? 20.727 4.001 33.204 1.00 73.81 1194 ALA A N 1
ATOM 9233 C CA . ALA A 1 1194 ? 19.991 4.517 32.050 1.00 73.81 1194 ALA A CA 1
ATOM 9234 C C . ALA A 1 1194 ? 20.940 5.269 31.102 1.00 73.81 1194 ALA A C 1
ATOM 9236 O O . ALA A 1 1194 ? 21.800 6.010 31.568 1.00 73.81 1194 ALA A O 1
ATOM 9237 N N . LEU A 1 1195 ? 20.777 5.065 29.793 1.00 83.38 1195 LEU A N 1
ATOM 9238 C CA . LEU A 1 1195 ? 21.562 5.726 28.745 1.00 83.38 1195 LEU A CA 1
ATOM 9239 C C . LEU A 1 1195 ? 20.691 6.671 27.914 1.00 83.38 1195 LEU A C 1
ATOM 9241 O O . LEU A 1 1195 ? 21.007 7.844 27.744 1.00 83.38 1195 LEU A O 1
ATOM 9245 N N . VAL A 1 1196 ? 19.579 6.155 27.389 1.00 83.62 1196 VAL A N 1
ATOM 9246 C CA . VAL A 1 1196 ? 18.675 6.879 26.488 1.00 83.62 1196 VAL A CA 1
ATOM 9247 C C . VAL A 1 1196 ? 17.246 6.460 26.796 1.00 83.62 1196 VAL A C 1
ATOM 9249 O O . VAL A 1 1196 ? 16.980 5.276 26.995 1.00 83.62 1196 VAL A O 1
ATOM 9252 N N . VAL A 1 1197 ? 16.313 7.405 26.805 1.00 72.75 1197 VAL A N 1
ATOM 9253 C CA . VAL A 1 1197 ? 14.879 7.106 26.846 1.00 72.75 1197 VAL A CA 1
ATOM 9254 C C . VAL A 1 1197 ? 14.294 7.365 25.471 1.00 72.75 1197 VAL A C 1
ATOM 9256 O O . VAL A 1 1197 ? 14.416 8.463 24.921 1.00 72.75 1197 VAL A O 1
ATOM 9259 N N . ILE A 1 1198 ? 13.672 6.331 24.920 1.00 81.19 1198 ILE A N 1
ATOM 9260 C CA . ILE A 1 1198 ? 13.059 6.335 23.597 1.00 81.19 1198 ILE A CA 1
ATOM 9261 C C . ILE A 1 1198 ? 11.536 6.245 23.723 1.00 81.19 1198 ILE A C 1
ATOM 9263 O O . ILE A 1 1198 ? 11.017 5.619 24.642 1.00 81.19 1198 ILE A O 1
ATOM 9267 N N . GLU A 1 1199 ? 10.827 6.861 22.789 1.00 67.06 1199 GLU A N 1
ATOM 9268 C CA . GLU A 1 1199 ? 9.392 6.716 22.560 1.00 67.06 1199 GLU A CA 1
ATOM 9269 C C . GLU A 1 1199 ? 9.192 5.886 21.294 1.00 67.06 1199 GLU A C 1
ATOM 9271 O O . GLU A 1 1199 ? 9.735 6.207 20.237 1.00 67.06 1199 GLU A O 1
ATOM 9276 N N . SER A 1 1200 ? 8.394 4.830 21.375 1.00 63.91 1200 SER A N 1
ATOM 9277 C CA . SER A 1 1200 ? 7.868 4.156 20.190 1.00 63.91 1200 SER A CA 1
ATOM 9278 C C . SER A 1 1200 ? 6.439 3.721 20.464 1.00 63.91 1200 SER A C 1
ATOM 9280 O O . SER A 1 1200 ? 6.141 3.267 21.567 1.00 63.91 1200 SER A O 1
ATOM 9282 N N . MET A 1 1201 ? 5.540 3.938 19.501 1.00 58.66 1201 MET A N 1
ATOM 9283 C CA . MET A 1 1201 ? 4.111 3.608 19.621 1.00 58.66 1201 MET A CA 1
ATOM 9284 C C . MET A 1 1201 ? 3.485 4.161 20.921 1.00 58.66 1201 MET A C 1
ATOM 9286 O O . MET A 1 1201 ? 2.714 3.496 21.605 1.00 58.66 1201 MET A O 1
ATOM 9290 N N . LYS A 1 1202 ? 3.865 5.401 21.279 1.00 53.97 1202 LYS A N 1
ATOM 9291 C CA . LYS A 1 1202 ? 3.475 6.139 22.505 1.00 53.97 1202 LYS A CA 1
ATOM 9292 C C . LYS A 1 1202 ? 3.919 5.501 23.837 1.00 53.97 1202 LYS A C 1
ATOM 9294 O O . LYS A 1 1202 ? 3.531 5.980 24.901 1.00 53.97 1202 LYS A O 1
ATOM 9299 N N . MET A 1 1203 ? 4.769 4.473 23.804 1.00 48.28 1203 MET A N 1
ATOM 9300 C CA . MET A 1 1203 ? 5.398 3.881 24.987 1.00 48.28 1203 MET A CA 1
ATOM 9301 C C . MET A 1 1203 ? 6.819 4.417 25.191 1.00 48.28 1203 MET A C 1
ATOM 9303 O O . MET A 1 1203 ? 7.653 4.369 24.286 1.00 48.28 1203 MET A O 1
ATOM 9307 N N . GLU A 1 1204 ? 7.117 4.875 26.409 1.00 67.12 1204 GLU A N 1
ATOM 9308 C CA . GLU A 1 1204 ? 8.484 5.197 26.835 1.00 67.12 1204 GLU A CA 1
ATOM 9309 C C . GLU A 1 1204 ? 9.243 3.919 27.216 1.00 67.12 1204 GLU A C 1
ATOM 9311 O O . GLU A 1 1204 ? 8.800 3.156 28.075 1.00 67.12 1204 GLU A O 1
ATOM 9316 N N . THR A 1 1205 ? 10.420 3.713 26.627 1.00 61.28 1205 THR A N 1
ATOM 9317 C CA . THR A 1 1205 ? 11.351 2.636 26.984 1.00 61.28 1205 THR A CA 1
ATOM 9318 C C . THR A 1 1205 ? 12.701 3.228 27.377 1.00 61.28 1205 THR A C 1
ATOM 9320 O O . THR A 1 1205 ? 13.303 3.997 26.630 1.00 61.28 1205 THR A O 1
ATOM 9323 N N . VAL A 1 1206 ? 13.194 2.863 28.562 1.00 72.50 1206 VAL A N 1
ATOM 9324 C CA . VAL A 1 1206 ? 14.518 3.273 29.050 1.00 72.50 1206 VAL A CA 1
ATOM 9325 C C . VAL A 1 1206 ? 15.553 2.247 28.599 1.00 72.50 1206 VAL A C 1
ATOM 9327 O O . VAL A 1 1206 ? 15.600 1.135 29.126 1.00 72.50 1206 VAL A O 1
ATOM 9330 N N . ILE A 1 1207 ? 16.403 2.631 27.652 1.00 77.12 1207 ILE A N 1
ATOM 9331 C CA . ILE A 1 1207 ? 17.565 1.853 27.229 1.00 77.12 1207 ILE A CA 1
ATOM 9332 C C . ILE A 1 1207 ? 18.649 1.980 28.301 1.00 77.12 1207 ILE A C 1
ATOM 9334 O O . ILE A 1 1207 ? 19.030 3.085 28.698 1.00 77.12 1207 ILE A O 1
ATOM 9338 N N . ARG A 1 1208 ? 19.125 0.836 28.797 1.00 79.00 1208 ARG A N 1
ATOM 9339 C CA . ARG A 1 1208 ? 20.090 0.733 29.900 1.00 79.00 1208 ARG A CA 1
ATOM 9340 C C . ARG A 1 1208 ? 21.409 0.128 29.434 1.00 79.00 1208 ARG A C 1
ATOM 9342 O O . ARG A 1 1208 ? 21.433 -0.653 28.487 1.00 79.00 1208 ARG A O 1
ATOM 9349 N N . SER A 1 1209 ? 22.493 0.463 30.128 1.00 78.50 1209 SER A N 1
ATOM 9350 C CA . SER A 1 1209 ? 23.827 -0.046 29.822 1.00 78.50 1209 SER A CA 1
ATOM 9351 C C . SER A 1 1209 ? 23.922 -1.561 30.055 1.00 78.50 1209 SER A C 1
ATOM 9353 O O . SER A 1 1209 ? 23.629 -2.010 31.167 1.00 78.50 1209 SER A O 1
ATOM 9355 N N . PRO A 1 1210 ? 24.368 -2.368 29.074 1.00 73.94 1210 PRO A N 1
ATOM 9356 C CA . PRO A 1 1210 ? 24.556 -3.809 29.264 1.00 73.94 1210 PRO A CA 1
ATOM 9357 C C . PRO A 1 1210 ? 25.793 -4.149 30.118 1.00 73.94 1210 PRO A C 1
ATOM 9359 O O . PRO A 1 1210 ? 25.883 -5.253 30.667 1.00 73.94 1210 PRO A O 1
ATOM 9362 N N . GLN A 1 1211 ? 26.728 -3.203 30.254 1.00 74.44 1211 GLN A N 1
ATOM 9363 C CA . GLN A 1 1211 ? 28.035 -3.370 30.894 1.00 74.44 1211 GLN A CA 1
ATOM 9364 C C . GLN A 1 1211 ? 28.471 -2.109 31.658 1.00 74.44 1211 GLN A C 1
ATOM 9366 O O . GLN A 1 1211 ? 27.863 -1.047 31.513 1.00 74.44 1211 GLN A O 1
ATOM 9371 N N . ASP A 1 1212 ? 29.519 -2.231 32.471 1.00 77.12 1212 ASP A N 1
ATOM 9372 C CA . ASP A 1 1212 ? 30.275 -1.069 32.946 1.00 77.12 1212 ASP A CA 1
ATOM 9373 C C . ASP A 1 1212 ? 31.160 -0.567 31.791 1.00 77.12 1212 ASP A C 1
ATOM 9375 O O . ASP A 1 1212 ? 31.714 -1.377 31.046 1.00 77.12 1212 ASP A O 1
ATOM 9379 N N . GLY A 1 1213 ? 31.298 0.746 31.616 1.00 85.94 1213 GLY A N 1
ATOM 9380 C CA . GLY A 1 1213 ? 32.128 1.300 30.545 1.00 85.94 1213 GLY A CA 1
ATOM 9381 C C . GLY A 1 1213 ? 32.081 2.820 30.461 1.00 85.94 1213 GLY A C 1
ATOM 9382 O O . GLY A 1 1213 ? 31.331 3.472 31.183 1.00 85.94 1213 GLY A O 1
ATOM 9383 N N . LYS A 1 1214 ? 32.880 3.388 29.558 1.00 87.50 1214 LYS A N 1
ATOM 9384 C CA . LYS A 1 1214 ? 32.904 4.826 29.276 1.00 87.50 1214 LYS A CA 1
ATOM 9385 C C . LYS A 1 1214 ? 32.271 5.109 27.919 1.00 87.50 1214 LYS A C 1
ATOM 9387 O O . LYS A 1 1214 ? 32.530 4.377 26.966 1.00 87.50 1214 LYS A O 1
ATOM 9392 N N . ILE A 1 1215 ? 31.435 6.139 27.828 1.00 89.31 1215 ILE A N 1
ATOM 9393 C CA . ILE A 1 1215 ? 30.758 6.512 26.583 1.00 89.31 1215 ILE A CA 1
ATOM 9394 C C . ILE A 1 1215 ? 31.748 7.211 25.645 1.00 89.31 1215 ILE A C 1
ATOM 9396 O O . ILE A 1 1215 ? 32.236 8.294 25.961 1.00 89.31 1215 ILE A O 1
ATOM 9400 N N . ALA A 1 1216 ? 32.013 6.620 24.480 1.00 85.38 1216 ALA A N 1
ATOM 9401 C CA . ALA A 1 1216 ? 32.797 7.245 23.416 1.00 85.38 1216 ALA A CA 1
ATOM 9402 C C . ALA A 1 1216 ? 31.978 8.297 22.660 1.00 85.38 1216 ALA A C 1
ATOM 9404 O O . ALA A 1 1216 ? 32.474 9.387 22.377 1.00 85.38 1216 ALA A O 1
ATOM 9405 N N . ARG A 1 1217 ? 30.727 7.961 22.310 1.00 84.81 1217 ARG A N 1
ATOM 9406 C CA . ARG A 1 1217 ? 29.882 8.788 21.439 1.00 84.81 1217 ARG A CA 1
ATOM 9407 C C . ARG A 1 1217 ? 28.394 8.580 21.706 1.00 84.81 1217 ARG A C 1
ATOM 9409 O O . ARG A 1 1217 ? 27.949 7.450 21.911 1.00 84.81 1217 ARG A O 1
ATOM 9416 N N . VAL A 1 1218 ? 27.616 9.657 21.628 1.00 86.75 1218 VAL A N 1
ATOM 9417 C CA . VAL A 1 1218 ? 26.147 9.607 21.608 1.00 86.75 1218 VAL A CA 1
ATOM 9418 C C . VAL A 1 1218 ? 25.699 9.904 20.181 1.00 86.75 1218 VAL A C 1
ATOM 9420 O O . VAL A 1 1218 ? 25.893 11.000 19.661 1.00 86.75 1218 VAL A O 1
ATOM 9423 N N . VAL A 1 1219 ? 25.120 8.905 19.519 1.00 84.12 1219 VAL A N 1
ATOM 9424 C CA . VAL A 1 1219 ? 24.906 8.928 18.063 1.00 84.12 1219 VAL A CA 1
ATOM 9425 C C . VAL A 1 1219 ? 23.670 9.749 17.671 1.00 84.12 1219 VAL A C 1
ATOM 9427 O O . VAL A 1 1219 ? 23.657 10.362 16.604 1.00 84.12 1219 VAL A O 1
ATOM 9430 N N . HIS A 1 1220 ? 22.661 9.808 18.548 1.00 80.75 1220 HIS A N 1
ATOM 9431 C CA . HIS A 1 1220 ? 21.377 10.475 18.310 1.00 80.75 1220 HIS A CA 1
ATOM 9432 C C . HIS A 1 1220 ? 20.976 11.415 19.451 1.00 80.75 1220 HIS A C 1
ATOM 9434 O O . HIS A 1 1220 ? 21.276 11.170 20.620 1.00 80.75 1220 HIS A O 1
ATOM 9440 N N . LYS A 1 1221 ? 20.272 12.498 19.112 1.00 83.12 1221 LYS A N 1
ATOM 9441 C CA . LYS A 1 1221 ? 19.834 13.547 20.044 1.00 83.12 1221 LYS A CA 1
ATOM 9442 C C . LYS A 1 1221 ? 18.343 13.444 20.349 1.00 83.12 1221 LYS A C 1
ATOM 9444 O O . LYS A 1 1221 ? 17.570 12.863 19.595 1.00 83.12 1221 LYS A O 1
ATOM 9449 N N . ALA A 1 1222 ? 17.928 14.068 21.451 1.00 80.31 1222 ALA A N 1
ATOM 9450 C CA . ALA A 1 1222 ? 16.517 14.243 21.784 1.00 80.31 1222 ALA A CA 1
ATOM 9451 C C . ALA A 1 1222 ? 15.745 14.895 20.618 1.00 80.31 1222 ALA A C 1
ATOM 9453 O O . ALA A 1 1222 ? 16.093 15.988 20.170 1.00 80.31 1222 ALA A O 1
ATOM 9454 N N . GLY A 1 1223 ? 14.701 14.212 20.147 1.00 73.56 1223 GLY A N 1
ATOM 9455 C CA . GLY A 1 1223 ? 13.899 14.556 18.974 1.00 73.56 1223 GLY A CA 1
ATOM 9456 C C . GLY A 1 1223 ? 14.124 13.651 17.755 1.00 73.56 1223 GLY A C 1
ATOM 9457 O O . GLY A 1 1223 ? 13.211 13.546 16.936 1.00 73.56 1223 GLY A O 1
ATOM 9458 N N . ASP A 1 1224 ? 15.275 12.980 17.641 1.00 74.19 1224 ASP A N 1
ATOM 9459 C CA . ASP A 1 1224 ? 15.646 12.206 16.448 1.00 74.19 1224 ASP A CA 1
ATOM 9460 C C . ASP A 1 1224 ? 14.814 10.922 16.287 1.00 74.19 1224 ASP A C 1
ATOM 9462 O O . ASP A 1 1224 ? 14.543 10.213 17.257 1.00 74.19 1224 ASP A O 1
ATOM 9466 N N . LEU A 1 1225 ? 14.467 10.585 15.039 1.00 71.00 1225 LEU A N 1
ATOM 9467 C CA . LEU A 1 1225 ? 13.853 9.309 14.658 1.00 71.00 1225 LEU A CA 1
ATOM 9468 C C . LEU A 1 1225 ? 14.935 8.309 14.224 1.00 71.00 1225 LEU A C 1
ATOM 9470 O O . LEU A 1 1225 ? 15.682 8.559 13.279 1.00 71.00 1225 LEU A O 1
ATOM 9474 N N . CYS A 1 1226 ? 14.985 7.163 14.895 1.00 74.31 1226 CYS A N 1
ATOM 9475 C CA . CYS A 1 1226 ? 15.946 6.081 14.686 1.00 74.31 1226 CYS A CA 1
ATOM 9476 C C . CYS A 1 1226 ? 15.241 4.842 14.114 1.00 74.31 1226 CYS A C 1
ATOM 9478 O O . CYS A 1 1226 ? 14.091 4.565 14.459 1.00 74.31 1226 CYS A O 1
ATOM 9480 N N . LYS A 1 1227 ? 15.936 4.056 13.282 1.00 66.88 1227 LYS A N 1
ATOM 9481 C CA . LYS A 1 1227 ? 15.481 2.716 12.862 1.00 66.88 1227 LYS A CA 1
ATOM 9482 C C . LYS A 1 1227 ? 16.019 1.646 13.818 1.00 66.88 1227 LYS A C 1
ATOM 9484 O O . LYS A 1 1227 ? 17.079 1.846 14.415 1.00 66.88 1227 LYS A O 1
ATOM 9489 N N . ALA A 1 1228 ? 15.349 0.496 13.904 1.00 64.06 1228 ALA A N 1
ATOM 9490 C CA . ALA A 1 1228 ? 15.895 -0.677 14.591 1.00 64.06 1228 ALA A CA 1
ATOM 9491 C C . ALA A 1 1228 ? 17.312 -1.013 14.082 1.00 64.06 1228 ALA A C 1
ATOM 9493 O O . ALA A 1 1228 ? 17.596 -0.877 12.892 1.00 64.06 1228 ALA A O 1
ATOM 9494 N N . GLY A 1 1229 ? 18.204 -1.415 14.987 1.00 61.34 1229 GLY A N 1
ATOM 9495 C CA . GLY A 1 1229 ? 19.605 -1.717 14.682 1.00 61.34 1229 GLY A CA 1
ATOM 9496 C C . GLY A 1 1229 ? 20.519 -0.496 14.495 1.00 61.34 1229 GLY A C 1
ATOM 9497 O O . GLY A 1 1229 ? 21.722 -0.674 14.328 1.00 61.34 1229 GLY A O 1
ATOM 9498 N N . THR A 1 1230 ? 20.005 0.739 14.554 1.00 74.88 1230 THR A N 1
ATOM 9499 C CA . THR A 1 1230 ? 20.854 1.947 14.509 1.00 74.88 1230 THR A CA 1
ATOM 9500 C C . THR A 1 1230 ? 21.546 2.148 15.857 1.00 74.88 1230 THR A C 1
ATOM 9502 O O . THR A 1 1230 ? 20.883 2.060 16.887 1.00 74.88 1230 THR A O 1
ATOM 9505 N N . ALA A 1 1231 ? 22.850 2.434 15.894 1.00 80.25 1231 ALA A N 1
ATOM 9506 C CA . ALA A 1 1231 ? 23.545 2.722 17.151 1.00 80.25 1231 ALA A CA 1
ATOM 9507 C C . ALA A 1 1231 ? 22.962 3.970 17.837 1.00 80.25 1231 ALA A C 1
ATOM 9509 O O . ALA A 1 1231 ? 22.797 5.000 17.195 1.00 80.25 1231 ALA A O 1
ATOM 9510 N N . LEU A 1 1232 ? 22.660 3.878 19.135 1.00 82.38 1232 LEU A N 1
ATOM 9511 C CA . LEU A 1 1232 ? 22.246 5.001 19.985 1.00 82.38 1232 LEU A CA 1
ATOM 9512 C C . LEU A 1 1232 ? 23.443 5.571 20.756 1.00 82.38 1232 LEU A C 1
ATOM 9514 O O . LEU A 1 1232 ? 23.615 6.787 20.834 1.00 82.38 1232 LEU A O 1
ATOM 9518 N N . VAL A 1 1233 ? 24.265 4.683 21.321 1.00 85.12 1233 VAL A N 1
ATOM 9519 C CA . VAL A 1 1233 ? 25.418 5.014 22.170 1.00 85.12 1233 VAL A CA 1
ATOM 9520 C C . VAL A 1 1233 ? 26.563 4.051 21.861 1.00 85.12 1233 VAL A C 1
ATOM 9522 O O . VAL A 1 1233 ? 26.338 2.851 21.709 1.00 85.12 1233 VAL A O 1
ATOM 9525 N N . GLU A 1 1234 ? 27.785 4.564 21.784 1.00 88.00 1234 GLU A N 1
ATOM 9526 C CA . GLU A 1 1234 ? 29.016 3.797 21.565 1.00 88.00 1234 GLU A CA 1
ATOM 9527 C C . GLU A 1 1234 ? 29.921 3.916 22.800 1.00 88.00 1234 GLU A C 1
ATOM 9529 O O . GLU A 1 1234 ? 30.030 4.994 23.388 1.00 88.00 1234 GLU A O 1
ATOM 9534 N N . PHE A 1 1235 ? 30.567 2.820 23.199 1.00 84.75 1235 PHE A N 1
ATOM 9535 C CA . PHE A 1 1235 ? 31.541 2.779 24.292 1.00 84.75 1235 PHE A CA 1
ATOM 9536 C C . PHE A 1 1235 ? 32.973 2.919 23.768 1.00 84.75 1235 PHE A C 1
ATOM 9538 O O . PHE A 1 1235 ? 33.280 2.469 22.662 1.00 84.75 1235 PHE A O 1
ATOM 9545 N N . ASP A 1 1236 ? 33.863 3.477 24.591 1.00 82.31 1236 ASP A N 1
ATOM 9546 C CA . ASP A 1 1236 ? 35.307 3.423 24.345 1.00 82.31 1236 ASP A CA 1
ATOM 9547 C C . ASP A 1 1236 ? 35.745 1.950 24.274 1.00 82.31 1236 ASP A C 1
ATOM 9549 O O . ASP A 1 1236 ? 35.388 1.132 25.128 1.00 82.31 1236 ASP A O 1
ATOM 9553 N N . GLY A 1 1237 ? 36.513 1.597 23.241 1.00 59.38 1237 GLY A N 1
ATOM 9554 C CA . GLY A 1 1237 ? 37.082 0.259 23.122 1.00 59.38 1237 GLY A CA 1
ATOM 9555 C C . GLY A 1 1237 ? 38.110 0.024 24.224 1.00 59.38 1237 GLY A C 1
ATOM 9556 O O . GLY A 1 1237 ? 39.067 0.784 24.336 1.00 59.38 1237 GLY A O 1
ATOM 9557 N N . ALA A 1 1238 ? 37.923 -1.024 25.026 1.00 38.72 1238 ALA A N 1
ATOM 9558 C CA . ALA A 1 1238 ? 38.934 -1.441 25.987 1.00 38.72 1238 ALA A CA 1
ATOM 9559 C C . ALA A 1 1238 ? 40.179 -1.944 25.238 1.00 38.72 1238 ALA A C 1
ATOM 9561 O O . ALA A 1 1238 ? 40.080 -2.881 24.443 1.00 38.72 1238 ALA A O 1
ATOM 9562 N N . ASP A 1 1239 ? 41.335 -1.332 25.500 1.00 31.62 1239 ASP A N 1
ATOM 9563 C CA . ASP A 1 1239 ? 42.621 -1.800 24.981 1.00 31.62 1239 ASP A CA 1
ATOM 9564 C C . ASP A 1 1239 ? 42.902 -3.239 25.455 1.00 31.62 1239 ASP A C 1
ATOM 9566 O O . ASP A 1 1239 ? 42.799 -3.555 26.645 1.00 31.62 1239 ASP A O 1
ATOM 9570 N N . GLU A 1 1240 ? 43.300 -4.116 24.529 1.00 33.91 1240 GLU A N 1
ATOM 9571 C CA . GLU A 1 1240 ? 43.752 -5.479 24.837 1.00 33.91 1240 GLU A CA 1
ATOM 9572 C C . GLU A 1 1240 ? 45.140 -5.475 25.517 1.00 33.91 1240 GLU A C 1
ATOM 9574 O O . GLU A 1 1240 ? 46.153 -5.841 24.916 1.00 33.91 1240 GLU A O 1
ATOM 9579 N N . GLU A 1 1241 ? 45.206 -5.126 26.804 1.00 28.64 1241 GLU A N 1
ATOM 9580 C CA . GLU A 1 1241 ? 46.391 -5.356 27.647 1.00 28.64 1241 GLU A CA 1
ATOM 9581 C C . GLU A 1 1241 ? 46.141 -6.445 28.709 1.00 28.64 1241 GLU A C 1
ATOM 9583 O O . GLU A 1 1241 ? 45.886 -6.163 29.879 1.00 28.64 1241 GLU A O 1
ATOM 9588 N N . GLY A 1 1242 ? 46.265 -7.727 28.331 1.00 27.38 1242 GLY A N 1
ATOM 9589 C CA . GLY A 1 1242 ? 46.178 -8.823 29.311 1.00 27.38 1242 GLY A CA 1
ATOM 9590 C C . GLY A 1 1242 ? 46.233 -10.249 28.753 1.00 27.38 1242 GLY A C 1
ATOM 9591 O O . GLY A 1 1242 ? 45.207 -10.894 28.595 1.00 27.38 1242 GLY A O 1
ATOM 9592 N N . LYS A 1 1243 ? 47.439 -10.777 28.506 1.00 33.50 1243 LYS A N 1
ATOM 9593 C CA . LYS A 1 1243 ? 47.683 -12.166 28.051 1.00 33.50 1243 LYS A CA 1
ATOM 9594 C C . LYS A 1 1243 ? 47.073 -13.247 28.968 1.00 33.50 1243 LYS A C 1
ATOM 9596 O O . LYS A 1 1243 ? 47.497 -13.322 30.122 1.00 33.50 1243 LYS A O 1
ATOM 9601 N N . SER A 1 1244 ? 46.325 -14.197 28.391 1.00 27.69 1244 SER A N 1
ATOM 9602 C CA . SER A 1 1244 ? 46.607 -15.659 28.432 1.00 27.69 1244 SER A CA 1
ATOM 9603 C C . SER A 1 1244 ? 45.543 -16.478 27.700 1.00 27.69 1244 SER A C 1
ATOM 9605 O O . SER A 1 1244 ? 44.370 -16.350 28.110 1.00 27.69 1244 SER A O 1
#

Organism: NCBI:txid418781